Protein AF-0000000078707843 (afdb_homodimer)

Structure (mmCIF, N/CA/C/O backbone):
data_AF-0000000078707843-model_v1
#
loop_
_entity.id
_entity.type
_entity.pdbx_description
1 polymer 'Ral GTPase-activating protein subunit alpha/beta N-terminal domain-containing protein'
#
loop_
_atom_site.group_PDB
_atom_site.id
_atom_site.type_symbol
_atom_site.label_atom_id
_atom_site.label_alt_id
_atom_site.label_comp_id
_atom_site.label_asym_id
_atom_site.label_entity_id
_atom_site.label_seq_id
_atom_site.pdbx_PDB_ins_code
_atom_site.Cartn_x
_atom_site.Cartn_y
_atom_site.Cartn_z
_atom_site.occupancy
_atom_site.B_iso_or_equiv
_atom_site.auth_seq_id
_atom_site.auth_comp_id
_atom_site.auth_asym_id
_atom_site.auth_atom_id
_atom_site.pdbx_PDB_model_num
ATOM 1 N N . MET A 1 1 ? 14.195 -11.789 -10.172 1 32.12 1 MET A N 1
ATOM 2 C CA . MET A 1 1 ? 14.719 -12.797 -11.094 1 32.12 1 MET A CA 1
ATOM 3 C C . MET A 1 1 ? 13.586 -13.609 -11.711 1 32.12 1 MET A C 1
ATOM 5 O O . MET A 1 1 ? 13.602 -13.891 -12.914 1 32.12 1 MET A O 1
ATOM 9 N N . PHE A 1 2 ? 12.875 -14.352 -10.836 1 40.84 2 PHE A N 1
ATOM 10 C CA . PHE A 1 2 ? 11.82 -15.266 -11.266 1 40.84 2 PHE A CA 1
ATOM 11 C C . PHE A 1 2 ? 10.781 -14.539 -12.117 1 40.84 2 PHE A C 1
ATOM 13 O O . PHE A 1 2 ? 10.352 -15.047 -13.156 1 40.84 2 PHE A O 1
ATOM 20 N N . ALA A 1 3 ? 10.414 -13.375 -11.648 1 46.16 3 ALA A N 1
ATOM 21 C CA . ALA A 1 3 ? 9.625 -12.531 -12.539 1 46.16 3 ALA A CA 1
ATOM 22 C C . ALA A 1 3 ? 10.344 -12.305 -13.867 1 46.16 3 ALA A C 1
ATOM 24 O O . ALA A 1 3 ? 9.703 -12.188 -14.914 1 46.16 3 ALA A O 1
ATOM 25 N N . SER A 1 4 ? 11.578 -12.508 -13.734 1 46.72 4 SER A N 1
ATOM 26 C CA . SER A 1 4 ? 12.375 -12.422 -14.953 1 46.72 4 SER A CA 1
ATOM 27 C C . SER A 1 4 ? 12.156 -13.641 -15.844 1 46.72 4 SER A C 1
ATOM 29 O O . SER A 1 4 ? 12.047 -13.516 -17.062 1 46.72 4 SER A O 1
ATOM 31 N N . LYS A 1 5 ? 12.273 -14.742 -15.156 1 48.72 5 LYS A N 1
ATOM 32 C CA . LYS A 1 5 ? 12.078 -15.914 -16 1 48.72 5 LYS A CA 1
ATOM 33 C C . LYS A 1 5 ? 10.672 -15.953 -16.578 1 48.72 5 LYS A C 1
ATOM 35 O O . LYS A 1 5 ? 10.477 -16.297 -17.734 1 48.72 5 LYS A O 1
ATOM 40 N N . LEU A 1 6 ? 9.773 -15.648 -15.617 1 53.38 6 LEU A N 1
ATOM 41 C CA . LEU A 1 6 ? 8.438 -15.531 -16.172 1 53.38 6 LEU A CA 1
ATOM 42 C C . LEU A 1 6 ? 8.375 -14.406 -17.203 1 53.38 6 LEU A C 1
ATOM 44 O O . LEU A 1 6 ? 7.652 -14.516 -18.203 1 53.38 6 LEU A O 1
ATOM 48 N N . GLY A 1 7 ? 9.203 -13.312 -16.812 1 53.19 7 GLY A N 1
ATOM 49 C CA . GLY A 1 7 ? 9.391 -12.281 -17.828 1 53.19 7 GLY A CA 1
ATOM 50 C C . GLY A 1 7 ? 10.062 -12.789 -19.078 1 53.19 7 GLY A C 1
ATOM 51 O O . GLY A 1 7 ? 9.695 -12.391 -20.188 1 53.19 7 GLY A O 1
ATOM 52 N N . GLU A 1 8 ? 11.031 -13.5 -18.812 1 49.38 8 GLU A N 1
ATOM 53 C CA . GLU A 1 8 ? 11.719 -14.078 -19.969 1 49.38 8 GLU A CA 1
ATOM 54 C C . GLU A 1 8 ? 10.773 -14.961 -20.781 1 49.38 8 GLU A C 1
ATOM 56 O O . GLU A 1 8 ? 10.914 -15.062 -22 1 49.38 8 GLU A O 1
ATOM 61 N N . LEU A 1 9 ? 10.164 -15.695 -19.953 1 48.22 9 LEU A N 1
ATOM 62 C CA . LEU A 1 9 ? 9.242 -16.516 -20.719 1 48.22 9 LEU A CA 1
ATOM 63 C C . LEU A 1 9 ? 8.211 -15.641 -21.438 1 48.22 9 LEU A C 1
ATOM 65 O O . LEU A 1 9 ? 7.289 -16.156 -22.078 1 48.22 9 LEU A O 1
ATOM 69 N N . GLY A 1 10 ? 8.656 -14.203 -21.375 1 47.59 10 GLY A N 1
ATOM 70 C CA . GLY A 1 10 ? 7.789 -13.266 -22.062 1 47.59 10 GLY A CA 1
ATOM 71 C C . GLY A 1 10 ? 6.484 -13.008 -21.344 1 47.59 10 GLY A C 1
ATOM 72 O O . GLY A 1 10 ? 5.559 -12.414 -21.906 1 47.59 10 GLY A O 1
ATOM 73 N N . MET A 1 11 ? 6.344 -13.609 -20.234 1 51 11 MET A N 1
ATOM 74 C CA . MET A 1 11 ? 4.965 -13.742 -19.766 1 51 11 MET A CA 1
ATOM 75 C C . MET A 1 11 ? 4.594 -12.602 -18.828 1 51 11 MET A C 1
ATOM 77 O O . MET A 1 11 ? 3.449 -12.148 -18.812 1 51 11 MET A O 1
ATOM 81 N N . PHE A 1 12 ? 5.508 -12.297 -17.781 1 57.62 12 PHE A N 1
ATOM 82 C CA . PHE A 1 12 ? 4.961 -11.188 -17 1 57.62 12 PHE A CA 1
ATOM 83 C C . PHE A 1 12 ? 6.051 -10.18 -16.656 1 57.62 12 PHE A C 1
ATOM 85 O O . PHE A 1 12 ? 7.09 -10.555 -16.109 1 57.62 12 PHE A O 1
ATOM 92 N N . ALA A 1 13 ? 6.207 -9.156 -17.5 1 56.03 13 ALA A N 1
ATOM 93 C CA . ALA A 1 13 ? 7.102 -8.062 -17.141 1 56.03 13 ALA A CA 1
ATOM 94 C C . ALA A 1 13 ? 6.766 -7.527 -15.742 1 56.03 13 ALA A C 1
ATOM 96 O O . ALA A 1 13 ? 5.594 -7.371 -15.398 1 56.03 13 ALA A O 1
ATOM 97 N N . PRO A 1 14 ? 7.848 -7.602 -14.906 1 62.84 14 PRO A N 1
ATOM 98 C CA . PRO A 1 14 ? 7.543 -7.059 -13.578 1 62.84 14 PRO A CA 1
ATOM 99 C C . PRO A 1 14 ? 6.996 -5.637 -13.633 1 62.84 14 PRO A C 1
ATOM 101 O O . PRO A 1 14 ? 7.473 -4.816 -14.422 1 62.84 14 PRO A O 1
ATOM 104 N N . SER A 1 15 ? 5.867 -5.508 -13.141 1 69.5 15 SER A N 1
ATOM 105 C CA . SER A 1 15 ? 5.27 -4.176 -13.07 1 69.5 15 SER A CA 1
ATOM 106 C C . SER A 1 15 ? 6.109 -3.236 -12.219 1 69.5 15 SER A C 1
ATOM 108 O O . SER A 1 15 ? 6.57 -3.617 -11.141 1 69.5 15 SER A O 1
ATOM 110 N N . PRO A 1 16 ? 6.527 -2.168 -12.758 1 72.44 16 PRO A N 1
ATOM 111 C CA . PRO A 1 16 ? 7.293 -1.189 -11.984 1 72.44 16 PRO A CA 1
ATOM 112 C C . PRO A 1 16 ? 6.605 -0.804 -10.672 1 72.44 16 PRO A C 1
ATOM 114 O O . PRO A 1 16 ? 7.258 -0.297 -9.758 1 72.44 16 PRO A O 1
ATOM 117 N N . ASP A 1 17 ? 5.406 -1.118 -10.602 1 77.06 17 ASP A N 1
ATOM 118 C CA . ASP A 1 17 ? 4.637 -0.692 -9.43 1 77.06 17 ASP A CA 1
ATOM 119 C C . ASP A 1 17 ? 4.621 -1.778 -8.359 1 77.06 17 ASP A C 1
ATOM 121 O O . ASP A 1 17 ? 4.117 -1.56 -7.258 1 77.06 17 ASP A O 1
ATOM 125 N N . SER A 1 18 ? 5.254 -2.859 -8.781 1 78.62 18 SER A N 1
ATOM 126 C CA . SER A 1 18 ? 5.223 -3.967 -7.828 1 78.62 18 SER A CA 1
ATOM 127 C C . SER A 1 18 ? 6.574 -4.145 -7.141 1 78.62 18 SER A C 1
ATOM 129 O O . SER A 1 18 ? 7.559 -3.51 -7.523 1 78.62 18 SER A O 1
ATOM 131 N N . GLY A 1 19 ? 6.609 -4.746 -6.082 1 82.25 19 GLY A N 1
ATOM 132 C CA . GLY A 1 19 ? 7.844 -5.102 -5.402 1 82.25 19 GLY A CA 1
ATOM 133 C C . GLY A 1 19 ? 8.328 -4.027 -4.445 1 82.25 19 GLY A C 1
ATOM 134 O O . GLY A 1 19 ? 9.523 -3.744 -4.379 1 82.25 19 GLY A O 1
ATOM 135 N N . ILE A 1 20 ? 7.504 -3.422 -3.773 1 83.31 20 ILE A N 1
ATOM 136 C CA . ILE A 1 20 ? 7.828 -2.311 -2.885 1 83.31 20 ILE A CA 1
ATOM 137 C C . ILE A 1 20 ? 8.68 -2.812 -1.722 1 83.31 20 ILE A C 1
ATOM 139 O O . ILE A 1 20 ? 9.547 -2.09 -1.222 1 83.31 20 ILE A O 1
ATOM 143 N N . LEU A 1 21 ? 8.492 -4.023 -1.311 1 87.38 21 LEU A N 1
ATOM 144 C CA . LEU A 1 21 ? 9.172 -4.535 -0.126 1 87.38 21 LEU A CA 1
ATOM 145 C C . LEU A 1 21 ? 10.391 -5.359 -0.516 1 87.38 21 LEU A C 1
ATOM 147 O O . LEU A 1 21 ? 11.094 -5.883 0.352 1 87.38 21 LEU A O 1
ATOM 151 N N . ASN A 1 22 ? 10.688 -5.418 -1.813 1 84.5 22 ASN A N 1
ATOM 152 C CA . ASN A 1 22 ? 11.797 -6.25 -2.277 1 84.5 22 ASN A CA 1
ATOM 153 C C . ASN A 1 22 ? 13.117 -5.816 -1.654 1 84.5 22 ASN A C 1
ATOM 155 O O . ASN A 1 22 ? 13.953 -6.66 -1.315 1 84.5 22 ASN A O 1
ATOM 159 N N . ALA A 1 23 ? 13.25 -4.516 -1.455 1 85.38 23 ALA A N 1
ATOM 160 C CA . ALA A 1 23 ? 14.523 -3.977 -0.991 1 85.38 23 ALA A CA 1
ATOM 161 C C . ALA A 1 23 ? 14.594 -3.977 0.533 1 85.38 23 ALA A C 1
ATOM 163 O O . ALA A 1 23 ? 15.656 -3.717 1.11 1 85.38 23 ALA A O 1
ATOM 164 N N . PHE A 1 24 ? 13.586 -4.367 1.179 1 90.69 24 PHE A N 1
ATOM 165 C CA . PHE A 1 24 ? 13.547 -4.324 2.635 1 90.69 24 PHE A CA 1
ATOM 166 C C . PHE A 1 24 ? 14.25 -5.539 3.23 1 90.69 24 PHE A C 1
ATOM 168 O O . PHE A 1 24 ? 14.297 -6.602 2.607 1 90.69 24 PHE A O 1
ATOM 175 N N . PRO A 1 25 ? 14.805 -5.309 4.371 1 91.56 25 PRO A N 1
ATOM 176 C CA . PRO A 1 25 ? 15.414 -6.453 5.051 1 91.56 25 PRO A CA 1
ATOM 177 C C . PRO A 1 25 ? 14.406 -7.566 5.348 1 91.56 25 PRO A C 1
ATOM 179 O O . PRO A 1 25 ? 13.219 -7.293 5.539 1 91.56 25 PRO A O 1
ATOM 182 N N . LEU A 1 26 ? 14.867 -8.766 5.438 1 92.5 26 LEU A N 1
ATOM 183 C CA . LEU A 1 26 ? 14.023 -9.945 5.594 1 92.5 26 LEU A CA 1
ATOM 184 C C . LEU A 1 26 ? 13.273 -9.906 6.918 1 92.5 26 LEU A C 1
ATOM 186 O O . LEU A 1 26 ? 12.109 -10.312 6.988 1 92.5 26 LEU A O 1
ATOM 190 N N . SER A 1 27 ? 13.922 -9.469 7.922 1 93 27 SER A N 1
ATOM 191 C CA . SER A 1 27 ? 13.297 -9.422 9.234 1 93 27 SER A CA 1
ATOM 192 C C . SER A 1 27 ? 12.078 -8.508 9.234 1 93 27 SER A C 1
ATOM 194 O O . SER A 1 27 ? 11.047 -8.828 9.828 1 93 27 SER A O 1
ATOM 196 N N . VAL A 1 28 ? 12.172 -7.406 8.57 1 93.38 28 VAL A N 1
ATOM 197 C CA . VAL A 1 28 ? 11.078 -6.449 8.492 1 93.38 28 VAL A CA 1
ATOM 198 C C . VAL A 1 28 ? 9.953 -7.02 7.625 1 93.38 28 VAL A C 1
ATOM 200 O O . VAL A 1 28 ? 8.773 -6.926 7.98 1 93.38 28 VAL A O 1
ATOM 203 N N . LYS A 1 29 ? 10.336 -7.598 6.523 1 94.12 29 LYS A N 1
ATOM 204 C CA . LYS A 1 29 ? 9.344 -8.211 5.645 1 94.12 29 LYS A CA 1
ATOM 205 C C . LYS A 1 29 ? 8.523 -9.266 6.387 1 94.12 29 LYS A C 1
ATOM 207 O O . LYS A 1 29 ? 7.297 -9.281 6.305 1 94.12 29 LYS A O 1
ATOM 212 N N . ARG A 1 30 ? 9.211 -10.047 7.098 1 95 30 ARG A N 1
ATOM 213 C CA . ARG A 1 30 ? 8.562 -11.117 7.852 1 95 30 ARG A CA 1
ATOM 214 C C . ARG A 1 30 ? 7.535 -10.562 8.828 1 95 30 ARG A C 1
ATOM 216 O O . ARG A 1 30 ? 6.41 -11.055 8.906 1 95 30 ARG A O 1
ATOM 223 N N . LYS A 1 31 ? 7.941 -9.594 9.5 1 94.44 31 LYS A N 1
ATOM 224 C CA . LYS A 1 31 ? 7.062 -8.992 10.5 1 94.44 31 LYS A CA 1
ATOM 225 C C . LYS A 1 31 ? 5.832 -8.367 9.852 1 94.44 31 LYS A C 1
ATOM 227 O O . LYS A 1 31 ? 4.711 -8.555 10.328 1 94.44 31 LYS A O 1
ATOM 232 N N . LEU A 1 32 ? 6.078 -7.652 8.82 1 95.38 32 LEU A N 1
ATOM 233 C CA . LEU A 1 32 ? 4.984 -6.977 8.133 1 95.38 32 LEU A CA 1
ATOM 234 C C . LEU A 1 32 ? 3.988 -7.984 7.57 1 95.38 32 LEU A C 1
ATOM 236 O O . LEU A 1 32 ? 2.779 -7.848 7.766 1 95.38 32 LEU A O 1
ATOM 240 N N . ILE A 1 33 ? 4.496 -8.984 6.895 1 96.5 33 ILE A N 1
ATOM 241 C CA . ILE A 1 33 ? 3.633 -9.969 6.246 1 96.5 33 ILE A CA 1
ATOM 242 C C . ILE A 1 33 ? 2.861 -10.75 7.309 1 96.5 33 ILE A C 1
ATOM 244 O O . ILE A 1 33 ? 1.664 -11.008 7.148 1 96.5 33 ILE A O 1
ATOM 248 N N . LEU A 1 34 ? 3.539 -11.086 8.336 1 96.06 34 LEU A N 1
ATOM 249 C CA . LEU A 1 34 ? 2.902 -11.844 9.406 1 96.06 34 LEU A CA 1
ATOM 250 C C . LEU A 1 34 ? 1.728 -11.07 10 1 96.06 34 LEU A C 1
ATOM 252 O O . LEU A 1 34 ? 0.627 -11.609 10.133 1 96.06 34 LEU A O 1
ATOM 256 N N . GLU A 1 35 ? 1.922 -9.828 10.32 1 94.5 35 GLU A N 1
ATOM 257 C CA . GLU A 1 35 ? 0.89 -9.008 10.953 1 94.5 35 GLU A CA 1
ATOM 258 C C . GLU A 1 35 ? -0.303 -8.812 10.016 1 94.5 35 GLU A C 1
ATOM 260 O O . GLU A 1 35 ? -1.455 -8.906 10.445 1 94.5 35 GLU A O 1
ATOM 265 N N . ILE A 1 36 ? -0.028 -8.578 8.836 1 94.62 36 ILE A N 1
ATOM 266 C CA . ILE A 1 36 ? -1.088 -8.273 7.883 1 94.62 36 ILE A CA 1
ATOM 267 C C . ILE A 1 36 ? -1.877 -9.539 7.559 1 94.62 36 ILE A C 1
ATOM 269 O O . ILE A 1 36 ? -3.109 -9.523 7.535 1 94.62 36 ILE A O 1
ATOM 273 N N . THR A 1 37 ? -1.2 -10.633 7.289 1 95.75 37 THR A N 1
ATOM 274 C CA . THR A 1 37 ? -1.887 -11.867 6.938 1 95.75 37 THR A CA 1
ATOM 275 C C . THR A 1 37 ? -2.75 -12.359 8.094 1 95.75 37 THR A C 1
ATOM 277 O O . THR A 1 37 ? -3.871 -12.828 7.891 1 95.75 37 THR A O 1
ATOM 280 N N . GLN A 1 38 ? -2.264 -12.18 9.25 1 93.94 38 GLN A N 1
ATOM 281 C CA . GLN A 1 38 ? -3.037 -12.602 10.414 1 93.94 38 GLN A CA 1
ATOM 282 C C . GLN A 1 38 ? -4.324 -11.797 10.539 1 93.94 38 GLN A C 1
ATOM 284 O O . GLN A 1 38 ? -5.344 -12.312 11 1 93.94 38 GLN A O 1
ATOM 289 N N . CYS A 1 39 ? -4.258 -10.602 10.109 1 94 39 CYS A N 1
ATOM 290 C CA . CYS A 1 39 ? -5.426 -9.734 10.195 1 94 39 CYS A CA 1
ATOM 291 C C . CYS A 1 39 ? -6.414 -10.039 9.07 1 94 39 CYS A C 1
ATOM 293 O O . CYS A 1 39 ? -7.586 -9.672 9.156 1 94 39 CYS A O 1
ATOM 295 N N . LEU A 1 40 ? -5.98 -10.695 8.07 1 93.94 40 LEU A N 1
ATOM 296 C CA . LEU A 1 40 ? -6.836 -10.883 6.902 1 93.94 40 LEU A CA 1
ATOM 297 C C . LEU A 1 40 ? -7.41 -12.297 6.875 1 93.94 40 LEU A C 1
ATOM 299 O O . LEU A 1 40 ? -8.281 -12.602 6.059 1 93.94 40 LEU A O 1
ATOM 303 N N . LEU A 1 41 ? -6.957 -13.086 7.734 1 93 41 LEU A N 1
ATOM 304 C CA . LEU A 1 41 ? -7.488 -14.445 7.797 1 93 41 LEU A CA 1
ATOM 305 C C . LEU A 1 41 ? -8.938 -14.438 8.266 1 93 41 LEU A C 1
ATOM 307 O O . LEU A 1 41 ? -9.273 -13.789 9.258 1 93 41 LEU A O 1
ATOM 311 N N . PRO A 1 42 ? -9.852 -14.992 7.629 1 82.25 42 PRO A N 1
ATOM 312 C CA . PRO A 1 42 ? -11.281 -14.93 7.945 1 82.25 42 PRO A CA 1
ATOM 313 C C . PRO A 1 42 ? -11.617 -15.547 9.297 1 82.25 42 PRO A C 1
ATOM 315 O O . PRO A 1 42 ? -12.531 -15.094 9.984 1 82.25 42 PRO A O 1
ATOM 318 N N . ARG A 1 43 ? -11.125 -16.5 9.797 1 77.31 43 ARG A N 1
ATOM 319 C CA . ARG A 1 43 ? -11.547 -17.219 11 1 77.31 43 ARG A CA 1
ATOM 320 C C . ARG A 1 43 ? -10.82 -16.672 12.234 1 77.31 43 ARG A C 1
ATOM 322 O O . ARG A 1 43 ? -11.359 -16.703 13.344 1 77.31 43 ARG A O 1
ATOM 329 N N . SER A 1 44 ? -9.742 -16.078 12.039 1 76.38 44 SER A N 1
ATOM 330 C CA . SER A 1 44 ? -8.922 -15.688 13.188 1 76.38 44 SER A CA 1
ATOM 331 C C . SER A 1 44 ? -8.617 -14.195 13.164 1 76.38 44 SER A C 1
ATOM 333 O O . SER A 1 44 ? -7.785 -13.719 13.938 1 76.38 44 SER A O 1
ATOM 335 N N . SER A 1 45 ? -9.336 -13.539 12.43 1 80.56 45 SER A N 1
ATOM 336 C CA . SER A 1 45 ? -8.969 -12.141 12.25 1 80.56 45 SER A CA 1
ATOM 337 C C . SER A 1 45 ? -9.461 -11.289 13.422 1 80.56 45 SER A C 1
ATOM 339 O O . SER A 1 45 ? -10.609 -11.422 13.859 1 80.56 45 SER A O 1
ATOM 341 N N . PRO A 1 46 ? -8.594 -10.539 13.93 1 80.81 46 PRO A N 1
ATOM 342 C CA . PRO A 1 46 ? -9.008 -9.57 14.953 1 80.81 46 PRO A CA 1
ATOM 343 C C . PRO A 1 46 ? -9.945 -8.5 14.398 1 80.81 46 PRO A C 1
ATOM 345 O O . PRO A 1 46 ? -10.594 -7.785 15.172 1 80.81 46 PRO A O 1
ATOM 348 N N . LEU A 1 47 ? -10.125 -8.398 13.102 1 81.62 47 LEU A N 1
ATOM 349 C CA . LEU A 1 47 ? -10.922 -7.363 12.445 1 81.62 47 LEU A CA 1
ATOM 350 C C . LEU A 1 47 ? -12.367 -7.812 12.281 1 81.62 47 LEU A C 1
ATOM 352 O O . LEU A 1 47 ? -13.234 -7.012 11.93 1 81.62 47 LEU A O 1
ATOM 356 N N . GLY A 1 48 ? -12.711 -8.93 12.688 1 80.88 48 GLY A N 1
ATOM 357 C CA . GLY A 1 48 ? -14.039 -9.469 12.438 1 80.88 48 GLY A CA 1
ATOM 358 C C . GLY A 1 48 ? -14.266 -9.875 11 1 80.88 48 GLY A C 1
ATOM 359 O O . GLY A 1 48 ? -14.18 -11.062 10.656 1 80.88 48 GLY A O 1
ATOM 360 N N . ASP A 1 49 ? -14.469 -8.812 10.156 1 86.31 49 ASP A N 1
ATOM 361 C CA . ASP A 1 49 ? -14.633 -9.062 8.727 1 86.31 49 ASP A CA 1
ATOM 362 C C . ASP A 1 49 ? -13.594 -8.297 7.91 1 86.31 49 ASP A C 1
ATOM 364 O O . ASP A 1 49 ? -13.844 -7.168 7.48 1 86.31 49 ASP A O 1
ATOM 368 N N . PRO A 1 50 ? -12.516 -8.992 7.656 1 88.5 50 PRO A N 1
ATOM 369 C CA . PRO A 1 50 ? -11.414 -8.289 6.984 1 88.5 50 PRO A CA 1
ATOM 370 C C . PRO A 1 50 ? -11.789 -7.82 5.578 1 88.5 50 PRO A C 1
ATOM 372 O O . PRO A 1 50 ? -11.281 -6.797 5.109 1 88.5 50 PRO A O 1
ATOM 375 N N . GLY A 1 51 ? -12.672 -8.555 4.965 1 88.31 51 GLY A N 1
ATOM 376 C CA . GLY A 1 51 ? -13.086 -8.164 3.625 1 88.31 51 GLY A CA 1
ATOM 377 C C . GLY A 1 51 ? -13.852 -6.855 3.596 1 88.31 51 GLY A C 1
ATOM 378 O O . GLY A 1 51 ? -13.766 -6.098 2.625 1 88.31 51 GLY A O 1
ATOM 379 N N . ALA A 1 52 ? -14.516 -6.535 4.617 1 88.12 52 ALA A N 1
ATOM 380 C CA . ALA A 1 52 ? -15.367 -5.352 4.684 1 88.12 52 ALA A CA 1
ATOM 381 C C . ALA A 1 52 ? -14.531 -4.082 4.805 1 88.12 52 ALA A C 1
ATOM 383 O O . ALA A 1 52 ? -14.984 -2.996 4.434 1 88.12 52 ALA A O 1
ATOM 384 N N . ILE A 1 53 ? -13.367 -4.207 5.246 1 87.56 53 ILE A N 1
ATOM 385 C CA . ILE A 1 53 ? -12.516 -3.055 5.512 1 87.56 53 ILE A CA 1
ATOM 386 C C . ILE A 1 53 ? -11.867 -2.58 4.211 1 87.56 53 ILE A C 1
ATOM 388 O O . ILE A 1 53 ? -11.492 -1.411 4.086 1 87.56 53 ILE A O 1
ATOM 392 N N . LEU A 1 54 ? -11.758 -3.453 3.281 1 92.88 54 LEU A N 1
ATOM 393 C CA . LEU A 1 54 ? -11.125 -3.119 2.008 1 92.88 54 LEU A CA 1
ATOM 394 C C . LEU A 1 54 ? -12.164 -2.619 1.007 1 92.88 54 LEU A C 1
ATOM 396 O O . LEU A 1 54 ? -12.68 -3.396 0.2 1 92.88 54 LEU A O 1
ATOM 400 N N . THR A 1 55 ? -12.375 -1.312 0.996 1 90.5 55 THR A N 1
ATOM 401 C CA . THR A 1 55 ? -13.508 -0.717 0.289 1 90.5 55 THR A CA 1
ATOM 402 C C . THR A 1 55 ? -13.055 -0.125 -1.044 1 90.5 55 THR A C 1
ATOM 404 O O . THR A 1 55 ? -13.883 0.352 -1.826 1 90.5 55 THR A O 1
ATOM 407 N N . SER A 1 56 ? -11.805 -0.131 -1.287 1 91.62 56 SER A N 1
ATOM 408 C CA . SER A 1 56 ? -11.328 0.434 -2.545 1 91.62 56 SER A CA 1
ATOM 409 C C . SER A 1 56 ? -10.281 -0.468 -3.195 1 91.62 56 SER A C 1
ATOM 411 O O . SER A 1 56 ? -9.695 -1.327 -2.531 1 91.62 56 SER A O 1
ATOM 413 N N . ALA A 1 57 ? -10.102 -0.256 -4.5 1 92 57 ALA A N 1
ATOM 414 C CA . ALA A 1 57 ? -9.094 -1.015 -5.23 1 92 57 ALA A CA 1
ATOM 415 C C . ALA A 1 57 ? -7.691 -0.728 -4.695 1 92 57 ALA A C 1
ATOM 417 O O . ALA A 1 57 ? -6.84 -1.619 -4.656 1 92 57 ALA A O 1
ATOM 418 N N . THR A 1 58 ? -7.531 0.509 -4.285 1 89.88 58 THR A N 1
ATOM 419 C CA . THR A 1 58 ? -6.238 0.91 -3.748 1 89.88 58 THR A CA 1
ATOM 420 C C . THR A 1 58 ? -5.918 0.133 -2.475 1 89.88 58 THR A C 1
ATOM 422 O O . THR A 1 58 ? -4.773 -0.281 -2.264 1 89.88 58 THR A O 1
ATOM 425 N N . HIS A 1 59 ? -6.926 -0.08 -1.688 1 92.06 59 HIS A N 1
ATOM 426 C CA . HIS A 1 59 ? -6.746 -0.852 -0.463 1 92.06 59 HIS A CA 1
ATOM 427 C C . HIS A 1 59 ? -6.336 -2.287 -0.772 1 92.06 59 HIS A C 1
ATOM 429 O O . HIS A 1 59 ? -5.41 -2.82 -0.154 1 92.06 59 HIS A O 1
ATOM 435 N N . VAL A 1 60 ? -7.02 -2.799 -1.698 1 94.5 60 VAL A N 1
ATOM 436 C CA . VAL A 1 60 ? -6.77 -4.191 -2.059 1 94.5 60 VAL A CA 1
ATOM 437 C C . VAL A 1 60 ? -5.355 -4.336 -2.611 1 94.5 60 VAL A C 1
ATOM 439 O O . VAL A 1 60 ? -4.609 -5.23 -2.201 1 94.5 60 VAL A O 1
ATOM 442 N N . ASN A 1 61 ? -5.004 -3.471 -3.512 1 92.5 61 ASN A N 1
ATOM 443 C CA . ASN A 1 61 ? -3.67 -3.512 -4.102 1 92.5 61 ASN A CA 1
ATOM 444 C C . ASN A 1 61 ? -2.586 -3.336 -3.043 1 92.5 61 ASN A C 1
ATOM 446 O O . ASN A 1 61 ? -1.524 -3.957 -3.125 1 92.5 61 ASN A O 1
ATOM 450 N N . TRP A 1 62 ? -2.859 -2.486 -2.111 1 92.38 62 TRP A N 1
ATOM 451 C CA . TRP A 1 62 ? -1.923 -2.266 -1.014 1 92.38 62 TRP A CA 1
ATOM 452 C C . TRP A 1 62 ? -1.675 -3.557 -0.242 1 92.38 62 TRP A C 1
ATOM 454 O O . TRP A 1 62 ? -0.525 -3.924 0.014 1 92.38 62 TRP A O 1
ATOM 464 N N . MET A 1 63 ? -2.705 -4.242 0.033 1 94.62 63 MET A N 1
ATOM 465 C CA . MET A 1 63 ? -2.615 -5.48 0.804 1 94.62 63 MET A CA 1
ATOM 466 C C . MET A 1 63 ? -1.941 -6.578 -0.009 1 94.62 63 MET A C 1
ATOM 468 O O . MET A 1 63 ? -1.124 -7.336 0.52 1 94.62 63 MET A O 1
ATOM 472 N N . MET A 1 64 ? -2.295 -6.652 -1.214 1 94.75 64 MET A N 1
ATOM 473 C CA . MET A 1 64 ? -1.789 -7.73 -2.061 1 94.75 64 MET A CA 1
ATOM 474 C C . MET A 1 64 ? -0.289 -7.582 -2.289 1 94.75 64 MET A C 1
ATOM 476 O O . MET A 1 64 ? 0.418 -8.578 -2.465 1 94.75 64 MET A O 1
ATOM 480 N N . GLU A 1 65 ? 0.224 -6.367 -2.258 1 92.56 65 GLU A N 1
ATOM 481 C CA . GLU A 1 65 ? 1.663 -6.148 -2.373 1 92.56 65 GLU A CA 1
ATOM 482 C C . GLU A 1 65 ? 2.414 -6.801 -1.216 1 92.56 65 GLU A C 1
ATOM 484 O O . GLU A 1 65 ? 3.523 -7.309 -1.397 1 92.56 65 GLU A O 1
ATOM 489 N N . VAL A 1 66 ? 1.784 -6.754 -0.108 1 94.38 66 VAL A N 1
ATOM 490 C CA . VAL A 1 66 ? 2.416 -7.332 1.073 1 94.38 66 VAL A CA 1
ATOM 491 C C . VAL A 1 66 ? 2.256 -8.852 1.053 1 94.38 66 VAL A C 1
ATOM 493 O O . VAL A 1 66 ? 3.221 -9.586 1.271 1 94.38 66 VAL A O 1
ATOM 496 N N . ILE A 1 67 ? 1.055 -9.289 0.761 1 95.62 67 ILE A N 1
ATOM 497 C CA . ILE A 1 67 ? 0.778 -10.719 0.746 1 95.62 67 ILE A CA 1
ATOM 498 C C . ILE A 1 67 ? 1.647 -11.398 -0.308 1 95.62 67 ILE A C 1
ATOM 500 O O . ILE A 1 67 ? 2.219 -12.469 -0.056 1 95.62 67 ILE A O 1
ATOM 504 N N . GLY A 1 68 ? 1.711 -10.805 -1.444 1 94.19 68 GLY A N 1
ATOM 505 C CA . GLY A 1 68 ? 2.479 -11.367 -2.545 1 94.19 68 GLY A CA 1
ATOM 506 C C . GLY A 1 68 ? 3.936 -11.609 -2.193 1 94.19 68 GLY A C 1
ATOM 507 O O . GLY A 1 68 ? 4.535 -12.586 -2.646 1 94.19 68 GLY A O 1
ATOM 508 N N . GLN A 1 69 ? 4.477 -10.797 -1.392 1 90.75 69 GLN A N 1
ATOM 509 C CA . GLN A 1 69 ? 5.867 -10.945 -0.981 1 90.75 69 GLN A CA 1
ATOM 510 C C . GLN A 1 69 ? 6.039 -12.148 -0.05 1 90.75 69 GLN A C 1
ATOM 512 O O . GLN A 1 69 ? 7.148 -12.656 0.113 1 90.75 69 GLN A O 1
ATOM 517 N N . GLY A 1 70 ? 4.977 -12.555 0.525 1 93.5 70 GLY A N 1
ATOM 518 C CA . GLY A 1 70 ? 5.023 -13.695 1.419 1 93.5 70 GLY A CA 1
ATOM 519 C C . GLY A 1 70 ? 5.406 -14.992 0.717 1 93.5 70 GLY A C 1
ATOM 520 O O . GLY A 1 70 ? 5.992 -15.883 1.328 1 93.5 70 GLY A O 1
ATOM 521 N N . PHE A 1 71 ? 5.172 -15.031 -0.495 1 93.5 71 PHE A N 1
ATOM 522 C CA . PHE A 1 71 ? 5.418 -16.25 -1.25 1 93.5 71 PHE A CA 1
ATOM 523 C C . PHE A 1 71 ? 6.887 -16.375 -1.632 1 93.5 71 PHE A C 1
ATOM 525 O O . PHE A 1 71 ? 7.336 -17.438 -2.07 1 93.5 71 PHE A O 1
ATOM 532 N N . SER A 1 72 ? 7.605 -15.352 -1.385 1 88.56 72 SER A N 1
ATOM 533 C CA . SER A 1 72 ? 9.031 -15.359 -1.7 1 88.56 72 SER A CA 1
ATOM 534 C C . SER A 1 72 ? 9.875 -15.477 -0.437 1 88.56 72 SER A C 1
ATOM 536 O O . SER A 1 72 ? 11.109 -15.406 -0.498 1 88.56 72 SER A O 1
ATOM 538 N N . LEU A 1 73 ? 9.234 -15.641 0.674 1 91.38 73 LEU A N 1
ATOM 539 C CA . LEU A 1 73 ? 9.961 -15.797 1.932 1 91.38 73 LEU A CA 1
ATOM 540 C C . LEU A 1 73 ? 10.695 -17.141 1.979 1 91.38 73 LEU A C 1
ATOM 542 O O . LEU A 1 73 ? 10.312 -18.078 1.281 1 91.38 73 LEU A O 1
ATOM 546 N N . PRO A 1 74 ? 11.766 -17.156 2.771 1 90.44 74 PRO A N 1
ATOM 547 C CA . PRO A 1 74 ? 12.406 -18.453 2.98 1 90.44 74 PRO A CA 1
ATOM 548 C C . PRO A 1 74 ? 11.477 -19.484 3.615 1 90.44 74 PRO A C 1
ATOM 550 O O . PRO A 1 74 ? 10.555 -19.125 4.348 1 90.44 74 PRO A O 1
ATOM 553 N N . ILE A 1 75 ? 11.734 -20.703 3.363 1 91.12 75 ILE A N 1
ATOM 554 C CA . ILE A 1 75 ? 10.82 -21.781 3.758 1 91.12 75 ILE A CA 1
ATOM 555 C C . ILE A 1 75 ? 10.828 -21.922 5.277 1 91.12 75 ILE A C 1
ATOM 557 O O . ILE A 1 75 ? 9.898 -22.484 5.855 1 91.12 75 ILE A O 1
ATOM 561 N N . GLU A 1 76 ? 11.867 -21.422 5.867 1 89.31 76 GLU A N 1
ATOM 562 C CA . GLU A 1 76 ? 11.922 -21.422 7.328 1 89.31 76 GLU A CA 1
ATOM 563 C C . GLU A 1 76 ? 10.711 -20.688 7.918 1 89.31 76 GLU A C 1
ATOM 565 O O . GLU A 1 76 ? 10.312 -20.969 9.055 1 89.31 76 GLU A O 1
ATOM 570 N N . ASP A 1 77 ? 10.133 -19.828 7.129 1 93.44 77 ASP A N 1
ATOM 571 C CA . ASP A 1 77 ? 8.961 -19.078 7.551 1 93.44 77 ASP A CA 1
ATOM 572 C C . ASP A 1 77 ? 7.676 -19.719 7.035 1 93.44 77 ASP A C 1
ATOM 574 O O . ASP A 1 77 ? 6.77 -19.031 6.566 1 93.44 77 ASP A O 1
ATOM 578 N N . VAL A 1 78 ? 7.562 -20.953 7.195 1 93.88 78 VAL A N 1
ATOM 579 C CA . VAL A 1 78 ? 6.484 -21.75 6.625 1 93.88 78 VAL A CA 1
ATOM 580 C C . VAL A 1 78 ? 5.141 -21.281 7.172 1 93.88 78 VAL A C 1
ATOM 582 O O . VAL A 1 78 ? 4.145 -21.234 6.449 1 93.88 78 VAL A O 1
ATOM 585 N N . ILE A 1 79 ? 5.094 -20.875 8.344 1 94.44 79 ILE A N 1
ATOM 586 C CA . ILE A 1 79 ? 3.84 -20.469 8.969 1 94.44 79 ILE A CA 1
ATOM 587 C C . ILE A 1 79 ? 3.303 -19.203 8.289 1 94.44 79 ILE A C 1
ATOM 589 O O . ILE A 1 79 ? 2.113 -19.125 7.98 1 94.44 79 ILE A O 1
ATOM 593 N N . VAL A 1 80 ? 4.145 -18.266 8.062 1 95.81 80 VAL A N 1
ATOM 594 C CA . VAL A 1 80 ? 3.764 -17.016 7.414 1 95.81 80 VAL A CA 1
ATOM 595 C C . VAL A 1 80 ? 3.318 -17.281 5.98 1 95.81 80 VAL A C 1
ATOM 597 O O . VAL A 1 80 ? 2.332 -16.703 5.512 1 95.81 80 VAL A O 1
ATOM 600 N N . ILE A 1 81 ? 4.039 -18.188 5.332 1 96.81 81 ILE A N 1
ATOM 601 C CA . ILE A 1 81 ? 3.713 -18.531 3.955 1 96.81 81 ILE A CA 1
ATOM 602 C C . ILE A 1 81 ? 2.344 -19.219 3.902 1 96.81 81 ILE A C 1
ATOM 604 O O . ILE A 1 81 ? 1.519 -18.891 3.045 1 96.81 81 ILE A O 1
ATOM 608 N N . GLN A 1 82 ? 2.123 -20.062 4.816 1 96.88 82 GLN A N 1
ATOM 609 C CA . GLN A 1 82 ? 0.845 -20.766 4.875 1 96.88 82 GLN A CA 1
ATOM 610 C C . GLN A 1 82 ? -0.308 -19.781 5.094 1 96.88 82 GLN A C 1
ATOM 612 O O . GLN A 1 82 ? -1.372 -19.938 4.488 1 96.88 82 GLN A O 1
ATOM 617 N N . ASP A 1 83 ? -0.083 -18.859 5.945 1 96.38 83 ASP A N 1
ATOM 618 C CA . ASP A 1 83 ? -1.111 -17.859 6.188 1 96.38 83 ASP A CA 1
ATOM 619 C C . ASP A 1 83 ? -1.422 -17.078 4.914 1 96.38 83 ASP A C 1
ATOM 621 O O . ASP A 1 83 ? -2.586 -16.797 4.617 1 96.38 83 ASP A O 1
ATOM 625 N N . ALA A 1 84 ? -0.406 -16.719 4.223 1 97.19 84 ALA A N 1
ATOM 626 C CA . ALA A 1 84 ? -0.599 -15.992 2.965 1 97.19 84 ALA A CA 1
ATOM 627 C C . ALA A 1 84 ? -1.392 -16.844 1.968 1 97.19 84 ALA A C 1
ATOM 629 O O . ALA A 1 84 ? -2.291 -16.328 1.293 1 97.19 84 ALA A O 1
ATOM 630 N N . ILE A 1 85 ? -1.059 -18.125 1.898 1 97.94 85 ILE A N 1
ATOM 631 C CA . ILE A 1 85 ? -1.767 -19.031 1.007 1 97.94 85 ILE A CA 1
ATOM 632 C C . ILE A 1 85 ? -3.24 -19.094 1.403 1 97.94 85 ILE A C 1
ATOM 634 O O . ILE A 1 85 ? -4.121 -19.047 0.544 1 97.94 85 ILE A O 1
ATOM 638 N N . ASN A 1 86 ? -3.459 -19.141 2.641 1 97 86 ASN A N 1
ATOM 639 C CA . ASN A 1 86 ? -4.824 -19.281 3.139 1 97 86 ASN A CA 1
ATOM 640 C C . ASN A 1 86 ? -5.652 -18.031 2.861 1 97 86 ASN A C 1
ATOM 642 O O . ASN A 1 86 ? -6.852 -18.125 2.596 1 97 86 ASN A O 1
ATOM 646 N N . VAL A 1 87 ? -5.055 -16.922 2.932 1 97.19 87 VAL A N 1
ATOM 647 C CA . VAL A 1 87 ? -5.77 -15.688 2.621 1 97.19 87 VAL A CA 1
ATOM 648 C C . VAL A 1 87 ? -6.254 -15.719 1.173 1 97.19 87 VAL A C 1
ATOM 650 O O . VAL A 1 87 ? -7.438 -15.508 0.901 1 97.19 87 VAL A O 1
ATOM 653 N N . TYR A 1 88 ? -5.363 -16.031 0.266 1 97.56 88 TYR A N 1
ATOM 654 C CA . TYR A 1 88 ? -5.727 -16.062 -1.146 1 97.56 88 TYR A CA 1
ATOM 655 C C . TYR A 1 88 ? -6.699 -17.203 -1.431 1 97.56 88 TYR A C 1
ATOM 657 O O . TYR A 1 88 ? -7.574 -17.078 -2.287 1 97.56 88 TYR A O 1
ATOM 665 N N . HIS A 1 89 ? -6.484 -18.281 -0.742 1 97.75 89 HIS A N 1
ATOM 666 C CA . HIS A 1 89 ? -7.426 -19.391 -0.861 1 97.75 89 HIS A CA 1
ATOM 667 C C . HIS A 1 89 ? -8.852 -18.938 -0.549 1 97.75 89 HIS A C 1
ATOM 669 O O . HIS A 1 89 ? -9.773 -19.203 -1.316 1 97.75 89 HIS A O 1
ATOM 675 N N . SER A 1 90 ? -8.992 -18.281 0.53 1 96.25 90 SER A N 1
ATOM 676 C CA . SER A 1 90 ? -10.305 -17.781 0.935 1 96.25 90 SER A CA 1
ATOM 677 C C . SER A 1 90 ? -10.828 -16.75 -0.053 1 96.25 90 SER A C 1
ATOM 679 O O . SER A 1 90 ? -12.016 -16.766 -0.394 1 96.25 90 SER A O 1
ATOM 681 N N . TRP A 1 91 ? -9.984 -15.898 -0.521 1 96.5 91 TRP A N 1
ATOM 682 C CA . TRP A 1 91 ? -10.383 -14.859 -1.465 1 96.5 91 TRP A CA 1
ATOM 683 C C . TRP A 1 91 ? -10.82 -15.469 -2.791 1 96.5 91 TRP A C 1
ATOM 685 O O . TRP A 1 91 ? -11.703 -14.93 -3.467 1 96.5 91 TRP A O 1
ATOM 695 N N . LEU A 1 92 ? -10.25 -16.562 -3.174 1 96.38 92 LEU A N 1
ATOM 696 C CA . LEU A 1 92 ? -10.555 -17.172 -4.461 1 96.38 92 LEU A CA 1
ATOM 697 C C . LEU A 1 92 ? -11.805 -18.047 -4.371 1 96.38 92 LEU A C 1
ATOM 699 O O . LEU A 1 92 ? -12.672 -17.984 -5.25 1 96.38 92 LEU A O 1
ATOM 703 N N . LEU A 1 93 ? -11.922 -18.766 -3.291 1 96 93 LEU A N 1
ATOM 704 C CA . LEU A 1 93 ? -12.914 -19.844 -3.281 1 96 93 LEU A CA 1
ATOM 705 C C . LEU A 1 93 ? -14.133 -19.453 -2.449 1 96 93 LEU A C 1
ATOM 707 O O . LEU A 1 93 ? -15.195 -20.062 -2.58 1 96 93 LEU A O 1
ATOM 711 N N . GLU A 1 94 ? -13.953 -18.5 -1.591 1 94.19 94 GLU A N 1
ATOM 712 C CA . GLU A 1 94 ? -15.07 -18.031 -0.778 1 94.19 94 GLU A CA 1
ATOM 713 C C . GLU A 1 94 ? -15.43 -16.594 -1.111 1 94.19 94 GLU A C 1
ATOM 715 O O . GLU A 1 94 ? -14.836 -15.656 -0.565 1 94.19 94 GLU A O 1
ATOM 720 N N . LYS A 1 95 ? -16.484 -16.453 -1.792 1 93 95 LYS A N 1
ATOM 721 C CA . LYS A 1 95 ? -16.891 -15.148 -2.285 1 93 95 LYS A CA 1
ATOM 722 C C . LYS A 1 95 ? -17.172 -14.195 -1.13 1 93 95 LYS A C 1
ATOM 724 O O . LYS A 1 95 ? -16.906 -12.992 -1.225 1 93 95 LYS A O 1
ATOM 729 N N . SER A 1 96 ? -17.594 -14.656 -0.055 1 92.19 96 SER A N 1
ATOM 730 C CA . SER A 1 96 ? -18 -13.836 1.083 1 92.19 96 SER A CA 1
ATOM 731 C C . SER A 1 96 ? -16.781 -13.25 1.794 1 92.19 96 SER A C 1
ATOM 733 O O . SER A 1 96 ? -16.906 -12.273 2.539 1 92.19 96 SER A O 1
ATOM 735 N N . THR A 1 97 ? -15.633 -13.789 1.596 1 93.88 97 THR A N 1
ATOM 736 C CA . THR A 1 97 ? -14.445 -13.344 2.309 1 93.88 97 THR A CA 1
ATOM 737 C C . THR A 1 97 ? -13.641 -12.359 1.46 1 93.88 97 THR A C 1
ATOM 739 O O . THR A 1 97 ? -12.68 -11.758 1.94 1 93.88 97 THR A O 1
ATOM 742 N N . ARG A 1 98 ? -14.086 -12.195 0.273 1 95.25 98 ARG A N 1
ATOM 743 C CA . ARG A 1 98 ? -13.375 -11.289 -0.629 1 95.25 98 ARG A CA 1
ATOM 744 C C . ARG A 1 98 ? -13.5 -9.844 -0.163 1 95.25 98 ARG A C 1
ATOM 746 O O . ARG A 1 98 ? -14.43 -9.492 0.558 1 95.25 98 ARG A O 1
ATOM 753 N N . PRO A 1 99 ? -12.547 -9.047 -0.513 1 95.12 99 PRO A N 1
ATOM 754 C CA . PRO A 1 99 ? -12.664 -7.617 -0.209 1 95.12 99 PRO A CA 1
ATOM 755 C C . PRO A 1 99 ? -13.992 -7.02 -0.678 1 95.12 99 PRO A C 1
ATOM 757 O O . PRO A 1 99 ? -14.5 -7.391 -1.741 1 95.12 99 PRO A O 1
ATOM 760 N N . ALA A 1 100 ? -14.508 -6.098 0.012 1 94.56 100 ALA A N 1
ATOM 761 C CA . ALA A 1 100 ? -15.828 -5.512 -0.211 1 94.56 100 ALA A CA 1
ATOM 762 C C . ALA A 1 100 ? -15.945 -4.941 -1.622 1 94.56 100 ALA A C 1
ATOM 764 O O . ALA A 1 100 ? -16.969 -5.105 -2.281 1 94.56 100 ALA A O 1
ATOM 765 N N . ILE A 1 101 ? -14.969 -4.371 -2.074 1 94.88 101 ILE A N 1
ATOM 766 C CA . ILE A 1 101 ? -15.016 -3.719 -3.379 1 94.88 101 ILE A CA 1
ATOM 767 C C . ILE A 1 101 ? -15.148 -4.773 -4.477 1 94.88 101 ILE A C 1
ATOM 769 O O . ILE A 1 101 ? -15.828 -4.551 -5.48 1 94.88 101 ILE A O 1
ATOM 773 N N . ILE A 1 102 ? -14.5 -5.902 -4.316 1 96.06 102 ILE A N 1
ATOM 774 C CA . ILE A 1 102 ? -14.555 -6.977 -5.305 1 96.06 102 ILE A CA 1
ATOM 775 C C . ILE A 1 102 ? -15.945 -7.609 -5.293 1 96.06 102 ILE A C 1
ATOM 777 O O . ILE A 1 102 ? -16.5 -7.93 -6.348 1 96.06 102 ILE A O 1
ATOM 781 N N . GLN A 1 103 ? -16.484 -7.75 -4.137 1 95 103 GLN A N 1
ATOM 782 C CA . GLN A 1 103 ? -17.828 -8.289 -4.004 1 95 103 GLN A CA 1
ATOM 783 C C . GLN A 1 103 ? -18.859 -7.379 -4.672 1 95 103 GLN A C 1
ATOM 785 O O . GLN A 1 103 ? -19.781 -7.855 -5.332 1 95 103 GLN A O 1
ATOM 790 N N . GLN A 1 104 ? -18.688 -6.137 -4.496 1 94.56 104 GLN A N 1
ATOM 791 C CA . GLN A 1 104 ? -19.625 -5.148 -5.02 1 94.56 104 GLN A CA 1
ATOM 792 C C . GLN A 1 104 ? -19.562 -5.09 -6.543 1 94.56 104 GLN A C 1
ATOM 794 O O . GLN A 1 104 ? -20.594 -4.957 -7.203 1 94.56 104 GLN A O 1
ATOM 799 N N . CYS A 1 105 ? -18.438 -5.191 -7.148 1 94.31 105 CYS A N 1
ATOM 800 C CA . CYS A 1 105 ? -18.281 -5.066 -8.594 1 94.31 105 CYS A CA 1
ATOM 801 C C . CYS A 1 105 ? -18.688 -6.352 -9.305 1 94.31 105 CYS A C 1
ATOM 803 O O . CYS A 1 105 ? -19.094 -6.32 -10.461 1 94.31 105 CYS A O 1
ATOM 805 N N . GLY A 1 106 ? -18.516 -7.441 -8.602 1 93.44 106 GLY A N 1
ATOM 806 C CA . GLY A 1 106 ? -18.859 -8.711 -9.211 1 93.44 106 GLY A CA 1
ATOM 807 C C . GLY A 1 106 ? -17.672 -9.406 -9.859 1 93.44 106 GLY A C 1
ATOM 808 O O . GLY A 1 106 ? -16.734 -8.75 -10.289 1 93.44 106 GLY A O 1
ATOM 809 N N . ASP A 1 107 ? -17.734 -10.625 -10.148 1 92.69 107 ASP A N 1
ATOM 810 C CA . ASP A 1 107 ? -16.641 -11.469 -10.602 1 92.69 107 ASP A CA 1
ATOM 811 C C . ASP A 1 107 ? -16.297 -11.195 -12.062 1 92.69 107 ASP A C 1
ATOM 813 O O . ASP A 1 107 ? -15.18 -11.469 -12.508 1 92.69 107 ASP A O 1
ATOM 817 N N . SER A 1 108 ? -17.219 -10.688 -12.781 1 91.75 108 SER A N 1
ATOM 818 C CA . SER A 1 108 ? -17 -10.484 -14.211 1 91.75 108 SER A CA 1
ATOM 819 C C . SER A 1 108 ? -16.422 -9.102 -14.484 1 91.75 108 SER A C 1
ATOM 821 O O . SER A 1 108 ? -16.078 -8.781 -15.625 1 91.75 108 SER A O 1
ATOM 823 N N . SER A 1 109 ? -16.297 -8.375 -13.445 1 95.12 109 SER A N 1
ATOM 824 C CA . SER A 1 109 ? -15.758 -7.027 -13.617 1 95.12 109 SER A CA 1
ATOM 825 C C . SER A 1 109 ? -14.258 -7.055 -13.906 1 95.12 109 SER A C 1
ATOM 827 O O . SER A 1 109 ? -13.578 -8.031 -13.57 1 95.12 109 SER A O 1
ATOM 829 N N . ASP A 1 110 ? -13.82 -6.008 -14.5 1 95.5 110 ASP A N 1
ATOM 830 C CA . ASP A 1 110 ? -12.391 -5.895 -14.797 1 95.5 110 ASP A CA 1
ATOM 831 C C . ASP A 1 110 ? -11.562 -5.895 -13.516 1 95.5 110 ASP A C 1
ATOM 833 O O . ASP A 1 110 ? -10.469 -6.453 -13.477 1 95.5 110 ASP A O 1
ATOM 837 N N . LEU A 1 111 ? -12.094 -5.293 -12.555 1 95.5 111 LEU A N 1
ATOM 838 C CA . LEU A 1 111 ? -11.398 -5.234 -11.281 1 95.5 111 LEU A CA 1
ATOM 839 C C . LEU A 1 111 ? -11.258 -6.629 -10.68 1 95.5 111 LEU A C 1
ATOM 841 O O . LEU A 1 111 ? -10.18 -7 -10.203 1 95.5 111 LEU A O 1
ATOM 845 N N . ALA A 1 112 ? -12.289 -7.355 -10.727 1 96.81 112 ALA A N 1
ATOM 846 C CA . ALA A 1 112 ? -12.258 -8.711 -10.188 1 96.81 112 ALA A CA 1
ATOM 847 C C . ALA A 1 112 ? -11.32 -9.602 -11 1 96.81 112 ALA A C 1
ATOM 849 O O . ALA A 1 112 ? -10.578 -10.406 -10.43 1 96.81 112 ALA A O 1
ATOM 850 N N . GLN A 1 113 ? -11.344 -9.453 -12.25 1 96.75 113 GLN A N 1
ATOM 851 C CA . GLN A 1 113 ? -10.469 -10.234 -13.109 1 96.75 113 GLN A CA 1
ATOM 852 C C . GLN A 1 113 ? -9 -9.914 -12.836 1 96.75 113 GLN A C 1
ATOM 854 O O . GLN A 1 113 ? -8.172 -10.828 -12.742 1 96.75 113 GLN A O 1
ATOM 859 N N . GLY A 1 114 ? -8.766 -8.602 -12.695 1 95 114 GLY A N 1
ATOM 860 C CA . GLY A 1 114 ? -7.41 -8.219 -12.344 1 95 114 GLY A CA 1
ATOM 861 C C . GLY A 1 114 ? -6.973 -8.766 -10.992 1 95 114 GLY A C 1
ATOM 862 O O . GLY A 1 114 ? -5.816 -9.148 -10.82 1 95 114 GLY A O 1
ATOM 863 N N . PHE A 1 115 ? -7.961 -8.773 -10.188 1 96.12 115 PHE A N 1
ATOM 864 C CA . PHE A 1 115 ? -7.754 -9.305 -8.852 1 96.12 115 PHE A CA 1
ATOM 865 C C . PHE A 1 115 ? -7.383 -10.781 -8.906 1 96.12 115 PHE A C 1
ATOM 867 O O . PHE A 1 115 ? -6.402 -11.203 -8.289 1 96.12 115 PHE A O 1
ATOM 874 N N . PHE A 1 116 ? -8.016 -11.562 -9.633 1 97.38 116 PHE A N 1
ATOM 875 C CA . PHE A 1 116 ? -7.719 -12.977 -9.797 1 97.38 116 PHE A CA 1
ATOM 876 C C . PHE A 1 116 ? -6.355 -13.18 -10.445 1 97.38 116 PHE A C 1
ATOM 878 O O . PHE A 1 116 ? -5.559 -14 -9.992 1 97.38 116 PHE A O 1
ATOM 885 N N . GLN A 1 117 ? -6.125 -12.461 -11.438 1 94.69 117 GLN A N 1
ATOM 886 C CA . GLN A 1 117 ? -4.863 -12.578 -12.164 1 94.69 117 GLN A CA 1
ATOM 887 C C . GLN A 1 117 ? -3.676 -12.305 -11.242 1 94.69 117 GLN A C 1
ATOM 889 O O . GLN A 1 117 ? -2.662 -13 -11.305 1 94.69 117 GLN A O 1
ATOM 894 N N . THR A 1 118 ? -3.828 -11.312 -10.43 1 94.44 118 THR A N 1
ATOM 895 C CA . THR A 1 118 ? -2.754 -10.969 -9.508 1 94.44 118 THR A CA 1
ATOM 896 C C . THR A 1 118 ? -2.49 -12.109 -8.531 1 94.44 118 THR A C 1
ATOM 898 O O . THR A 1 118 ? -1.337 -12.43 -8.234 1 94.44 118 THR A O 1
ATOM 901 N N . ILE A 1 119 ? -3.531 -12.742 -8.055 1 96.88 119 ILE A N 1
ATOM 902 C CA . ILE A 1 119 ? -3.395 -13.859 -7.133 1 96.88 119 ILE A CA 1
ATOM 903 C C . ILE A 1 119 ? -2.631 -15 -7.812 1 96.88 119 ILE A C 1
ATOM 905 O O . ILE A 1 119 ? -1.719 -15.578 -7.223 1 96.88 119 ILE A O 1
ATOM 909 N N . PHE A 1 120 ? -2.949 -15.219 -9.047 1 96.12 120 PHE A N 1
ATOM 910 C CA . PHE A 1 120 ? -2.268 -16.281 -9.781 1 96.12 120 PHE A CA 1
ATOM 911 C C . PHE A 1 120 ? -0.783 -15.969 -9.922 1 96.12 120 PHE A C 1
ATOM 913 O O . PHE A 1 120 ? 0.062 -16.844 -9.695 1 96.12 120 PHE A O 1
ATOM 920 N N . LYS A 1 121 ? -0.538 -14.812 -10.234 1 92.88 121 LYS A N 1
ATOM 921 C CA . LYS A 1 121 ? 0.852 -14.406 -10.414 1 92.88 121 LYS A CA 1
ATOM 922 C C . LYS A 1 121 ? 1.633 -14.523 -9.102 1 92.88 121 LYS A C 1
ATOM 924 O O . LYS A 1 121 ? 2.775 -14.992 -9.102 1 92.88 121 LYS A O 1
ATOM 929 N N . HIS A 1 122 ? 1.016 -14.141 -8.102 1 94.06 122 HIS A N 1
ATOM 930 C CA . HIS A 1 122 ? 1.688 -14.203 -6.809 1 94.06 122 HIS A CA 1
ATOM 931 C C . HIS A 1 122 ? 1.94 -15.648 -6.391 1 94.06 122 HIS A C 1
ATOM 933 O O . HIS A 1 122 ? 3.006 -15.969 -5.855 1 94.06 122 HIS A O 1
ATOM 939 N N . TYR A 1 123 ? 0.986 -16.484 -6.598 1 95.75 123 TYR A N 1
ATOM 940 C CA . TYR A 1 123 ? 1.155 -17.891 -6.266 1 95.75 123 TYR A CA 1
ATOM 941 C C . TYR A 1 123 ? 2.342 -18.5 -7.016 1 95.75 123 TYR A C 1
ATOM 943 O O . TYR A 1 123 ? 2.994 -19.422 -6.52 1 95.75 123 TYR A O 1
ATOM 951 N N . SER A 1 124 ? 2.623 -18 -8.148 1 92.75 124 SER A N 1
ATOM 952 C CA . SER A 1 124 ? 3.707 -18.547 -8.961 1 92.75 124 SER A CA 1
ATOM 953 C C . SER A 1 124 ? 5.055 -18.391 -8.266 1 92.75 124 SER A C 1
ATOM 955 O O . SER A 1 124 ? 5.973 -19.188 -8.492 1 92.75 124 SER A O 1
ATOM 957 N N . LEU A 1 125 ? 5.156 -17.453 -7.402 1 89.62 125 LEU A N 1
ATOM 958 C CA . LEU A 1 125 ? 6.414 -17.188 -6.707 1 89.62 125 LEU A CA 1
ATOM 959 C C . LEU A 1 125 ? 6.773 -18.344 -5.773 1 89.62 125 LEU A C 1
ATOM 961 O O . LEU A 1 125 ? 7.941 -18.516 -5.426 1 89.62 125 LEU A O 1
ATOM 965 N N . MET A 1 126 ? 5.816 -19.125 -5.438 1 91.12 126 MET A N 1
ATOM 966 C CA . MET A 1 126 ? 6.016 -20.25 -4.523 1 91.12 126 MET A CA 1
ATOM 967 C C . MET A 1 126 ? 6.836 -21.359 -5.188 1 91.12 126 MET A C 1
ATOM 969 O O . MET A 1 126 ? 7.492 -22.141 -4.5 1 91.12 126 MET A O 1
ATOM 973 N N . PHE A 1 127 ? 6.887 -21.375 -6.43 1 91.31 127 PHE A N 1
ATOM 974 C CA . PHE A 1 127 ? 7.434 -22.531 -7.141 1 91.31 127 PHE A CA 1
ATOM 975 C C . PHE A 1 127 ? 8.875 -22.266 -7.555 1 91.31 127 PHE A C 1
ATOM 977 O O . PHE A 1 127 ? 9.5 -23.094 -8.219 1 91.31 127 PHE A O 1
ATOM 984 N N . VAL A 1 128 ? 9.375 -21.203 -7.066 1 82.75 128 VAL A N 1
ATOM 985 C CA . VAL A 1 128 ? 10.789 -20.906 -7.301 1 82.75 128 VAL A CA 1
ATOM 986 C C . VAL A 1 128 ? 11.641 -21.625 -6.258 1 82.75 128 VAL A C 1
ATOM 988 O O . VAL A 1 128 ? 11.43 -21.453 -5.051 1 82.75 128 VAL A O 1
ATOM 991 N N . PRO A 1 129 ? 12.492 -22.469 -6.855 1 77.06 129 PRO A N 1
ATOM 992 C CA . PRO A 1 129 ? 13.352 -23.156 -5.879 1 77.06 129 PRO A CA 1
ATOM 993 C C . PRO A 1 129 ? 14.18 -22.172 -5.043 1 77.06 129 PRO A C 1
ATOM 995 O O . PRO A 1 129 ? 14.641 -21.156 -5.559 1 77.06 129 PRO A O 1
ATOM 998 N N . ARG A 1 130 ? 14.133 -22.312 -3.779 1 74.38 130 ARG A N 1
ATOM 999 C CA . ARG A 1 130 ? 14.844 -21.422 -2.863 1 74.38 130 ARG A CA 1
ATOM 1000 C C . ARG A 1 130 ? 16.203 -22 -2.5 1 74.38 130 ARG A C 1
ATOM 1002 O O . ARG A 1 130 ? 16.359 -23.203 -2.336 1 74.38 130 ARG A O 1
ATOM 1009 N N . VAL A 1 131 ? 17.328 -21.375 -3.104 1 57.88 131 VAL A N 1
ATOM 1010 C CA . VAL A 1 131 ? 18.688 -21.828 -2.812 1 57.88 131 VAL A CA 1
ATOM 1011 C C . VAL A 1 131 ? 18.969 -21.656 -1.324 1 57.88 131 VAL A C 1
ATOM 1013 O O . VAL A 1 131 ? 18.766 -20.578 -0.761 1 57.88 131 VAL A O 1
ATOM 1016 N N . GLY A 1 132 ? 18.844 -22.578 -0.514 1 49.47 132 GLY A N 1
ATOM 1017 C CA . GLY A 1 132 ? 19.25 -22.5 0.88 1 49.47 132 GLY A CA 1
ATOM 1018 C C . GLY A 1 132 ? 20.547 -21.719 1.088 1 49.47 132 GLY A C 1
ATOM 1019 O O . GLY A 1 132 ? 21.516 -21.906 0.361 1 49.47 132 GLY A O 1
ATOM 1020 N N . ASN A 1 133 ? 20.547 -20.484 1.515 1 42.56 133 ASN A N 1
ATOM 1021 C CA . ASN A 1 133 ? 21.75 -19.812 1.976 1 42.56 133 ASN A CA 1
ATOM 1022 C C . ASN A 1 133 ? 22.703 -20.781 2.662 1 42.56 133 ASN A C 1
ATOM 1024 O O . ASN A 1 133 ? 23.859 -20.453 2.914 1 42.56 133 ASN A O 1
ATOM 1028 N N . SER A 1 134 ? 22.391 -21.75 3.348 1 38.88 134 SER A N 1
ATOM 1029 C CA . SER A 1 134 ? 23.281 -22.469 4.246 1 38.88 134 SER A CA 1
ATOM 1030 C C . SER A 1 134 ? 24.359 -23.219 3.471 1 38.88 134 SER A C 1
ATOM 1032 O O . SER A 1 134 ? 25.438 -23.516 4.004 1 38.88 134 SER A O 1
ATOM 1034 N N . VAL A 1 135 ? 24.141 -23.797 2.314 1 38.69 135 VAL A N 1
ATOM 1035 C CA . VAL A 1 135 ? 25.188 -24.688 1.817 1 38.69 135 VAL A CA 1
ATOM 1036 C C . VAL A 1 135 ? 26.281 -23.859 1.146 1 38.69 135 VAL A C 1
ATOM 1038 O O . VAL A 1 135 ? 27.375 -24.375 0.902 1 38.69 135 VAL A O 1
ATOM 1041 N N . GLN A 1 136 ? 26 -22.75 0.545 1 37.72 136 GLN A N 1
ATOM 1042 C CA . GLN A 1 136 ? 27.219 -22.188 -0.028 1 37.72 136 GLN A CA 1
ATOM 1043 C C . GLN A 1 136 ? 28.266 -21.953 1.049 1 37.72 136 GLN A C 1
ATOM 1045 O O . GLN A 1 136 ? 29.469 -21.984 0.769 1 37.72 136 GLN A O 1
ATOM 1050 N N . SER A 1 137 ? 27.906 -21.219 2.104 1 36.44 137 SER A N 1
ATOM 1051 C CA . SER A 1 137 ? 29.031 -20.859 2.955 1 36.44 137 SER A CA 1
ATOM 1052 C C . SER A 1 137 ? 29.516 -22.062 3.766 1 36.44 137 SER A C 1
ATOM 1054 O O . SER A 1 137 ? 30.016 -21.891 4.883 1 36.44 137 SER A O 1
ATOM 1056 N N . ILE A 1 138 ? 28.953 -23.188 3.629 1 34.94 138 ILE A N 1
ATOM 1057 C CA . ILE A 1 138 ? 29.781 -24.188 4.305 1 34.94 138 ILE A CA 1
ATOM 1058 C C . ILE A 1 138 ? 31.203 -24.125 3.77 1 34.94 138 ILE A C 1
ATOM 1060 O O . ILE A 1 138 ? 31.453 -24.469 2.607 1 34.94 138 ILE A O 1
ATOM 1064 N N . ASN A 1 139 ? 31.875 -23.125 4.031 1 34.91 139 ASN A N 1
ATOM 1065 C CA . ASN A 1 139 ? 33.312 -23.281 3.916 1 34.91 139 ASN A CA 1
ATOM 1066 C C . ASN A 1 139 ? 33.75 -24.703 4.23 1 34.91 139 ASN A C 1
ATOM 1068 O O . ASN A 1 139 ? 33.594 -25.172 5.359 1 34.91 139 ASN A O 1
ATOM 1072 N N . LEU A 1 140 ? 33.844 -25.625 3.33 1 35.72 140 LEU A N 1
ATOM 1073 C CA . LEU A 1 140 ? 34.5 -26.922 3.297 1 35.72 140 LEU A CA 1
ATOM 1074 C C . LEU A 1 140 ? 35.688 -26.969 4.254 1 35.72 140 LEU A C 1
ATOM 1076 O O . LEU A 1 140 ? 36.219 -28.047 4.527 1 35.72 140 LEU A O 1
ATOM 1080 N N . GLN A 1 141 ? 36.438 -25.844 4.348 1 36.34 141 GLN A N 1
ATOM 1081 C CA . GLN A 1 141 ? 37.719 -25.984 5.02 1 36.34 141 GLN A CA 1
ATOM 1082 C C . GLN A 1 141 ? 37.531 -26.281 6.508 1 36.34 141 GLN A C 1
ATOM 1084 O O . GLN A 1 141 ? 38.469 -26.672 7.195 1 36.34 141 GLN A O 1
ATOM 1089 N N . GLN A 1 142 ? 36.625 -25.547 7.227 1 38.06 142 GLN A N 1
ATOM 1090 C CA . GLN A 1 142 ? 36.875 -25.828 8.641 1 38.06 142 GLN A CA 1
ATOM 1091 C C . GLN A 1 142 ? 36.312 -27.203 9.016 1 38.06 142 GLN A C 1
ATOM 1093 O O . GLN A 1 142 ? 35.312 -27.656 8.469 1 38.06 142 GLN A O 1
ATOM 1098 N N . SER A 1 143 ? 37.031 -28.047 9.664 1 38.31 143 SER A N 1
ATOM 1099 C CA . SER A 1 143 ? 36.812 -29.297 10.375 1 38.31 143 SER A CA 1
ATOM 1100 C C . SER A 1 143 ? 35.438 -29.375 10.977 1 38.31 143 SER A C 1
ATOM 1102 O O . SER A 1 143 ? 35.219 -29 12.141 1 38.31 143 SER A O 1
ATOM 1104 N N . ILE A 1 144 ? 34.438 -28.797 10.297 1 44.22 144 ILE A N 1
ATOM 1105 C CA . ILE A 1 144 ? 33.125 -28.922 10.914 1 44.22 144 ILE A CA 1
ATOM 1106 C C . ILE A 1 144 ? 32.812 -30.406 11.172 1 44.22 144 ILE A C 1
ATOM 1108 O O . ILE A 1 144 ? 32.969 -31.234 10.281 1 44.22 144 ILE A O 1
ATOM 1112 N N . SER A 1 145 ? 32.688 -30.766 12.305 1 49.41 145 SER A N 1
ATOM 1113 C CA . SER A 1 145 ? 32.406 -32.125 12.797 1 49.41 145 SER A CA 1
ATOM 1114 C C . SER A 1 145 ? 31.25 -32.75 12.016 1 49.41 145 SER A C 1
ATOM 1116 O O . SER A 1 145 ? 30.391 -32.031 11.492 1 49.41 145 SER A O 1
ATOM 1118 N N . THR A 1 146 ? 31.422 -33.906 11.43 1 53.72 146 THR A N 1
ATOM 1119 C CA . THR A 1 146 ? 30.484 -34.812 10.742 1 53.72 146 THR A CA 1
ATOM 1120 C C . THR A 1 146 ? 29.062 -34.594 11.242 1 53.72 146 THR A C 1
ATOM 1122 O O . THR A 1 146 ? 28.109 -34.625 10.461 1 53.72 146 THR A O 1
ATOM 1125 N N . ASN A 1 147 ? 28.906 -34.188 12.484 1 55.44 147 ASN A N 1
ATOM 1126 C CA . ASN A 1 147 ? 27.578 -34.062 13.078 1 55.44 147 ASN A CA 1
ATOM 1127 C C . ASN A 1 147 ? 26.891 -32.781 12.648 1 55.44 147 ASN A C 1
ATOM 1129 O O . ASN A 1 147 ? 25.672 -32.75 12.43 1 55.44 147 ASN A O 1
ATOM 1133 N N . SER A 1 148 ? 27.719 -31.719 12.422 1 60.22 148 SER A N 1
ATOM 1134 C CA . SER A 1 148 ? 27.094 -30.453 12.055 1 60.22 148 SER A CA 1
ATOM 1135 C C . SER A 1 148 ? 26.609 -30.469 10.609 1 60.22 148 SER A C 1
ATOM 1137 O O . SER A 1 148 ? 25.562 -29.906 10.289 1 60.22 148 SER A O 1
ATOM 1139 N N . LYS A 1 149 ? 27.328 -31.25 9.844 1 58 149 LYS A N 1
ATOM 1140 C CA . LYS A 1 149 ? 26.969 -31.375 8.43 1 58 149 LYS A CA 1
ATOM 1141 C C . LYS A 1 149 ? 25.688 -32.188 8.258 1 58 149 LYS A C 1
ATOM 1143 O O . LYS A 1 149 ? 24.844 -31.844 7.414 1 58 149 LYS A O 1
ATOM 1148 N N . ILE A 1 150 ? 25.578 -33.156 9.078 1 59.84 150 ILE A N 1
ATOM 1149 C CA . ILE A 1 150 ? 24.391 -34 9.008 1 59.84 150 ILE A CA 1
ATOM 1150 C C . ILE A 1 150 ? 23.172 -33.188 9.453 1 59.84 150 ILE A C 1
ATOM 1152 O O . ILE A 1 150 ? 22.094 -33.281 8.844 1 59.84 150 ILE A O 1
ATOM 1156 N N . SER A 1 151 ? 23.266 -32.344 10.469 1 65.44 151 SER A N 1
ATOM 1157 C CA . SER A 1 151 ? 22.156 -31.547 10.977 1 65.44 151 SER A CA 1
ATOM 1158 C C . SER A 1 151 ? 21.703 -30.5 9.945 1 65.44 151 SER A C 1
ATOM 1160 O O . SER A 1 151 ? 20.516 -30.281 9.773 1 65.44 151 SER A O 1
ATOM 1162 N N . ASP A 1 152 ? 22.625 -30.016 9.18 1 70.69 152 ASP A N 1
ATOM 1163 C CA . ASP A 1 152 ? 22.312 -29.031 8.156 1 70.69 152 ASP A CA 1
ATOM 1164 C C . ASP A 1 152 ? 21.578 -29.672 6.977 1 70.69 152 ASP A C 1
ATOM 1166 O O . ASP A 1 152 ? 20.656 -29.078 6.414 1 70.69 152 ASP A O 1
ATOM 1170 N N . LEU A 1 153 ? 22.078 -30.859 6.797 1 70.88 153 LEU A N 1
ATOM 1171 C CA . LEU A 1 153 ? 21.438 -31.594 5.699 1 70.88 153 LEU A CA 1
ATOM 1172 C C . LEU A 1 153 ? 20.016 -31.984 6.059 1 70.88 153 LEU A C 1
ATOM 1174 O O . LEU A 1 153 ? 19.125 -31.938 5.207 1 70.88 153 LEU A O 1
ATOM 1178 N N . GLU A 1 154 ? 19.797 -32.312 7.23 1 74.5 154 GLU A N 1
ATOM 1179 C CA . GLU A 1 154 ? 18.453 -32.688 7.688 1 74.5 154 GLU A CA 1
ATOM 1180 C C . GLU A 1 154 ? 17.531 -31.484 7.664 1 74.5 154 GLU A C 1
ATOM 1182 O O . GLU A 1 154 ? 16.359 -31.609 7.289 1 74.5 154 GLU A O 1
ATOM 1187 N N . GLU A 1 155 ? 18.062 -30.469 8.055 1 76.5 155 GLU A N 1
ATOM 1188 C CA . GLU A 1 155 ? 17.266 -29.25 8.031 1 76.5 155 GLU A CA 1
ATOM 1189 C C . GLU A 1 155 ? 16.875 -28.875 6.609 1 76.5 155 GLU A C 1
ATOM 1191 O O . GLU A 1 155 ? 15.742 -28.453 6.359 1 76.5 155 GLU A O 1
ATOM 1196 N N . CYS A 1 156 ? 17.703 -29.109 5.77 1 76.38 156 CYS A N 1
ATOM 1197 C CA . CYS A 1 156 ? 17.438 -28.812 4.367 1 76.38 156 CYS A CA 1
ATOM 1198 C C . CYS A 1 156 ? 16.359 -29.734 3.807 1 76.38 156 CYS A C 1
ATOM 1200 O O . CYS A 1 156 ? 15.477 -29.297 3.07 1 76.38 156 CYS A O 1
ATOM 1202 N N . ALA A 1 157 ? 16.5 -30.891 4.172 1 81.06 157 ALA A N 1
ATOM 1203 C CA . ALA A 1 157 ? 15.516 -31.875 3.709 1 81.06 157 ALA A CA 1
ATOM 1204 C C . ALA A 1 157 ? 14.125 -31.547 4.254 1 81.06 157 ALA A C 1
ATOM 1206 O O . ALA A 1 157 ? 13.133 -31.672 3.537 1 81.06 157 ALA A O 1
ATOM 1207 N N . ASP A 1 158 ? 14.117 -31.156 5.449 1 84.25 158 ASP A N 1
ATOM 1208 C CA . ASP A 1 158 ? 12.836 -30.797 6.059 1 84.25 158 ASP A CA 1
ATOM 1209 C C . ASP A 1 158 ? 12.234 -29.562 5.379 1 84.25 158 ASP A C 1
ATOM 1211 O O . ASP A 1 158 ? 11.023 -29.516 5.129 1 84.25 158 ASP A O 1
ATOM 1215 N N . ASN A 1 159 ? 13.031 -28.688 5.09 1 87.5 159 ASN A N 1
ATOM 1216 C CA . ASN A 1 159 ? 12.57 -27.5 4.395 1 87.5 159 ASN A CA 1
ATOM 1217 C C . ASN A 1 159 ? 12.055 -27.828 2.998 1 87.5 159 ASN A C 1
ATOM 1219 O O . ASN A 1 159 ? 11.055 -27.25 2.549 1 87.5 159 ASN A O 1
ATOM 1223 N N . THR A 1 160 ? 12.742 -28.719 2.41 1 88.88 160 THR A N 1
ATOM 1224 C CA . THR A 1 160 ? 12.312 -29.109 1.073 1 88.88 160 THR A CA 1
ATOM 1225 C C . THR A 1 160 ? 10.969 -29.828 1.125 1 88.88 160 THR A C 1
ATOM 1227 O O . THR A 1 160 ? 10.102 -29.594 0.281 1 88.88 160 THR A O 1
ATOM 1230 N N . ALA A 1 161 ? 10.781 -30.625 2.068 1 92.44 161 ALA A N 1
ATOM 1231 C CA . ALA A 1 161 ? 9.516 -31.328 2.225 1 92.44 161 ALA A CA 1
ATOM 1232 C C . ALA A 1 161 ? 8.375 -30.344 2.492 1 92.44 161 ALA A C 1
ATOM 1234 O O . ALA A 1 161 ? 7.281 -30.484 1.938 1 92.44 161 ALA A O 1
ATOM 1235 N N . ALA A 1 162 ? 8.648 -29.438 3.295 1 93.75 162 ALA A N 1
ATOM 1236 C CA . ALA A 1 162 ? 7.645 -28.422 3.582 1 93.75 162 ALA A CA 1
ATOM 1237 C C . ALA A 1 162 ? 7.309 -27.625 2.332 1 93.75 162 ALA A C 1
ATOM 1239 O O . ALA A 1 162 ? 6.141 -27.297 2.086 1 93.75 162 ALA A O 1
ATOM 1240 N N . HIS A 1 163 ? 8.289 -27.328 1.632 1 93.81 163 HIS A N 1
ATOM 1241 C CA . HIS A 1 163 ? 8.102 -26.578 0.393 1 93.81 163 HIS A CA 1
ATOM 1242 C C . HIS A 1 163 ? 7.223 -27.359 -0.586 1 93.81 163 HIS A C 1
ATOM 1244 O O . HIS A 1 163 ? 6.324 -26.781 -1.209 1 93.81 163 HIS A O 1
ATOM 1250 N N . ILE A 1 164 ? 7.457 -28.594 -0.658 1 94.81 164 ILE A N 1
ATOM 1251 C CA . ILE A 1 164 ? 6.695 -29.469 -1.549 1 94.81 164 ILE A CA 1
ATOM 1252 C C . ILE A 1 164 ? 5.227 -29.469 -1.14 1 94.81 164 ILE A C 1
ATOM 1254 O O . ILE A 1 164 ? 4.34 -29.344 -1.988 1 94.81 164 ILE A O 1
ATOM 1258 N N . GLU A 1 165 ? 5.043 -29.547 0.093 1 96.44 165 GLU A N 1
ATOM 1259 C CA . GLU A 1 165 ? 3.666 -29.562 0.583 1 96.44 165 GLU A CA 1
ATOM 1260 C C . GLU A 1 165 ? 2.955 -28.234 0.281 1 96.44 165 GLU A C 1
ATOM 1262 O O . GLU A 1 165 ? 1.779 -28.234 -0.09 1 96.44 165 GLU A O 1
ATOM 1267 N N . LEU A 1 166 ? 3.602 -27.188 0.423 1 96.5 166 LEU A N 1
ATOM 1268 C CA . LEU A 1 166 ? 3.031 -25.875 0.119 1 96.5 166 LEU A CA 1
ATOM 1269 C C . LEU A 1 166 ? 2.691 -25.766 -1.363 1 96.5 166 LEU A C 1
ATOM 1271 O O . LEU A 1 166 ? 1.63 -25.25 -1.725 1 96.5 166 LEU A O 1
ATOM 1275 N N . CYS A 1 167 ? 3.551 -26.25 -2.174 1 96.62 167 CYS A N 1
ATOM 1276 C CA . CYS A 1 167 ? 3.314 -26.203 -3.611 1 96.62 167 CYS A CA 1
ATOM 1277 C C . CYS A 1 167 ? 2.109 -27.062 -3.992 1 96.62 167 CYS A C 1
ATOM 1279 O O . CYS A 1 167 ? 1.287 -26.656 -4.812 1 96.62 167 CYS A O 1
ATOM 1281 N N . ARG A 1 168 ? 2.045 -28.188 -3.396 1 97.19 168 ARG A N 1
ATOM 1282 C CA . ARG A 1 168 ? 0.901 -29.062 -3.648 1 97.19 168 ARG A CA 1
ATOM 1283 C C . ARG A 1 168 ? -0.406 -28.375 -3.262 1 97.19 168 ARG A C 1
ATOM 1285 O O . ARG A 1 168 ? -1.404 -28.484 -3.977 1 97.19 168 ARG A O 1
ATOM 1292 N N . LYS A 1 169 ? -0.335 -27.75 -2.199 1 97.56 169 LYS A N 1
ATOM 1293 C CA . LYS A 1 169 ? -1.514 -27.031 -1.729 1 97.56 169 LYS A CA 1
ATOM 1294 C C . LYS A 1 169 ? -1.922 -25.938 -2.721 1 97.56 169 LYS A C 1
ATOM 1296 O O . LYS A 1 169 ? -3.104 -25.797 -3.043 1 97.56 169 LYS A O 1
ATOM 1301 N N . VAL A 1 170 ? -1.004 -25.203 -3.176 1 97.94 170 VAL A N 1
ATOM 1302 C CA . VAL A 1 170 ? -1.28 -24.125 -4.121 1 97.94 170 VAL A CA 1
ATOM 1303 C C . VAL A 1 170 ? -1.854 -24.719 -5.41 1 97.94 170 VAL A C 1
ATOM 1305 O O . VAL A 1 170 ? -2.803 -24.172 -5.977 1 97.94 170 VAL A O 1
ATOM 1308 N N . LEU A 1 171 ? -1.31 -25.812 -5.852 1 97.62 171 LEU A N 1
ATOM 1309 C CA . LEU A 1 171 ? -1.827 -26.453 -7.055 1 97.62 171 LEU A CA 1
ATOM 1310 C C . LEU A 1 171 ? -3.281 -26.875 -6.863 1 97.62 171 LEU A C 1
ATOM 1312 O O . LEU A 1 171 ? -4.109 -26.688 -7.762 1 97.62 171 LEU A O 1
ATOM 1316 N N . SER A 1 172 ? -3.525 -27.391 -5.738 1 97.5 172 SER A N 1
ATOM 1317 C CA . SER A 1 172 ? -4.895 -27.797 -5.438 1 97.5 172 SER A CA 1
ATOM 1318 C C . SER A 1 172 ? -5.836 -26.594 -5.434 1 97.5 172 SER A C 1
ATOM 1320 O O . SER A 1 172 ? -6.977 -26.703 -5.891 1 97.5 172 SER A O 1
ATOM 1322 N N . ILE A 1 173 ? -5.383 -25.531 -4.938 1 98.12 173 ILE A N 1
ATOM 1323 C CA . ILE A 1 173 ? -6.184 -24.312 -4.887 1 98.12 173 ILE A CA 1
ATOM 1324 C C . ILE A 1 173 ? -6.441 -23.797 -6.301 1 98.12 173 ILE A C 1
ATOM 1326 O O . ILE A 1 173 ? -7.566 -23.406 -6.633 1 98.12 173 ILE A O 1
ATOM 1330 N N . LEU A 1 174 ? -5.422 -23.812 -7.113 1 97.75 174 LEU A N 1
ATOM 1331 C CA . LEU A 1 174 ? -5.574 -23.359 -8.492 1 97.75 174 LEU A CA 1
ATOM 1332 C C . LEU A 1 174 ? -6.562 -24.234 -9.25 1 97.75 174 LEU A C 1
ATOM 1334 O O . LEU A 1 174 ? -7.383 -23.734 -10.023 1 97.75 174 LEU A O 1
ATOM 1338 N N . LEU A 1 175 ? -6.496 -25.484 -8.992 1 96.5 175 LEU A N 1
ATOM 1339 C CA . LEU A 1 175 ? -7.438 -26.406 -9.625 1 96.5 175 LEU A CA 1
ATOM 1340 C C . LEU A 1 175 ? -8.859 -26.141 -9.148 1 96.5 175 LEU A C 1
ATOM 1342 O O . LEU A 1 175 ? -9.789 -26.047 -9.961 1 96.5 175 LEU A O 1
ATOM 1346 N N . ALA A 1 176 ? -8.984 -25.969 -7.898 1 96.94 176 ALA A N 1
ATOM 1347 C CA . ALA A 1 176 ? -10.305 -25.688 -7.344 1 96.94 176 ALA A CA 1
ATOM 1348 C C . ALA A 1 176 ? -10.852 -24.359 -7.887 1 96.94 176 ALA A C 1
ATOM 1350 O O . ALA A 1 176 ? -12.039 -24.25 -8.195 1 96.94 176 ALA A O 1
ATOM 1351 N N . ALA A 1 177 ? -10.008 -23.438 -7.992 1 96.81 177 ALA A N 1
ATOM 1352 C CA . ALA A 1 177 ? -10.414 -22.125 -8.516 1 96.81 177 ALA A CA 1
ATOM 1353 C C . ALA A 1 177 ? -10.867 -22.234 -9.969 1 96.81 177 ALA A C 1
ATOM 1355 O O . ALA A 1 177 ? -11.844 -21.609 -10.375 1 96.81 177 ALA A O 1
ATOM 1356 N N . SER A 1 178 ? -10.227 -23.016 -10.766 1 95.12 178 SER A N 1
ATOM 1357 C CA . SER A 1 178 ? -10.57 -23.188 -12.172 1 95.12 178 SER A CA 1
ATOM 1358 C C . SER A 1 178 ? -11.922 -23.875 -12.328 1 95.12 178 SER A C 1
ATOM 1360 O O . SER A 1 178 ? -12.609 -23.672 -13.336 1 95.12 178 SER A O 1
ATOM 1362 N N . LYS A 1 179 ? -12.242 -24.656 -11.352 1 92.88 179 LYS A N 1
ATOM 1363 C CA . LYS A 1 179 ? -13.531 -25.344 -11.383 1 92.88 179 LYS A CA 1
ATOM 1364 C C . LYS A 1 179 ? -14.656 -24.422 -10.922 1 92.88 179 LYS A C 1
ATOM 1366 O O . LYS A 1 179 ? -15.695 -24.312 -11.586 1 92.88 179 LYS A O 1
ATOM 1371 N N . THR A 1 180 ? -14.398 -23.719 -9.852 1 93.25 180 THR A N 1
ATOM 1372 C CA . THR A 1 180 ? -15.422 -22.906 -9.203 1 93.25 180 THR A CA 1
ATOM 1373 C C . THR A 1 180 ? -15.656 -21.609 -9.984 1 93.25 180 THR A C 1
ATOM 1375 O O . THR A 1 180 ? -16.781 -21.125 -10.047 1 93.25 180 THR A O 1
ATOM 1378 N N . LEU A 1 181 ? -14.625 -21.125 -10.57 1 93.88 181 LEU A N 1
ATOM 1379 C CA . LEU A 1 181 ? -14.727 -19.812 -11.195 1 93.88 181 LEU A CA 1
ATOM 1380 C C . LEU A 1 181 ? -14.664 -19.922 -12.719 1 93.88 181 LEU A C 1
ATOM 1382 O O . LEU A 1 181 ? -14.445 -18.922 -13.406 1 93.88 181 LEU A O 1
ATOM 1386 N N . ALA A 1 182 ? -14.883 -21.031 -13.242 1 89.81 182 ALA A N 1
ATOM 1387 C CA . ALA A 1 182 ? -14.742 -21.312 -14.672 1 89.81 182 ALA A CA 1
ATOM 1388 C C . ALA A 1 182 ? -15.656 -20.406 -15.492 1 89.81 182 ALA A C 1
ATOM 1390 O O . ALA A 1 182 ? -15.234 -19.828 -16.5 1 89.81 182 ALA A O 1
ATOM 1391 N N . ASN A 1 183 ? -16.828 -20.219 -14.992 1 88.88 183 ASN A N 1
ATOM 1392 C CA . ASN A 1 183 ? -17.828 -19.453 -15.742 1 88.88 183 ASN A CA 1
ATOM 1393 C C . ASN A 1 183 ? -17.625 -17.953 -15.57 1 88.88 183 ASN A C 1
ATOM 1395 O O . ASN A 1 183 ? -18.156 -17.156 -16.344 1 88.88 183 ASN A O 1
ATOM 1399 N N . THR A 1 184 ? -16.828 -17.609 -14.648 1 92.56 184 THR A N 1
ATOM 1400 C CA . THR A 1 184 ? -16.641 -16.188 -14.359 1 92.56 184 THR A CA 1
ATOM 1401 C C . THR A 1 184 ? -15.367 -15.672 -15.016 1 92.56 184 THR A C 1
ATOM 1403 O O . THR A 1 184 ? -15.234 -14.477 -15.289 1 92.56 184 THR A O 1
ATOM 1406 N N . PHE A 1 185 ? -14.453 -16.484 -15.328 1 95 185 PHE A N 1
ATOM 1407 C CA . PHE A 1 185 ? -13.172 -16.078 -15.891 1 95 185 PHE A CA 1
ATOM 1408 C C . PHE A 1 185 ? -13.344 -15.57 -17.312 1 95 185 PHE A C 1
ATOM 1410 O O . PHE A 1 185 ? -14.016 -16.203 -18.141 1 95 185 PHE A O 1
ATOM 1417 N N . THR A 1 186 ? -12.812 -14.422 -17.516 1 94.06 186 THR A N 1
ATOM 1418 C CA . THR A 1 186 ? -12.703 -13.938 -18.891 1 94.06 186 THR A CA 1
ATOM 1419 C C . THR A 1 186 ? -11.617 -14.703 -19.641 1 94.06 186 THR A C 1
ATOM 1421 O O . THR A 1 186 ? -10.82 -15.414 -19.047 1 94.06 186 THR A O 1
ATOM 1424 N N . THR A 1 187 ? -11.586 -14.562 -20.953 1 91.88 187 THR A N 1
ATOM 1425 C CA . THR A 1 187 ? -10.57 -15.203 -21.766 1 91.88 187 THR A CA 1
ATOM 1426 C C . THR A 1 187 ? -9.172 -14.742 -21.359 1 91.88 187 THR A C 1
ATOM 1428 O O . THR A 1 187 ? -8.234 -15.539 -21.328 1 91.88 187 THR A O 1
ATOM 1431 N N . GLU A 1 188 ? -9.109 -13.5 -21.062 1 91.94 188 GLU A N 1
ATOM 1432 C CA . GLU A 1 188 ? -7.816 -12.961 -20.656 1 91.94 188 GLU A CA 1
ATOM 1433 C C . GLU A 1 188 ? -7.336 -13.602 -19.359 1 91.94 188 GLU A C 1
ATOM 1435 O O . GLU A 1 188 ? -6.148 -13.906 -19.219 1 91.94 188 GLU A O 1
ATOM 1440 N N . THR A 1 189 ? -8.25 -13.742 -18.438 1 94.88 189 THR A N 1
ATOM 1441 C CA . THR A 1 189 ? -7.895 -14.344 -17.156 1 94.88 189 THR A CA 1
ATOM 1442 C C . THR A 1 189 ? -7.473 -15.805 -17.344 1 94.88 189 THR A C 1
ATOM 1444 O O . THR A 1 189 ? -6.516 -16.266 -16.719 1 94.88 189 THR A O 1
ATOM 1447 N N . TRP A 1 190 ? -8.102 -16.516 -18.234 1 93.81 190 TRP A N 1
ATOM 1448 C CA . TRP A 1 190 ? -7.688 -17.875 -18.562 1 93.81 190 TRP A CA 1
ATOM 1449 C C . TRP A 1 190 ? -6.266 -17.891 -19.125 1 93.81 190 TRP A C 1
ATOM 1451 O O . TRP A 1 190 ? -5.449 -18.734 -18.719 1 93.81 190 TRP A O 1
ATOM 1461 N N . VAL A 1 191 ? -6.043 -16.984 -19.938 1 91.56 191 VAL A N 1
ATOM 1462 C CA . VAL A 1 191 ? -4.73 -16.938 -20.578 1 91.56 191 VAL A CA 1
ATOM 1463 C C . VAL A 1 191 ? -3.658 -16.672 -19.516 1 91.56 191 VAL A C 1
ATOM 1465 O O . VAL A 1 191 ? -2.59 -17.281 -19.547 1 91.56 191 VAL A O 1
ATOM 1468 N N . VAL A 1 192 ? -3.943 -15.797 -18.609 1 92 192 VAL A N 1
ATOM 1469 C CA . VAL A 1 192 ? -2.986 -15.5 -17.547 1 92 192 VAL A CA 1
ATOM 1470 C C . VAL A 1 192 ? -2.76 -16.75 -16.688 1 92 192 VAL A C 1
ATOM 1472 O O . VAL A 1 192 ? -1.619 -17.078 -16.359 1 92 192 VAL A O 1
ATOM 1475 N N . LEU A 1 193 ? -3.832 -17.391 -16.359 1 95.19 193 LEU A N 1
ATOM 1476 C CA . LEU A 1 193 ? -3.715 -18.609 -15.562 1 95.19 193 LEU A CA 1
ATOM 1477 C C . LEU A 1 193 ? -2.885 -19.656 -16.297 1 95.19 193 LEU A C 1
ATOM 1479 O O . LEU A 1 193 ? -2.021 -20.312 -15.703 1 95.19 193 LEU A O 1
ATOM 1483 N N . PHE A 1 194 ? -2.949 -19.734 -17.562 1 93.31 194 PHE A N 1
ATOM 1484 C CA . PHE A 1 194 ? -2.205 -20.688 -18.375 1 93.31 194 PHE A CA 1
ATOM 1485 C C . PHE A 1 194 ? -0.724 -20.328 -18.406 1 93.31 194 PHE A C 1
ATOM 1487 O O . PHE A 1 194 ? 0.135 -21.188 -18.266 1 93.31 194 PHE A O 1
ATOM 1494 N N . LYS A 1 195 ? -0.59 -19.125 -18.594 1 91.25 195 LYS A N 1
ATOM 1495 C CA . LYS A 1 195 ? 0.798 -18.688 -18.641 1 91.25 195 LYS A CA 1
ATOM 1496 C C . LYS A 1 195 ? 1.502 -18.953 -17.312 1 91.25 195 LYS A C 1
ATOM 1498 O O . LYS A 1 195 ? 2.66 -19.375 -17.297 1 91.25 195 LYS A O 1
ATOM 1503 N N . VAL A 1 196 ? 0.783 -18.719 -16.297 1 93.25 196 VAL A N 1
ATOM 1504 C CA . VAL A 1 196 ? 1.326 -18.969 -14.961 1 93.25 196 VAL A CA 1
ATOM 1505 C C . VAL A 1 196 ? 1.604 -20.469 -14.789 1 93.25 196 VAL A C 1
ATOM 1507 O O . VAL A 1 196 ? 2.693 -20.859 -14.359 1 93.25 196 VAL A O 1
ATOM 1510 N N . LEU A 1 197 ? 0.727 -21.281 -15.141 1 94.69 197 LEU A N 1
ATOM 1511 C CA . LEU A 1 197 ? 0.873 -22.734 -14.984 1 94.69 197 LEU A CA 1
ATOM 1512 C C . LEU A 1 197 ? 1.992 -23.266 -15.875 1 94.69 197 LEU A C 1
ATOM 1514 O O . LEU A 1 197 ? 2.76 -24.141 -15.461 1 94.69 197 LEU A O 1
ATOM 1518 N N . LEU A 1 198 ? 2.029 -22.734 -17.031 1 93.25 198 LEU A N 1
ATOM 1519 C CA . LEU A 1 198 ? 3.104 -23.141 -17.938 1 93.25 198 LEU A CA 1
ATOM 1520 C C . LEU A 1 198 ? 4.461 -22.734 -17.375 1 93.25 198 LEU A C 1
ATOM 1522 O O . LEU A 1 198 ? 5.41 -23.531 -17.406 1 93.25 198 LEU A O 1
ATOM 1526 N N . GLY A 1 199 ? 4.504 -21.609 -16.906 1 90.75 199 GLY A N 1
ATOM 1527 C CA . GLY A 1 199 ? 5.746 -21.125 -16.312 1 90.75 199 GLY A CA 1
ATOM 1528 C C . GLY A 1 199 ? 6.199 -21.953 -15.125 1 90.75 199 GLY A C 1
ATOM 1529 O O . GLY A 1 199 ? 7.363 -22.359 -15.047 1 90.75 199 GLY A O 1
ATOM 1530 N N . ILE A 1 200 ? 5.254 -22.203 -14.234 1 93.12 200 ILE A N 1
ATOM 1531 C CA . ILE A 1 200 ? 5.605 -22.969 -13.039 1 93.12 200 ILE A CA 1
ATOM 1532 C C . ILE A 1 200 ? 5.996 -24.391 -13.438 1 93.12 200 ILE A C 1
ATOM 1534 O O . ILE A 1 200 ? 6.949 -24.953 -12.891 1 93.12 200 ILE A O 1
ATOM 1538 N N . SER A 1 201 ? 5.348 -24.922 -14.375 1 94.56 201 SER A N 1
ATOM 1539 C CA . SER A 1 201 ? 5.668 -26.266 -14.836 1 94.56 201 SER A CA 1
ATOM 1540 C C . SER A 1 201 ? 7.055 -26.312 -15.477 1 94.56 201 SER A C 1
ATOM 1542 O O . SER A 1 201 ? 7.82 -27.25 -15.234 1 94.56 201 SER A O 1
ATOM 1544 N N . ASP A 1 202 ? 7.348 -25.391 -16.188 1 92.31 202 ASP A N 1
ATOM 1545 C CA . ASP A 1 202 ? 8.641 -25.391 -16.859 1 92.31 202 ASP A CA 1
ATOM 1546 C C . ASP A 1 202 ? 9.781 -25.266 -15.852 1 92.31 202 ASP A C 1
ATOM 1548 O O . ASP A 1 202 ? 10.836 -25.875 -16.016 1 92.31 202 ASP A O 1
ATOM 1552 N N . ILE A 1 203 ? 9.594 -24.5 -14.898 1 89.38 203 ILE A N 1
ATOM 1553 C CA . ILE A 1 203 ? 10.609 -24.297 -13.883 1 89.38 203 ILE A CA 1
ATOM 1554 C C . ILE A 1 203 ? 10.859 -25.609 -13.133 1 89.38 203 ILE A C 1
ATOM 1556 O O . ILE A 1 203 ? 12.008 -25.984 -12.883 1 89.38 203 ILE A O 1
ATOM 1560 N N . ILE A 1 204 ? 9.828 -26.281 -12.859 1 91.56 204 ILE A N 1
ATOM 1561 C CA . ILE A 1 204 ? 9.938 -27.453 -12.008 1 91.56 204 ILE A CA 1
ATOM 1562 C C . ILE A 1 204 ? 10.281 -28.672 -12.852 1 91.56 204 ILE A C 1
ATOM 1564 O O . ILE A 1 204 ? 11.219 -29.406 -12.531 1 91.56 204 ILE A O 1
ATOM 1568 N N . LEU A 1 205 ? 9.648 -28.859 -13.945 1 93.62 205 LEU A N 1
ATOM 1569 C CA . LEU A 1 205 ? 9.711 -30.125 -14.664 1 93.62 205 LEU A CA 1
ATOM 1570 C C . LEU A 1 205 ? 10.953 -30.172 -15.555 1 93.62 205 LEU A C 1
ATOM 1572 O O . LEU A 1 205 ? 11.352 -31.25 -16 1 93.62 205 LEU A O 1
ATOM 1576 N N . THR A 1 206 ? 11.586 -29.062 -15.781 1 92.5 206 THR A N 1
ATOM 1577 C CA . THR A 1 206 ? 12.797 -29.078 -16.578 1 92.5 206 THR A CA 1
ATOM 1578 C C . THR A 1 206 ? 14 -29.516 -15.75 1 92.5 206 THR A C 1
ATOM 1580 O O . THR A 1 206 ? 15.055 -29.859 -16.281 1 92.5 206 THR A O 1
ATOM 1583 N N . GLN A 1 207 ? 13.828 -29.578 -14.508 1 90.06 207 GLN A N 1
ATOM 1584 C CA . GLN A 1 207 ? 14.914 -29.984 -13.617 1 90.06 207 GLN A CA 1
ATOM 1585 C C . GLN A 1 207 ? 15.328 -31.438 -13.891 1 90.06 207 GLN A C 1
ATOM 1587 O O . GLN A 1 207 ? 14.492 -32.281 -14.234 1 90.06 207 GLN A O 1
ATOM 1592 N N . PRO A 1 208 ? 16.625 -31.656 -13.734 1 90.38 208 PRO A N 1
ATOM 1593 C CA . PRO A 1 208 ? 17.078 -33.031 -13.922 1 90.38 208 PRO A CA 1
ATOM 1594 C C . PRO A 1 208 ? 16.531 -33.969 -12.852 1 90.38 208 PRO A C 1
ATOM 1596 O O . PRO A 1 208 ? 16.078 -33.531 -11.797 1 90.38 208 PRO A O 1
ATOM 1599 N N . ILE A 1 209 ? 16.547 -35.312 -13.172 1 89.12 209 ILE A N 1
ATOM 1600 C CA . ILE A 1 209 ? 16.094 -36.312 -12.211 1 89.12 209 ILE A CA 1
ATOM 1601 C C . ILE A 1 209 ? 17.109 -36.406 -11.07 1 89.12 209 ILE A C 1
ATOM 1603 O O . ILE A 1 209 ? 18.312 -36.406 -11.289 1 89.12 209 ILE A O 1
ATOM 1607 N N . SER A 1 210 ? 16.625 -36.469 -9.844 1 84.31 210 SER A N 1
ATOM 1608 C CA . SER A 1 210 ? 17.5 -36.531 -8.68 1 84.31 210 SER A CA 1
ATOM 1609 C C . SER A 1 210 ? 18.297 -37.812 -8.633 1 84.31 210 SER A C 1
ATOM 1611 O O . SER A 1 210 ? 17.766 -38.906 -8.922 1 84.31 210 SER A O 1
ATOM 1613 N N . THR A 1 211 ? 19.641 -37.812 -8.719 1 68.38 211 THR A N 1
ATOM 1614 C CA . THR A 1 211 ? 20.484 -39 -8.617 1 68.38 211 THR A CA 1
ATOM 1615 C C . THR A 1 211 ? 20.484 -39.531 -7.188 1 68.38 211 THR A C 1
ATOM 1617 O O . THR A 1 211 ? 21.047 -40.594 -6.926 1 68.38 211 THR A O 1
ATOM 1620 N N . ARG A 1 212 ? 20.359 -38.938 -6.082 1 55 212 ARG A N 1
ATOM 1621 C CA . ARG A 1 212 ? 20.656 -39.312 -4.699 1 55 212 ARG A CA 1
ATOM 1622 C C . ARG A 1 212 ? 19.719 -40.438 -4.238 1 55 212 ARG A C 1
ATOM 1624 O O . ARG A 1 212 ? 18.5 -40.344 -4.379 1 55 212 ARG A O 1
ATOM 1631 N N . THR A 1 213 ? 20.266 -41.719 -4.203 1 44.72 213 THR A N 1
ATOM 1632 C CA . THR A 1 213 ? 19.781 -42.781 -3.35 1 44.72 213 THR A CA 1
ATOM 1633 C C . THR A 1 213 ? 19.406 -42.25 -1.969 1 44.72 213 THR A C 1
ATOM 1635 O O . THR A 1 213 ? 20.141 -41.469 -1.374 1 44.72 213 THR A O 1
ATOM 1638 N N . PRO A 1 214 ? 18.281 -42.406 -1.57 1 39.72 214 PRO A N 1
ATOM 1639 C CA . PRO A 1 214 ? 18.031 -42.031 -0.176 1 39.72 214 PRO A CA 1
ATOM 1640 C C . PRO A 1 214 ? 19.125 -42.5 0.771 1 39.72 214 PRO A C 1
ATOM 1642 O O . PRO A 1 214 ? 19.719 -43.562 0.542 1 39.72 214 PRO A O 1
ATOM 1645 N N . ILE A 1 215 ? 19.922 -41.75 1.431 1 37.66 215 ILE A N 1
ATOM 1646 C CA . ILE A 1 215 ? 20.891 -42.188 2.436 1 37.66 215 ILE A CA 1
ATOM 1647 C C . ILE A 1 215 ? 20.406 -43.438 3.119 1 37.66 215 ILE A C 1
ATOM 1649 O O . ILE A 1 215 ? 21.188 -44.156 3.76 1 37.66 215 ILE A O 1
ATOM 1653 N N . GLY A 1 216 ? 19.078 -43.812 3.23 1 35.59 216 GLY A N 1
ATOM 1654 C CA . GLY A 1 216 ? 18.703 -44.875 4.117 1 35.59 216 GLY A CA 1
ATOM 1655 C C . GLY A 1 216 ? 19.031 -46.25 3.555 1 35.59 216 GLY A C 1
ATOM 1656 O O . GLY A 1 216 ? 18.734 -47.281 4.18 1 35.59 216 GLY A O 1
ATOM 1657 N N . VAL A 1 217 ? 18.922 -46.594 2.357 1 33.81 217 VAL A N 1
ATOM 1658 C CA . VAL A 1 217 ? 19.047 -48.031 2.123 1 33.81 217 VAL A CA 1
ATOM 1659 C C . VAL A 1 217 ? 20.5 -48.438 2.277 1 33.81 217 VAL A C 1
ATOM 1661 O O . VAL A 1 217 ? 21.312 -48.25 1.36 1 33.81 217 VAL A O 1
ATOM 1664 N N . LEU A 1 218 ? 21.078 -48.281 3.477 1 31.84 218 LEU A N 1
ATOM 1665 C CA . LEU A 1 218 ? 22.203 -49.125 3.877 1 31.84 218 LEU A CA 1
ATOM 1666 C C . LEU A 1 218 ? 21.938 -50.594 3.527 1 31.84 218 LEU A C 1
ATOM 1668 O O . LEU A 1 218 ? 20.922 -51.156 3.926 1 31.84 218 LEU A O 1
ATOM 1672 N N . SER A 1 219 ? 22.344 -51.188 2.424 1 30.92 219 SER A N 1
ATOM 1673 C CA . SER A 1 219 ? 22.391 -52.594 2.16 1 30.92 219 SER A CA 1
ATOM 1674 C C . SER A 1 219 ? 22.672 -53.406 3.438 1 30.92 219 SER A C 1
ATOM 1676 O O . SER A 1 219 ? 23.594 -53.062 4.191 1 30.92 219 SER A O 1
ATOM 1678 N N . THR A 1 220 ? 21.719 -54.094 4.016 1 29.95 220 THR A N 1
ATOM 1679 C CA . THR A 1 220 ? 21.938 -55.156 4.992 1 29.95 220 THR A CA 1
ATOM 1680 C C . THR A 1 220 ? 23.094 -56.062 4.566 1 29.95 220 THR A C 1
ATOM 1682 O O . THR A 1 220 ? 23.281 -56.312 3.375 1 29.95 220 THR A O 1
ATOM 1685 N N . PRO A 1 221 ? 23.984 -56.531 5.52 1 29.89 221 PRO A N 1
ATOM 1686 C CA . PRO A 1 221 ? 25.094 -57.5 5.391 1 29.89 221 PRO A CA 1
ATOM 1687 C C . PRO A 1 221 ? 24.672 -58.812 4.75 1 29.89 221 PRO A C 1
ATOM 1689 O O . PRO A 1 221 ? 23.594 -59.344 5.051 1 29.89 221 PRO A O 1
ATOM 1692 N N . SER A 1 222 ? 24.969 -59.156 3.553 1 28.41 222 SER A N 1
ATOM 1693 C CA . SER A 1 222 ? 24.922 -60.531 3.057 1 28.41 222 SER A CA 1
ATOM 1694 C C . SER A 1 222 ? 25.453 -61.5 4.098 1 28.41 222 SER A C 1
ATOM 1696 O O . SER A 1 222 ? 26.188 -61.125 5.004 1 28.41 222 SER A O 1
ATOM 1698 N N . THR A 1 223 ? 25.109 -62.844 4.062 1 30.42 223 THR A N 1
ATOM 1699 C CA . THR A 1 223 ? 25.484 -64.062 4.824 1 30.42 223 THR A CA 1
ATOM 1700 C C . THR A 1 223 ? 26.984 -64.062 5.082 1 30.42 223 THR A C 1
ATOM 1702 O O . THR A 1 223 ? 27.766 -63.562 4.289 1 30.42 223 THR A O 1
ATOM 1705 N N . PRO A 1 224 ? 27.516 -64.75 6.293 1 31.25 224 PRO A N 1
ATOM 1706 C CA . PRO A 1 224 ? 28.844 -65 6.859 1 31.25 224 PRO A CA 1
ATOM 1707 C C . PRO A 1 224 ? 29.797 -65.688 5.875 1 31.25 224 PRO A C 1
ATOM 1709 O O . PRO A 1 224 ? 30.844 -66.188 6.273 1 31.25 224 PRO A O 1
ATOM 1712 N N . GLY A 1 225 ? 29.438 -66.25 4.801 1 29.62 225 GLY A N 1
ATOM 1713 C CA . GLY A 1 225 ? 30.547 -67.062 4.328 1 29.62 225 GLY A CA 1
ATOM 1714 C C . GLY A 1 225 ? 31.875 -66.312 4.332 1 29.62 225 GLY A C 1
ATOM 1715 O O . GLY A 1 225 ? 31.891 -65.062 4.449 1 29.62 225 GLY A O 1
ATOM 1716 N N . ASN A 1 226 ? 33.156 -67.188 4.43 1 28.64 226 ASN A N 1
ATOM 1717 C CA . ASN A 1 226 ? 34.562 -66.875 4.613 1 28.64 226 ASN A CA 1
ATOM 1718 C C . ASN A 1 226 ? 34.969 -65.625 3.822 1 28.64 226 ASN A C 1
ATOM 1720 O O . ASN A 1 226 ? 36 -65.625 3.129 1 28.64 226 ASN A O 1
ATOM 1724 N N . LEU A 1 227 ? 34.062 -65.125 3.156 1 27.44 227 LEU A N 1
ATOM 1725 C CA . LEU A 1 227 ? 34.75 -64.188 2.299 1 27.44 227 LEU A CA 1
ATOM 1726 C C . LEU A 1 227 ? 35.625 -63.219 3.129 1 27.44 227 LEU A C 1
ATOM 1728 O O . LEU A 1 227 ? 35.125 -62.594 4.051 1 27.44 227 LEU A O 1
ATOM 1732 N N . LYS A 1 228 ? 36.938 -63.469 3.223 1 29.77 228 LYS A N 1
ATOM 1733 C CA . LYS A 1 228 ? 38.125 -62.781 3.738 1 29.77 228 LYS A CA 1
ATOM 1734 C C . LYS A 1 228 ? 37.844 -61.281 3.928 1 29.77 228 LYS A C 1
ATOM 1736 O O . LYS A 1 228 ? 37.094 -60.688 3.162 1 29.77 228 LYS A O 1
ATOM 1741 N N . SER A 1 229 ? 38.188 -60.781 5.188 1 28.08 229 SER A N 1
ATOM 1742 C CA . SER A 1 229 ? 38.25 -59.531 5.934 1 28.08 229 SER A CA 1
ATOM 1743 C C . SER A 1 229 ? 38.688 -58.375 5.047 1 28.08 229 SER A C 1
ATOM 1745 O O . SER A 1 229 ? 39.156 -57.344 5.543 1 28.08 229 SER A O 1
ATOM 1747 N N . SER A 1 230 ? 38.875 -58.562 3.943 1 23.86 230 SER A N 1
ATOM 1748 C CA . SER A 1 230 ? 39.625 -57.406 3.488 1 23.86 230 SER A CA 1
ATOM 1749 C C . SER A 1 230 ? 39.062 -56.094 4.039 1 23.86 230 SER A C 1
ATOM 1751 O O . SER A 1 230 ? 37.844 -55.969 4.152 1 23.86 230 SER A O 1
ATOM 1753 N N . LYS A 1 231 ? 39.938 -55.188 4.492 1 26.22 231 LYS A N 1
ATOM 1754 C CA . LYS A 1 231 ? 40.125 -53.938 5.254 1 26.22 231 LYS A CA 1
ATOM 1755 C C . LYS A 1 231 ? 39 -52.938 4.996 1 26.22 231 LYS A C 1
ATOM 1757 O O . LYS A 1 231 ? 38.406 -52.438 5.938 1 26.22 231 LYS A O 1
ATOM 1762 N N . SER A 1 232 ? 39.469 -51.844 4.328 1 27.5 232 SER A N 1
ATOM 1763 C CA . SER A 1 232 ? 39.125 -50.438 4.539 1 27.5 232 SER A CA 1
ATOM 1764 C C . SER A 1 232 ? 37.688 -50.156 4.055 1 27.5 232 SER A C 1
ATOM 1766 O O . SER A 1 232 ? 37.406 -50.25 2.857 1 27.5 232 SER A O 1
ATOM 1768 N N . VAL A 1 233 ? 36.812 -50.531 4.445 1 31.52 233 VAL A N 1
ATOM 1769 C CA . VAL A 1 233 ? 35.438 -50.031 4.184 1 31.52 233 VAL A CA 1
ATOM 1770 C C . VAL A 1 233 ? 35.438 -48.531 3.994 1 31.52 233 VAL A C 1
ATOM 1772 O O . VAL A 1 233 ? 35.656 -47.781 4.949 1 31.52 233 VAL A O 1
ATOM 1775 N N . ALA A 1 234 ? 35.969 -48.094 2.924 1 30.55 234 ALA A N 1
ATOM 1776 C CA . ALA A 1 234 ? 36.156 -46.656 2.623 1 30.55 234 ALA A CA 1
ATOM 1777 C C . ALA A 1 234 ? 34.969 -45.844 3.08 1 30.55 234 ALA A C 1
ATOM 1779 O O . ALA A 1 234 ? 33.812 -46.25 2.848 1 30.55 234 ALA A O 1
ATOM 1780 N N . THR A 1 235 ? 34.969 -45.312 4.273 1 34.03 235 THR A N 1
ATOM 1781 C CA . THR A 1 235 ? 34.188 -44.188 4.727 1 34.03 235 THR A CA 1
ATOM 1782 C C . THR A 1 235 ? 33.625 -43.406 3.537 1 34.03 235 THR A C 1
ATOM 1784 O O . THR A 1 235 ? 34.375 -42.969 2.66 1 34.03 235 THR A O 1
ATOM 1787 N N . PRO A 1 236 ? 32.469 -43.75 3.027 1 33.94 236 PRO A N 1
ATOM 1788 C CA . PRO A 1 236 ? 32.094 -42.938 1.88 1 33.94 236 PRO A CA 1
ATOM 1789 C C . PRO A 1 236 ? 32.688 -41.531 1.94 1 33.94 236 PRO A C 1
ATOM 1791 O O . PRO A 1 236 ? 32.594 -40.844 2.973 1 33.94 236 PRO A O 1
ATOM 1794 N N . LEU A 1 237 ? 33.938 -41.312 1.489 1 34.03 237 LEU A N 1
ATOM 1795 C CA . LEU A 1 237 ? 34.625 -40.031 1.507 1 34.03 237 LEU A CA 1
ATOM 1796 C C . LEU A 1 237 ? 33.625 -38.875 1.468 1 34.03 237 LEU A C 1
ATOM 1798 O O . LEU A 1 237 ? 32.625 -38.938 0.75 1 34.03 237 LEU A O 1
ATOM 1802 N N . LEU A 1 238 ? 33.281 -38.188 2.547 1 39.41 238 LEU A N 1
ATOM 1803 C CA . LEU A 1 238 ? 32.594 -36.906 2.82 1 39.41 238 LEU A CA 1
ATOM 1804 C C . LEU A 1 238 ? 32.594 -36.031 1.571 1 39.41 238 LEU A C 1
ATOM 1806 O O . LEU A 1 238 ? 31.781 -35.094 1.48 1 39.41 238 LEU A O 1
ATOM 1810 N N . ASP A 1 239 ? 33.531 -36.125 0.728 1 40.12 239 ASP A N 1
ATOM 1811 C CA . ASP A 1 239 ? 33.75 -35.406 -0.514 1 40.12 239 ASP A CA 1
ATOM 1812 C C . ASP A 1 239 ? 32.656 -35.719 -1.531 1 40.12 239 ASP A C 1
ATOM 1814 O O . ASP A 1 239 ? 32.438 -34.938 -2.461 1 40.12 239 ASP A O 1
ATOM 1818 N N . ASP A 1 240 ? 32.062 -36.938 -1.627 1 39.75 240 ASP A N 1
ATOM 1819 C CA . ASP A 1 240 ? 31.172 -37.344 -2.703 1 39.75 240 ASP A CA 1
ATOM 1820 C C . ASP A 1 240 ? 29.719 -37.062 -2.342 1 39.75 240 ASP A C 1
ATOM 1822 O O . ASP A 1 240 ? 28.812 -37.688 -2.883 1 39.75 240 ASP A O 1
ATOM 1826 N N . ILE A 1 241 ? 29.406 -36.625 -1.17 1 45.53 241 ILE A N 1
ATOM 1827 C CA . ILE A 1 241 ? 28.062 -36.156 -0.856 1 45.53 241 ILE A CA 1
ATOM 1828 C C . ILE A 1 241 ? 27.625 -35.125 -1.875 1 45.53 241 ILE A C 1
ATOM 1830 O O . ILE A 1 241 ? 28.172 -34 -1.915 1 45.53 241 ILE A O 1
ATOM 1834 N N . GLU A 1 242 ? 27.172 -35.5 -3.008 1 49.97 242 GLU A N 1
ATOM 1835 C CA . GLU A 1 242 ? 26.578 -34.594 -3.977 1 49.97 242 GLU A CA 1
ATOM 1836 C C . GLU A 1 242 ? 25.719 -33.531 -3.287 1 49.97 242 GLU A C 1
ATOM 1838 O O . GLU A 1 242 ? 25.016 -33.844 -2.32 1 49.97 242 GLU A O 1
ATOM 1843 N N . PRO A 1 243 ? 26.125 -32.281 -3.42 1 57.62 243 PRO A N 1
ATOM 1844 C CA . PRO A 1 243 ? 25.375 -31.172 -2.832 1 57.62 243 PRO A CA 1
ATOM 1845 C C . PRO A 1 243 ? 23.859 -31.344 -2.971 1 57.62 243 PRO A C 1
ATOM 1847 O O . PRO A 1 243 ? 23.375 -31.828 -4 1 57.62 243 PRO A O 1
ATOM 1850 N N . TYR A 1 244 ? 23.219 -31.656 -1.799 1 61.25 244 TYR A N 1
ATOM 1851 C CA . TYR A 1 244 ? 21.75 -31.688 -1.795 1 61.25 244 TYR A CA 1
ATOM 185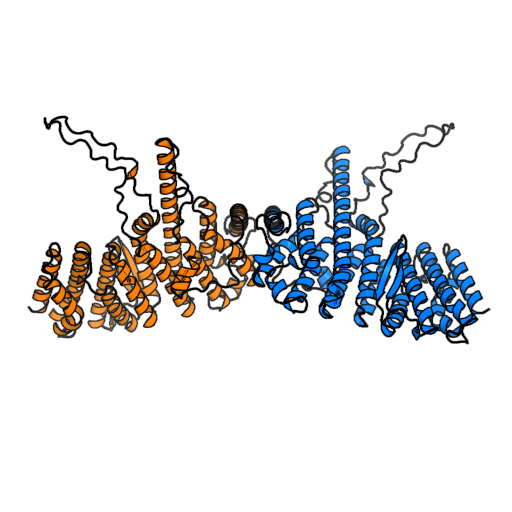2 C C . TYR A 1 244 ? 21.172 -30.547 -2.631 1 61.25 244 TYR A C 1
ATOM 1854 O O . TYR A 1 244 ? 21.484 -29.391 -2.389 1 61.25 244 TYR A O 1
ATOM 1862 N N . CYS A 1 245 ? 20.688 -31 -3.822 1 67.69 245 CYS A N 1
ATOM 1863 C CA . CYS A 1 245 ? 20.031 -29.984 -4.648 1 67.69 245 CYS A CA 1
ATOM 1864 C C . CYS A 1 245 ? 18.516 -30.031 -4.461 1 67.69 245 CYS A C 1
ATOM 1866 O O . CYS A 1 245 ? 17.859 -31 -4.852 1 67.69 245 CYS A O 1
ATOM 1868 N N . SER A 1 246 ? 17.938 -29.109 -3.832 1 80.31 246 SER A N 1
ATOM 1869 C CA . SER A 1 246 ? 16.516 -29.062 -3.516 1 80.31 246 SER A CA 1
ATOM 1870 C C . SER A 1 246 ? 15.664 -29.031 -4.781 1 80.31 246 SER A C 1
ATOM 1872 O O . SER A 1 246 ? 14.586 -29.625 -4.824 1 80.31 246 SER A O 1
ATOM 1874 N N . GLY A 1 247 ? 16.188 -28.562 -5.867 1 84.69 247 GLY A N 1
ATOM 1875 C CA . GLY A 1 247 ? 15.438 -28.391 -7.105 1 84.69 247 GLY A CA 1
ATOM 1876 C C . GLY A 1 247 ? 14.977 -29.703 -7.707 1 84.69 247 GLY A C 1
ATOM 1877 O O . GLY A 1 247 ? 13.773 -29.953 -7.82 1 84.69 247 GLY A O 1
ATOM 1878 N N . PRO A 1 248 ? 15.875 -30.562 -7.922 1 88.44 248 PRO A N 1
ATOM 1879 C CA . PRO A 1 248 ? 15.523 -31.844 -8.508 1 88.44 248 PRO A CA 1
ATOM 1880 C C . PRO A 1 248 ? 14.641 -32.688 -7.59 1 88.44 248 PRO A C 1
ATOM 1882 O O . PRO A 1 248 ? 13.719 -33.375 -8.062 1 88.44 248 PRO A O 1
ATOM 1885 N N . VAL A 1 249 ? 14.891 -32.656 -6.336 1 88.12 249 VAL A N 1
ATOM 1886 C CA . VAL A 1 249 ? 14.086 -33.406 -5.387 1 88.12 249 VAL A CA 1
ATOM 1887 C C . VAL A 1 249 ? 12.648 -32.906 -5.402 1 88.12 249 VAL A C 1
ATOM 1889 O O . VAL A 1 249 ? 11.703 -33.688 -5.41 1 88.12 249 VAL A O 1
ATOM 1892 N N . MET A 1 250 ? 12.5 -31.656 -5.391 1 90.69 250 MET A N 1
ATOM 1893 C CA . MET A 1 250 ? 11.172 -31.062 -5.449 1 90.69 250 MET A CA 1
ATOM 1894 C C . MET A 1 250 ? 10.453 -31.453 -6.738 1 90.69 250 MET A C 1
ATOM 1896 O O . MET A 1 250 ? 9.273 -31.781 -6.715 1 90.69 250 MET A O 1
ATOM 1900 N N . ALA A 1 251 ? 11.172 -31.375 -7.797 1 93.31 251 ALA A N 1
ATOM 1901 C CA . ALA A 1 251 ? 10.586 -31.703 -9.094 1 93.31 251 ALA A CA 1
ATOM 1902 C C . ALA A 1 251 ? 10.086 -33.156 -9.125 1 93.31 251 ALA A C 1
ATOM 1904 O O . ALA A 1 251 ? 8.992 -33.406 -9.641 1 93.31 251 ALA A O 1
ATOM 1905 N N . ASP A 1 252 ? 10.82 -34 -8.555 1 93.56 252 ASP A N 1
ATOM 1906 C CA . ASP A 1 252 ? 10.438 -35.438 -8.539 1 93.56 252 ASP A CA 1
ATOM 1907 C C . ASP A 1 252 ? 9.148 -35.625 -7.75 1 93.56 252 ASP A C 1
ATOM 1909 O O . ASP A 1 252 ? 8.289 -36.438 -8.148 1 93.56 252 ASP A O 1
ATOM 1913 N N . ARG A 1 253 ? 9.031 -34.906 -6.785 1 93.19 253 ARG A N 1
ATOM 1914 C CA . ARG A 1 253 ? 7.898 -35.125 -5.891 1 93.19 253 ARG A CA 1
ATOM 1915 C C . ARG A 1 253 ? 6.664 -34.375 -6.375 1 93.19 253 ARG A C 1
ATOM 1917 O O . ARG A 1 253 ? 5.535 -34.812 -6.137 1 93.19 253 ARG A O 1
ATOM 1924 N N . ILE A 1 254 ? 6.84 -33.312 -7.094 1 94.75 254 ILE A N 1
ATOM 1925 C CA . ILE A 1 254 ? 5.715 -32.469 -7.477 1 94.75 254 ILE A CA 1
ATOM 1926 C C . ILE A 1 254 ? 5.324 -32.75 -8.922 1 94.75 254 ILE A C 1
ATOM 1928 O O . ILE A 1 254 ? 4.258 -32.344 -9.383 1 94.75 254 ILE A O 1
ATOM 1932 N N . CYS A 1 255 ? 5.992 -33.531 -9.602 1 95.81 255 CYS A N 1
ATOM 1933 C CA . CYS A 1 255 ? 5.805 -33.75 -11.031 1 95.81 255 CYS A CA 1
ATOM 1934 C C . CYS A 1 255 ? 4.395 -34.25 -11.328 1 95.81 255 CYS A C 1
ATOM 1936 O O . CYS A 1 255 ? 3.691 -33.656 -12.156 1 95.81 255 CYS A O 1
ATOM 1938 N N . GLU A 1 256 ? 3.984 -35.25 -10.633 1 94.5 256 GLU A N 1
ATOM 1939 C CA . GLU A 1 256 ? 2.689 -35.875 -10.922 1 94.5 256 GLU A CA 1
ATOM 1940 C C . GLU A 1 256 ? 1.548 -34.875 -10.672 1 94.5 256 GLU A C 1
ATOM 1942 O O . GLU A 1 256 ? 0.747 -34.625 -11.57 1 94.5 256 GLU A O 1
ATOM 1947 N N . PRO A 1 257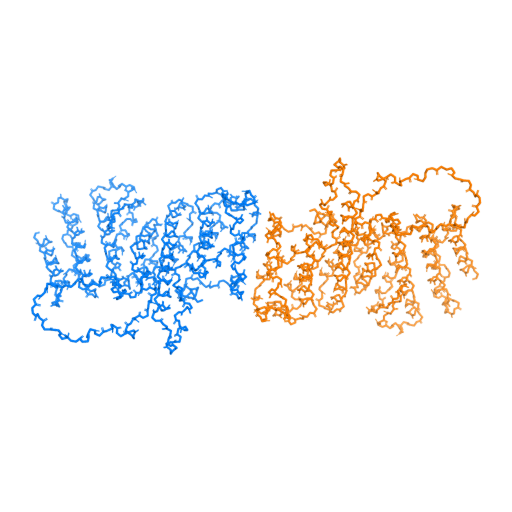 ? 1.508 -34.344 -9.453 1 94.81 257 PRO A N 1
ATOM 1948 C CA . PRO A 1 257 ? 0.415 -33.375 -9.25 1 94.81 257 PRO A CA 1
ATOM 1949 C C . PRO A 1 257 ? 0.501 -32.188 -10.18 1 94.81 257 PRO A C 1
ATOM 1951 O O . PRO A 1 257 ? -0.527 -31.625 -10.57 1 94.81 257 PRO A O 1
ATOM 1954 N N . MET A 1 258 ? 1.595 -31.797 -10.586 1 96.25 258 MET A N 1
ATOM 1955 C CA . MET A 1 258 ? 1.79 -30.641 -11.445 1 96.25 258 MET A CA 1
ATOM 1956 C C . MET A 1 258 ? 1.235 -30.906 -12.844 1 96.25 258 MET A C 1
ATOM 1958 O O . MET A 1 258 ? 0.455 -30.109 -13.367 1 96.25 258 MET A O 1
ATOM 1962 N N . ILE A 1 259 ? 1.605 -32 -13.422 1 95.5 259 ILE A N 1
ATOM 1963 C CA . ILE A 1 259 ? 1.179 -32.312 -14.781 1 95.5 259 ILE A CA 1
ATOM 1964 C C . ILE A 1 259 ? -0.325 -32.562 -14.805 1 95.5 259 ILE A C 1
ATOM 1966 O O . ILE A 1 259 ? -1.023 -32.156 -15.727 1 95.5 259 ILE A O 1
ATOM 1970 N N . LYS A 1 260 ? -0.739 -33.25 -13.781 1 94.5 260 LYS A N 1
ATOM 1971 C CA . LYS A 1 260 ? -2.172 -33.5 -13.672 1 94.5 260 LYS A CA 1
ATOM 1972 C C . LYS A 1 260 ? -2.961 -32.188 -13.641 1 94.5 260 LYS A C 1
ATOM 1974 O O . LYS A 1 260 ? -3.934 -32.031 -14.383 1 94.5 260 LYS A O 1
ATOM 1979 N N . THR A 1 261 ? -2.543 -31.312 -12.789 1 95.62 261 THR A N 1
ATOM 1980 C CA . THR A 1 261 ? -3.219 -30.031 -12.633 1 95.62 261 THR A CA 1
ATOM 1981 C C . THR A 1 261 ? -3.139 -29.219 -13.922 1 95.62 261 THR A C 1
ATOM 1983 O O . THR A 1 261 ? -4.137 -28.641 -14.367 1 95.62 261 THR A O 1
ATOM 1986 N N . LEU A 1 262 ? -2.027 -29.188 -14.57 1 96 262 LEU A N 1
ATOM 1987 C CA . LEU A 1 262 ? -1.835 -28.438 -15.805 1 96 262 LEU A CA 1
ATOM 1988 C C . LEU A 1 262 ? -2.77 -28.938 -16.891 1 96 262 LEU A C 1
ATOM 1990 O O . LEU A 1 262 ? -3.492 -28.156 -17.516 1 96 262 LEU A O 1
ATOM 1994 N N . LEU A 1 263 ? -2.814 -30.188 -17.109 1 94.31 263 LEU A N 1
ATOM 1995 C CA . LEU A 1 263 ? -3.604 -30.766 -18.203 1 94.31 263 LEU A CA 1
ATOM 1996 C C . LEU A 1 263 ? -5.094 -30.609 -17.922 1 94.31 263 LEU A C 1
ATOM 1998 O O . LEU A 1 263 ? -5.875 -30.312 -18.828 1 94.31 263 LEU A O 1
ATOM 2002 N N . GLU A 1 264 ? -5.41 -30.859 -16.688 1 93.88 264 GLU A N 1
ATOM 2003 C CA . GLU A 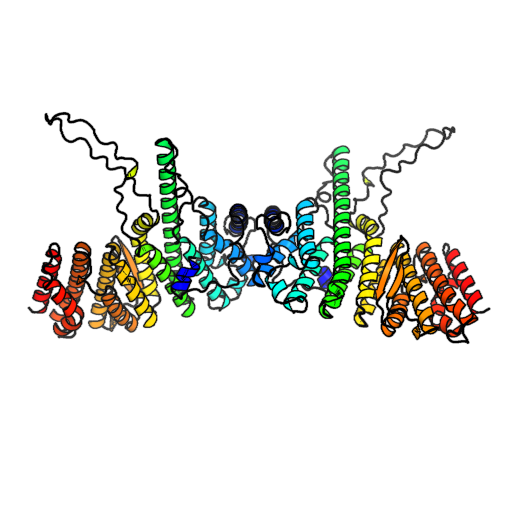1 264 ? -6.82 -30.719 -16.344 1 93.88 264 GLU A CA 1
ATOM 2004 C C . GLU A 1 264 ? -7.301 -29.281 -16.547 1 93.88 264 GLU A C 1
ATOM 2006 O O . GLU A 1 264 ? -8.344 -29.062 -17.172 1 93.88 264 GLU A O 1
ATOM 2011 N N . ILE A 1 265 ? -6.598 -28.344 -16.047 1 95.12 265 ILE A N 1
ATOM 2012 C CA . ILE A 1 265 ? -6.984 -26.938 -16.188 1 95.12 265 ILE A CA 1
ATOM 2013 C C . ILE A 1 265 ? -6.961 -26.547 -17.656 1 95.12 265 ILE A C 1
ATOM 2015 O O . ILE A 1 265 ? -7.836 -25.812 -18.125 1 95.12 265 ILE A O 1
ATOM 2019 N N . TRP A 1 266 ? -5.996 -27.031 -18.359 1 93.25 266 TRP A N 1
ATOM 2020 C CA . TRP A 1 266 ? -5.875 -26.734 -19.781 1 93.25 266 TRP A CA 1
ATOM 2021 C C . TRP A 1 266 ? -7.109 -27.203 -20.547 1 93.25 266 TRP A C 1
ATOM 2023 O O . TRP A 1 266 ? -7.691 -26.453 -21.328 1 93.25 266 TRP A O 1
ATOM 2033 N N . LEU A 1 267 ? -7.555 -28.344 -20.266 1 91.69 267 LEU A N 1
ATOM 2034 C CA . LEU A 1 267 ? -8.695 -28.922 -20.969 1 91.69 267 LEU A CA 1
ATOM 2035 C C . LEU A 1 267 ? -10 -28.266 -20.531 1 91.69 267 LEU A C 1
ATOM 2037 O O . LEU A 1 267 ? -10.93 -28.109 -21.328 1 91.69 267 LEU A O 1
ATOM 2041 N N . ARG A 1 268 ? -10.039 -27.844 -19.359 1 89.12 268 ARG A N 1
ATOM 2042 C CA . ARG A 1 268 ? -11.234 -27.203 -18.812 1 89.12 268 ARG A CA 1
ATOM 2043 C C . ARG A 1 268 ? -11.43 -25.812 -19.422 1 89.12 268 ARG A C 1
ATOM 2045 O O . ARG A 1 268 ? -12.562 -25.344 -19.547 1 89.12 268 ARG A O 1
ATOM 2052 N N . SER A 1 269 ? -10.484 -25.125 -19.75 1 88.44 269 SER A N 1
ATOM 2053 C CA . SER A 1 269 ? -10.547 -23.75 -20.234 1 88.44 269 SER A CA 1
ATOM 2054 C C . SER A 1 269 ? -11.219 -23.688 -21.609 1 88.44 269 SER A C 1
ATOM 2056 O O . SER A 1 269 ? -11.789 -22.656 -21.969 1 88.44 269 SER A O 1
ATOM 2058 N N . GLY A 1 270 ? -11.07 -24.672 -22.391 1 86 270 GLY A N 1
ATOM 2059 C CA . GLY A 1 270 ? -11.625 -24.656 -23.734 1 86 270 GLY A CA 1
ATOM 2060 C C . GLY A 1 270 ? -10.906 -23.688 -24.656 1 86 270 GLY A C 1
ATOM 2061 O O . GLY A 1 270 ? -11.5 -23.188 -25.609 1 86 270 GLY A O 1
ATOM 2062 N N . ILE A 1 271 ? -9.711 -23.422 -24.359 1 87 271 ILE A N 1
ATOM 2063 C CA . ILE A 1 271 ? -8.953 -22.453 -25.141 1 87 271 ILE A CA 1
ATOM 2064 C C . ILE A 1 271 ? -8.672 -23.031 -26.531 1 87 271 ILE A C 1
ATOM 2066 O O . ILE A 1 271 ? -8.195 -24.172 -26.656 1 87 271 ILE A O 1
ATOM 2070 N N . LEU A 1 272 ? -8.922 -22.25 -27.531 1 89.81 272 LEU A N 1
ATOM 2071 C CA . LEU A 1 272 ? -8.742 -22.703 -28.906 1 89.81 272 LEU A CA 1
ATOM 2072 C C . LEU A 1 272 ? -7.574 -21.969 -29.562 1 89.81 272 LEU A C 1
ATOM 2074 O O . LEU A 1 272 ? -7.25 -22.219 -30.719 1 89.81 272 LEU A O 1
ATOM 2078 N N . SER A 1 273 ? -6.969 -21.172 -28.828 1 91.31 273 SER A N 1
ATOM 2079 C CA . SER A 1 273 ? -5.867 -20.391 -29.375 1 91.31 273 SER A CA 1
ATOM 2080 C C . SER A 1 273 ? -4.715 -21.297 -29.812 1 91.31 273 SER A C 1
ATOM 2082 O O . SER A 1 273 ? -4.109 -21.969 -28.969 1 91.31 273 SER A O 1
ATOM 2084 N N . VAL A 1 274 ? -4.316 -21.188 -31.016 1 92.75 274 VAL A N 1
ATOM 2085 C CA . VAL A 1 274 ? -3.25 -22 -31.594 1 92.75 274 VAL A CA 1
ATOM 2086 C C . VAL A 1 274 ? -1.912 -21.609 -30.969 1 92.75 274 VAL A C 1
ATOM 2088 O O . VAL A 1 274 ? -1.075 -22.484 -30.688 1 92.75 274 VAL A O 1
ATOM 2091 N N . GLU A 1 275 ? -1.79 -20.422 -30.703 1 91.94 275 GLU A N 1
ATOM 2092 C CA . GLU A 1 275 ? -0.546 -19.938 -30.109 1 91.94 275 GLU A CA 1
ATOM 2093 C C . GLU A 1 275 ? -0.304 -20.562 -28.734 1 91.94 275 GLU A C 1
ATOM 2095 O O . GLU A 1 275 ? 0.813 -20.984 -28.422 1 91.94 275 GLU A O 1
ATOM 2100 N N . MET A 1 276 ? -1.359 -20.641 -28.016 1 92.25 276 MET A N 1
ATOM 2101 C CA . MET A 1 276 ? -1.236 -21.203 -26.672 1 92.25 276 MET A CA 1
ATOM 2102 C C . MET A 1 276 ? -0.928 -22.688 -26.719 1 92.25 276 MET A C 1
ATOM 2104 O O . MET A 1 276 ? -0.105 -23.188 -25.953 1 92.25 276 MET A O 1
ATOM 2108 N N . TRP A 1 277 ? -1.532 -23.375 -27.594 1 94.06 277 TRP A N 1
ATOM 2109 C CA . TRP A 1 277 ? -1.275 -24.812 -27.75 1 94.06 277 TRP A CA 1
ATOM 2110 C C . TRP A 1 277 ? 0.143 -25.047 -28.25 1 94.06 277 TRP A C 1
ATOM 2112 O O . TRP A 1 277 ? 0.805 -26 -27.812 1 94.06 277 TRP A O 1
ATOM 2122 N N . ASP A 1 278 ? 0.626 -24.156 -29.109 1 93.81 278 ASP A N 1
ATOM 2123 C CA . ASP A 1 278 ? 1.994 -24.281 -29.609 1 93.81 278 ASP A CA 1
ATOM 2124 C C . ASP A 1 278 ? 3.006 -24.062 -28.484 1 93.81 278 ASP A C 1
ATOM 2126 O O . ASP A 1 278 ? 4.031 -24.734 -28.422 1 93.81 278 ASP A O 1
ATOM 2130 N N . ARG A 1 279 ? 2.691 -23.188 -27.672 1 91.69 279 ARG A N 1
ATOM 2131 C CA . ARG A 1 279 ? 3.561 -22.922 -26.531 1 91.69 279 ARG A CA 1
ATOM 2132 C C . ARG A 1 279 ? 3.582 -24.125 -25.578 1 91.69 279 ARG A C 1
ATOM 2134 O O . ARG A 1 279 ? 4.641 -24.484 -25.062 1 91.69 279 ARG A O 1
ATOM 2141 N N . LEU A 1 280 ? 2.41 -24.656 -25.375 1 94.31 280 LEU A N 1
ATOM 2142 C CA . LEU A 1 280 ? 2.342 -25.844 -24.531 1 94.31 280 LEU A CA 1
ATOM 2143 C C . LEU A 1 280 ? 3.162 -26.984 -25.125 1 94.31 280 LEU A C 1
ATOM 2145 O O . LEU A 1 280 ? 3.932 -27.641 -24.406 1 94.31 280 LEU A O 1
ATOM 2149 N N . LYS A 1 281 ? 3.062 -27.141 -26.359 1 94.69 281 LYS A N 1
ATOM 2150 C CA . LYS A 1 281 ? 3.803 -28.203 -27.047 1 94.69 281 LYS A CA 1
ATOM 2151 C C . LYS A 1 281 ? 5.309 -27.984 -26.922 1 94.69 281 LYS A C 1
ATOM 2153 O O . LYS A 1 281 ? 6.051 -28.922 -26.625 1 94.69 281 LYS A O 1
ATOM 2158 N N . LYS A 1 282 ? 5.707 -26.828 -27.141 1 92.81 282 LYS A N 1
ATOM 2159 C CA . LYS A 1 282 ? 7.129 -26.484 -27.094 1 92.81 282 LYS A CA 1
ATOM 2160 C C . LYS A 1 282 ? 7.723 -26.812 -25.734 1 92.81 282 LYS A C 1
ATOM 2162 O O . LYS A 1 282 ? 8.82 -27.375 -25.641 1 92.81 282 LYS A O 1
ATOM 2167 N N . HIS A 1 283 ? 7.012 -26.531 -24.703 1 92.69 283 HIS A N 1
ATOM 2168 C CA . HIS A 1 283 ? 7.508 -26.781 -23.359 1 92.69 283 HIS A CA 1
ATOM 2169 C C . HIS A 1 283 ? 7.312 -28.234 -22.953 1 92.69 283 HIS A C 1
ATOM 2171 O O . HIS A 1 283 ? 8.148 -28.797 -22.234 1 92.69 283 HIS A O 1
ATOM 2177 N N . PHE A 1 284 ? 6.25 -28.781 -23.391 1 95.31 284 PHE A N 1
ATOM 2178 C CA . PHE A 1 284 ? 5.926 -30.156 -23 1 95.31 284 PHE A CA 1
ATOM 2179 C C . PHE A 1 284 ? 7.039 -31.109 -23.422 1 95.31 284 PHE A C 1
ATOM 2181 O O . PHE A 1 284 ? 7.391 -32.031 -22.672 1 95.31 284 PHE A O 1
ATOM 2188 N N . VAL A 1 285 ? 7.668 -30.875 -24.516 1 93.69 285 VAL A N 1
ATOM 2189 C CA . VAL A 1 285 ? 8.719 -31.719 -25.047 1 93.69 285 VAL A CA 1
ATOM 2190 C C . VAL A 1 285 ? 9.922 -31.734 -24.109 1 93.69 285 VAL A C 1
ATOM 2192 O O . VAL A 1 285 ? 10.586 -32.75 -23.938 1 93.69 285 VAL A O 1
ATOM 2195 N N . THR A 1 286 ? 10.109 -30.672 -23.469 1 93.25 286 THR A N 1
ATOM 2196 C CA . THR A 1 286 ? 11.258 -30.547 -22.578 1 93.25 286 THR A CA 1
ATOM 2197 C C . THR A 1 286 ? 11.008 -31.281 -21.266 1 93.25 286 THR A C 1
ATOM 2199 O O . THR A 1 286 ? 11.938 -31.531 -20.5 1 93.25 286 THR A O 1
ATOM 2202 N N . TRP A 1 287 ? 9.781 -31.688 -21.016 1 95.5 287 TRP A N 1
ATOM 2203 C CA . TRP A 1 287 ? 9.438 -32.344 -19.75 1 95.5 287 TRP A CA 1
ATOM 2204 C C . TRP A 1 287 ? 9.383 -33.844 -19.922 1 95.5 287 TRP A C 1
ATOM 2206 O O . TRP A 1 287 ? 9.188 -34.594 -18.938 1 95.5 287 TRP A O 1
ATOM 2216 N N . THR A 1 288 ? 9.609 -34.375 -21.094 1 94.31 288 THR A N 1
ATOM 2217 C CA . THR A 1 288 ? 9.32 -35.781 -21.422 1 94.31 288 THR A CA 1
ATOM 2218 C C . THR A 1 288 ? 10.375 -36.688 -20.828 1 94.31 288 THR A C 1
ATOM 2220 O O . THR A 1 288 ? 10.211 -37.906 -20.828 1 94.31 288 THR A O 1
ATOM 2223 N N . HIS A 1 289 ? 11.484 -36.125 -20.312 1 93.62 289 HIS A N 1
ATOM 2224 C CA . HIS A 1 289 ? 12.461 -37 -19.641 1 93.62 289 HIS A CA 1
ATOM 2225 C C . HIS A 1 289 ? 11.891 -37.562 -18.344 1 93.62 289 HIS A C 1
ATOM 2227 O O . HIS A 1 289 ? 12.422 -38.531 -17.797 1 93.62 289 HIS A O 1
ATOM 2233 N N . ARG A 1 290 ? 10.812 -36.969 -17.922 1 94.38 290 ARG A N 1
ATOM 2234 C CA . ARG A 1 290 ? 10.141 -37.469 -16.719 1 94.38 290 ARG A CA 1
ATOM 2235 C C . ARG A 1 290 ? 9.023 -38.438 -17.078 1 94.38 290 ARG A C 1
ATOM 2237 O O . ARG A 1 290 ? 8.086 -38.094 -17.797 1 94.38 290 ARG A O 1
ATOM 2244 N N . ILE A 1 291 ? 8.984 -39.562 -16.5 1 94.12 291 ILE A N 1
ATOM 2245 C CA . ILE A 1 291 ? 8.109 -40.656 -16.906 1 94.12 291 ILE A CA 1
ATOM 2246 C C . ILE A 1 291 ? 6.668 -40.312 -16.531 1 94.12 291 ILE A C 1
ATOM 2248 O O . ILE A 1 291 ? 5.727 -40.719 -17.219 1 94.12 291 ILE A O 1
ATOM 2252 N N . GLU A 1 292 ? 6.453 -39.625 -15.398 1 94.19 292 GLU A N 1
ATOM 2253 C CA . GLU A 1 292 ? 5.109 -39.281 -14.953 1 94.19 292 GLU A CA 1
ATOM 2254 C C . GLU A 1 292 ? 4.383 -38.406 -15.984 1 94.19 292 GLU A C 1
ATOM 2256 O O . GLU A 1 292 ? 3.162 -38.531 -16.141 1 94.19 292 GLU A O 1
ATOM 2261 N N . VAL A 1 293 ? 5.121 -37.594 -16.672 1 95.75 293 VAL A N 1
ATOM 2262 C CA . VAL A 1 293 ? 4.551 -36.75 -17.703 1 95.75 293 VAL A CA 1
ATOM 2263 C C . VAL A 1 293 ? 3.982 -37.594 -18.844 1 95.75 293 VAL A C 1
ATOM 2265 O O . VAL A 1 293 ? 2.875 -37.344 -19.312 1 95.75 293 VAL A O 1
ATOM 2268 N N . ILE A 1 294 ? 4.684 -38.625 -19.188 1 94.56 294 ILE A N 1
ATOM 2269 C CA . ILE A 1 294 ? 4.273 -39.469 -20.281 1 94.56 294 ILE A CA 1
ATOM 2270 C C . ILE A 1 294 ? 3.076 -40.312 -19.859 1 94.56 294 ILE A C 1
ATOM 2272 O O . ILE A 1 294 ? 2.146 -40.531 -20.641 1 94.56 294 ILE A O 1
ATOM 2276 N N . HIS A 1 295 ? 3.125 -40.75 -18.625 1 94.31 295 HIS A N 1
ATOM 2277 C CA . HIS A 1 295 ? 2 -41.531 -18.109 1 94.31 295 HIS A CA 1
ATOM 2278 C C . HIS A 1 295 ? 0.708 -40.719 -18.156 1 94.31 295 HIS A C 1
ATOM 2280 O O . HIS A 1 295 ? -0.324 -41.219 -18.609 1 94.31 295 HIS A O 1
ATOM 2286 N N . HIS A 1 296 ? 0.768 -39.562 -17.766 1 94.12 296 HIS A N 1
ATOM 2287 C CA . HIS A 1 296 ? -0.43 -38.719 -17.734 1 94.12 296 HIS A CA 1
ATOM 2288 C C . HIS A 1 296 ? -0.849 -38.312 -19.125 1 94.12 296 HIS A C 1
ATOM 2290 O O . HIS A 1 296 ? -2.043 -38.219 -19.422 1 94.12 296 HIS A O 1
ATOM 2296 N N . TRP A 1 297 ? 0.09 -38 -19.938 1 94.56 297 TRP A N 1
ATOM 2297 C CA . TRP A 1 297 ? -0.21 -37.688 -21.328 1 94.56 297 TRP A CA 1
ATOM 2298 C C . TRP A 1 297 ? -0.95 -38.875 -21.984 1 94.56 297 TRP A C 1
ATOM 2300 O O . TRP A 1 297 ? -1.979 -38.656 -22.625 1 94.56 297 TRP A O 1
ATOM 2310 N N . SER A 1 298 ? -0.438 -40.062 -21.766 1 93.12 298 SER A N 1
ATOM 2311 C CA . SER A 1 298 ? -1.055 -41.281 -22.328 1 93.12 298 SER A CA 1
ATOM 2312 C C . SER A 1 298 ? -2.467 -41.469 -21.781 1 93.12 298 SER A C 1
ATOM 2314 O O . SER A 1 298 ? -3.379 -41.812 -22.547 1 93.12 298 SER A O 1
ATOM 2316 N N . ALA A 1 299 ? -2.604 -41.219 -20.562 1 93.19 299 ALA A N 1
ATOM 2317 C CA . ALA A 1 299 ? -3.914 -41.375 -19.938 1 93.19 299 ALA A CA 1
ATOM 2318 C C . ALA A 1 299 ? -4.918 -40.375 -20.5 1 93.19 299 ALA A C 1
ATOM 2320 O O . ALA A 1 299 ? -6.07 -40.719 -20.766 1 93.19 299 ALA A O 1
ATOM 2321 N N . VAL A 1 300 ? -4.566 -39.219 -20.703 1 93.31 300 VAL A N 1
ATOM 2322 C CA . VAL A 1 300 ? -5.441 -38.156 -21.203 1 93.31 300 VAL A CA 1
ATOM 2323 C C . VAL A 1 300 ? -5.82 -38.469 -22.656 1 93.31 300 VAL A C 1
ATOM 2325 O O . VAL A 1 300 ? -6.988 -38.344 -23.031 1 93.31 300 VAL A O 1
ATOM 2328 N N . ILE A 1 301 ? -4.812 -38.875 -23.453 1 92.44 301 ILE A N 1
ATOM 2329 C CA . ILE A 1 301 ? -5.09 -39.219 -24.859 1 92.44 301 ILE A CA 1
ATOM 2330 C C . ILE A 1 301 ? -6.082 -40.375 -24.922 1 92.44 301 ILE A C 1
ATOM 2332 O O . ILE A 1 301 ? -7 -40.375 -25.75 1 92.44 301 ILE A O 1
ATOM 2336 N N . TYR A 1 302 ? -5.836 -41.312 -24.047 1 91.75 302 TYR A N 1
ATOM 2337 C CA . TYR A 1 302 ? -6.746 -42.469 -24.016 1 91.75 302 TYR A CA 1
ATOM 2338 C C . TYR A 1 302 ? -8.156 -42.031 -23.672 1 91.75 302 TYR A C 1
ATOM 2340 O O . TYR A 1 302 ? -9.125 -42.406 -24.328 1 91.75 302 TYR A O 1
ATOM 2348 N N . GLY A 1 303 ? -8.266 -41.25 -22.656 1 90.56 303 GLY A N 1
ATOM 2349 C CA . GLY A 1 303 ? -9.562 -40.719 -22.25 1 90.56 303 GLY A CA 1
ATOM 2350 C C . GLY A 1 303 ? -10.234 -39.906 -23.328 1 90.56 303 GLY A C 1
ATOM 2351 O O . GLY A 1 303 ? -11.445 -40.031 -23.547 1 90.56 303 GLY A O 1
ATOM 2352 N N . LEU A 1 304 ? -9.523 -39.062 -23.969 1 90.94 304 LEU A N 1
ATOM 2353 C CA . LEU A 1 304 ? -10.078 -38.219 -25.047 1 90.94 304 LEU A CA 1
ATOM 2354 C C . LEU A 1 304 ? -10.492 -39.094 -26.234 1 90.94 304 LEU A C 1
ATOM 2356 O O . LEU A 1 304 ? -11.547 -38.875 -26.844 1 90.94 304 LEU A O 1
ATOM 2360 N N . THR A 1 305 ? -9.688 -40.062 -26.562 1 89.88 305 THR A N 1
ATOM 2361 C CA . THR A 1 305 ? -9.977 -40.969 -27.672 1 89.88 305 THR A CA 1
ATOM 2362 C C . THR A 1 305 ? -11.281 -41.719 -27.422 1 89.88 305 THR A C 1
ATOM 2364 O O . THR A 1 305 ? -12.094 -41.906 -28.344 1 89.88 305 THR A O 1
ATOM 2367 N N . GLN A 1 306 ? -11.422 -42.188 -26.219 1 87.25 306 GLN A N 1
ATOM 2368 C CA . GLN A 1 306 ? -12.656 -42.875 -25.875 1 87.25 306 GLN A CA 1
ATOM 2369 C C . GLN A 1 306 ? -13.875 -42.031 -26.156 1 87.25 306 GLN A C 1
ATOM 2371 O O . GLN A 1 306 ? -14.883 -42.5 -26.672 1 87.25 306 GLN A O 1
ATOM 2376 N N . ASN A 1 307 ? -13.789 -40.875 -25.953 1 86.88 307 ASN A N 1
ATOM 2377 C CA . ASN A 1 307 ? -14.922 -39.969 -26.125 1 86.88 307 ASN A CA 1
ATOM 2378 C C . ASN A 1 307 ? -15.078 -39.531 -27.578 1 86.88 307 ASN A C 1
ATOM 2380 O O . ASN A 1 307 ? -16.188 -39.281 -28.047 1 86.88 307 ASN A O 1
ATOM 2384 N N . VAL A 1 308 ? -14.016 -39.344 -28.203 1 85.56 308 VAL A N 1
ATOM 2385 C CA . VAL A 1 308 ? -14.078 -39.031 -29.625 1 85.56 308 VAL A CA 1
ATOM 2386 C C . VAL A 1 308 ? -14.727 -40.188 -30.391 1 85.56 308 VAL A C 1
ATOM 2388 O O . VAL A 1 308 ? -15.531 -39.969 -31.297 1 85.56 308 VAL A O 1
ATOM 2391 N N . VAL A 1 309 ? -14.367 -41.375 -29.969 1 83.5 309 VAL A N 1
ATOM 2392 C CA . VAL A 1 309 ? -14.93 -42.562 -30.594 1 83.5 309 VAL A CA 1
ATOM 2393 C C . VAL A 1 309 ? -16.438 -42.625 -30.359 1 83.5 309 VAL A C 1
ATOM 2395 O O . VAL A 1 309 ? -17.203 -42.906 -31.266 1 83.5 309 VAL A O 1
ATOM 2398 N N . LYS A 1 310 ? -16.828 -42.312 -29.203 1 81 310 LYS A N 1
ATOM 2399 C CA . LYS A 1 310 ? -18.25 -42.25 -28.891 1 81 310 LYS A CA 1
ATOM 2400 C C . LYS A 1 310 ? -18.953 -41.188 -29.734 1 81 310 LYS A C 1
ATOM 2402 O O . LYS A 1 310 ? -20.078 -41.406 -30.188 1 81 310 LYS A O 1
ATOM 2407 N N . TYR A 1 311 ? -18.375 -40.156 -29.953 1 80.25 311 TYR A N 1
ATOM 2408 C CA . TYR A 1 311 ? -18.938 -39.062 -30.734 1 80.25 311 TYR A CA 1
ATOM 2409 C C . TYR A 1 311 ? -19.062 -39.438 -32.188 1 80.25 311 TYR A C 1
ATOM 2411 O O . TYR A 1 311 ? -20.047 -39.062 -32.844 1 80.25 311 TYR A O 1
ATOM 2419 N N . ILE A 1 312 ? -18.031 -40 -32.719 1 76.56 312 ILE A N 1
ATOM 2420 C CA . ILE A 1 312 ? -18.047 -40.406 -34.094 1 76.56 312 ILE A CA 1
ATOM 2421 C C . ILE A 1 312 ? -19.141 -41.438 -34.344 1 76.56 312 ILE A C 1
ATOM 2423 O O . ILE A 1 312 ? -19.797 -41.406 -35.375 1 76.56 312 ILE A O 1
ATOM 2427 N N . PHE A 1 313 ? -19.391 -42.281 -33.375 1 73.5 313 PHE A N 1
ATOM 2428 C CA . PHE A 1 313 ? -20.391 -43.312 -33.5 1 73.5 313 PHE A CA 1
ATOM 2429 C C . PHE A 1 313 ? -21.797 -42.719 -33.406 1 73.5 313 PHE A C 1
ATOM 2431 O O . PHE A 1 313 ? -22.703 -43.125 -34.125 1 73.5 313 PHE A O 1
ATOM 2438 N N . ASP A 1 314 ? -22 -42.031 -32.469 1 71.94 314 ASP A N 1
ATOM 2439 C CA . ASP A 1 314 ? -23.312 -41.438 -32.25 1 71.94 314 ASP A CA 1
ATOM 2440 C C . ASP A 1 314 ? -23.188 -39.969 -31.797 1 71.94 314 ASP A C 1
ATOM 2442 O O . ASP A 1 314 ? -22.875 -39.719 -30.625 1 71.94 314 ASP A O 1
ATOM 2446 N N . GLU A 1 315 ? -23.281 -39.188 -32.812 1 66.81 315 GLU A N 1
ATOM 2447 C CA . GLU A 1 315 ? -23.172 -37.75 -32.562 1 66.81 315 GLU A CA 1
ATOM 2448 C C . GLU A 1 315 ? -24.078 -37.344 -31.406 1 66.81 315 GLU A C 1
ATOM 2450 O O . GLU A 1 315 ? -23.797 -36.375 -30.703 1 66.81 315 GLU A O 1
ATOM 2455 N N . SER A 1 316 ? -25.219 -38.031 -31.375 1 63.5 316 SER A N 1
ATOM 2456 C CA . SER A 1 316 ? -26.219 -37.688 -30.359 1 63.5 316 SER A CA 1
ATOM 2457 C C . SER A 1 316 ? -25.75 -38.094 -28.969 1 63.5 316 SER A C 1
ATOM 2459 O O . SER A 1 316 ? -26.25 -37.594 -27.953 1 63.5 316 SER A O 1
ATOM 2461 N N . LYS A 1 317 ? -24.766 -38.969 -28.906 1 60.75 317 LYS A N 1
ATOM 2462 C CA . LYS A 1 317 ? -24.344 -39.531 -27.625 1 60.75 317 LYS A CA 1
ATOM 2463 C C . LYS A 1 317 ? -23.203 -38.719 -27.016 1 60.75 317 LYS A C 1
ATOM 2465 O O . LYS A 1 317 ? -22.625 -39.125 -26 1 60.75 317 LYS A O 1
ATOM 2470 N N . LEU A 1 318 ? -22.734 -37.812 -27.812 1 60.28 318 LEU A N 1
ATOM 2471 C CA . LEU A 1 318 ? -21.719 -37.031 -27.125 1 60.28 318 LEU A CA 1
ATOM 2472 C C . LEU A 1 318 ? -22.25 -36.469 -25.812 1 60.28 318 LEU A C 1
ATOM 2474 O O . LEU A 1 318 ? -23.266 -35.75 -25.797 1 60.28 318 LEU A O 1
ATOM 2478 N N . GLN A 1 319 ? -21.875 -37.25 -24.734 1 61.5 319 GLN A N 1
ATOM 2479 C CA . GLN A 1 319 ? -22.219 -36.719 -23.422 1 61.5 319 GLN A CA 1
ATOM 2480 C C . GLN A 1 319 ? -21.531 -35.375 -23.172 1 61.5 319 GLN A C 1
ATOM 2482 O O . GLN A 1 319 ? -20.375 -35.188 -23.594 1 61.5 319 GLN A O 1
ATOM 2487 N N . SER A 1 320 ? -22.219 -34.438 -22.828 1 67.31 320 SER A N 1
ATOM 2488 C CA . SER A 1 320 ? -21.75 -33.094 -22.516 1 67.31 320 SER A CA 1
ATOM 2489 C C . SER A 1 320 ? -20.578 -33.125 -21.531 1 67.31 320 SER A C 1
ATOM 2491 O O . SER A 1 320 ? -19.672 -32.312 -21.609 1 67.31 320 SER A O 1
ATOM 2493 N N . THR A 1 321 ? -20.484 -34.281 -20.734 1 78.56 321 THR A N 1
ATOM 2494 C CA . THR A 1 321 ? -19.438 -34.375 -19.719 1 78.56 321 THR A CA 1
ATOM 2495 C C . THR A 1 321 ? -18.531 -35.562 -20.016 1 78.56 321 THR A C 1
ATOM 2497 O O . THR A 1 321 ? -19.016 -36.688 -20.156 1 78.56 321 THR A O 1
ATOM 2500 N N . VAL A 1 322 ? -17.25 -35.344 -20.234 1 78.5 322 VAL A N 1
ATOM 2501 C CA . VAL A 1 322 ? -16.25 -36.344 -20.531 1 78.5 322 VAL A CA 1
ATOM 2502 C C . VAL A 1 322 ? -15.453 -36.688 -19.266 1 78.5 322 VAL A C 1
ATOM 2504 O O . VAL A 1 322 ? -14.984 -35.75 -18.578 1 78.5 322 VAL A O 1
ATOM 2507 N N . THR A 1 323 ? -15.391 -37.906 -18.891 1 82.75 323 THR A N 1
ATOM 2508 C CA . THR A 1 323 ? -14.602 -38.344 -17.75 1 82.75 323 THR A CA 1
ATOM 2509 C C . THR A 1 323 ? -13.305 -39 -18.203 1 82.75 323 THR A C 1
ATOM 2511 O O . THR A 1 323 ? -13.328 -39.906 -19.016 1 82.75 323 THR A O 1
ATOM 2514 N N . ILE A 1 324 ? -12.227 -38.531 -17.812 1 84.75 324 ILE A N 1
ATOM 2515 C CA . ILE A 1 324 ? -10.906 -39.031 -18.156 1 84.75 324 ILE A CA 1
ATOM 2516 C C . ILE A 1 324 ? -10.258 -39.625 -16.906 1 84.75 324 ILE A C 1
ATOM 2518 O O . ILE A 1 324 ? -10.125 -38.969 -15.883 1 84.75 324 ILE A O 1
ATOM 2522 N N . ALA A 1 325 ? -9.906 -40.875 -17.016 1 83.38 325 ALA A N 1
ATOM 2523 C CA . ALA A 1 325 ? -9.195 -41.531 -15.93 1 83.38 325 ALA A CA 1
ATOM 2524 C C . ALA A 1 325 ? -7.691 -41.312 -16.031 1 83.38 325 ALA A C 1
ATOM 2526 O O . ALA A 1 325 ? -7.078 -41.594 -17.062 1 83.38 325 ALA A O 1
ATOM 2527 N N . LEU A 1 326 ? -7.129 -40.719 -14.961 1 82.56 326 LEU A N 1
ATOM 2528 C CA . LEU A 1 326 ? -5.703 -40.438 -14.969 1 82.56 326 LEU A CA 1
ATOM 2529 C C . LEU A 1 326 ? -4.898 -41.594 -14.398 1 82.56 326 LEU A C 1
ATOM 2531 O O . LEU A 1 326 ? -5.469 -42.562 -13.883 1 82.56 326 LEU A O 1
ATOM 2535 N N . HIS A 1 327 ? -3.535 -41.344 -14.602 1 76.94 327 HIS A N 1
ATOM 2536 C CA . HIS A 1 327 ? -2.613 -42.375 -14.086 1 76.94 327 HIS A CA 1
ATOM 2537 C C . HIS A 1 327 ? -2.527 -42.312 -12.562 1 76.94 327 HIS A C 1
ATOM 2539 O O . HIS A 1 327 ? -2.393 -41.219 -11.984 1 76.94 327 HIS A O 1
ATOM 2545 N N . ASN A 1 328 ? -2.672 -43.344 -11.844 1 77.5 328 ASN A N 1
ATOM 2546 C CA . ASN A 1 328 ? -2.525 -43.531 -10.406 1 77.5 328 ASN A CA 1
ATOM 2547 C C . ASN A 1 328 ? -3.781 -43.094 -9.656 1 77.5 328 ASN A C 1
ATOM 2549 O O . ASN A 1 328 ? -3.703 -42.656 -8.508 1 77.5 328 ASN A O 1
ATOM 2553 N N . GLY A 1 329 ? -4.727 -42.844 -10.383 1 72.81 329 GLY A N 1
ATOM 2554 C CA . GLY A 1 329 ? -5.996 -42.656 -9.703 1 72.81 329 GLY A CA 1
ATOM 2555 C C . GLY A 1 329 ? -6.539 -41.25 -9.867 1 72.81 329 GLY A C 1
ATOM 2556 O O . GLY A 1 329 ? -5.793 -40.312 -10.195 1 72.81 329 GLY A O 1
ATOM 2557 N N . GLY A 1 330 ? -7.746 -41.094 -10.047 1 78.25 330 GLY A N 1
ATOM 2558 C CA . GLY A 1 330 ? -8.492 -39.844 -10.156 1 78.25 330 GLY A CA 1
ATOM 2559 C C . GLY A 1 330 ? -9.18 -39.656 -11.492 1 78.25 330 GLY A C 1
ATOM 2560 O O . GLY A 1 330 ? -8.828 -40.344 -12.469 1 78.25 330 GLY A O 1
ATOM 2561 N N . ASN A 1 331 ? -10.211 -39.031 -11.43 1 85.56 331 ASN A N 1
ATOM 2562 C CA . ASN A 1 331 ? -10.977 -38.781 -12.641 1 85.56 331 ASN A CA 1
ATOM 2563 C C . ASN A 1 331 ? -11.211 -37.281 -12.844 1 85.56 331 ASN A C 1
ATOM 2565 O O . ASN A 1 331 ? -11.375 -36.531 -11.883 1 85.56 331 ASN A O 1
ATOM 2569 N N . ILE A 1 332 ? -10.984 -36.969 -14.062 1 85.88 332 ILE A N 1
ATOM 2570 C CA . ILE A 1 332 ? -11.281 -35.594 -14.453 1 85.88 332 ILE A CA 1
ATOM 2571 C C . ILE A 1 332 ? -12.586 -35.531 -15.242 1 85.88 332 ILE A C 1
ATOM 2573 O O . ILE A 1 332 ? -12.781 -36.344 -16.172 1 85.88 332 ILE A O 1
ATOM 2577 N N . SER A 1 333 ? -13.453 -34.812 -14.734 1 85.88 333 SER A N 1
ATOM 2578 C CA . SER A 1 333 ? -14.703 -34.594 -15.461 1 85.88 333 SER A CA 1
ATOM 2579 C C . SER A 1 333 ? -14.773 -33.188 -16.062 1 85.88 333 SER A C 1
ATOM 2581 O O . SER A 1 333 ? -14.711 -32.188 -15.344 1 85.88 333 SER A O 1
ATOM 2583 N N . ILE A 1 334 ? -14.883 -33.188 -17.344 1 85.19 334 ILE A N 1
ATOM 2584 C CA . ILE A 1 334 ? -14.891 -31.922 -18.031 1 85.19 334 ILE A CA 1
ATOM 2585 C C . ILE A 1 334 ? -16.062 -31.859 -19 1 85.19 334 ILE A C 1
ATOM 2587 O O . ILE A 1 334 ? -16.422 -32.875 -19.609 1 85.19 334 ILE A O 1
ATOM 2591 N N . ASP A 1 335 ? -16.625 -30.703 -19.094 1 82.31 335 ASP A N 1
ATOM 2592 C CA . ASP A 1 335 ? -17.656 -30.453 -20.094 1 82.31 335 ASP A CA 1
ATOM 2593 C C . ASP A 1 335 ? -17.047 -29.984 -21.406 1 82.31 335 ASP A C 1
ATOM 2595 O O . ASP A 1 335 ? -16.438 -28.922 -21.469 1 82.31 335 ASP A O 1
ATOM 2599 N N . PHE A 1 336 ? -17.25 -30.828 -22.422 1 81.75 336 PHE A N 1
ATOM 2600 C CA . PHE A 1 336 ? -16.672 -30.5 -23.719 1 81.75 336 PHE A CA 1
ATOM 2601 C C . PHE A 1 336 ? -17.766 -30.188 -24.734 1 81.75 336 PHE A C 1
ATOM 2603 O O . PHE A 1 336 ? -18.828 -30.797 -24.719 1 81.75 336 PHE A O 1
ATOM 2610 N N . THR A 1 337 ? -17.422 -29.203 -25.469 1 82.06 337 THR A N 1
ATOM 2611 C CA . THR A 1 337 ? -18.125 -29.109 -26.734 1 82.06 337 THR A CA 1
ATOM 2612 C C . THR A 1 337 ? -17.547 -30.047 -27.781 1 82.06 337 THR A C 1
ATOM 2614 O O . THR A 1 337 ? -16.375 -30.438 -27.672 1 82.06 337 THR A O 1
ATOM 2617 N N . SER A 1 338 ? -18.281 -30.422 -28.688 1 81.69 338 SER A N 1
ATOM 2618 C CA . SER A 1 338 ? -17.828 -31.359 -29.703 1 81.69 338 SER A CA 1
ATOM 2619 C C . SER A 1 338 ? -16.625 -30.812 -30.453 1 81.69 338 SER A C 1
ATOM 2621 O O . SER A 1 338 ? -15.656 -31.547 -30.688 1 81.69 338 SER A O 1
ATOM 2623 N N . ASP A 1 339 ? -16.672 -29.656 -30.812 1 84.62 339 ASP A N 1
ATOM 2624 C CA . ASP A 1 339 ? -15.578 -29.047 -31.562 1 84.62 339 ASP A CA 1
ATOM 2625 C C . ASP A 1 339 ? -14.297 -28.984 -30.734 1 84.62 339 ASP A C 1
ATOM 2627 O O . ASP A 1 339 ? -13.211 -29.266 -31.25 1 84.62 339 ASP A O 1
ATOM 2631 N N . PHE A 1 340 ? -14.453 -28.781 -29.5 1 90.5 340 PHE A N 1
ATOM 2632 C CA . PHE A 1 340 ? -13.266 -28.656 -28.672 1 90.5 340 PHE A CA 1
ATOM 2633 C C . PHE A 1 340 ? -12.688 -30.031 -28.359 1 90.5 340 PHE A C 1
ATOM 2635 O O . PHE A 1 340 ? -11.469 -30.188 -28.266 1 90.5 340 PHE A O 1
ATOM 2642 N N . LEU A 1 341 ? -13.516 -30.969 -28.25 1 89.38 341 LEU A N 1
ATOM 2643 C CA . LEU A 1 341 ? -13.062 -32.312 -27.969 1 89.38 341 LEU A CA 1
ATOM 2644 C C . LEU A 1 341 ? -12.141 -32.844 -29.062 1 89.38 341 LEU A C 1
ATOM 2646 O O . LEU A 1 341 ? -11.039 -33.312 -28.781 1 89.38 341 LEU A O 1
ATOM 2650 N N . VAL A 1 342 ? -12.562 -32.656 -30.266 1 88.19 342 VAL A N 1
ATOM 2651 C CA . VAL A 1 342 ? -11.773 -33.156 -31.391 1 88.19 342 VAL A CA 1
ATOM 2652 C C . VAL A 1 342 ? -10.492 -32.344 -31.531 1 88.19 342 VAL A C 1
ATOM 2654 O O . VAL A 1 342 ? -9.414 -32.875 -31.75 1 88.19 342 VAL A O 1
ATOM 2657 N N . TYR A 1 343 ? -10.68 -31.125 -31.344 1 92.19 343 TYR A N 1
ATOM 2658 C CA . TYR A 1 343 ? -9.531 -30.219 -31.453 1 92.19 343 TYR A CA 1
ATOM 2659 C C . TYR A 1 343 ? -8.484 -30.547 -30.406 1 92.19 343 TYR A C 1
ATOM 2661 O O . TYR A 1 343 ? -7.305 -30.703 -30.719 1 92.19 343 TYR A O 1
ATOM 2669 N N . SER A 1 344 ? -8.898 -30.625 -29.156 1 93.12 344 SER A N 1
ATOM 2670 C CA . SER A 1 344 ? -7.984 -30.875 -28.047 1 93.12 344 SER A CA 1
ATOM 2671 C C . SER A 1 344 ? -7.355 -32.25 -28.156 1 93.12 344 SER A C 1
ATOM 2673 O O . SER A 1 344 ? -6.191 -32.438 -27.797 1 93.12 344 SER A O 1
ATOM 2675 N N . TRP A 1 345 ? -8.148 -33.156 -28.641 1 92.25 345 TRP A N 1
ATOM 2676 C CA . TRP A 1 345 ? -7.648 -34.531 -28.844 1 92.25 345 TRP A CA 1
ATOM 2677 C C . TRP A 1 345 ? -6.484 -34.531 -29.828 1 92.25 345 TRP A C 1
ATOM 2679 O O . TRP A 1 345 ? -5.414 -35.062 -29.516 1 92.25 345 TRP A O 1
ATOM 2689 N N . HIS A 1 346 ? -6.68 -33.875 -30.906 1 90.81 346 HIS A N 1
ATOM 2690 C CA . HIS A 1 346 ? -5.648 -33.844 -31.938 1 90.81 346 HIS A CA 1
ATOM 2691 C C . HIS A 1 346 ? -4.395 -33.125 -31.422 1 90.81 346 HIS A C 1
ATOM 2693 O O . HIS A 1 346 ? -3.281 -33.625 -31.609 1 90.81 346 HIS A O 1
ATOM 2699 N N . ARG A 1 347 ? -4.586 -32.062 -30.781 1 93.19 347 ARG A N 1
ATOM 2700 C CA . ARG A 1 347 ? -3.457 -31.281 -30.312 1 93.19 347 ARG A CA 1
ATOM 2701 C C . ARG A 1 347 ? -2.693 -32 -29.203 1 93.19 347 ARG A C 1
ATOM 2703 O O . ARG A 1 347 ? -1.465 -31.938 -29.141 1 93.19 347 ARG A O 1
ATOM 2710 N N . THR A 1 348 ? -3.434 -32.688 -28.359 1 94.19 348 THR A N 1
ATOM 2711 C CA . THR A 1 348 ? -2.803 -33.375 -27.234 1 94.19 348 THR A CA 1
ATOM 2712 C C . THR A 1 348 ? -1.956 -34.531 -27.734 1 94.19 348 THR A C 1
ATOM 2714 O O . THR A 1 348 ? -0.89 -34.812 -27.172 1 94.19 348 THR A O 1
ATOM 2717 N N . ILE A 1 349 ? -2.346 -35.156 -28.703 1 91.62 349 ILE A N 1
ATOM 2718 C CA . ILE A 1 349 ? -1.623 -36.281 -29.25 1 91.62 349 ILE A CA 1
ATOM 2719 C C . ILE A 1 349 ? -0.235 -35.844 -29.719 1 91.62 349 ILE A C 1
ATOM 2721 O O . ILE A 1 349 ? 0.762 -36.531 -29.422 1 91.62 349 ILE A O 1
ATOM 2725 N N . TYR A 1 350 ? -0.116 -34.781 -30.266 1 90.5 350 TYR A N 1
ATOM 2726 C CA . TYR A 1 350 ? 1.134 -34.375 -30.906 1 90.5 350 TYR A CA 1
ATOM 2727 C C . TYR A 1 350 ? 1.994 -33.562 -29.938 1 90.5 350 TYR A C 1
ATOM 2729 O O . TYR A 1 350 ? 3.092 -33.125 -30.297 1 90.5 350 TYR A O 1
ATOM 2737 N N . MET A 1 351 ? 1.53 -33.438 -28.781 1 92.25 351 MET A N 1
ATOM 2738 C CA . MET A 1 351 ? 2.242 -32.656 -27.781 1 92.25 351 MET A CA 1
ATOM 2739 C C . MET A 1 351 ? 3.564 -33.312 -27.406 1 92.25 351 MET A C 1
ATOM 2741 O O . MET A 1 351 ? 4.52 -32.625 -27.031 1 92.25 351 MET A O 1
ATOM 2745 N N . ILE A 1 352 ? 3.713 -34.531 -27.453 1 89 352 ILE A N 1
ATOM 2746 C CA . ILE A 1 352 ? 4.871 -35.312 -26.984 1 89 352 ILE A CA 1
ATOM 2747 C C . ILE A 1 352 ? 6.031 -35.125 -27.969 1 89 352 ILE A C 1
ATOM 2749 O O . ILE A 1 352 ? 7.195 -35.312 -27.609 1 89 352 ILE A O 1
ATOM 2753 N N . GLY A 1 353 ? 5.812 -34.719 -29.156 1 84.81 353 GLY A N 1
ATOM 2754 C CA . GLY A 1 353 ? 6.863 -34.531 -30.156 1 84.81 353 GLY A CA 1
ATOM 2755 C C . GLY A 1 353 ? 7.363 -35.844 -30.719 1 84.81 353 GLY A C 1
ATOM 2756 O O . GLY A 1 353 ? 6.57 -36.75 -30.984 1 84.81 353 GLY A O 1
ATOM 2757 N N . ASN A 1 354 ? 8.719 -35.938 -30.812 1 83.44 354 ASN A N 1
ATOM 2758 C CA . ASN A 1 354 ? 9.328 -37.125 -31.391 1 83.44 354 ASN A CA 1
ATOM 2759 C C . ASN A 1 354 ? 9.539 -38.188 -30.344 1 83.44 354 ASN A C 1
ATOM 2761 O O . ASN A 1 354 ? 10.398 -38.062 -29.453 1 83.44 354 ASN A O 1
ATOM 2765 N N . THR A 1 355 ? 8.82 -39.281 -30.438 1 83.5 355 THR A N 1
ATOM 2766 C CA . THR A 1 355 ? 8.867 -40.375 -29.469 1 83.5 355 THR A CA 1
ATOM 2767 C C . THR A 1 355 ? 10.219 -41.094 -29.516 1 83.5 355 THR A C 1
ATOM 2769 O O . THR A 1 355 ? 10.633 -41.688 -28.516 1 83.5 355 THR A O 1
ATOM 2772 N N . CYS A 1 356 ? 10.922 -40.969 -30.656 1 83.25 356 CYS A N 1
ATOM 2773 C CA . CYS A 1 356 ? 12.188 -41.688 -30.797 1 83.25 356 CYS A CA 1
ATOM 2774 C C . CYS A 1 356 ? 13.305 -40.969 -30.047 1 83.25 356 CYS A C 1
ATOM 2776 O O . CYS A 1 356 ? 14.367 -41.531 -29.812 1 83.25 356 CYS A O 1
ATOM 2778 N N . ALA A 1 357 ? 13.07 -39.812 -29.703 1 84.81 357 ALA A N 1
ATOM 2779 C CA . ALA A 1 357 ? 14.062 -39.031 -28.969 1 84.81 357 ALA A CA 1
ATOM 2780 C C . ALA A 1 357 ? 13.93 -39.25 -27.469 1 84.81 357 ALA A C 1
ATOM 2782 O O . ALA A 1 357 ? 14.742 -38.75 -26.688 1 84.81 357 ALA A O 1
ATOM 2783 N N . LEU A 1 358 ? 12.969 -40.031 -27.078 1 88.94 358 LEU A N 1
ATOM 2784 C CA . LEU A 1 358 ? 12.719 -40.281 -25.672 1 88.94 358 LEU A CA 1
ATOM 2785 C C . LEU A 1 358 ? 13.648 -41.375 -25.125 1 88.94 358 LEU A C 1
ATOM 2787 O O . LEU A 1 358 ? 14.25 -42.125 -25.906 1 88.94 358 LEU A O 1
ATOM 2791 N N . SER A 1 359 ? 13.859 -41.375 -23.859 1 88.31 359 SER A N 1
ATOM 2792 C CA . SER A 1 359 ? 14.594 -42.469 -23.234 1 88.31 359 SER A CA 1
ATOM 2793 C C . SER A 1 359 ? 13.883 -43.781 -23.422 1 88.31 359 SER A C 1
ATOM 2795 O O . SER A 1 359 ? 12.688 -43.812 -23.734 1 88.31 359 SER A O 1
ATOM 2797 N N . CYS A 1 360 ? 14.555 -44.875 -23.219 1 87.31 360 CYS A N 1
ATOM 2798 C CA . CYS A 1 360 ? 14.039 -46.188 -23.5 1 87.31 360 CYS A CA 1
ATOM 2799 C C . CYS A 1 360 ? 12.766 -46.469 -22.703 1 87.31 360 CYS A C 1
ATOM 2801 O O . CYS A 1 360 ? 11.75 -46.875 -23.266 1 87.31 360 CYS A O 1
ATOM 2803 N N . ARG A 1 361 ? 12.828 -46.188 -21.484 1 89.06 361 ARG A N 1
ATOM 2804 C CA . ARG A 1 361 ? 11.68 -46.438 -20.609 1 89.06 361 ARG A CA 1
ATOM 2805 C C . ARG A 1 361 ? 10.5 -45.562 -21 1 89.06 361 ARG A C 1
ATOM 2807 O O . ARG A 1 361 ? 9.359 -46.031 -21.062 1 89.06 361 ARG A O 1
ATOM 2814 N N . ASN A 1 362 ? 10.781 -44.312 -21.234 1 92.19 362 ASN A N 1
ATOM 2815 C CA . ASN A 1 362 ? 9.734 -43.375 -21.609 1 92.19 362 ASN A CA 1
ATOM 2816 C C . ASN A 1 362 ? 9.141 -43.719 -22.984 1 92.19 362 ASN A C 1
ATOM 2818 O O . ASN A 1 362 ? 7.941 -43.531 -23.203 1 92.19 362 ASN A O 1
ATOM 2822 N N . PHE A 1 363 ? 10.031 -44.188 -23.797 1 90.75 363 PHE A N 1
ATOM 2823 C CA . PHE A 1 363 ? 9.625 -44.594 -25.141 1 90.75 363 PHE A CA 1
ATOM 2824 C C . PHE A 1 363 ? 8.617 -45.75 -25.078 1 90.75 363 PHE A C 1
ATOM 2826 O O . PHE A 1 363 ? 7.578 -45.688 -25.75 1 90.75 363 PHE A O 1
ATOM 2833 N N . VAL A 1 364 ? 8.852 -46.688 -24.266 1 91.19 364 VAL A N 1
ATOM 2834 C CA . VAL A 1 364 ? 7.969 -47.844 -24.125 1 91.19 364 VAL A CA 1
ATOM 2835 C C . VAL A 1 364 ? 6.602 -47.406 -23.625 1 91.19 364 VAL A C 1
ATOM 2837 O O . VAL A 1 364 ? 5.566 -47.812 -24.141 1 91.19 364 VAL A O 1
ATOM 2840 N N . VAL A 1 365 ? 6.586 -46.531 -22.688 1 92.19 365 VAL A N 1
ATOM 2841 C CA . VAL A 1 365 ? 5.34 -46.062 -22.094 1 92.19 365 VAL A CA 1
ATOM 2842 C C . VAL A 1 365 ? 4.547 -45.25 -23.109 1 92.19 365 VAL A C 1
ATOM 2844 O O . VAL A 1 365 ? 3.33 -45.406 -23.234 1 92.19 365 VAL A O 1
ATOM 2847 N N . ALA A 1 366 ? 5.211 -44.438 -23.859 1 92.94 366 ALA A N 1
ATOM 2848 C CA . ALA A 1 366 ? 4.555 -43.594 -24.844 1 92.94 366 ALA A CA 1
ATOM 2849 C C . ALA A 1 366 ? 3.924 -44.438 -25.953 1 92.94 366 ALA A C 1
ATOM 2851 O O . ALA A 1 366 ? 2.764 -44.25 -26.312 1 92.94 366 ALA A O 1
ATOM 2852 N N . ILE A 1 367 ? 4.668 -45.406 -26.422 1 91.06 367 ILE A N 1
ATOM 2853 C CA . ILE A 1 367 ? 4.199 -46.25 -27.531 1 91.06 367 ILE A CA 1
ATOM 2854 C C . ILE A 1 367 ? 3.059 -47.125 -27.047 1 91.06 367 ILE A C 1
ATOM 2856 O O . ILE A 1 367 ? 2.084 -47.344 -27.766 1 91.06 367 ILE A O 1
ATOM 2860 N N . THR A 1 368 ? 3.268 -47.656 -25.875 1 91.5 368 THR A N 1
ATOM 2861 C CA . THR A 1 368 ? 2.201 -48.5 -25.312 1 91.5 368 THR A CA 1
ATOM 2862 C C . THR A 1 368 ? 0.92 -47.688 -25.156 1 91.5 368 THR A C 1
ATOM 2864 O O . THR A 1 368 ? -0.175 -48.188 -25.422 1 91.5 368 THR A O 1
ATOM 2867 N N . GLY A 1 369 ? 1.037 -46.5 -24.656 1 90.88 369 GLY A N 1
ATOM 2868 C CA . GLY A 1 369 ? -0.116 -45.594 -24.547 1 90.88 369 GLY A CA 1
ATOM 2869 C C . GLY A 1 369 ? -0.78 -45.312 -25.875 1 90.88 369 GLY A C 1
ATOM 2870 O O . GLY A 1 369 ? -2.008 -45.344 -25.984 1 90.88 369 GLY A O 1
ATOM 2871 N N . LEU A 1 370 ? -0.017 -45.031 -26.875 1 89.88 370 LEU A N 1
ATOM 2872 C CA . LEU A 1 370 ? -0.529 -44.781 -28.219 1 89.88 370 LEU A CA 1
ATOM 2873 C C . LEU A 1 370 ? -1.219 -46.031 -28.781 1 89.88 370 LEU A C 1
ATOM 2875 O O . LEU A 1 370 ? -2.271 -45.938 -29.406 1 89.88 370 LEU A O 1
ATOM 2879 N N . SER A 1 371 ? -0.603 -47.156 -28.5 1 90.56 371 SER A N 1
ATOM 2880 C CA . SER A 1 371 ? -1.163 -48.438 -28.984 1 90.56 371 SER A CA 1
ATOM 2881 C C . SER A 1 371 ? -2.553 -48.688 -28.391 1 90.56 371 SER A C 1
ATOM 2883 O O . SER A 1 371 ? -3.453 -49.125 -29.109 1 90.56 371 SER A O 1
ATOM 2885 N N . LYS A 1 372 ? -2.721 -48.375 -27.203 1 90.44 372 LYS A N 1
ATOM 2886 C CA . LYS A 1 372 ? -4.023 -48.531 -26.562 1 90.44 372 LYS A CA 1
ATOM 2887 C C . LYS A 1 372 ? -5.062 -47.625 -27.188 1 90.44 372 LYS A C 1
ATOM 2889 O O . LYS A 1 372 ? -6.207 -48.031 -27.406 1 90.44 372 LYS A O 1
ATOM 2894 N N . SER A 1 373 ? -4.715 -46.469 -27.484 1 89.94 373 SER A N 1
ATOM 2895 C CA . SER A 1 373 ? -5.621 -45.5 -28.094 1 89.94 373 SER A CA 1
ATOM 2896 C C . SER A 1 373 ? -5.984 -45.906 -29.516 1 89.94 373 SER A C 1
ATOM 2898 O O . SER A 1 373 ? -7.133 -45.75 -29.938 1 89.94 373 SER A O 1
ATOM 2900 N N . ILE A 1 374 ? -4.996 -46.406 -30.219 1 87.94 374 ILE A N 1
ATOM 2901 C CA . ILE A 1 374 ? -5.223 -46.844 -31.594 1 87.94 374 ILE A CA 1
ATOM 2902 C C . ILE A 1 374 ? -6.145 -48.062 -31.594 1 87.94 374 ILE A C 1
ATOM 2904 O O . ILE A 1 374 ? -7.031 -48.188 -32.438 1 87.94 374 ILE A O 1
ATOM 2908 N N . SER A 1 375 ? -5.906 -48.969 -30.625 1 87.12 375 SER A N 1
ATOM 2909 C CA . SER A 1 375 ? -6.762 -50.156 -30.5 1 87.12 375 SER A CA 1
ATOM 2910 C C . SER A 1 375 ? -8.219 -49.75 -30.266 1 87.12 375 SER A C 1
ATOM 2912 O O . SER A 1 375 ? -9.133 -50.375 -30.781 1 87.12 375 SER A O 1
ATOM 2914 N N . LEU A 1 376 ? -8.406 -48.75 -29.547 1 85.44 376 LEU A N 1
ATOM 2915 C CA . LEU A 1 376 ? -9.75 -48.219 -29.297 1 85.44 376 LEU A CA 1
ATOM 2916 C C . LEU A 1 376 ? -10.375 -47.656 -30.578 1 85.44 376 LEU A C 1
ATOM 2918 O O . LEU A 1 376 ? -11.562 -47.875 -30.844 1 85.44 376 LEU A O 1
ATOM 2922 N N . LEU A 1 377 ? -9.617 -47.031 -31.375 1 83.5 377 LEU A N 1
ATOM 2923 C CA . LEU A 1 377 ? -10.086 -46.469 -32.625 1 83.5 377 LEU A CA 1
ATOM 2924 C C . LEU A 1 377 ? -10.398 -47.562 -33.656 1 83.5 377 LEU A C 1
ATOM 2926 O O . LEU A 1 377 ? -11.375 -47.469 -34.406 1 83.5 377 LEU A O 1
ATOM 2930 N N . TYR A 1 378 ? -9.547 -48.5 -33.562 1 77.5 378 TYR A N 1
ATOM 2931 C CA . TYR A 1 378 ? -9.695 -49.625 -34.5 1 77.5 378 TYR A CA 1
ATOM 2932 C C . TYR A 1 378 ? -10.906 -50.469 -34.156 1 77.5 378 TYR A C 1
ATOM 2934 O O . TYR A 1 378 ? -11.555 -51.031 -35.031 1 77.5 378 TYR A O 1
ATOM 2942 N N . SER A 1 379 ? -11.094 -50.688 -32.906 1 74.12 379 SER A N 1
ATOM 2943 C CA . SER A 1 379 ? -12.227 -51.531 -32.5 1 74.12 379 SER A CA 1
ATOM 2944 C C . SER A 1 379 ? -13.539 -50.969 -33.062 1 74.12 379 SER A C 1
ATOM 2946 O O . SER A 1 379 ? -14.5 -51.719 -33.219 1 74.12 379 SER A O 1
ATOM 2948 N N . ILE A 1 380 ? -13.578 -49.781 -33.375 1 63.66 380 ILE A N 1
ATOM 2949 C CA . ILE A 1 380 ? -14.766 -49.156 -33.938 1 63.66 380 ILE A CA 1
ATOM 2950 C C . ILE A 1 380 ? -14.836 -49.469 -35.438 1 63.66 380 ILE A C 1
ATOM 2952 O O . ILE A 1 380 ? -15.93 -49.656 -36 1 63.66 380 ILE A O 1
ATOM 2956 N N . ASP A 1 381 ? -13.664 -49.312 -36.156 1 58.41 381 ASP A N 1
ATOM 2957 C CA . ASP A 1 381 ? -13.641 -49.594 -37.594 1 58.41 381 ASP A CA 1
ATOM 2958 C C . ASP A 1 381 ? -14.25 -50.938 -37.875 1 58.41 381 ASP A C 1
ATOM 2960 O O . ASP A 1 381 ? -15.023 -51.094 -38.844 1 58.41 381 ASP A O 1
ATOM 2964 N N . ALA A 1 382 ? -13.859 -51.906 -37 1 54.94 382 ALA A N 1
ATOM 2965 C CA . ALA A 1 382 ? -14.367 -53.281 -37.25 1 54.94 382 ALA A CA 1
ATOM 2966 C C . ALA A 1 382 ? -15.891 -53.312 -37.125 1 54.94 382 ALA A C 1
ATOM 2968 O O . ALA A 1 382 ? -16.547 -54.125 -37.75 1 54.94 382 ALA A O 1
ATOM 2969 N N . GLY A 1 383 ? -16.359 -52.438 -36.312 1 50.81 383 GLY A N 1
ATOM 2970 C CA . GLY A 1 383 ? -17.812 -52.531 -36.188 1 50.81 383 GLY A CA 1
ATOM 2971 C C . GLY A 1 383 ? -18.547 -51.531 -37.062 1 50.81 383 GLY A C 1
ATOM 2972 O O . GLY A 1 383 ? -19.75 -51.656 -37.281 1 50.81 383 GLY A O 1
ATOM 2973 N N . SER A 1 384 ? -18.047 -50.188 -37 1 52.62 384 SER A N 1
ATOM 2974 C CA . SER A 1 384 ? -18.891 -49.156 -37.625 1 52.62 384 SER A CA 1
ATOM 2975 C C . SER A 1 384 ? -18.438 -48.875 -39.031 1 52.62 384 SER A C 1
ATOM 2977 O O . SER A 1 384 ? -17.25 -48.688 -39.312 1 52.62 384 SER A O 1
ATOM 2979 N N . ASN A 1 385 ? -19.203 -49.25 -39.969 1 50.25 385 ASN A N 1
ATOM 2980 C CA . ASN A 1 385 ? -19.312 -49.062 -41.406 1 50.25 385 ASN A CA 1
ATOM 2981 C C . ASN A 1 385 ? -18.25 -48.094 -41.938 1 50.25 385 ASN A C 1
ATOM 2983 O O . ASN A 1 385 ? -18.562 -47.156 -42.656 1 50.25 385 ASN A O 1
ATOM 2987 N N . GLY A 1 386 ? -16.812 -48.188 -41.562 1 53.88 386 GLY A N 1
ATOM 2988 C CA . GLY A 1 386 ? -15.805 -47.594 -42.438 1 53.88 386 GLY A CA 1
ATOM 2989 C C . GLY A 1 386 ? -15.359 -46.219 -42 1 53.88 386 GLY A C 1
ATOM 2990 O O . GLY A 1 386 ? -14.695 -45.5 -42.75 1 53.88 386 GLY A O 1
ATOM 2991 N N . MET A 1 387 ? -15.875 -45.562 -40.906 1 56.62 387 MET A N 1
ATOM 2992 C CA . MET A 1 387 ? -15.648 -44.125 -40.688 1 56.62 387 MET A CA 1
ATOM 2993 C C . MET A 1 387 ? -14.203 -43.875 -40.281 1 56.62 387 MET A C 1
ATOM 2995 O O . MET A 1 387 ? -13.609 -42.875 -40.688 1 56.62 387 MET A O 1
ATOM 2999 N N . VAL A 1 388 ? -13.695 -44.719 -39.469 1 64.44 388 VAL A N 1
ATOM 3000 C CA . VAL A 1 388 ? -12.273 -44.562 -39.188 1 64.44 388 VAL A CA 1
ATOM 3001 C C . VAL A 1 388 ? -11.469 -45.656 -39.875 1 64.44 388 VAL A C 1
ATOM 3003 O O . VAL A 1 388 ? -11.422 -46.781 -39.375 1 64.44 388 VAL A O 1
ATOM 3006 N N . ASP A 1 389 ? -11.047 -45.469 -41.156 1 73.44 389 ASP A N 1
ATOM 3007 C CA . ASP A 1 389 ? -10.328 -46.469 -41.938 1 73.44 389 ASP A CA 1
ATOM 3008 C C . ASP A 1 389 ? -8.875 -46.562 -41.5 1 73.44 389 ASP A C 1
ATOM 3010 O O . ASP A 1 389 ? -8.367 -45.688 -40.781 1 73.44 389 ASP A O 1
ATOM 3014 N N . GLY A 1 390 ? -8.305 -47.812 -41.562 1 75.88 390 GLY A N 1
ATOM 3015 C CA . GLY A 1 390 ? -6.898 -48.062 -41.281 1 75.88 390 GLY A CA 1
ATOM 3016 C C . GLY A 1 390 ? -5.977 -47 -41.844 1 75.88 390 GLY A C 1
ATOM 3017 O O . GLY A 1 390 ? -4.992 -46.625 -41.219 1 75.88 390 GLY A O 1
ATOM 3018 N N . ASN A 1 391 ? -6.395 -46.406 -42.938 1 78.25 391 ASN A N 1
ATOM 3019 C CA . ASN A 1 391 ? -5.586 -45.375 -43.562 1 78.25 391 ASN A CA 1
ATOM 3020 C C . ASN A 1 391 ? -5.586 -44.062 -42.75 1 78.25 391 ASN A C 1
ATOM 3022 O O . ASN A 1 391 ? -4.566 -43.375 -42.688 1 78.25 391 ASN A O 1
ATOM 3026 N N . THR A 1 392 ? -6.711 -43.844 -42.219 1 79.81 392 THR A N 1
ATOM 3027 C CA . THR A 1 392 ? -6.805 -42.656 -41.375 1 79.81 392 THR A CA 1
ATOM 3028 C C . THR A 1 392 ? -5.922 -42.781 -40.156 1 79.81 392 THR A C 1
ATOM 3030 O O . THR A 1 392 ? -5.23 -41.844 -39.75 1 79.81 392 THR A O 1
ATOM 3033 N N . ILE A 1 393 ? -5.934 -43.906 -39.594 1 82.69 393 ILE A N 1
ATOM 3034 C CA . ILE A 1 393 ? -5.125 -44.188 -38.406 1 82.69 393 ILE A CA 1
ATOM 3035 C C . ILE A 1 393 ? -3.643 -44.062 -38.75 1 82.69 393 ILE A C 1
ATOM 3037 O O . ILE A 1 393 ? -2.855 -43.5 -38 1 82.69 393 ILE A O 1
ATOM 3041 N N . LEU A 1 394 ? -3.289 -44.594 -39.938 1 83.62 394 LEU A N 1
ATOM 3042 C CA . LEU A 1 394 ? -1.896 -44.562 -40.375 1 83.62 394 LEU A CA 1
ATOM 3043 C C . LEU A 1 394 ? -1.464 -43.156 -40.688 1 83.62 394 LEU A C 1
ATOM 3045 O O . LEU A 1 394 ? -0.301 -42.781 -40.5 1 83.62 394 LEU A O 1
ATOM 3049 N N . ASN A 1 395 ? -2.346 -42.438 -41.156 1 82.94 395 ASN A N 1
ATOM 3050 C CA . ASN A 1 395 ? -2.029 -41.031 -41.438 1 82.94 395 ASN A CA 1
ATOM 3051 C C . ASN A 1 395 ? -1.752 -40.25 -40.156 1 82.94 395 ASN A C 1
ATOM 3053 O O . ASN A 1 395 ? -0.909 -39.344 -40.156 1 82.94 395 ASN A O 1
ATOM 3057 N N . MET A 1 396 ? -2.416 -40.625 -39.125 1 83 396 MET A N 1
ATOM 3058 C CA . MET A 1 396 ? -2.283 -39.875 -37.875 1 83 396 MET A CA 1
ATOM 3059 C C . MET A 1 396 ? -1.086 -40.375 -37.094 1 83 396 MET A C 1
ATOM 3061 O O . MET A 1 396 ? -0.341 -39.562 -36.531 1 83 396 MET A O 1
ATOM 3065 N N . PHE A 1 397 ? -0.941 -41.75 -37.031 1 85.12 397 PHE A N 1
ATOM 3066 C CA . PHE A 1 397 ? 0.001 -42.312 -36.062 1 85.12 397 PHE A CA 1
ATOM 3067 C C . PHE A 1 397 ? 1.104 -43.094 -36.781 1 85.12 397 PHE A C 1
ATOM 3069 O O . PHE A 1 397 ? 2.061 -43.531 -36.156 1 85.12 397 PHE A O 1
ATOM 3076 N N . GLY A 1 398 ? 1.023 -43.188 -38.062 1 82.69 398 GLY A N 1
ATOM 3077 C CA . GLY A 1 398 ? 1.923 -44.031 -38.812 1 82.69 398 GLY A CA 1
ATOM 3078 C C . GLY A 1 398 ? 3.379 -43.656 -38.688 1 82.69 398 GLY A C 1
ATOM 3079 O O . GLY A 1 398 ? 4.254 -44.5 -38.531 1 82.69 398 GLY A O 1
ATOM 3080 N N . GLU A 1 399 ? 3.609 -42.438 -38.719 1 82.94 399 GLU A N 1
ATOM 3081 C CA . GLU A 1 399 ? 4.984 -41.938 -38.656 1 82.94 399 GLU A CA 1
ATOM 3082 C C . GLU A 1 399 ? 5.656 -42.375 -37.344 1 82.94 399 GLU A C 1
ATOM 3084 O O . GLU A 1 399 ? 6.785 -42.875 -37.375 1 82.94 399 GLU A O 1
ATOM 3089 N N . TRP A 1 400 ? 4.957 -42.281 -36.281 1 85.88 400 TRP A N 1
ATOM 3090 C CA . TRP A 1 400 ? 5.488 -42.656 -34.969 1 85.88 400 TRP A CA 1
ATOM 3091 C C . TRP A 1 400 ? 5.684 -44.156 -34.875 1 85.88 400 TRP A C 1
ATOM 3093 O O . TRP A 1 400 ? 6.707 -44.625 -34.344 1 85.88 400 TRP A O 1
ATOM 3103 N N . LEU A 1 401 ? 4.738 -44.875 -35.375 1 86.56 401 LEU A N 1
ATOM 3104 C CA . LEU A 1 401 ? 4.781 -46.312 -35.25 1 86.56 401 LEU A CA 1
ATOM 3105 C C . LEU A 1 401 ? 5.883 -46.906 -36.125 1 86.56 401 LEU A C 1
ATOM 3107 O O . LEU A 1 401 ? 6.617 -47.781 -35.688 1 86.56 401 LEU A O 1
ATOM 3111 N N . PHE A 1 402 ? 6 -46.344 -37.312 1 88 402 PHE A N 1
ATOM 3112 C CA . PHE A 1 402 ? 7.035 -46.844 -38.219 1 88 402 PHE A CA 1
ATOM 3113 C C . PHE A 1 402 ? 8.422 -46.469 -37.719 1 88 402 PHE A C 1
ATOM 3115 O O . PHE A 1 402 ? 9.344 -47.312 -37.781 1 88 402 PHE A O 1
ATOM 3122 N N . GLN A 1 403 ? 8.516 -45.375 -37.219 1 87.25 403 GLN A N 1
ATOM 3123 C CA . GLN A 1 403 ? 9.797 -44.938 -36.656 1 87.25 403 GLN A CA 1
ATOM 3124 C C . GLN A 1 403 ? 10.156 -45.781 -35.438 1 87.25 403 GLN A C 1
ATOM 3126 O O . GLN A 1 403 ? 11.312 -46.188 -35.281 1 87.25 403 GLN A O 1
ATOM 3131 N N . ALA A 1 404 ? 9.188 -46.031 -34.625 1 88.69 404 ALA A N 1
ATOM 3132 C CA . ALA A 1 404 ? 9.398 -46.844 -33.438 1 88.69 404 ALA A CA 1
ATOM 3133 C C . ALA A 1 404 ? 9.781 -48.281 -33.812 1 88.69 404 ALA A C 1
ATOM 3135 O O . ALA A 1 404 ? 10.609 -48.906 -33.156 1 88.69 404 ALA A O 1
ATOM 3136 N N . ALA A 1 405 ? 9.242 -48.719 -34.844 1 87.12 405 ALA A N 1
ATOM 3137 C CA . ALA A 1 405 ? 9.5 -50.094 -35.281 1 87.12 405 ALA A CA 1
ATOM 3138 C C . ALA A 1 405 ? 10.906 -50.219 -35.844 1 87.12 405 ALA A C 1
ATOM 3140 O O . ALA A 1 405 ? 11.469 -51.312 -35.875 1 87.12 405 ALA A O 1
ATOM 3141 N N . MET A 1 406 ? 11.469 -49.125 -36.281 1 85.62 406 MET A N 1
ATOM 3142 C CA . MET A 1 406 ? 12.773 -49.156 -36.938 1 85.62 406 MET A CA 1
ATOM 3143 C C . MET A 1 406 ? 13.883 -48.844 -35.938 1 85.62 406 MET A C 1
ATOM 3145 O O . MET A 1 406 ? 15.062 -48.844 -36.281 1 85.62 406 MET A O 1
ATOM 3149 N N . MET A 1 407 ? 13.453 -48.656 -34.719 1 84.62 407 MET A N 1
ATOM 3150 C CA . MET A 1 407 ? 14.461 -48.375 -33.688 1 84.62 407 MET A CA 1
ATOM 3151 C C . MET A 1 407 ? 15.219 -49.625 -33.312 1 84.62 407 MET A C 1
ATOM 3153 O O . MET A 1 407 ? 14.617 -50.594 -32.812 1 84.62 407 MET A O 1
ATOM 3157 N N . HIS A 1 408 ? 16.547 -49.625 -33.5 1 81.31 408 HIS A N 1
ATOM 3158 C CA . HIS A 1 408 ? 17.312 -50.844 -33.25 1 81.31 408 HIS A CA 1
ATOM 3159 C C . HIS A 1 408 ? 18.25 -50.656 -32.062 1 81.31 408 HIS A C 1
ATOM 3161 O O . HIS A 1 408 ? 19 -51.562 -31.688 1 81.31 408 HIS A O 1
ATOM 3167 N N . GLU A 1 409 ? 18.141 -49.656 -31.453 1 83 409 GLU A N 1
ATOM 3168 C CA . GLU A 1 409 ? 19.016 -49.406 -30.312 1 83 409 GLU A CA 1
ATOM 3169 C C . GLU A 1 409 ? 18.641 -50.344 -29.141 1 83 409 GLU A C 1
ATOM 3171 O O . GLU A 1 409 ? 17.5 -50.75 -29 1 83 409 GLU A O 1
ATOM 3176 N N . VAL A 1 410 ? 19.609 -50.656 -28.344 1 82.44 410 VAL A N 1
ATOM 3177 C CA . VAL A 1 410 ? 19.453 -51.562 -27.234 1 82.44 410 VAL A CA 1
ATOM 3178 C C . VAL A 1 410 ? 18.562 -50.938 -26.156 1 82.44 410 VAL A C 1
ATOM 3180 O O . VAL A 1 410 ? 18.734 -49.75 -25.828 1 82.44 410 VAL A O 1
ATOM 3183 N N . GLY A 1 411 ? 17.531 -51.688 -25.75 1 83.25 411 GLY A N 1
ATOM 3184 C CA . GLY A 1 411 ? 16.641 -51.219 -24.703 1 83.25 411 GLY A CA 1
ATOM 3185 C C . GLY A 1 411 ? 15.273 -50.812 -25.219 1 83.25 411 GLY A C 1
ATOM 3186 O O . GLY A 1 411 ? 14.328 -50.688 -24.438 1 83.25 411 GLY A O 1
ATOM 3187 N N . PHE A 1 412 ? 15.211 -50.719 -26.5 1 85.94 412 PHE A N 1
ATOM 3188 C CA . PHE A 1 412 ? 13.969 -50.25 -27.094 1 85.94 412 PHE A CA 1
ATOM 3189 C C . PHE A 1 412 ? 13.156 -51.406 -27.641 1 85.94 412 PHE A C 1
ATOM 3191 O O . PHE A 1 412 ? 12.172 -51.219 -28.359 1 85.94 412 PHE A O 1
ATOM 3198 N N . GLU A 1 413 ? 13.484 -52.562 -27.297 1 87.69 413 GLU A N 1
ATOM 3199 C CA . GLU A 1 413 ? 12.891 -53.781 -27.906 1 87.69 413 GLU A CA 1
ATOM 3200 C C . GLU A 1 413 ? 11.414 -53.906 -27.531 1 87.69 413 GLU A C 1
ATOM 3202 O O . GLU A 1 413 ? 10.594 -54.25 -28.375 1 87.69 413 GLU A O 1
ATOM 3207 N N . GLU A 1 414 ? 11.164 -53.688 -26.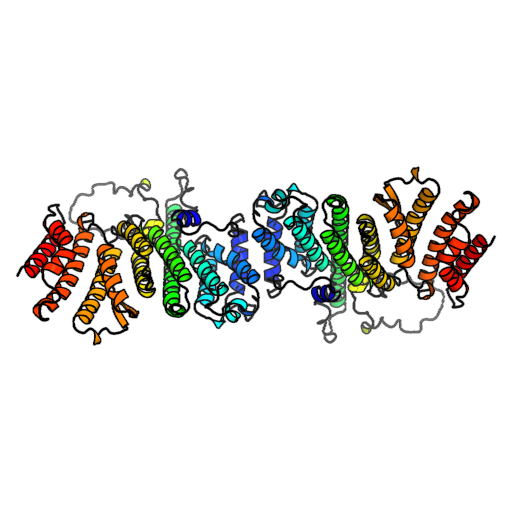344 1 88.19 414 GLU A N 1
ATOM 3208 C CA . GLU A 1 414 ? 9.773 -53.781 -25.922 1 88.19 414 GLU A CA 1
ATOM 3209 C C . GLU A 1 414 ? 8.891 -52.781 -26.656 1 88.19 414 GLU A C 1
ATOM 3211 O O . GLU A 1 414 ? 7.781 -53.125 -27.078 1 88.19 414 GLU A O 1
ATOM 3216 N N . GLY A 1 415 ? 9.406 -51.594 -26.766 1 88.31 415 GLY A N 1
ATOM 3217 C CA . GLY A 1 415 ? 8.656 -50.594 -27.5 1 88.31 415 GLY A CA 1
ATOM 3218 C C . GLY A 1 415 ? 8.516 -50.906 -28.969 1 88.31 415 GLY A C 1
ATOM 3219 O O . GLY A 1 415 ? 7.453 -50.688 -29.562 1 88.31 415 GLY A O 1
ATOM 3220 N N . ARG A 1 416 ? 9.531 -51.438 -29.5 1 89.38 416 ARG A N 1
ATOM 3221 C CA . ARG A 1 416 ? 9.508 -51.875 -30.891 1 89.38 416 ARG A CA 1
ATOM 3222 C C . ARG A 1 416 ? 8.484 -52.969 -31.109 1 89.38 416 ARG A C 1
ATOM 3224 O O . ARG A 1 416 ? 7.727 -52.938 -32.094 1 89.38 416 ARG A O 1
ATOM 3231 N N . ALA A 1 417 ? 8.539 -53.875 -30.203 1 90 417 ALA A N 1
ATOM 3232 C CA . ALA A 1 417 ? 7.598 -54.969 -30.297 1 90 417 ALA A CA 1
ATOM 3233 C C . ALA A 1 417 ? 6.156 -54.469 -30.25 1 90 417 ALA A C 1
ATOM 3235 O O . ALA A 1 417 ? 5.305 -54.969 -31 1 90 417 ALA A O 1
ATOM 3236 N N . GLU A 1 418 ? 5.922 -53.625 -29.406 1 89.88 418 GLU A N 1
ATOM 3237 C CA . GLU A 1 418 ? 4.578 -53.062 -29.281 1 89.88 418 GLU A CA 1
ATOM 3238 C C . GLU A 1 418 ? 4.176 -52.312 -30.547 1 89.88 418 GLU A C 1
ATOM 3240 O O . GLU A 1 418 ? 3.033 -52.406 -31 1 89.88 418 GLU A O 1
ATOM 3245 N N . ALA A 1 419 ? 5.07 -51.562 -31.078 1 89.88 419 ALA A N 1
ATOM 3246 C CA . ALA A 1 419 ? 4.801 -50.812 -32.312 1 89.88 419 ALA A CA 1
ATOM 3247 C C . ALA A 1 419 ? 4.5 -51.75 -33.469 1 89.88 419 ALA A C 1
ATOM 3249 O O . ALA A 1 419 ? 3.547 -51.531 -34.219 1 89.88 419 ALA A O 1
ATOM 3250 N N . LEU A 1 420 ? 5.289 -52.812 -33.531 1 89.19 420 LEU A N 1
ATOM 3251 C CA . LEU A 1 420 ? 5.086 -53.812 -34.594 1 89.19 420 LEU A CA 1
ATOM 3252 C C . LEU A 1 420 ? 3.754 -54.531 -34.406 1 89.19 420 LEU A C 1
ATOM 3254 O O . LEU A 1 420 ? 3.033 -54.75 -35.406 1 89.19 420 LEU A O 1
ATOM 3258 N N . GLY A 1 421 ? 3.537 -54.875 -33.219 1 88.31 421 GLY A N 1
ATOM 3259 C CA . GLY A 1 421 ? 2.252 -55.5 -32.969 1 88.31 421 GLY A CA 1
ATOM 3260 C C . GLY A 1 421 ? 1.073 -54.625 -33.344 1 88.31 421 GLY A C 1
ATOM 3261 O O . GLY A 1 421 ? 0.089 -55.125 -33.906 1 88.31 421 GLY A O 1
ATOM 3262 N N . THR A 1 422 ? 1.131 -53.406 -33.094 1 88.31 422 THR A N 1
ATOM 3263 C CA . THR A 1 422 ? 0.062 -52.469 -33.438 1 88.31 422 THR A CA 1
ATOM 3264 C C . THR A 1 422 ? -0.071 -52.312 -34.938 1 88.31 422 THR A C 1
ATOM 3266 O O . THR A 1 422 ? -1.183 -52.281 -35.469 1 88.31 422 THR A O 1
ATOM 3269 N N . LEU A 1 423 ? 1.067 -52.219 -35.594 1 86.12 423 LEU A N 1
ATOM 3270 C CA . LEU A 1 423 ? 1.057 -52.094 -37.031 1 86.12 423 LEU A CA 1
ATOM 3271 C C . LEU A 1 423 ? 0.427 -53.344 -37.688 1 86.12 423 LEU A C 1
ATOM 3273 O O . LEU A 1 423 ? -0.34 -53.219 -38.656 1 86.12 423 LEU A O 1
ATOM 3277 N N . CYS A 1 424 ? 0.741 -54.438 -37.062 1 85.31 424 CYS A N 1
ATOM 3278 C CA . CYS A 1 424 ? 0.174 -55.688 -37.594 1 85.31 424 CYS A CA 1
ATOM 3279 C C . CYS A 1 424 ? -1.339 -55.719 -37.406 1 85.31 424 CYS A C 1
ATOM 3281 O O . CYS A 1 424 ? -2.066 -56.188 -38.281 1 85.31 424 CYS A O 1
ATOM 3283 N N . ARG A 1 425 ? -1.839 -55.219 -36.438 1 83 425 ARG A N 1
ATOM 3284 C CA . ARG A 1 425 ? -3.273 -55.188 -36.156 1 83 425 ARG A CA 1
ATOM 3285 C C . ARG A 1 425 ? -3.988 -54.219 -37.125 1 83 425 ARG A C 1
ATOM 3287 O O . ARG A 1 425 ? -5.125 -54.5 -37.5 1 83 425 ARG A O 1
ATOM 3294 N N . ILE A 1 426 ? -3.314 -53.156 -37.469 1 80.19 426 ILE A N 1
ATOM 3295 C CA . ILE A 1 426 ? -3.904 -52.156 -38.375 1 80.19 426 ILE A CA 1
ATOM 3296 C C . ILE A 1 426 ? -3.988 -52.719 -39.781 1 80.19 426 ILE A C 1
ATOM 3298 O O . ILE A 1 426 ? -4.973 -52.469 -40.5 1 80.19 426 ILE A O 1
ATOM 3302 N N . PHE A 1 427 ? -2.949 -53.5 -40.188 1 78.5 427 PHE A N 1
ATOM 3303 C CA . PHE A 1 427 ? -2.879 -54 -41.562 1 78.5 427 PHE A CA 1
ATOM 3304 C C . PHE A 1 427 ? -3.664 -55.312 -41.688 1 78.5 427 PHE A C 1
ATOM 3306 O O . PHE A 1 427 ? -3.92 -55.75 -42.812 1 78.5 427 PHE A O 1
ATOM 3313 N N . SER A 1 428 ? -4.066 -56 -40.656 1 71.62 428 SER A N 1
ATOM 3314 C CA . SER A 1 428 ? -4.867 -57.188 -40.75 1 71.62 428 SER A CA 1
ATOM 3315 C C . SER A 1 428 ? -6.348 -56.875 -40.875 1 71.62 428 SER A C 1
ATOM 3317 O O . SER A 1 428 ? -6.816 -55.844 -40.406 1 71.62 428 SER A O 1
ATOM 3319 N N . MET B 1 1 ? -13.07 11.078 12 1 31.42 1 MET B N 1
ATOM 3320 C CA . MET B 1 1 ? -13.711 12.258 12.586 1 31.42 1 MET B CA 1
ATOM 3321 C C . MET B 1 1 ? -13.016 13.539 12.141 1 31.42 1 MET B C 1
ATOM 3323 O O . MET B 1 1 ? -13.672 14.531 11.836 1 31.42 1 MET B O 1
ATOM 3327 N N . PHE B 1 2 ? -11.727 13.688 12.531 1 40.69 2 PHE B N 1
ATOM 3328 C CA . PHE B 1 2 ? -10.922 14.875 12.289 1 40.69 2 PHE B CA 1
ATOM 3329 C C . PHE B 1 2 ? -10.883 15.211 10.805 1 40.69 2 PHE B C 1
ATOM 3331 O O . PHE B 1 2 ? -11.047 16.375 10.422 1 40.69 2 PHE B O 1
ATOM 3338 N N . ALA B 1 3 ? -10.672 14.188 9.992 1 46.22 3 ALA B N 1
ATOM 3339 C CA . ALA B 1 3 ? -10.836 14.406 8.562 1 46.22 3 ALA B CA 1
ATOM 3340 C C . ALA B 1 3 ? -12.227 14.945 8.242 1 46.22 3 ALA B C 1
ATOM 3342 O O . ALA B 1 3 ? -12.398 15.75 7.324 1 46.22 3 ALA B O 1
ATOM 3343 N N . SER B 1 4 ? -13.039 14.641 9.164 1 46.62 4 SER B N 1
ATOM 3344 C CA . SER B 1 4 ? -14.391 15.18 9.039 1 46.62 4 SER B CA 1
ATOM 3345 C C . SER B 1 4 ? -14.414 16.672 9.336 1 46.62 4 SER B C 1
ATOM 3347 O O . SER B 1 4 ? -15.094 17.438 8.641 1 46.62 4 SER B O 1
ATOM 3349 N N . LYS B 1 5 ? -13.766 16.953 10.414 1 48.69 5 LYS B N 1
ATOM 3350 C CA . LYS B 1 5 ? -13.781 18.375 10.711 1 48.69 5 LYS B CA 1
ATOM 3351 C C . LYS B 1 5 ? -13.047 19.172 9.633 1 48.69 5 LYS B C 1
ATOM 3353 O O . LYS B 1 5 ? -13.5 20.25 9.234 1 48.69 5 LYS B O 1
ATOM 3358 N N . LEU B 1 6 ? -11.891 18.547 9.297 1 53.03 6 LEU B N 1
ATOM 3359 C CA . LEU B 1 6 ? -11.258 19.203 8.164 1 53.03 6 LEU B CA 1
ATOM 3360 C C . LEU B 1 6 ? -12.141 19.125 6.922 1 53.03 6 LEU B C 1
ATOM 3362 O O . LEU B 1 6 ? -12.164 20.047 6.113 1 53.03 6 LEU B O 1
ATOM 3366 N N . GLY B 1 7 ? -12.836 17.859 6.871 1 53.12 7 GLY B N 1
ATOM 3367 C CA . GLY B 1 7 ? -13.867 17.766 5.852 1 53.12 7 GLY B CA 1
ATOM 3368 C C . GLY B 1 7 ? -14.977 18.781 6.031 1 53.12 7 GLY B C 1
ATOM 3369 O O . GLY B 1 7 ? -15.477 19.344 5.051 1 53.12 7 GLY B O 1
ATOM 3370 N N . GLU B 1 8 ? -15.336 18.828 7.195 1 49.41 8 GLU B N 1
ATOM 3371 C CA . GLU B 1 8 ? -16.359 19.828 7.484 1 49.41 8 GLU B CA 1
ATOM 3372 C C . GLU B 1 8 ? -15.891 21.234 7.133 1 49.41 8 GLU B C 1
ATOM 3374 O O . GLU B 1 8 ? -16.703 22.078 6.742 1 49.41 8 GLU B O 1
ATOM 3379 N N . LEU B 1 9 ? -14.734 21.328 7.633 1 47.69 9 LEU B N 1
ATOM 3380 C CA . LEU B 1 9 ? -14.266 22.672 7.266 1 47.69 9 LEU B CA 1
ATOM 3381 C C . LEU B 1 9 ? -14.156 22.812 5.75 1 47.69 9 LEU B C 1
ATOM 3383 O O . LEU B 1 9 ? -13.695 23.828 5.25 1 47.69 9 LEU B O 1
ATOM 3387 N N . GLY B 1 10 ? -14.859 21.641 5.09 1 47.47 10 GLY B N 1
ATOM 3388 C CA . GLY B 1 10 ? -14.883 21.688 3.639 1 47.47 10 GLY B CA 1
ATOM 3389 C C . GLY B 1 10 ? -13.539 21.391 3.006 1 47.47 10 GLY B C 1
ATOM 3390 O O . GLY B 1 10 ? -13.344 21.609 1.811 1 47.47 10 GLY B O 1
ATOM 3391 N N . MET B 1 11 ? -12.609 21.094 3.82 1 50.28 11 MET B N 1
ATOM 3392 C CA . MET B 1 11 ? -11.25 21.266 3.311 1 50.28 11 MET B CA 1
ATOM 3393 C C . MET B 1 11 ? -10.711 19.953 2.754 1 50.28 11 MET B C 1
ATOM 3395 O O . MET B 1 11 ? -9.945 19.953 1.787 1 50.28 11 MET B O 1
ATOM 3399 N N . PHE B 1 12 ? -10.883 18.781 3.561 1 57.56 12 PHE B N 1
ATOM 3400 C CA . PHE B 1 12 ? -10.297 17.656 2.846 1 57.56 12 PHE B CA 1
ATOM 3401 C C . PHE B 1 12 ? -11.18 16.406 2.975 1 57.56 12 PHE B C 1
ATOM 3403 O O . PHE B 1 12 ? -11.539 16.016 4.082 1 57.56 12 PHE B O 1
ATOM 3410 N N . ALA B 1 13 ? -12.109 16.219 2.01 1 55.91 13 ALA B N 1
ATOM 3411 C CA . ALA B 1 13 ? -12.844 14.961 1.969 1 55.91 13 ALA B CA 1
ATOM 3412 C C . ALA B 1 13 ? -11.891 13.773 2.002 1 55.91 13 ALA B C 1
ATOM 3414 O O . ALA B 1 13 ? -10.852 13.781 1.332 1 55.91 13 ALA B O 1
ATOM 3415 N N . PRO B 1 14 ? -12.141 12.977 3.08 1 62.75 14 PRO B N 1
ATOM 3416 C CA . PRO B 1 14 ? -11.25 11.812 3.105 1 62.75 14 PRO B CA 1
ATOM 3417 C C . PRO B 1 14 ? -11.289 11.008 1.806 1 62.75 14 PRO B C 1
ATOM 3419 O O . PRO B 1 14 ? -12.359 10.82 1.222 1 62.75 14 PRO B O 1
ATOM 3422 N N . SER B 1 15 ? -10.195 10.938 1.233 1 69.94 15 SER B N 1
ATOM 3423 C CA . SER B 1 15 ? -10.094 10.141 0.014 1 69.94 15 SER B CA 1
ATOM 3424 C C . SER B 1 15 ? -10.453 8.68 0.275 1 69.94 15 SER B C 1
ATOM 3426 O O . SER B 1 15 ? -10.023 8.102 1.276 1 69.94 15 SER B O 1
ATOM 3428 N N . PRO B 1 16 ? -11.391 8.18 -0.401 1 73.25 16 PRO B N 1
ATOM 3429 C CA . PRO B 1 16 ? -11.75 6.77 -0.243 1 73.25 16 PRO B CA 1
ATOM 3430 C C . PRO B 1 16 ? -10.547 5.84 -0.352 1 73.25 16 PRO B C 1
ATOM 3432 O O . PRO B 1 16 ? -10.602 4.695 0.111 1 73.25 16 PRO B O 1
ATOM 3435 N N . ASP B 1 17 ? -9.539 6.34 -0.847 1 77.44 17 ASP B N 1
ATOM 3436 C CA . ASP B 1 17 ? -8.375 5.496 -1.091 1 77.44 17 ASP B CA 1
ATOM 3437 C C . ASP B 1 17 ? -7.398 5.555 0.083 1 77.44 17 ASP B C 1
ATOM 3439 O O . ASP B 1 17 ? -6.41 4.816 0.112 1 77.44 17 ASP B O 1
ATOM 3443 N N . SER B 1 18 ? -7.812 6.41 0.998 1 79.06 18 SER B N 1
ATOM 3444 C CA . SER B 1 18 ? -6.895 6.566 2.121 1 79.06 18 SER B CA 1
ATOM 3445 C C . SER B 1 18 ? -7.422 5.859 3.367 1 79.06 18 SER B C 1
ATOM 3447 O O . SER B 1 18 ? -8.562 5.402 3.391 1 79.06 18 SER B O 1
ATOM 3449 N N . GLY B 1 19 ? -6.625 5.578 4.258 1 82.88 19 GLY B N 1
ATOM 3450 C CA . GLY B 1 19 ? -7.016 5.035 5.551 1 82.88 19 GLY B CA 1
ATOM 3451 C C . GLY B 1 19 ? -7.094 3.52 5.562 1 82.88 19 GLY B C 1
ATOM 3452 O O . GLY B 1 19 ? -8.016 2.945 6.141 1 82.88 19 GLY B O 1
ATOM 3453 N N . ILE B 1 20 ? -6.25 2.877 4.957 1 83.5 20 ILE B N 1
ATOM 3454 C CA . ILE B 1 20 ? -6.262 1.426 4.812 1 83.5 20 ILE B CA 1
ATOM 3455 C C . ILE B 1 20 ? -6.035 0.773 6.176 1 83.5 20 ILE B C 1
ATOM 3457 O O . ILE B 1 20 ? -6.57 -0.303 6.449 1 83.5 20 ILE B O 1
ATOM 3461 N N . LEU B 1 21 ? -5.293 1.404 7.027 1 87.5 21 LEU B N 1
ATOM 3462 C CA . LEU B 1 21 ? -4.926 0.794 8.297 1 87.5 21 LEU B CA 1
ATOM 3463 C C . LEU B 1 21 ? -5.836 1.284 9.422 1 87.5 21 LEU B C 1
ATOM 3465 O O . LEU B 1 21 ? -5.68 0.882 10.578 1 87.5 21 LEU B O 1
ATOM 3469 N N . ASN B 1 22 ? -6.832 2.088 9.086 1 84.5 22 ASN B N 1
ATOM 3470 C CA . ASN B 1 22 ? -7.699 2.668 10.102 1 84.5 22 ASN B CA 1
ATOM 3471 C C . ASN B 1 22 ? -8.422 1.589 10.906 1 84.5 22 ASN B C 1
ATOM 3473 O O . ASN B 1 22 ? -8.602 1.726 12.117 1 84.5 22 ASN B O 1
ATOM 3477 N N . ALA B 1 23 ? -8.758 0.512 10.211 1 85.44 23 ALA B N 1
ATOM 3478 C CA . ALA B 1 23 ? -9.57 -0.526 10.844 1 85.44 23 ALA B CA 1
ATOM 3479 C C . ALA B 1 23 ? -8.688 -1.548 11.562 1 85.44 23 ALA B C 1
ATOM 3481 O O . ALA B 1 23 ? -9.188 -2.408 12.289 1 85.44 23 ALA B O 1
ATOM 3482 N N . PHE B 1 24 ? -7.445 -1.418 11.484 1 90.75 24 PHE B N 1
ATOM 3483 C CA . PHE B 1 24 ? -6.531 -2.395 12.07 1 90.75 24 PHE B CA 1
ATOM 3484 C C . PHE B 1 24 ? -6.348 -2.133 13.562 1 90.75 24 PHE B C 1
ATOM 3486 O O . PHE B 1 24 ? -6.473 -0.995 14.016 1 90.75 24 PHE B O 1
ATOM 3493 N N . PRO B 1 25 ? -6.121 -3.191 14.25 1 91.56 25 PRO B N 1
ATOM 3494 C CA . PRO B 1 25 ? -5.828 -3.008 15.672 1 91.56 25 PRO B CA 1
ATOM 3495 C C . PRO B 1 25 ? -4.598 -2.141 15.922 1 91.56 25 PRO B C 1
ATOM 3497 O O . PRO B 1 25 ? -3.676 -2.123 15.094 1 91.56 25 PRO B O 1
ATOM 3500 N N . LEU B 1 26 ? -4.551 -1.485 17.031 1 92.56 26 LEU B N 1
ATOM 3501 C CA . LEU B 1 26 ? -3.502 -0.524 17.359 1 92.56 26 LEU B CA 1
ATOM 3502 C C . LEU B 1 26 ? -2.145 -1.212 17.453 1 92.56 26 LEU B C 1
ATOM 3504 O O . LEU B 1 26 ? -1.129 -0.648 17.031 1 92.56 26 LEU B O 1
ATOM 3508 N N . SER B 1 27 ? -2.125 -2.357 18 1 93 27 SER B N 1
ATOM 3509 C CA . SER B 1 27 ? -0.866 -3.08 18.172 1 93 27 SER B CA 1
ATOM 3510 C C . SER B 1 27 ? -0.224 -3.375 16.812 1 93 27 SER B C 1
ATOM 3512 O O . SER B 1 27 ? 0.994 -3.26 16.656 1 93 27 SER B O 1
ATOM 3514 N N . VAL B 1 28 ? -1.008 -3.736 15.867 1 93.38 28 VAL B N 1
ATOM 3515 C CA . VAL B 1 28 ? -0.516 -4.047 14.531 1 93.38 28 VAL B CA 1
ATOM 3516 C C . VAL B 1 28 ? -0.06 -2.766 13.836 1 93.38 28 VAL B C 1
ATOM 3518 O O . VAL B 1 28 ? 1.001 -2.734 13.211 1 93.38 28 VAL B O 1
ATOM 3521 N N . LYS B 1 29 ? -0.858 -1.735 13.969 1 94.12 29 LYS B N 1
ATOM 3522 C CA . LYS B 1 29 ? -0.494 -0.452 13.375 1 94.12 29 LYS B CA 1
ATOM 3523 C C . LYS B 1 29 ? 0.858 0.029 13.898 1 94.12 29 LYS B C 1
ATOM 3525 O O . LYS B 1 29 ? 1.717 0.442 13.109 1 94.12 29 LYS B O 1
ATOM 3530 N N . ARG B 1 30 ? 1.018 -0.074 15.133 1 95.06 30 ARG B N 1
ATOM 3531 C CA . ARG B 1 30 ? 2.256 0.366 15.766 1 95.06 30 ARG B CA 1
ATOM 3532 C C . ARG B 1 30 ? 3.459 -0.379 15.203 1 95.06 30 ARG B C 1
ATOM 3534 O O . ARG B 1 30 ? 4.477 0.234 14.875 1 95.06 30 ARG B O 1
ATOM 3541 N N . LYS B 1 31 ? 3.299 -1.617 15.102 1 94.44 31 LYS B N 1
ATOM 3542 C CA . LYS B 1 31 ? 4.398 -2.447 14.617 1 94.44 31 LYS B CA 1
ATOM 3543 C C . LYS B 1 31 ? 4.73 -2.115 13.164 1 94.44 31 LYS B C 1
ATOM 3545 O O . LYS B 1 31 ? 5.906 -1.988 12.805 1 94.44 31 LYS B O 1
ATOM 3550 N N . LEU B 1 32 ? 3.713 -2.018 12.391 1 95.38 32 LEU B N 1
ATOM 3551 C CA . LEU B 1 32 ? 3.91 -1.733 10.969 1 95.38 32 LEU B CA 1
ATOM 3552 C C . LEU B 1 32 ? 4.586 -0.38 10.781 1 95.38 32 LEU B C 1
ATOM 3554 O O . LEU B 1 32 ? 5.559 -0.267 10.023 1 95.38 32 LEU B O 1
ATOM 3558 N N . ILE B 1 33 ? 4.074 0.632 11.453 1 96.5 33 ILE B N 1
ATOM 3559 C CA . ILE B 1 33 ? 4.59 1.987 11.289 1 96.5 33 ILE B CA 1
ATOM 3560 C C . ILE B 1 33 ? 6.031 2.055 11.789 1 96.5 33 ILE B C 1
ATOM 3562 O O . ILE B 1 33 ? 6.891 2.67 11.156 1 96.5 33 ILE B O 1
ATOM 3566 N N . LEU B 1 34 ? 6.262 1.417 12.875 1 96 34 LEU B N 1
ATOM 3567 C CA . LEU B 1 34 ? 7.602 1.421 13.453 1 96 34 LEU B CA 1
ATOM 3568 C C . LEU B 1 34 ? 8.617 0.819 12.484 1 96 34 LEU B C 1
ATOM 3570 O O . LEU B 1 34 ? 9.664 1.413 12.227 1 96 34 LEU B O 1
ATOM 3574 N N . GLU B 1 35 ? 8.312 -0.32 11.922 1 94.44 35 GLU B N 1
ATOM 3575 C CA . GLU B 1 35 ? 9.227 -1.02 11.031 1 94.44 35 GLU B CA 1
ATOM 3576 C C . GLU B 1 35 ? 9.484 -0.214 9.758 1 94.44 35 GLU B C 1
ATOM 3578 O O . GLU B 1 35 ? 10.625 -0.109 9.305 1 94.44 35 GLU B O 1
ATOM 3583 N N . ILE B 1 36 ? 8.492 0.334 9.25 1 94.44 36 ILE B N 1
ATOM 3584 C CA . ILE B 1 36 ? 8.602 1.04 7.98 1 94.44 36 ILE B CA 1
ATOM 3585 C C . ILE B 1 36 ? 9.344 2.359 8.188 1 94.44 36 ILE B C 1
ATOM 3587 O O . ILE B 1 36 ? 10.234 2.707 7.406 1 94.44 36 ILE B O 1
ATOM 3591 N N . THR B 1 37 ? 8.977 3.113 9.211 1 95.69 37 THR B N 1
ATOM 3592 C CA . THR B 1 37 ? 9.617 4.402 9.445 1 95.69 37 THR B CA 1
ATOM 3593 C C . THR B 1 37 ? 11.102 4.219 9.75 1 95.69 37 THR B C 1
ATOM 3595 O O . THR B 1 37 ? 11.938 4.996 9.281 1 95.69 37 THR B O 1
ATOM 3598 N N . GLN B 1 38 ? 11.406 3.203 10.438 1 93.94 38 GLN B N 1
ATOM 3599 C CA . GLN B 1 38 ? 12.812 2.949 10.75 1 93.94 38 GLN B CA 1
ATOM 3600 C C . GLN B 1 38 ? 13.617 2.654 9.492 1 93.94 38 GLN B C 1
ATOM 3602 O O . GLN B 1 38 ? 14.797 3 9.406 1 93.94 38 GLN B O 1
ATOM 3607 N N . CYS B 1 39 ? 12.969 2.092 8.555 1 93.88 39 CYS B N 1
ATOM 3608 C CA . CYS B 1 39 ? 13.641 1.758 7.309 1 93.88 39 CYS B CA 1
ATOM 3609 C C . CYS B 1 39 ? 13.766 2.982 6.41 1 93.88 39 CYS B C 1
ATOM 3611 O O . CYS B 1 39 ? 14.586 3.002 5.488 1 93.88 39 CYS B O 1
ATOM 3613 N N . LEU B 1 40 ? 13.008 3.98 6.672 1 93.81 40 LEU B N 1
ATOM 3614 C CA . LEU B 1 40 ? 12.977 5.125 5.766 1 93.81 40 LEU B CA 1
ATOM 3615 C C . LEU B 1 40 ? 13.789 6.289 6.332 1 93.81 40 LEU B C 1
ATOM 3617 O O . LEU B 1 40 ? 14.016 7.285 5.645 1 93.81 40 LEU B O 1
ATOM 3621 N N . LEU B 1 41 ? 14.203 6.148 7.5 1 92.94 41 LEU B N 1
ATOM 3622 C CA . LEU B 1 41 ? 15.008 7.203 8.094 1 92.94 41 LEU B CA 1
ATOM 3623 C C . LEU B 1 41 ? 16.375 7.301 7.41 1 92.94 41 LEU B C 1
ATOM 3625 O O . LEU B 1 41 ? 17.047 6.285 7.211 1 92.94 41 LEU B O 1
ATOM 3629 N N . PRO B 1 42 ? 16.812 8.352 6.926 1 81.81 42 PRO B N 1
ATOM 3630 C CA . PRO B 1 42 ? 18.047 8.5 6.148 1 81.81 42 PRO B CA 1
ATOM 3631 C C . PRO B 1 42 ? 19.297 8.133 6.949 1 81.81 42 PRO B C 1
ATOM 3633 O O . PRO B 1 42 ? 20.266 7.625 6.383 1 81.81 42 PRO B O 1
ATOM 3636 N N . ARG B 1 43 ? 19.516 8.344 8.094 1 76.62 43 ARG B N 1
ATOM 3637 C CA . ARG B 1 43 ? 20.766 8.156 8.828 1 76.62 43 ARG B CA 1
ATOM 3638 C C . ARG B 1 43 ? 20.812 6.773 9.469 1 76.62 43 ARG B C 1
ATOM 3640 O O . ARG B 1 43 ? 21.906 6.23 9.68 1 76.62 43 ARG B O 1
ATOM 3647 N N . SER B 1 44 ? 19.734 6.176 9.602 1 75.94 44 SER B N 1
ATOM 3648 C CA . SER B 1 44 ? 19.719 4.926 10.359 1 75.94 44 SER B CA 1
ATOM 3649 C C . SER B 1 44 ? 19.062 3.805 9.562 1 75.94 44 SER B C 1
ATOM 3651 O O . SER B 1 44 ? 18.781 2.736 10.102 1 75.94 44 SER B O 1
ATOM 3653 N N . SER B 1 45 ? 18.984 4.012 8.375 1 80.06 45 SER B N 1
ATOM 3654 C CA . SER B 1 45 ? 18.203 3.047 7.602 1 80.06 45 SER B CA 1
ATOM 3655 C C . SER B 1 45 ? 19.047 1.822 7.25 1 80.06 45 SER B C 1
ATOM 3657 O O . SER B 1 45 ? 20.188 1.952 6.82 1 80.06 45 SER B O 1
ATOM 3659 N N . PRO B 1 46 ? 18.5 0.742 7.523 1 79.94 46 PRO B N 1
ATOM 3660 C CA . PRO B 1 46 ? 19.156 -0.486 7.078 1 79.94 46 PRO B CA 1
ATOM 3661 C C . PRO B 1 46 ? 19.203 -0.615 5.559 1 79.94 46 PRO B C 1
ATOM 3663 O O . PRO B 1 46 ? 19.953 -1.44 5.023 1 79.94 46 PRO B O 1
ATOM 3666 N N . LEU B 1 47 ? 18.5 0.208 4.812 1 80.56 47 LEU B N 1
ATOM 3667 C CA . LEU B 1 47 ? 18.375 0.136 3.359 1 80.56 47 LEU B CA 1
ATOM 3668 C C . LEU B 1 47 ? 19.469 0.962 2.686 1 80.56 47 LEU B C 1
ATOM 3670 O O . LEU B 1 47 ? 19.641 0.894 1.468 1 80.56 47 LEU B O 1
ATOM 3674 N N . GLY B 1 48 ? 20.297 1.566 3.389 1 81.06 48 GLY B N 1
ATOM 3675 C CA . GLY B 1 48 ? 21.266 2.482 2.811 1 81.06 48 GLY B CA 1
ATOM 3676 C C . GLY B 1 48 ? 20.656 3.785 2.338 1 81.06 48 GLY B C 1
ATOM 3677 O O . GLY B 1 48 ? 20.609 4.766 3.082 1 81.06 48 GLY B O 1
ATOM 3678 N N . ASP B 1 49 ? 20.031 3.668 1.114 1 86.19 49 ASP B N 1
ATOM 3679 C CA . ASP B 1 49 ? 19.344 4.836 0.576 1 86.19 49 ASP B CA 1
ATOM 3680 C C . ASP B 1 49 ? 17.859 4.539 0.356 1 86.19 49 ASP B C 1
ATOM 3682 O O . ASP B 1 49 ? 17.469 4.098 -0.725 1 86.19 49 ASP B O 1
ATOM 3686 N N . PRO B 1 50 ? 17.094 4.887 1.359 1 88.12 50 PRO B N 1
ATOM 3687 C CA . PRO B 1 50 ? 15.68 4.531 1.279 1 88.12 50 PRO B CA 1
ATOM 3688 C C . PRO B 1 50 ? 14.961 5.234 0.129 1 88.12 50 PRO B C 1
ATOM 3690 O O . PRO B 1 50 ? 14.008 4.688 -0.433 1 88.12 50 PRO B O 1
ATOM 3693 N N . GLY B 1 51 ? 15.445 6.383 -0.202 1 88.31 51 GLY B N 1
ATOM 3694 C CA . GLY B 1 51 ? 14.82 7.105 -1.297 1 88.31 51 GLY B CA 1
ATOM 3695 C C . GLY B 1 51 ? 15 6.43 -2.643 1 88.31 51 GLY B C 1
ATOM 3696 O O . GLY B 1 51 ? 14.133 6.516 -3.51 1 88.31 51 GLY B O 1
ATOM 3697 N N . ALA B 1 52 ? 16.031 5.727 -2.797 1 87.94 52 ALA B N 1
ATOM 3698 C CA . ALA B 1 52 ? 16.375 5.094 -4.07 1 87.94 52 ALA B CA 1
ATOM 3699 C C . ALA B 1 52 ? 15.469 3.891 -4.344 1 87.94 52 ALA B C 1
ATOM 3701 O O . ALA B 1 52 ? 15.266 3.506 -5.496 1 87.94 52 ALA B O 1
ATOM 3702 N N . ILE B 1 53 ? 14.922 3.369 -3.35 1 87.25 53 ILE B N 1
ATOM 3703 C CA . ILE B 1 53 ? 14.125 2.15 -3.471 1 87.25 53 ILE B CA 1
ATOM 3704 C C . ILE B 1 53 ? 12.719 2.494 -3.955 1 87.25 53 ILE B C 1
ATOM 3706 O O . ILE B 1 53 ? 12.039 1.655 -4.543 1 87.25 53 ILE B O 1
ATOM 3710 N N . LEU B 1 54 ? 12.305 3.68 -3.723 1 92.75 54 LEU B N 1
ATOM 3711 C CA . LEU B 1 54 ? 10.969 4.113 -4.113 1 92.75 54 LEU B CA 1
ATOM 3712 C C . LEU B 1 54 ? 10.977 4.711 -5.516 1 92.75 54 LEU B C 1
ATOM 3714 O O . LEU B 1 54 ? 11.062 5.93 -5.676 1 92.75 54 LEU B O 1
ATOM 3718 N N . THR B 1 55 ? 10.773 3.857 -6.512 1 90.38 55 THR B N 1
ATOM 3719 C CA . THR B 1 55 ? 11.008 4.223 -7.906 1 90.38 55 THR B CA 1
ATOM 3720 C C . THR B 1 55 ? 9.688 4.551 -8.602 1 90.38 55 THR B C 1
ATOM 3722 O O . THR B 1 55 ? 9.688 4.957 -9.766 1 90.38 55 THR B O 1
ATOM 3725 N N . SER B 1 56 ? 8.609 4.367 -7.934 1 91.44 56 SER B N 1
ATOM 3726 C CA . SER B 1 56 ? 7.324 4.66 -8.562 1 91.44 56 SER B CA 1
ATOM 3727 C C . SER B 1 56 ? 6.41 5.426 -7.613 1 91.44 56 SER B C 1
ATOM 3729 O O . SER B 1 56 ? 6.625 5.43 -6.402 1 91.44 56 SER B O 1
ATOM 3731 N N . ALA B 1 57 ? 5.422 6.094 -8.219 1 91.88 57 ALA B N 1
ATOM 3732 C CA . ALA B 1 57 ? 4.438 6.824 -7.422 1 91.88 57 ALA B CA 1
ATOM 3733 C C . ALA B 1 57 ? 3.656 5.879 -6.516 1 91.88 57 ALA B C 1
ATOM 3735 O O . ALA B 1 57 ? 3.305 6.238 -5.391 1 91.88 57 ALA B O 1
ATOM 3736 N N . THR B 1 58 ? 3.436 4.691 -7.055 1 89.81 58 THR B N 1
ATOM 3737 C CA . THR B 1 58 ? 2.695 3.697 -6.285 1 89.81 58 THR B CA 1
ATOM 3738 C C . THR B 1 58 ? 3.457 3.314 -5.02 1 89.81 58 THR B C 1
ATOM 3740 O O . THR B 1 58 ? 2.859 3.145 -3.955 1 89.81 58 THR B O 1
ATOM 3743 N N . HIS B 1 59 ? 4.754 3.213 -5.156 1 92.06 59 HIS B N 1
ATOM 3744 C CA . HIS B 1 59 ? 5.59 2.902 -4 1 92.06 59 HIS B CA 1
ATOM 3745 C C . HIS B 1 59 ? 5.5 3.996 -2.943 1 92.06 59 HIS B C 1
ATOM 3747 O O . HIS B 1 59 ? 5.344 3.705 -1.755 1 92.06 59 HIS B O 1
ATOM 3753 N N . VAL B 1 60 ? 5.586 5.16 -3.438 1 94.44 60 VAL B N 1
ATOM 3754 C CA . VAL B 1 60 ? 5.574 6.301 -2.527 1 94.44 60 VAL B CA 1
ATOM 3755 C C . VAL B 1 60 ? 4.227 6.371 -1.809 1 94.44 60 VAL B C 1
ATOM 3757 O O . VAL B 1 60 ? 4.176 6.52 -0.585 1 94.44 60 VAL B O 1
ATOM 3760 N N . ASN B 1 61 ? 3.17 6.258 -2.555 1 92.44 61 ASN B N 1
ATOM 3761 C CA . ASN B 1 61 ? 1.836 6.301 -1.969 1 92.44 61 ASN B CA 1
ATOM 3762 C C . ASN B 1 61 ? 1.634 5.18 -0.953 1 92.44 61 ASN B C 1
ATOM 3764 O O . ASN B 1 61 ? 0.974 5.375 0.07 1 92.44 61 ASN B O 1
ATOM 3768 N N . TRP B 1 62 ? 2.166 4.055 -1.278 1 92.38 62 TRP B N 1
ATOM 3769 C CA . TRP B 1 62 ? 2.086 2.92 -0.366 1 92.38 62 TRP B CA 1
ATOM 3770 C C . TRP B 1 62 ? 2.74 3.248 0.972 1 92.38 62 TRP B C 1
ATOM 3772 O O . TRP B 1 62 ? 2.15 3.018 2.031 1 92.38 62 TRP B O 1
ATOM 3782 N N . MET B 1 63 ? 3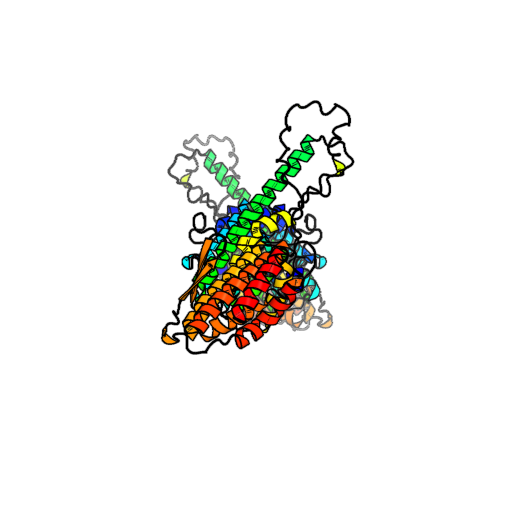.867 3.82 0.909 1 94.56 63 MET B N 1
ATOM 3783 C CA . MET B 1 63 ? 4.621 4.156 2.111 1 94.56 63 MET B CA 1
ATOM 3784 C C . MET B 1 63 ? 3.93 5.27 2.893 1 94.56 63 MET B C 1
ATOM 3786 O O . MET B 1 63 ? 3.861 5.223 4.121 1 94.56 63 MET B O 1
ATOM 3790 N N . MET B 1 64 ? 3.467 6.215 2.195 1 94.75 64 MET B N 1
ATOM 3791 C CA . MET B 1 64 ? 2.873 7.379 2.844 1 94.75 64 MET B CA 1
ATOM 3792 C C . MET B 1 64 ? 1.583 7.004 3.564 1 94.75 64 MET B C 1
ATOM 3794 O O . MET B 1 64 ? 1.23 7.617 4.574 1 94.75 64 MET B O 1
ATOM 3798 N N . GLU B 1 65 ? 0.884 6 3.088 1 92.62 65 GLU B N 1
ATOM 3799 C CA . GLU B 1 65 ? -0.309 5.516 3.775 1 92.62 65 GLU B CA 1
ATOM 3800 C C . GLU B 1 65 ? 0.028 5 5.172 1 92.62 65 GLU B C 1
ATOM 3802 O O . GLU B 1 65 ? -0.762 5.16 6.105 1 92.62 65 GLU B O 1
ATOM 3807 N N . VAL B 1 66 ? 1.156 4.414 5.242 1 94.44 66 VAL B N 1
ATOM 3808 C CA . VAL B 1 66 ? 1.576 3.865 6.527 1 94.44 66 VAL B CA 1
ATOM 3809 C C . VAL B 1 66 ? 2.109 4.984 7.422 1 94.44 66 VAL B C 1
ATOM 3811 O O . VAL B 1 66 ? 1.735 5.082 8.594 1 94.44 66 VAL B O 1
ATOM 3814 N N . ILE B 1 67 ? 2.943 5.82 6.852 1 95.69 67 ILE B N 1
ATOM 3815 C CA . ILE B 1 67 ? 3.539 6.91 7.617 1 95.69 67 ILE B CA 1
ATOM 3816 C C . ILE B 1 67 ? 2.441 7.836 8.141 1 95.69 67 ILE B C 1
ATOM 3818 O O . ILE B 1 67 ? 2.471 8.25 9.297 1 95.69 67 ILE B O 1
ATOM 3822 N N . GLY B 1 68 ? 1.538 8.156 7.285 1 94.19 68 GLY B N 1
ATOM 3823 C CA . GLY B 1 68 ? 0.455 9.055 7.641 1 94.19 68 GLY B CA 1
ATOM 3824 C C . GLY B 1 68 ? -0.342 8.586 8.844 1 94.19 68 GLY B C 1
ATOM 3825 O O . GLY B 1 68 ? -0.798 9.406 9.648 1 94.19 68 GLY B O 1
ATOM 3826 N N . GLN B 1 69 ? -0.472 7.34 8.992 1 90.81 69 GLN B N 1
ATOM 3827 C CA . GLN B 1 69 ? -1.21 6.793 10.125 1 90.81 69 GLN B CA 1
ATOM 3828 C C . GLN B 1 69 ? -0.432 6.969 11.43 1 90.81 69 GLN B C 1
ATOM 3830 O O . GLN B 1 69 ? -1.009 6.91 12.516 1 90.81 69 GLN B O 1
ATOM 3835 N N . GLY B 1 70 ? 0.812 7.172 11.297 1 93.5 70 GLY B N 1
ATOM 3836 C CA . GLY B 1 70 ? 1.646 7.375 12.469 1 93.5 70 GLY B CA 1
ATOM 3837 C C . GLY B 1 70 ? 1.291 8.633 13.242 1 93.5 70 GLY B C 1
ATOM 3838 O O . GLY B 1 70 ? 1.49 8.695 14.461 1 93.5 70 GLY B O 1
ATOM 3839 N N . PHE B 1 71 ? 0.734 9.523 12.594 1 93.44 71 PHE B N 1
ATOM 3840 C CA . PHE B 1 71 ? 0.43 10.812 13.211 1 93.44 71 PHE B CA 1
ATOM 3841 C C . PHE B 1 71 ? -0.857 10.727 14.023 1 93.44 71 PHE B C 1
ATOM 3843 O O . PHE B 1 71 ? -1.164 11.633 14.805 1 93.44 71 PHE B O 1
ATOM 3850 N N . SER B 1 72 ? -1.524 9.648 13.906 1 88.56 72 SER B N 1
ATOM 3851 C CA . SER B 1 72 ? -2.766 9.461 14.648 1 88.56 72 SER B CA 1
ATOM 3852 C C . SER B 1 72 ? -2.58 8.477 15.805 1 88.56 72 SER B C 1
ATOM 3854 O O . SER B 1 72 ? -3.541 8.133 16.5 1 88.56 72 SER B O 1
ATOM 3856 N N . LEU B 1 73 ? -1.377 8.047 16 1 91.44 73 LEU B N 1
ATOM 3857 C CA . LEU B 1 73 ? -1.094 7.117 17.094 1 91.44 73 LEU B CA 1
ATOM 3858 C C . LEU B 1 73 ? -1.229 7.812 18.438 1 91.44 73 LEU B C 1
ATOM 3860 O O . LEU B 1 73 ? -1.119 9.039 18.531 1 91.44 73 LEU B O 1
ATOM 3864 N N . PRO B 1 74 ? -1.528 7.004 19.469 1 90.56 74 PRO B N 1
ATOM 3865 C CA . PRO B 1 74 ? -1.511 7.594 20.812 1 90.56 74 PRO B CA 1
ATOM 3866 C C . PRO B 1 74 ? -0.143 8.156 21.188 1 90.56 74 PRO B C 1
ATOM 3868 O O . PRO B 1 74 ? 0.883 7.68 20.703 1 90.56 74 PRO B O 1
ATOM 3871 N N . ILE B 1 75 ? -0.151 9.102 22.047 1 91.19 75 ILE B N 1
ATOM 3872 C CA . ILE B 1 75 ? 1.064 9.844 22.375 1 91.19 75 ILE B CA 1
ATOM 3873 C C . ILE B 1 75 ? 2.031 8.945 23.141 1 91.19 75 ILE B C 1
ATOM 3875 O O . ILE B 1 75 ? 3.234 9.211 23.188 1 91.19 75 ILE B O 1
ATOM 3879 N N . GLU B 1 76 ? 1.496 7.91 23.688 1 89.25 76 GLU B N 1
ATOM 3880 C CA . GLU B 1 76 ? 2.354 6.93 24.359 1 89.25 76 GLU B CA 1
ATOM 3881 C C . GLU B 1 76 ? 3.404 6.379 23.391 1 89.25 76 GLU B C 1
ATOM 3883 O O . GLU B 1 76 ? 4.473 5.938 23.828 1 89.25 76 GLU B O 1
ATOM 3888 N N . ASP B 1 77 ? 3.104 6.461 22.125 1 93.44 77 ASP B N 1
ATOM 3889 C CA . ASP B 1 77 ? 4.02 5.988 21.094 1 93.44 77 ASP B CA 1
ATOM 3890 C C . ASP B 1 77 ? 4.828 7.145 20.516 1 93.44 77 ASP B C 1
ATOM 3892 O O . ASP B 1 77 ? 5.016 7.223 19.297 1 93.44 77 ASP B O 1
ATOM 3896 N N . VAL B 1 78 ? 5.355 7.938 21.312 1 93.81 78 VAL B N 1
ATOM 3897 C CA . VAL B 1 78 ? 6.023 9.18 20.938 1 93.81 78 VAL B CA 1
ATOM 3898 C C . VAL B 1 78 ? 7.215 8.867 20.031 1 93.81 78 VAL B C 1
ATOM 3900 O O . VAL B 1 78 ? 7.492 9.602 19.078 1 93.81 78 VAL B O 1
ATOM 3903 N N . ILE B 1 79 ? 7.859 7.82 20.25 1 94.38 79 ILE B N 1
ATOM 3904 C CA . ILE B 1 79 ? 9.055 7.484 19.5 1 94.38 79 ILE B CA 1
ATOM 3905 C C . ILE B 1 79 ? 8.688 7.199 18.047 1 94.38 79 ILE B C 1
ATOM 3907 O O . ILE B 1 79 ? 9.344 7.684 17.125 1 94.38 79 ILE B O 1
ATOM 3911 N N . VAL B 1 80 ? 7.66 6.445 17.844 1 95.81 80 VAL B N 1
ATOM 3912 C CA . VAL B 1 80 ? 7.195 6.102 16.5 1 95.81 80 VAL B CA 1
ATOM 3913 C C . VAL B 1 80 ? 6.719 7.359 15.773 1 95.81 80 VAL B C 1
ATOM 3915 O O . VAL B 1 80 ? 6.992 7.543 14.586 1 95.81 80 VAL B O 1
ATOM 3918 N N . ILE B 1 81 ? 6.031 8.211 16.531 1 96.81 81 ILE B N 1
ATOM 3919 C CA . ILE B 1 81 ? 5.523 9.453 15.953 1 96.81 81 ILE B CA 1
ATOM 3920 C C . ILE B 1 81 ? 6.691 10.344 15.539 1 96.81 81 ILE B C 1
ATOM 3922 O O . ILE B 1 81 ? 6.688 10.906 14.445 1 96.81 81 ILE B O 1
ATOM 3926 N N . GLN B 1 82 ? 7.656 10.398 16.359 1 96.88 82 GLN B N 1
ATOM 3927 C CA . GLN B 1 82 ? 8.836 11.211 16.062 1 96.88 82 GLN B CA 1
ATOM 3928 C C . GLN B 1 82 ? 9.547 10.711 14.812 1 96.88 82 GLN B C 1
ATOM 3930 O O . GLN B 1 82 ? 10 11.508 13.992 1 96.88 82 GLN B O 1
ATOM 3935 N N . ASP B 1 83 ? 9.641 9.438 14.711 1 96.38 83 ASP B N 1
ATOM 3936 C CA . ASP B 1 83 ? 10.266 8.867 13.523 1 96.38 83 ASP B CA 1
ATOM 3937 C C . ASP B 1 83 ? 9.492 9.242 12.258 1 96.38 83 ASP B C 1
ATOM 3939 O O . ASP B 1 83 ? 10.094 9.57 11.234 1 96.38 83 ASP B O 1
ATOM 3943 N N . ALA B 1 84 ? 8.219 9.156 12.344 1 97.12 84 ALA B N 1
ATOM 3944 C CA . ALA B 1 84 ? 7.387 9.531 11.203 1 97.12 84 ALA B CA 1
ATOM 3945 C C . ALA B 1 84 ? 7.594 11 10.836 1 97.12 84 ALA B C 1
ATOM 3947 O O . ALA B 1 84 ? 7.699 11.344 9.656 1 97.12 84 ALA B O 1
ATOM 3948 N N . ILE B 1 85 ? 7.664 11.852 11.859 1 97.94 85 ILE B N 1
ATOM 3949 C CA . ILE B 1 85 ? 7.891 13.281 11.633 1 97.94 85 ILE B CA 1
ATOM 3950 C C . ILE B 1 85 ? 9.242 13.484 10.953 1 97.94 85 ILE B C 1
ATOM 3952 O O . ILE B 1 85 ? 9.352 14.266 10 1 97.94 85 ILE B O 1
ATOM 3956 N N . ASN B 1 86 ? 10.172 12.758 11.375 1 96.94 86 ASN B N 1
ATOM 3957 C CA . ASN B 1 86 ? 11.523 12.914 10.852 1 96.94 86 ASN B CA 1
ATOM 3958 C C . ASN B 1 86 ? 11.625 12.453 9.398 1 96.94 86 ASN B C 1
ATOM 3960 O O . ASN B 1 86 ? 12.367 13.031 8.609 1 96.94 86 ASN B O 1
ATOM 3964 N N . VAL B 1 87 ? 10.922 11.461 9.07 1 97.06 87 VAL B N 1
ATOM 3965 C CA . VAL B 1 87 ? 10.914 11.008 7.684 1 97.06 87 VAL B CA 1
ATOM 3966 C C . VAL B 1 87 ? 10.391 12.109 6.773 1 97.06 87 VAL B C 1
ATOM 3968 O O . VAL B 1 87 ? 11.031 12.477 5.789 1 97.06 87 VAL B O 1
ATOM 3971 N N . TYR B 1 88 ? 9.25 12.672 7.129 1 97.5 88 TYR B N 1
ATOM 3972 C CA . TYR B 1 88 ? 8.664 13.727 6.312 1 97.5 88 TYR B CA 1
ATOM 3973 C C . TYR B 1 88 ? 9.523 14.984 6.34 1 97.5 88 TYR B C 1
ATOM 3975 O O . TYR B 1 88 ? 9.609 15.711 5.348 1 97.5 88 TYR B O 1
ATOM 3983 N N . HIS B 1 89 ? 10.094 15.227 7.48 1 97.75 89 HIS B N 1
ATOM 3984 C CA . HIS B 1 89 ? 11.023 16.344 7.574 1 97.75 89 HIS B CA 1
ATOM 3985 C C . HIS B 1 89 ? 12.141 16.219 6.539 1 97.75 89 HIS B C 1
ATOM 3987 O O . HIS B 1 89 ? 12.43 17.188 5.816 1 97.75 89 HIS B O 1
ATOM 3993 N N . SER B 1 90 ? 12.719 15.094 6.492 1 96.19 90 SER B N 1
ATOM 3994 C CA . SER B 1 90 ? 13.797 14.852 5.539 1 96.19 90 SER B CA 1
ATOM 3995 C C . SER B 1 90 ? 13.289 14.93 4.102 1 96.19 90 SER B C 1
ATOM 3997 O O . SER B 1 90 ? 13.961 15.492 3.234 1 96.19 90 SER B O 1
ATOM 3999 N N . TRP B 1 91 ? 12.141 14.398 3.863 1 96.44 91 TRP B N 1
ATOM 4000 C CA . TRP B 1 91 ? 11.562 14.406 2.523 1 96.44 91 TRP B CA 1
ATOM 4001 C C . TRP B 1 91 ? 11.25 15.828 2.074 1 96.44 91 TRP B C 1
ATOM 4003 O O . TRP B 1 91 ? 11.336 16.141 0.885 1 96.44 91 TRP B O 1
ATOM 4013 N N . LEU B 1 92 ? 10.891 16.688 2.984 1 96.31 92 LEU B N 1
ATOM 4014 C CA . LEU B 1 92 ? 10.492 18.047 2.639 1 96.31 92 LEU B CA 1
ATOM 4015 C C . LEU B 1 92 ? 11.711 18.938 2.482 1 96.31 92 LEU B C 1
ATOM 4017 O O . LEU B 1 92 ? 11.797 19.719 1.532 1 96.31 92 LEU B O 1
ATOM 4021 N N . LEU B 1 93 ? 12.664 18.781 3.365 1 95.94 93 LEU B N 1
ATOM 4022 C CA . LEU B 1 93 ? 13.703 19.797 3.471 1 95.94 93 LEU B CA 1
ATOM 4023 C C . LEU B 1 93 ? 15 19.328 2.836 1 95.94 93 LEU B C 1
ATOM 4025 O O . LEU B 1 93 ? 15.883 20.141 2.527 1 95.94 93 LEU B O 1
ATOM 4029 N N . GLU B 1 94 ? 15.133 18.047 2.699 1 94.19 94 GLU B N 1
ATOM 4030 C CA . GLU B 1 94 ? 16.328 17.5 2.064 1 94.19 94 GLU B CA 1
ATOM 4031 C C . GLU B 1 94 ? 15.984 16.797 0.75 1 94.19 94 GLU B C 1
ATOM 4033 O O . GLU B 1 94 ? 15.633 15.625 0.74 1 94.19 94 GLU B O 1
ATOM 4038 N N . LYS B 1 95 ? 16.312 17.453 -0.277 1 92.88 95 LYS B N 1
ATOM 4039 C CA . LYS B 1 95 ? 15.938 16.969 -1.604 1 92.88 95 LYS B CA 1
ATOM 4040 C C . LYS B 1 95 ? 16.594 15.633 -1.907 1 92.88 95 LYS B C 1
ATOM 4042 O O . LYS B 1 95 ? 16 14.781 -2.576 1 92.88 95 LYS B O 1
ATOM 4047 N N . SER B 1 96 ? 17.688 15.375 -1.392 1 92 96 SER B N 1
ATOM 4048 C CA . SER B 1 96 ? 18.453 14.164 -1.683 1 92 96 SER B CA 1
ATOM 4049 C C . SER B 1 96 ? 17.828 12.945 -1.015 1 92 96 SER B C 1
ATOM 4051 O O . SER B 1 96 ? 18.109 11.812 -1.41 1 92 96 SER B O 1
ATOM 4053 N N . THR B 1 97 ? 17.031 13.133 -0.041 1 93.75 97 THR B N 1
ATOM 4054 C CA . THR B 1 97 ? 16.453 12.016 0.705 1 93.75 97 THR B CA 1
ATOM 4055 C C . THR B 1 97 ? 15.07 11.664 0.177 1 93.75 97 THR B C 1
ATOM 4057 O O . THR B 1 97 ? 14.492 10.648 0.576 1 93.75 97 THR B O 1
ATOM 4060 N N . ARG B 1 98 ? 14.625 12.445 -0.723 1 95.19 98 ARG B N 1
ATOM 4061 C CA . ARG B 1 98 ? 13.297 12.203 -1.278 1 95.19 98 ARG B CA 1
ATOM 4062 C C . ARG B 1 98 ? 13.273 10.922 -2.1 1 95.19 98 ARG B C 1
ATOM 4064 O O . ARG B 1 98 ? 14.305 10.469 -2.588 1 95.19 98 ARG B O 1
ATOM 4071 N N . PRO B 1 99 ? 12.133 10.32 -2.199 1 95 99 PRO B N 1
ATOM 4072 C CA . PRO B 1 99 ? 12.016 9.156 -3.078 1 95 99 PRO B CA 1
ATOM 4073 C C . PRO B 1 99 ? 12.539 9.422 -4.488 1 95 99 PRO B C 1
ATOM 4075 O O . PRO B 1 99 ? 12.359 10.523 -5.02 1 95 99 PRO B O 1
ATOM 4078 N N . ALA B 1 100 ? 13.086 8.469 -5.113 1 94.44 100 ALA B N 1
ATOM 4079 C CA . ALA B 1 100 ? 13.758 8.578 -6.402 1 94.44 100 ALA B CA 1
ATOM 4080 C C . ALA B 1 100 ? 12.82 9.141 -7.469 1 94.44 100 ALA B C 1
ATOM 4082 O O . ALA B 1 100 ? 13.219 9.977 -8.281 1 94.44 100 ALA B O 1
ATOM 4083 N N . ILE B 1 101 ? 11.656 8.758 -7.441 1 94.81 101 ILE B N 1
ATOM 4084 C CA . ILE B 1 101 ? 10.711 9.172 -8.469 1 94.81 101 ILE B CA 1
ATOM 4085 C C . ILE B 1 101 ? 10.43 10.664 -8.336 1 94.81 101 ILE B C 1
ATOM 4087 O O . ILE B 1 101 ? 10.242 11.367 -9.336 1 94.81 101 ILE B O 1
ATOM 4091 N N . ILE B 1 102 ? 10.344 11.164 -7.125 1 96.06 102 ILE B N 1
ATOM 4092 C CA . ILE B 1 102 ? 10.086 12.578 -6.883 1 96.06 102 ILE B CA 1
ATOM 4093 C C . ILE B 1 102 ? 11.289 13.406 -7.316 1 96.06 102 ILE B C 1
ATOM 4095 O O . ILE B 1 102 ? 11.133 14.477 -7.906 1 96.06 102 ILE B O 1
ATOM 4099 N N . GLN B 1 103 ? 12.438 12.898 -7.055 1 94.88 103 GLN B N 1
ATOM 4100 C CA . GLN B 1 103 ? 13.664 13.57 -7.465 1 94.88 103 GLN B CA 1
ATOM 4101 C C . GLN B 1 103 ? 13.766 13.656 -8.984 1 94.88 103 GLN B C 1
ATOM 4103 O O . GLN B 1 103 ? 14.172 14.688 -9.523 1 94.88 103 GLN B O 1
ATOM 4108 N N . GLN B 1 104 ? 13.391 12.617 -9.617 1 94.5 104 GLN B N 1
ATOM 4109 C CA . GLN B 1 104 ? 13.492 12.539 -11.07 1 94.5 104 GLN B CA 1
ATOM 4110 C C . GLN B 1 104 ? 12.5 13.477 -11.742 1 94.5 104 GLN B C 1
ATOM 4112 O O . GLN B 1 104 ? 12.82 14.109 -12.75 1 94.5 104 GLN B O 1
ATOM 4117 N N . CYS B 1 105 ? 11.328 13.625 -11.258 1 94.19 105 CYS B N 1
ATOM 4118 C CA . CYS B 1 105 ? 10.281 14.438 -11.867 1 94.19 105 CYS B CA 1
ATOM 4119 C C . CYS B 1 105 ? 10.508 15.914 -11.586 1 94.19 105 CYS B C 1
ATOM 4121 O O . CYS B 1 105 ? 10.094 16.766 -12.367 1 94.19 105 CYS B O 1
ATOM 4123 N N . GLY B 1 106 ? 11.125 16.172 -10.461 1 93.38 106 GLY B N 1
ATOM 4124 C CA . GLY B 1 106 ? 11.367 17.562 -10.102 1 93.38 106 GLY B CA 1
ATOM 4125 C C . GLY B 1 106 ? 10.289 18.141 -9.203 1 93.38 106 GLY B C 1
ATOM 4126 O O . GLY B 1 106 ? 9.133 17.719 -9.25 1 93.38 106 GLY B O 1
ATOM 4127 N N . ASP B 1 107 ? 10.5 19.203 -8.57 1 92.56 107 ASP B N 1
ATOM 4128 C CA . ASP B 1 107 ? 9.641 19.781 -7.535 1 92.56 107 ASP B CA 1
ATOM 4129 C C . ASP B 1 107 ? 8.422 20.453 -8.148 1 92.56 107 ASP B C 1
ATOM 4131 O O . ASP B 1 107 ? 7.398 20.625 -7.484 1 92.56 107 ASP B O 1
ATOM 4135 N N . SER B 1 108 ? 8.516 20.828 -9.352 1 91.75 108 SER B N 1
ATOM 4136 C CA . SER B 1 108 ? 7.422 21.562 -9.984 1 91.75 108 SER B CA 1
ATOM 4137 C C . SER B 1 108 ? 6.441 20.625 -10.664 1 91.75 108 SER B C 1
ATOM 4139 O O . SER B 1 108 ? 5.402 21.047 -11.172 1 91.75 108 SER B O 1
ATOM 4141 N N . SER B 1 109 ? 6.777 19.406 -10.609 1 95 109 SER B N 1
ATOM 4142 C CA . SER B 1 109 ? 5.898 18.422 -11.25 1 95 109 SER B CA 1
ATOM 4143 C C . SER B 1 109 ? 4.625 18.219 -10.438 1 95 109 SER B C 1
ATOM 4145 O O . SER B 1 109 ? 4.59 18.484 -9.242 1 95 109 SER B O 1
ATOM 4147 N N . ASP B 1 110 ? 3.639 17.734 -11.117 1 95.44 110 ASP B N 1
ATOM 4148 C CA . ASP B 1 110 ? 2.371 17.453 -10.453 1 95.44 110 ASP B CA 1
ATOM 4149 C C . ASP B 1 110 ? 2.547 16.375 -9.383 1 95.44 110 ASP B C 1
ATOM 4151 O O . ASP B 1 110 ? 1.91 16.438 -8.328 1 95.44 110 ASP B O 1
ATOM 4155 N N . LEU B 1 111 ? 3.355 15.469 -9.688 1 95.44 111 LEU B N 1
ATOM 4156 C CA . LEU B 1 111 ? 3.607 14.398 -8.727 1 95.44 111 LEU B CA 1
ATOM 4157 C C . LEU B 1 111 ? 4.258 14.938 -7.461 1 95.44 111 LEU B C 1
ATOM 4159 O O . LEU B 1 111 ? 3.854 14.586 -6.352 1 95.44 111 LEU B O 1
ATOM 4163 N N . ALA B 1 112 ? 5.203 15.781 -7.637 1 96.75 112 ALA B N 1
ATOM 4164 C CA . ALA B 1 112 ? 5.887 16.359 -6.488 1 96.75 112 ALA B CA 1
ATOM 4165 C C . ALA B 1 112 ? 4.945 17.25 -5.684 1 96.75 112 ALA B C 1
ATOM 4167 O O . ALA B 1 112 ? 4.965 17.234 -4.449 1 96.75 112 ALA B O 1
ATOM 4168 N N . GLN B 1 113 ? 4.148 17.969 -6.348 1 96.62 113 GLN B N 1
ATOM 4169 C CA . GLN B 1 113 ? 3.188 18.828 -5.676 1 96.62 113 GLN B CA 1
ATOM 4170 C C . GLN B 1 113 ? 2.186 18.016 -4.863 1 96.62 113 GLN B C 1
ATOM 4172 O O . GLN B 1 113 ? 1.882 18.359 -3.719 1 96.62 113 GLN B O 1
ATOM 4177 N N . GLY B 1 114 ? 1.722 16.938 -5.52 1 95.06 114 GLY B N 1
ATOM 4178 C CA . GLY B 1 114 ? 0.834 16.062 -4.781 1 95.06 114 GLY B CA 1
ATOM 4179 C C . GLY B 1 114 ? 1.49 15.43 -3.566 1 95.06 114 GLY B C 1
ATOM 4180 O O . GLY B 1 114 ? 0.85 15.266 -2.525 1 95.06 114 GLY B O 1
ATOM 4181 N N . PHE B 1 115 ? 2.707 15.188 -3.814 1 96.12 115 PHE B N 1
ATOM 4182 C CA . PHE B 1 115 ? 3.531 14.625 -2.752 1 96.12 115 PHE B CA 1
ATOM 4183 C C . PHE B 1 115 ? 3.631 15.586 -1.577 1 96.12 115 PHE B C 1
ATOM 4185 O O . PHE B 1 115 ? 3.404 15.203 -0.428 1 96.12 115 PHE B O 1
ATOM 4192 N N . PHE B 1 116 ? 3.881 16.781 -1.772 1 97.44 116 PHE B N 1
ATOM 4193 C CA . PHE B 1 116 ? 3.957 17.797 -0.729 1 97.44 116 PHE B CA 1
ATOM 4194 C C . PHE B 1 116 ? 2.605 17.984 -0.048 1 97.44 116 PHE B C 1
ATOM 4196 O O . PHE B 1 116 ? 2.527 18.031 1.181 1 97.44 116 PHE B O 1
ATOM 4203 N N . GLN B 1 117 ? 1.635 18.078 -0.813 1 94.69 117 GLN B N 1
ATOM 4204 C CA . GLN B 1 117 ? 0.291 18.281 -0.282 1 94.69 117 GLN B CA 1
ATOM 4205 C C . GLN B 1 117 ? -0.101 17.156 0.668 1 94.69 117 GLN B C 1
ATOM 4207 O O . GLN B 1 117 ? -0.693 17.391 1.722 1 94.69 117 GLN B O 1
ATOM 4212 N N . THR B 1 118 ? 0.227 15.969 0.277 1 94.44 118 THR B N 1
ATOM 4213 C CA . THR B 1 118 ? -0.094 14.812 1.115 1 94.44 118 THR B CA 1
ATOM 4214 C C . THR B 1 118 ? 0.631 14.906 2.455 1 94.44 118 THR B C 1
ATOM 4216 O O . THR B 1 118 ? 0.052 14.602 3.502 1 94.44 118 THR B O 1
ATOM 4219 N N . ILE B 1 119 ? 1.868 15.305 2.438 1 96.81 119 ILE B N 1
ATOM 4220 C CA . ILE B 1 119 ? 2.648 15.453 3.662 1 96.81 119 ILE B CA 1
ATOM 4221 C C . ILE B 1 119 ? 1.983 16.469 4.582 1 96.81 119 ILE B C 1
ATOM 4223 O O . ILE B 1 119 ? 1.837 16.234 5.781 1 96.81 119 ILE B O 1
ATOM 4227 N N . PHE B 1 120 ? 1.526 17.531 3.994 1 96 120 PHE B N 1
ATOM 4228 C CA . PHE B 1 120 ? 0.867 18.562 4.785 1 96 120 PHE B CA 1
ATOM 4229 C C . PHE B 1 120 ? -0.405 18.031 5.43 1 96 120 PHE B C 1
ATOM 4231 O O . PHE B 1 120 ? -0.647 18.25 6.617 1 96 120 PHE B O 1
ATOM 4238 N N . LYS B 1 121 ? -1.094 17.359 4.684 1 92.81 121 LYS B N 1
ATOM 4239 C CA . LYS B 1 121 ? -2.346 16.797 5.188 1 92.81 121 LYS B CA 1
ATOM 4240 C C . LYS B 1 121 ? -2.088 15.805 6.316 1 92.81 121 LYS B C 1
ATOM 4242 O O . LYS B 1 121 ? -2.797 15.797 7.324 1 92.81 121 LYS B O 1
ATOM 4247 N N . HIS B 1 122 ? -1.126 15.055 6.125 1 93.88 122 HIS B N 1
ATOM 4248 C CA . HIS B 1 122 ? -0.811 14.055 7.145 1 93.88 122 HIS B CA 1
ATOM 4249 C C . HIS B 1 122 ? -0.338 14.727 8.438 1 93.88 122 HIS B C 1
ATOM 4251 O O . HIS B 1 122 ? -0.709 14.297 9.531 1 93.88 122 HIS B O 1
ATOM 4257 N N . TYR B 1 123 ? 0.472 15.711 8.312 1 95.62 123 TYR B N 1
ATOM 4258 C CA . TYR B 1 123 ? 0.942 16.438 9.484 1 95.62 123 TYR B CA 1
ATOM 4259 C C . TYR B 1 123 ? -0.228 17 10.281 1 95.62 123 TYR B C 1
ATOM 4261 O O . TYR B 1 123 ? -0.147 17.141 11.5 1 95.62 123 TYR B O 1
ATOM 4269 N N . SER B 1 124 ? -1.272 17.312 9.633 1 92.56 124 SER B N 1
ATOM 4270 C CA . SER B 1 124 ? -2.422 17.922 10.305 1 92.56 124 SER B CA 1
ATOM 4271 C C . SER B 1 124 ? -3.027 16.984 11.328 1 92.56 124 SER B C 1
ATOM 4273 O O . SER B 1 124 ? -3.623 17.422 12.312 1 92.56 124 SER B O 1
ATOM 4275 N N . LEU B 1 125 ? -2.83 15.742 11.172 1 89.44 125 LEU B N 1
ATOM 4276 C CA . LEU B 1 125 ? -3.404 14.742 12.07 1 89.44 125 LEU B CA 1
ATOM 4277 C C . LEU B 1 125 ? -2.77 14.828 13.453 1 89.44 125 LEU B C 1
ATOM 4279 O O . LEU B 1 125 ? -3.365 14.398 14.438 1 89.44 125 LEU B O 1
ATOM 4283 N N . MET B 1 126 ? -1.639 15.438 13.523 1 91.12 126 MET B N 1
ATOM 4284 C CA . MET B 1 126 ? -0.909 15.562 14.781 1 91.12 126 MET B CA 1
ATOM 4285 C C . MET B 1 126 ? -1.613 16.531 15.719 1 91.12 126 MET B C 1
ATOM 4287 O O . MET B 1 126 ? -1.452 16.453 16.938 1 91.12 126 MET B O 1
ATOM 4291 N N . PHE B 1 127 ? -2.408 17.359 15.219 1 91.31 127 PHE B N 1
ATOM 4292 C CA . PHE B 1 127 ? -2.928 18.469 16 1 91.31 127 PHE B CA 1
ATOM 4293 C C . PHE B 1 127 ? -4.32 18.156 16.531 1 91.31 127 PHE B C 1
ATOM 4295 O O . PHE B 1 127 ? -4.957 19 17.172 1 91.31 127 PHE B O 1
ATOM 4302 N N . VAL B 1 128 ? -4.691 16.938 16.344 1 82.69 128 VAL B N 1
ATOM 4303 C CA . VAL B 1 128 ? -5.957 16.5 16.922 1 82.69 128 VAL B CA 1
ATOM 4304 C C . VAL B 1 128 ? -5.742 16.078 18.375 1 82.69 128 VAL B C 1
ATOM 4306 O O . VAL B 1 128 ? -4.891 15.219 18.656 1 82.69 128 VAL B O 1
ATOM 4309 N N . PRO B 1 129 ? -6.496 16.812 19.203 1 77.25 129 PRO B N 1
ATOM 4310 C CA . PRO B 1 129 ? -6.34 16.406 20.594 1 77.25 129 PRO B CA 1
ATOM 4311 C C . PRO B 1 129 ? -6.703 14.93 20.828 1 77.25 129 PRO B C 1
ATOM 4313 O O . PRO B 1 129 ? -7.641 14.422 20.203 1 77.25 129 PRO B O 1
ATOM 4316 N N . ARG B 1 130 ? -5.859 14.227 21.453 1 74.62 130 ARG B N 1
ATOM 4317 C CA . ARG B 1 130 ? -6.062 12.805 21.703 1 74.62 130 ARG B CA 1
ATOM 4318 C C . ARG B 1 130 ? -6.688 12.57 23.078 1 74.62 130 ARG B C 1
ATOM 4320 O O . ARG B 1 130 ? -6.359 13.273 24.047 1 74.62 130 ARG B O 1
ATOM 4327 N N . VAL B 1 131 ? -8.055 12.203 23.078 1 58.22 131 VAL B N 1
ATOM 4328 C CA . VAL B 1 131 ? -8.758 11.938 24.328 1 58.22 131 VAL B CA 1
ATOM 4329 C C . VAL B 1 131 ? -8.102 10.773 25.062 1 58.22 131 VAL B C 1
ATOM 4331 O O . VAL B 1 131 ? -7.898 9.703 24.484 1 58.22 131 VAL B O 1
ATOM 4334 N N . GLY B 1 132 ? -7.258 10.945 25.938 1 49.81 132 GLY B N 1
ATOM 4335 C CA . GLY B 1 132 ? -6.703 9.875 26.766 1 49.81 132 GLY B CA 1
ATOM 4336 C C . GLY B 1 132 ? -7.727 8.82 27.141 1 49.81 132 GLY B C 1
ATOM 4337 O O . GLY B 1 132 ? -8.852 9.141 27.531 1 49.81 132 GLY B O 1
ATOM 4338 N N . ASN B 1 133 ? -7.789 7.672 26.516 1 42.81 133 ASN B N 1
ATOM 4339 C CA . ASN B 1 133 ? -8.57 6.547 27.016 1 42.81 133 ASN B CA 1
ATOM 4340 C C . ASN B 1 133 ? -8.602 6.512 28.547 1 42.81 133 ASN B C 1
ATOM 4342 O O . ASN B 1 133 ? -9.359 5.742 29.141 1 42.81 133 ASN B O 1
ATOM 4346 N N . SER B 1 134 ? -7.707 6.883 29.297 1 38.81 134 SER B N 1
ATOM 4347 C CA . SER B 1 134 ? -7.629 6.566 30.719 1 38.81 134 SER B CA 1
ATOM 4348 C C . SER B 1 134 ? -8.742 7.258 31.5 1 38.81 134 SER B C 1
ATOM 4350 O O . SER B 1 134 ? -9.125 6.805 32.562 1 38.81 134 SER B O 1
ATOM 4352 N N . VAL B 1 135 ? -9.203 8.438 31.188 1 38.59 135 VAL B N 1
ATOM 4353 C CA . VAL B 1 135 ? -10.078 9.07 32.156 1 38.59 135 VAL B CA 1
ATOM 4354 C C . VAL B 1 135 ? -11.5 8.539 32 1 38.59 135 VAL B C 1
ATOM 4356 O O . VAL B 1 135 ? -12.336 8.719 32.906 1 38.59 135 VAL B O 1
ATOM 4359 N N . GLN B 1 136 ? -11.93 8.188 30.844 1 37.91 136 GLN B N 1
ATOM 4360 C CA . GLN B 1 136 ? -13.32 7.754 30.953 1 37.91 136 GLN B CA 1
ATOM 4361 C C . GLN B 1 136 ? -13.445 6.586 31.938 1 37.91 136 GLN B C 1
ATOM 4363 O O . GLN B 1 136 ? -14.5 6.402 32.562 1 37.91 136 GLN B O 1
ATOM 4368 N N . SER B 1 137 ? -12.688 5.523 31.719 1 36.78 137 SER B N 1
ATOM 4369 C CA . SER B 1 137 ? -13.047 4.387 32.562 1 36.78 137 SER B CA 1
ATOM 4370 C C . SER B 1 137 ? -12.594 4.602 34 1 36.78 137 SER B C 1
ATOM 4372 O O . SER B 1 137 ? -12.258 3.646 34.688 1 36.78 137 SER B O 1
ATOM 4374 N N . ILE B 1 138 ? -12.016 5.68 34.312 1 35.19 138 ILE B N 1
ATOM 4375 C CA . ILE B 1 138 ? -11.945 5.75 35.781 1 35.19 138 ILE B CA 1
ATOM 4376 C C . ILE B 1 138 ? -13.344 5.609 36.375 1 35.19 138 ILE B C 1
ATOM 4378 O O . ILE B 1 138 ? -14.188 6.492 36.219 1 35.19 138 ILE B O 1
ATOM 4382 N N . ASN B 1 139 ? -13.93 4.523 36.219 1 35.38 139 ASN B N 1
ATOM 4383 C CA . ASN B 1 139 ? -15.016 4.262 37.156 1 35.38 139 ASN B CA 1
ATOM 4384 C C . ASN B 1 139 ? -14.781 4.945 38.5 1 35.38 139 ASN B C 1
ATOM 4386 O O . ASN B 1 139 ? -13.82 4.617 39.219 1 35.38 139 ASN B O 1
ATOM 4390 N N . LEU B 1 140 ? -15.18 6.129 38.75 1 35.97 140 LEU B N 1
ATOM 4391 C CA . LEU B 1 140 ? -15.359 6.883 40 1 35.97 140 LEU B CA 1
ATOM 4392 C C . LEU B 1 140 ? -15.578 5.945 41.156 1 35.97 140 LEU B C 1
ATOM 4394 O O . LEU B 1 140 ? -15.539 6.375 42.312 1 35.97 140 LEU B O 1
ATOM 4398 N N . GLN B 1 141 ? -16.344 4.855 40.938 1 36.62 141 GLN B N 1
ATOM 4399 C CA . GLN B 1 141 ? -16.828 4.148 42.125 1 36.62 141 GLN B CA 1
ATOM 4400 C C . GLN B 1 141 ? -15.664 3.48 42.875 1 36.62 141 GLN B C 1
ATOM 4402 O O . GLN B 1 141 ? -15.828 3.033 44 1 36.62 141 GLN B O 1
ATOM 4407 N N . GLN B 1 142 ? -14.75 2.75 42.188 1 38.22 142 GLN B N 1
ATOM 4408 C CA . GLN B 1 142 ? -13.961 1.983 43.125 1 38.22 142 GLN B CA 1
ATOM 4409 C C . GLN B 1 142 ? -12.969 2.879 43.875 1 38.22 142 GLN B C 1
ATOM 4411 O O . GLN B 1 142 ? -12.461 3.848 43.312 1 38.22 142 GLN B O 1
ATOM 4416 N N . SER B 1 143 ? -12.844 2.844 45.125 1 38.28 143 SER B N 1
ATOM 4417 C CA . SER B 1 143 ? -11.914 3.344 46.156 1 38.28 143 SER B CA 1
ATOM 4418 C C . SER B 1 143 ? -10.5 3.436 45.594 1 38.28 143 SER B C 1
ATOM 4420 O O . SER B 1 143 ? -9.719 2.486 45.688 1 38.28 143 SER B O 1
ATOM 4422 N N . ILE B 1 144 ? -10.375 3.775 44.312 1 44.28 144 ILE B N 1
ATOM 4423 C CA . ILE B 1 144 ? -9 3.881 43.875 1 44.28 144 ILE B CA 1
ATOM 4424 C C . ILE B 1 144 ? -8.219 4.828 44.781 1 44.28 144 ILE B C 1
ATOM 4426 O O . ILE B 1 144 ? -8.664 5.945 45.031 1 44.28 144 ILE B O 1
ATOM 4430 N N . SER B 1 145 ? -7.324 4.383 45.438 1 49.75 145 SER B N 1
ATOM 4431 C CA . SER B 1 145 ? -6.441 5.09 46.375 1 49.75 145 SER B CA 1
ATOM 4432 C C . SER B 1 145 ? -5.906 6.375 45.75 1 49.75 145 SER B C 1
ATOM 4434 O O . SER B 1 145 ? -5.77 6.465 44.5 1 49.75 145 SER B O 1
ATOM 4436 N N . THR B 1 146 ? -6.043 7.516 46.344 1 53.91 146 THR B N 1
ATOM 4437 C CA . THR B 1 146 ? -5.539 8.852 46.062 1 53.91 146 THR B CA 1
ATOM 4438 C C . THR B 1 146 ? -4.238 8.789 45.281 1 53.91 146 THR B C 1
ATOM 4440 O O . THR B 1 146 ? -4.012 9.602 44.375 1 53.91 146 THR B O 1
ATOM 4443 N N . ASN B 1 147 ? -3.459 7.746 45.438 1 55.62 147 ASN B N 1
ATOM 4444 C CA . ASN B 1 147 ? -2.148 7.645 44.812 1 55.62 147 ASN B CA 1
ATOM 4445 C C . ASN B 1 147 ? -2.264 7.219 43.344 1 55.62 147 ASN B C 1
ATOM 4447 O O . ASN B 1 147 ? -1.512 7.699 42.5 1 55.62 147 ASN B O 1
ATOM 4451 N N . SER B 1 148 ? -3.311 6.391 43.094 1 60.25 148 SER B N 1
ATOM 4452 C CA . SER B 1 148 ? -3.438 5.914 41.719 1 60.25 148 SER B CA 1
ATOM 4453 C C . SER B 1 148 ? -3.971 7.012 40.781 1 60.25 148 SER B C 1
ATOM 4455 O O . SER B 1 148 ? -3.543 7.129 39.656 1 60.25 148 SER B O 1
ATOM 4457 N N . LYS B 1 149 ? -4.746 7.84 41.406 1 58.44 149 LYS B N 1
ATOM 4458 C CA . LYS B 1 149 ? -5.336 8.953 40.656 1 58.44 149 LYS B CA 1
ATOM 4459 C C . LYS B 1 149 ? -4.281 10.008 40.312 1 58.44 149 LYS B C 1
ATOM 4461 O O . LYS B 1 149 ? -4.281 10.562 39.219 1 58.44 149 LYS B O 1
ATOM 4466 N N . ILE B 1 150 ? -3.418 10.164 41.219 1 59.66 150 ILE B N 1
ATOM 4467 C CA . ILE B 1 150 ? -2.357 11.141 41.031 1 59.66 150 ILE B CA 1
ATOM 4468 C C . ILE B 1 150 ? -1.397 10.633 39.938 1 59.66 150 ILE B C 1
ATOM 4470 O O . ILE B 1 150 ? -0.961 11.398 39.094 1 59.66 150 ILE B O 1
ATOM 4474 N N . SER B 1 151 ? -1.071 9.359 39.875 1 65.62 151 SER B N 1
ATOM 4475 C CA . SER B 1 151 ? -0.166 8.773 38.906 1 65.62 151 SER B CA 1
ATOM 4476 C C . SER B 1 151 ? -0.754 8.844 37.5 1 65.62 151 SER B C 1
ATOM 4478 O O . SER B 1 151 ? -0.039 9.133 36.531 1 65.62 151 SER B O 1
ATOM 4480 N N . ASP B 1 152 ? -2.029 8.75 37.406 1 70.81 152 ASP B N 1
ATOM 4481 C CA . ASP B 1 152 ? -2.707 8.812 36.094 1 70.81 152 ASP B CA 1
ATOM 4482 C C . ASP B 1 152 ? -2.717 10.242 35.562 1 70.81 152 ASP B C 1
ATOM 4484 O O . ASP B 1 152 ? -2.543 10.453 34.344 1 70.81 152 ASP B O 1
ATOM 4488 N N . LEU B 1 153 ? -2.861 11.047 36.562 1 71.25 153 LEU B N 1
ATOM 4489 C CA . LEU B 1 153 ? -2.871 12.453 36.188 1 71.25 153 LEU B CA 1
ATOM 4490 C C . LEU B 1 153 ? -1.487 12.906 35.719 1 71.25 153 LEU B C 1
ATOM 4492 O O . LEU B 1 153 ? -1.366 13.688 34.781 1 71.25 153 LEU B O 1
ATOM 4496 N N . GLU B 1 154 ? -0.505 12.438 36.344 1 74.75 154 GLU B N 1
ATOM 4497 C CA . GLU B 1 154 ? 0.863 12.773 35.938 1 74.75 154 GLU B CA 1
ATOM 4498 C C . GLU B 1 154 ? 1.205 12.203 34.562 1 74.75 154 GLU B C 1
ATOM 4500 O O . GLU B 1 154 ? 1.866 12.867 33.781 1 74.75 154 GLU B O 1
ATOM 4505 N N . GLU B 1 155 ? 0.764 11.102 34.406 1 76.75 155 GLU B N 1
ATOM 4506 C CA . GLU B 1 155 ? 1.003 10.484 33.094 1 76.75 155 GLU B CA 1
ATOM 4507 C C . GLU B 1 155 ? 0.306 11.258 31.984 1 76.75 155 GLU B C 1
ATOM 4509 O O . GLU B 1 155 ? 0.867 11.445 30.906 1 76.75 155 GLU B O 1
ATOM 4514 N N . CYS B 1 156 ? -0.764 11.734 32.312 1 77 156 CYS B N 1
ATOM 4515 C CA . CYS B 1 156 ? -1.512 12.523 31.312 1 77 156 CYS B CA 1
ATOM 4516 C C . CYS B 1 156 ? -0.808 13.836 31.031 1 77 156 CYS B C 1
ATOM 4518 O O . CYS B 1 156 ? -0.726 14.258 29.875 1 77 156 CYS B O 1
ATOM 4520 N N . ALA B 1 157 ? -0.358 14.367 32 1 81.44 157 ALA B N 1
ATOM 4521 C CA . ALA B 1 157 ? 0.354 15.633 31.844 1 81.44 157 ALA B CA 1
ATOM 4522 C C . ALA B 1 157 ? 1.626 15.445 31.031 1 81.44 157 ALA B C 1
ATOM 4524 O O . ALA B 1 157 ? 1.958 16.281 30.188 1 81.44 157 ALA B O 1
ATOM 4525 N N . ASP B 1 158 ? 2.27 14.398 31.281 1 84.44 158 ASP B N 1
ATOM 4526 C CA . ASP B 1 158 ? 3.488 14.102 30.547 1 84.44 158 ASP B CA 1
ATOM 4527 C C . ASP B 1 158 ? 3.178 13.852 29.062 1 84.44 158 ASP B C 1
ATOM 4529 O O . ASP B 1 158 ? 3.904 14.32 28.188 1 84.44 158 ASP B O 1
ATOM 4533 N N . ASN B 1 159 ? 2.172 13.195 28.859 1 87.56 159 ASN B N 1
ATOM 4534 C CA . ASN B 1 159 ? 1.76 12.945 27.484 1 87.56 159 ASN B CA 1
ATOM 4535 C C . ASN B 1 159 ? 1.37 14.234 26.766 1 87.56 159 ASN B C 1
ATOM 4537 O O . ASN B 1 159 ? 1.671 14.406 25.578 1 87.56 159 ASN B O 1
ATOM 4541 N N . THR B 1 160 ? 0.734 15.055 27.516 1 88.94 160 THR B N 1
ATOM 4542 C CA . THR B 1 160 ? 0.338 16.328 26.922 1 88.94 160 THR B CA 1
ATOM 4543 C C . THR B 1 160 ? 1.563 17.172 26.594 1 88.94 160 THR B C 1
ATOM 4545 O O . THR B 1 160 ? 1.618 17.797 25.531 1 88.94 160 THR B O 1
ATOM 4548 N N . ALA B 1 161 ? 2.504 17.156 27.406 1 92.38 161 ALA B N 1
ATOM 4549 C CA . ALA B 1 161 ? 3.734 17.906 27.156 1 92.38 161 ALA B CA 1
ATOM 4550 C C . ALA B 1 161 ? 4.469 17.359 25.938 1 92.38 161 ALA B C 1
ATOM 4552 O O . ALA B 1 161 ? 4.977 18.125 25.125 1 92.38 161 ALA B O 1
ATOM 4553 N N . ALA B 1 162 ? 4.508 16.125 25.859 1 93.81 162 ALA B N 1
ATOM 4554 C CA . ALA B 1 162 ? 5.145 15.5 24.703 1 93.81 162 ALA B CA 1
ATOM 4555 C C . ALA B 1 162 ? 4.402 15.852 23.422 1 93.81 162 ALA B C 1
ATOM 4557 O O . ALA B 1 162 ? 5.023 16.109 22.391 1 93.81 162 ALA B O 1
ATOM 4558 N N . HIS B 1 163 ? 3.16 15.828 23.531 1 93.88 163 HIS B N 1
ATOM 4559 C CA . HIS B 1 163 ? 2.334 16.172 22.375 1 93.88 163 HIS B CA 1
ATOM 4560 C C . HIS B 1 163 ? 2.594 17.609 21.922 1 93.88 163 HIS B C 1
ATOM 4562 O O . HIS B 1 163 ? 2.717 17.859 20.719 1 93.88 163 HIS B O 1
ATOM 4568 N N . ILE B 1 164 ? 2.719 18.453 22.828 1 94.75 164 ILE B N 1
ATOM 4569 C CA . ILE B 1 164 ? 2.975 19.859 22.547 1 94.75 164 ILE B CA 1
ATOM 4570 C C . ILE B 1 164 ? 4.312 20.016 21.828 1 94.75 164 ILE B C 1
ATOM 4572 O O . ILE B 1 164 ? 4.414 20.734 20.828 1 94.75 164 ILE B O 1
ATOM 4576 N N . GLU B 1 165 ? 5.223 19.312 22.297 1 96.38 165 GLU B N 1
ATOM 4577 C CA . GLU B 1 165 ? 6.547 19.391 21.688 1 96.38 165 GLU B CA 1
ATOM 4578 C C . GLU B 1 165 ? 6.52 18.859 20.25 1 96.38 165 GLU B C 1
ATOM 4580 O O . GLU B 1 165 ? 7.156 19.438 19.375 1 96.38 165 GLU B O 1
ATOM 4585 N N . LEU B 1 166 ? 5.844 17.844 20.031 1 96.56 166 LEU B N 1
ATOM 4586 C CA . LEU B 1 166 ? 5.715 17.297 18.688 1 96.56 166 LEU B CA 1
ATOM 4587 C C . LEU B 1 166 ? 5.023 18.281 17.75 1 96.56 166 LEU B C 1
ATOM 4589 O O . LEU B 1 166 ? 5.438 18.453 16.609 1 96.56 166 LEU B O 1
ATOM 4593 N N . CYS B 1 167 ? 4.02 18.906 18.234 1 96.69 167 CYS B N 1
ATOM 4594 C CA . CYS B 1 167 ? 3.297 19.891 17.438 1 96.69 167 CYS B CA 1
ATOM 4595 C C . CYS B 1 167 ? 4.188 21.078 17.094 1 96.69 167 CYS B C 1
ATOM 4597 O O . CYS B 1 167 ? 4.176 21.547 15.953 1 96.69 167 CYS B O 1
ATOM 4599 N N . ARG B 1 168 ? 4.918 21.5 18.047 1 97.12 168 ARG B N 1
ATOM 4600 C CA . ARG B 1 168 ? 5.848 22.594 17.812 1 97.12 168 ARG B CA 1
ATOM 4601 C C . ARG B 1 168 ? 6.863 22.234 16.734 1 97.12 168 ARG B C 1
ATOM 4603 O O . ARG B 1 168 ? 7.191 23.062 15.883 1 97.12 168 ARG B O 1
ATOM 4610 N N . LYS B 1 169 ? 7.293 21.078 16.828 1 97.56 169 LYS B N 1
ATOM 4611 C CA . LYS B 1 169 ? 8.25 20.594 15.844 1 97.56 169 LYS B CA 1
ATOM 4612 C C . LYS B 1 169 ? 7.645 20.594 14.438 1 97.56 169 LYS B C 1
ATOM 4614 O O . LYS B 1 169 ? 8.281 21.047 13.484 1 97.56 169 LYS B O 1
ATOM 4619 N N . VAL B 1 170 ? 6.484 20.109 14.328 1 97.88 170 VAL B N 1
ATOM 4620 C CA . VAL B 1 170 ? 5.809 20.062 13.039 1 97.88 170 VAL B CA 1
ATOM 4621 C C . VAL B 1 170 ? 5.602 21.469 12.5 1 97.88 170 VAL B C 1
ATOM 4623 O O . VAL B 1 170 ? 5.801 21.734 11.312 1 97.88 170 VAL B O 1
ATOM 4626 N N . LEU B 1 171 ? 5.23 22.391 13.359 1 97.56 171 LEU B N 1
ATOM 4627 C CA . LEU B 1 171 ? 5.055 23.781 12.938 1 97.56 171 LEU B CA 1
ATOM 4628 C C . LEU B 1 171 ? 6.359 24.359 12.406 1 97.56 171 LEU B C 1
ATOM 4630 O O . LEU B 1 171 ? 6.367 25.047 11.383 1 97.56 171 LEU B O 1
ATOM 4634 N N . SER B 1 172 ? 7.375 24.047 13.094 1 97.44 172 SER B N 1
ATOM 4635 C CA . SER B 1 172 ? 8.688 24.516 12.648 1 97.44 172 SER B CA 1
ATOM 4636 C C . SER B 1 172 ? 9.047 23.953 11.281 1 97.44 172 SER B C 1
ATOM 4638 O O . SER B 1 172 ? 9.641 24.641 10.453 1 97.44 172 SER B O 1
ATOM 4640 N N . ILE B 1 173 ? 8.719 22.734 11.078 1 98.06 173 ILE B N 1
ATOM 4641 C CA . ILE B 1 173 ? 9 22.078 9.805 1 98.06 173 ILE B CA 1
ATOM 4642 C C . ILE B 1 173 ? 8.18 22.734 8.695 1 98.06 173 ILE B C 1
ATOM 4644 O O . ILE B 1 173 ? 8.695 22.984 7.605 1 98.06 173 ILE B O 1
ATOM 4648 N N . LEU B 1 174 ? 6.93 22.984 8.984 1 97.69 174 LEU B N 1
ATOM 4649 C CA . LEU B 1 174 ? 6.07 23.609 7.98 1 97.69 174 LEU B CA 1
ATOM 4650 C C . LEU B 1 174 ? 6.578 25 7.625 1 97.69 174 LEU B C 1
ATOM 4652 O O . LEU B 1 174 ? 6.57 25.391 6.453 1 97.69 174 LEU B O 1
ATOM 4656 N N . LEU B 1 175 ? 7.027 25.688 8.594 1 96.44 175 LEU B N 1
ATOM 4657 C CA . LEU B 1 175 ? 7.598 27.016 8.344 1 96.44 175 LEU B CA 1
ATOM 4658 C C . LEU B 1 175 ? 8.859 26.906 7.5 1 96.44 175 LEU B C 1
ATOM 4660 O O . LEU B 1 175 ? 9.016 27.641 6.52 1 96.44 175 LEU B O 1
ATOM 4664 N N . ALA B 1 176 ? 9.672 26 7.867 1 96.94 176 ALA B N 1
ATOM 4665 C CA . ALA B 1 176 ? 10.906 25.812 7.113 1 96.94 176 ALA B CA 1
ATOM 4666 C C . ALA B 1 176 ? 10.609 25.391 5.672 1 96.94 176 ALA B C 1
ATOM 4668 O O . ALA B 1 176 ? 11.273 25.859 4.738 1 96.94 176 ALA B O 1
ATOM 4669 N N . ALA B 1 177 ? 9.672 24.578 5.527 1 96.81 177 ALA B N 1
ATOM 4670 C CA . ALA B 1 177 ? 9.281 24.125 4.191 1 96.81 177 ALA B CA 1
ATOM 4671 C C . ALA B 1 177 ? 8.766 25.281 3.35 1 96.81 177 ALA B C 1
ATOM 4673 O O . ALA B 1 177 ? 9.062 25.375 2.156 1 96.81 177 ALA B O 1
ATOM 4674 N N . SER B 1 178 ? 8.008 26.172 3.9 1 95.12 178 SER B N 1
ATOM 4675 C CA . SER B 1 178 ? 7.449 27.312 3.186 1 95.12 178 SER B CA 1
ATOM 4676 C C . SER B 1 178 ? 8.539 28.281 2.738 1 95.12 178 SER B C 1
ATOM 4678 O O . SER B 1 178 ? 8.383 28.984 1.744 1 95.12 178 SER B O 1
ATOM 4680 N N . LYS B 1 179 ? 9.602 28.281 3.498 1 92.81 179 LYS B N 1
ATOM 4681 C CA . LYS B 1 179 ? 10.719 29.141 3.141 1 92.81 179 LYS B CA 1
ATOM 4682 C C . LYS B 1 179 ? 11.578 28.5 2.049 1 92.81 179 LYS B C 1
ATOM 4684 O O . LYS B 1 179 ? 11.906 29.156 1.055 1 92.81 179 LYS B O 1
ATOM 4689 N N . THR B 1 180 ? 11.852 27.234 2.217 1 93 180 THR B N 1
ATOM 4690 C CA . THR B 1 180 ? 12.781 26.531 1.34 1 93 180 THR B CA 1
ATOM 4691 C C . THR B 1 180 ? 12.125 26.203 0.003 1 93 180 THR B C 1
ATOM 4693 O O . THR B 1 180 ? 12.781 26.219 -1.039 1 93 180 THR B O 1
ATOM 4696 N N . LEU B 1 181 ? 10.852 25.969 0.066 1 93.75 181 LEU B N 1
ATOM 4697 C CA . LEU B 1 181 ? 10.18 25.484 -1.136 1 93.75 181 LEU B CA 1
ATOM 4698 C C . LEU B 1 181 ? 9.234 26.547 -1.688 1 93.75 181 LEU B C 1
ATOM 4700 O O . LEU B 1 181 ? 8.367 26.25 -2.512 1 93.75 181 LEU B O 1
ATOM 4704 N N . ALA B 1 182 ? 9.391 27.734 -1.334 1 89.56 182 ALA B N 1
ATOM 4705 C CA . ALA B 1 182 ? 8.492 28.828 -1.699 1 89.56 182 ALA B CA 1
ATOM 4706 C C . ALA B 1 182 ? 8.406 28.984 -3.215 1 89.56 182 ALA B C 1
ATOM 4708 O O . ALA B 1 182 ? 7.32 29.141 -3.77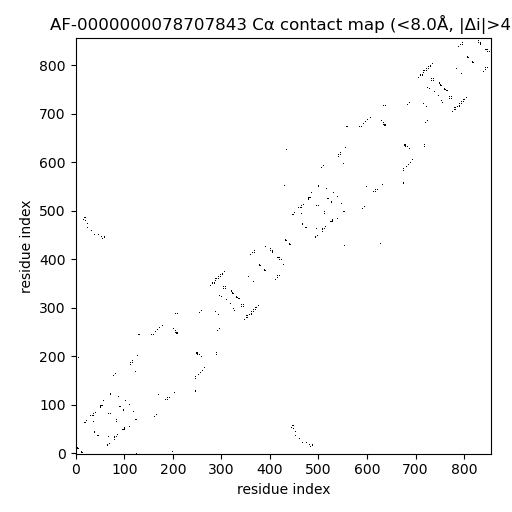1 1 89.56 182 ALA B O 1
ATOM 4709 N N . ASN B 1 183 ? 9.523 28.859 -3.834 1 88.69 183 ASN B N 1
ATOM 4710 C CA . ASN B 1 183 ? 9.586 29.094 -5.273 1 88.69 183 ASN B CA 1
ATOM 4711 C C . ASN B 1 183 ? 9.133 27.859 -6.059 1 88.69 183 ASN B C 1
ATOM 4713 O O . ASN B 1 183 ? 8.836 27.969 -7.25 1 88.69 183 ASN B O 1
ATOM 4717 N N . THR B 1 184 ? 9.023 26.797 -5.398 1 92.5 184 THR B N 1
ATOM 4718 C CA . THR B 1 184 ? 8.664 25.562 -6.082 1 92.5 184 THR B CA 1
ATOM 4719 C C . THR B 1 184 ? 7.172 25.281 -5.93 1 92.5 184 THR B C 1
ATOM 4721 O O . THR B 1 184 ? 6.578 24.594 -6.762 1 92.5 184 THR B O 1
ATOM 4724 N N . PHE B 1 185 ? 6.539 25.781 -4.984 1 94.94 185 PHE B N 1
ATOM 4725 C CA . PHE B 1 185 ? 5.133 25.516 -4.711 1 94.94 185 PHE B CA 1
ATOM 4726 C C . PHE B 1 185 ? 4.242 26.141 -5.777 1 94.94 185 PHE B C 1
ATOM 4728 O O . PHE B 1 185 ? 4.418 27.297 -6.133 1 94.94 185 PHE B O 1
ATOM 4735 N N . THR B 1 186 ? 3.395 25.328 -6.297 1 93.94 186 THR B N 1
ATOM 4736 C CA . THR B 1 186 ? 2.338 25.859 -7.148 1 93.94 186 THR B CA 1
ATOM 4737 C C . THR B 1 186 ? 1.285 26.578 -6.316 1 93.94 186 THR B C 1
ATOM 4739 O O . THR B 1 186 ? 1.264 26.469 -5.09 1 93.94 186 THR B O 1
ATOM 4742 N N . THR B 1 187 ? 0.432 27.328 -6.965 1 91.69 187 THR B N 1
ATOM 4743 C CA . THR B 1 187 ? -0.648 28.031 -6.281 1 91.69 187 THR B CA 1
ATOM 4744 C C . THR B 1 187 ? -1.56 27.047 -5.551 1 91.69 187 THR B C 1
ATOM 4746 O O . THR B 1 187 ? -2.012 27.328 -4.438 1 91.69 187 THR B O 1
ATOM 4749 N N . GLU B 1 188 ? -1.777 25.969 -6.195 1 92 188 GLU B N 1
ATOM 4750 C CA . GLU B 1 188 ? -2.635 24.953 -5.586 1 92 188 GLU B CA 1
ATOM 4751 C C . GLU B 1 188 ? -2.018 24.422 -4.297 1 92 188 GLU B C 1
ATOM 4753 O O . GLU B 1 188 ? -2.721 24.203 -3.311 1 92 188 GLU B O 1
ATOM 4758 N N . THR B 1 189 ? -0.748 24.156 -4.352 1 94.88 189 THR B N 1
ATOM 4759 C CA . THR B 1 189 ? -0.055 23.641 -3.178 1 94.88 189 THR B CA 1
ATOM 4760 C C . THR B 1 189 ? -0.074 24.672 -2.043 1 94.88 189 THR B C 1
ATOM 4762 O O . THR B 1 189 ? -0.267 24.297 -0.879 1 94.88 189 THR B O 1
ATOM 4765 N N . TRP B 1 190 ? 0.05 25.922 -2.348 1 93.69 190 TRP B N 1
ATOM 4766 C CA . TRP B 1 190 ? -0.078 26.969 -1.344 1 93.69 190 TRP B CA 1
ATOM 4767 C C . TRP B 1 190 ? -1.464 26.953 -0.709 1 93.69 190 TRP B C 1
ATOM 4769 O O . TRP B 1 190 ? -1.595 27.047 0.514 1 93.69 190 TRP B O 1
ATOM 4779 N N . VAL B 1 191 ? -2.387 26.812 -1.533 1 91.31 191 VAL B N 1
ATOM 4780 C CA . VAL B 1 191 ? -3.762 26.812 -1.047 1 91.31 191 VAL B CA 1
ATOM 4781 C C . VAL B 1 191 ? -3.98 25.641 -0.101 1 91.31 191 VAL B C 1
ATOM 4783 O O . VAL B 1 191 ? -4.609 25.781 0.95 1 91.31 191 VAL B O 1
ATOM 4786 N N . VAL B 1 192 ? -3.461 24.516 -0.455 1 92 192 VAL B N 1
ATOM 4787 C CA . VAL B 1 192 ? -3.602 23.328 0.4 1 92 192 VAL B CA 1
ATOM 4788 C C . VAL B 1 192 ? -2.896 23.578 1.733 1 92 192 VAL B C 1
ATOM 4790 O O . VAL B 1 192 ? -3.441 23.266 2.795 1 92 192 VAL B O 1
ATOM 4793 N N . LEU B 1 193 ? -1.717 24.109 1.663 1 95.06 193 LEU B N 1
ATOM 4794 C CA . LEU B 1 193 ? -0.976 24.422 2.883 1 95.06 193 LEU B CA 1
ATOM 4795 C C . LEU B 1 193 ? -1.748 25.391 3.76 1 95.06 193 LEU B C 1
ATOM 4797 O O . LEU B 1 193 ? -1.835 25.219 4.977 1 95.06 193 LEU B O 1
ATOM 4801 N N . PHE B 1 194 ? -2.445 26.312 3.213 1 93.19 194 PHE B N 1
ATOM 4802 C CA . PHE B 1 194 ? -3.229 27.297 3.941 1 93.19 194 PHE B CA 1
ATOM 4803 C C . PHE B 1 194 ? -4.445 26.656 4.598 1 93.19 194 PHE B C 1
ATOM 4805 O O . PHE B 1 194 ? -4.754 26.922 5.754 1 93.19 194 PHE B O 1
ATOM 4812 N N . LYS B 1 195 ? -4.992 25.891 3.807 1 91.12 195 LYS B N 1
ATOM 4813 C CA . LYS B 1 195 ? -6.168 25.219 4.344 1 91.12 195 LYS B CA 1
ATOM 4814 C C . LYS B 1 195 ? -5.793 24.328 5.535 1 91.12 195 LYS B C 1
ATOM 4816 O O . LYS B 1 195 ? -6.52 24.281 6.527 1 91.12 195 LYS B O 1
ATOM 4821 N N . VAL B 1 196 ? -4.707 23.703 5.387 1 93.19 196 VAL B N 1
ATOM 4822 C CA . VAL B 1 196 ? -4.223 22.844 6.465 1 93.19 196 VAL B CA 1
ATOM 4823 C C . VAL B 1 196 ? -3.902 23.688 7.695 1 93.19 196 VAL B C 1
ATOM 4825 O O . VAL B 1 196 ? -4.336 23.375 8.805 1 93.19 196 VAL B O 1
ATOM 4828 N N . LEU B 1 197 ? -3.242 24.75 7.543 1 94.56 197 LEU B N 1
ATOM 4829 C CA . LEU B 1 197 ? -2.854 25.609 8.656 1 94.56 197 LEU B CA 1
ATOM 4830 C C . LEU B 1 197 ? -4.078 26.25 9.297 1 94.56 197 LEU B C 1
ATOM 4832 O O . LEU B 1 197 ? -4.148 26.375 10.523 1 94.56 197 LEU B O 1
ATOM 4836 N N . LEU B 1 198 ? -4.973 26.641 8.469 1 93.06 198 LEU B N 1
ATOM 4837 C CA . LEU B 1 198 ? -6.211 27.203 9 1 93.06 198 LEU B CA 1
ATOM 4838 C C . LEU B 1 198 ? -6.977 26.172 9.812 1 93.06 198 LEU B C 1
ATOM 4840 O O . LEU B 1 198 ? -7.477 26.484 10.898 1 93.06 198 LEU B O 1
ATOM 4844 N N . GLY B 1 199 ? -7.023 25.062 9.297 1 90.62 199 GLY B N 1
ATOM 4845 C CA . GLY B 1 199 ? -7.711 23.984 10 1 90.62 199 GLY B CA 1
ATOM 4846 C C . GLY B 1 199 ? -7.082 23.656 11.344 1 90.62 199 GLY B C 1
ATOM 4847 O O . GLY B 1 199 ? -7.781 23.562 12.352 1 90.62 199 GLY B O 1
ATOM 4848 N N . ILE B 1 200 ? -5.766 23.516 11.336 1 93 200 ILE B N 1
ATOM 4849 C CA . ILE B 1 200 ? -5.074 23.172 12.57 1 93 200 ILE B CA 1
ATOM 4850 C C . ILE B 1 200 ? -5.215 24.312 13.578 1 93 200 ILE B C 1
ATOM 4852 O O . ILE B 1 200 ? -5.422 24.078 14.766 1 93 200 ILE B O 1
ATOM 4856 N N . SER B 1 201 ? -5.168 25.484 13.109 1 94.38 201 SER B N 1
ATOM 4857 C CA . SER B 1 201 ? -5.316 26.641 13.984 1 94.38 201 SER B CA 1
ATOM 4858 C C . SER B 1 201 ? -6.715 26.703 14.586 1 94.38 201 SER B C 1
ATOM 4860 O O . SER B 1 201 ? -6.875 26.984 15.781 1 94.38 201 SER B O 1
ATOM 4862 N N . ASP B 1 202 ? -7.629 26.438 13.852 1 92.19 202 ASP B N 1
ATOM 4863 C CA . ASP B 1 202 ? -9 26.516 14.344 1 92.19 202 ASP B CA 1
ATOM 4864 C C . ASP B 1 202 ? -9.258 25.438 15.398 1 92.19 202 ASP B C 1
ATOM 4866 O O . ASP B 1 202 ? -9.969 25.688 16.375 1 92.19 202 ASP B O 1
ATOM 4870 N N . ILE B 1 203 ? -8.742 24.328 15.188 1 89.19 203 ILE B N 1
ATOM 4871 C CA . ILE B 1 203 ? -8.922 23.234 16.141 1 89.19 203 ILE B CA 1
ATOM 4872 C C . ILE B 1 203 ? -8.281 23.594 17.469 1 89.19 203 ILE B C 1
ATOM 4874 O O . ILE B 1 203 ? -8.875 23.375 18.531 1 89.19 203 ILE B O 1
ATOM 4878 N N . ILE B 1 204 ? -7.16 24.172 17.406 1 91.31 204 ILE B N 1
ATOM 4879 C CA . ILE B 1 204 ? -6.383 24.406 18.625 1 91.31 204 ILE B CA 1
ATOM 4880 C C . ILE B 1 204 ? -6.82 25.719 19.266 1 91.31 204 ILE B C 1
ATOM 4882 O O . ILE B 1 204 ? -7.113 25.75 20.469 1 91.31 204 ILE B O 1
ATOM 4886 N N . LEU B 1 205 ? -6.984 26.734 18.516 1 93.5 205 LEU B N 1
ATOM 4887 C CA . LEU B 1 205 ? -7.133 28.062 19.078 1 93.5 205 LEU B CA 1
ATOM 4888 C C . LEU B 1 205 ? -8.578 28.328 19.484 1 93.5 205 LEU B C 1
ATOM 4890 O O . LEU B 1 205 ? -8.852 29.266 20.234 1 93.5 205 LEU B O 1
ATOM 4894 N N . THR B 1 206 ? -9.492 27.547 19.031 1 92.25 206 THR B N 1
ATOM 4895 C CA . THR B 1 206 ? -10.883 27.734 19.422 1 92.25 206 THR B CA 1
ATOM 4896 C C . THR B 1 206 ? -11.133 27.141 20.812 1 92.25 206 THR B C 1
ATOM 4898 O O . THR B 1 206 ? -12.148 27.438 21.438 1 92.25 206 THR B O 1
ATOM 4901 N N . GLN B 1 207 ? -10.234 26.422 21.297 1 89.88 207 GLN B N 1
ATOM 4902 C CA . GLN B 1 207 ? -10.383 25.828 22.609 1 89.88 207 GLN B CA 1
ATOM 4903 C C . GLN B 1 207 ? -10.453 26.891 23.703 1 89.88 207 GLN B C 1
ATOM 4905 O O . GLN B 1 207 ? -9.82 27.938 23.594 1 89.88 207 GLN B O 1
ATOM 4910 N N . PRO B 1 208 ? -11.258 26.562 24.719 1 90.25 208 PRO B N 1
ATOM 4911 C CA . PRO B 1 208 ? -11.32 27.531 25.812 1 90.25 208 PRO B CA 1
ATOM 4912 C C . PRO B 1 208 ? -10 27.641 26.578 1 90.25 208 PRO B C 1
ATOM 4914 O O . PRO B 1 208 ? -9.141 26.766 26.469 1 90.25 208 PRO B O 1
ATOM 4917 N N . ILE B 1 209 ? -9.836 28.797 27.312 1 89.06 209 ILE B N 1
ATOM 4918 C CA . ILE B 1 209 ? -8.641 28.984 28.141 1 89.06 209 ILE B CA 1
ATOM 4919 C C . ILE B 1 209 ? -8.656 28.016 29.312 1 89.06 209 ILE B C 1
ATOM 4921 O O . ILE B 1 209 ? -9.695 27.812 29.938 1 89.06 209 ILE B O 1
ATOM 4925 N N . SER B 1 210 ? -7.543 27.391 29.594 1 84.25 210 SER B N 1
ATOM 4926 C CA . SER B 1 210 ? -7.469 26.422 30.672 1 84.25 210 SER B CA 1
ATOM 4927 C C . SER B 1 210 ? -7.668 27.078 32.031 1 84.25 210 SER B C 1
ATOM 4929 O O . SER B 1 210 ? -7.156 28.172 32.281 1 84.25 210 SER B O 1
ATOM 4931 N N . THR B 1 211 ? -8.734 26.75 32.812 1 67.94 211 THR B N 1
ATOM 4932 C CA . THR B 1 211 ? -8.969 27.266 34.156 1 67.94 211 THR B CA 1
ATOM 4933 C C . THR B 1 211 ? -7.949 26.703 35.125 1 67.94 211 THR B C 1
ATOM 4935 O O . THR B 1 211 ? -7.898 27.141 36.281 1 67.94 211 THR B O 1
ATOM 4938 N N . ARG B 1 212 ? -7.379 25.578 35.188 1 55.5 212 ARG B N 1
ATOM 4939 C CA . ARG B 1 212 ? -6.625 24.859 36.219 1 55.5 212 ARG B CA 1
ATOM 4940 C C . ARG B 1 212 ? -5.34 25.594 36.562 1 55.5 212 ARG B C 1
ATOM 4942 O O . ARG B 1 212 ? -4.562 25.953 35.656 1 55.5 212 ARG B O 1
ATOM 4949 N N . THR B 1 213 ? -5.355 26.328 37.719 1 45.19 213 THR B N 1
ATOM 4950 C CA . THR B 1 213 ? -4.164 26.688 38.469 1 45.19 213 THR B CA 1
ATOM 4951 C C . THR B 1 213 ? -3.188 25.516 38.531 1 45.19 213 THR B C 1
ATOM 4953 O O . THR B 1 213 ? -3.59 24.375 38.75 1 45.19 213 THR B O 1
ATOM 4956 N N . PRO B 1 214 ? -2.076 25.688 38.094 1 39.78 214 PRO B N 1
ATOM 4957 C CA . PRO B 1 214 ? -1.152 24.562 38.312 1 39.78 214 PRO B CA 1
ATOM 4958 C C . PRO B 1 214 ? -1.265 24 39.75 1 39.78 214 PRO B C 1
ATOM 4960 O O . PRO B 1 214 ? -1.564 24.734 40.688 1 39.78 214 PRO B O 1
ATOM 4963 N N . ILE B 1 215 ? -1.665 22.812 40.031 1 37.81 215 ILE B N 1
ATOM 4964 C CA . ILE B 1 215 ? -1.669 22.203 41.344 1 37.81 215 ILE B CA 1
ATOM 4965 C C . ILE B 1 215 ? -0.555 22.812 42.188 1 37.81 215 ILE B C 1
ATOM 4967 O O . ILE B 1 215 ? -0.564 22.672 43.438 1 37.81 215 ILE B O 1
ATOM 4971 N N . GLY B 1 216 ? 0.593 23.344 41.656 1 35.56 216 GLY B N 1
ATOM 4972 C CA . GLY B 1 216 ? 1.702 23.656 42.531 1 35.56 216 GLY B CA 1
ATOM 4973 C C . GLY B 1 216 ? 1.468 24.891 43.375 1 35.56 216 GLY B C 1
ATOM 4974 O O . GLY B 1 216 ? 2.34 25.312 44.125 1 35.56 216 GLY B O 1
ATOM 4975 N N . VAL B 1 217 ? 0.885 25.922 42.938 1 33.91 217 VAL B N 1
ATOM 4976 C CA . VAL B 1 217 ? 1.027 27.062 43.844 1 33.91 217 VAL B CA 1
ATOM 4977 C C . VAL B 1 217 ? 0.151 26.875 45.062 1 33.91 217 VAL B C 1
ATOM 4979 O O . VAL B 1 217 ? -1.054 27.125 45.031 1 33.91 217 VAL B O 1
ATOM 4982 N N . LEU B 1 218 ? 0.39 25.797 45.812 1 31.53 218 LEU B N 1
ATOM 4983 C CA . LEU B 1 218 ? 0.008 25.828 47.219 1 31.53 218 LEU B CA 1
ATOM 4984 C C . LEU B 1 218 ? 0.365 27.172 47.875 1 31.53 218 LEU B C 1
ATOM 4986 O O . LEU B 1 218 ? 1.517 27.609 47.812 1 31.53 218 LEU B O 1
ATOM 4990 N N . SER B 1 219 ? -0.47 28.172 47.969 1 30.95 219 SER B N 1
ATOM 4991 C CA . SER B 1 219 ? -0.302 29.359 48.812 1 30.95 219 SER B CA 1
ATOM 4992 C C . SER B 1 219 ? 0.49 29.031 50.062 1 30.95 219 SER B C 1
ATOM 4994 O O . SER B 1 219 ? 0.17 28.078 50.781 1 30.95 219 SER B O 1
ATOM 4996 N N . THR B 1 220 ? 1.753 29.359 50.156 1 30.28 220 THR B N 1
ATOM 4997 C CA . THR B 1 220 ? 2.482 29.438 51.406 1 30.28 220 THR B CA 1
ATOM 4998 C C . THR B 1 220 ? 1.622 30.078 52.5 1 30.28 220 THR B C 1
ATOM 5000 O O . THR B 1 220 ? 0.844 31 52.219 1 30.28 220 THR B O 1
ATOM 5003 N N . PRO B 1 221 ? 1.604 29.547 53.75 1 29.84 221 PRO B N 1
ATOM 5004 C CA . PRO B 1 221 ? 0.952 30.047 54.969 1 29.84 221 PRO B CA 1
ATOM 5005 C C . PRO B 1 221 ? 1.257 31.516 55.25 1 29.84 221 PRO B C 1
ATOM 5007 O O . PRO B 1 221 ? 2.402 31.938 55.125 1 29.84 221 PRO B O 1
ATOM 5010 N N . SER B 1 222 ? 0.442 32.469 55.031 1 28.38 222 SER B N 1
ATOM 5011 C CA . SER B 1 222 ? 0.552 33.781 55.625 1 28.38 222 SER B CA 1
ATOM 5012 C C . SER B 1 222 ? 0.99 33.688 57.094 1 28.38 222 SER B C 1
ATOM 5014 O O . SER B 1 222 ? 0.832 32.656 57.719 1 28.38 222 SER B O 1
ATOM 5016 N N . THR B 1 223 ? 1.577 34.75 57.719 1 30.02 223 THR B N 1
ATOM 5017 C CA . THR B 1 223 ? 2.072 35.062 59.062 1 30.02 223 THR B CA 1
ATOM 5018 C C . THR B 1 223 ? 1.094 34.562 60.125 1 30.02 223 THR B C 1
ATOM 5020 O O . THR B 1 223 ? -0.112 34.469 59.875 1 30.02 223 THR B O 1
ATOM 5023 N N . PRO B 1 224 ? 1.583 34.156 61.438 1 30.8 224 PRO B N 1
ATOM 5024 C CA . PRO B 1 224 ? 0.988 33.625 62.656 1 30.8 224 PRO B CA 1
ATOM 5025 C C . PRO B 1 224 ? -0.147 34.5 63.188 1 30.8 224 PRO B C 1
ATOM 5027 O O . PRO B 1 224 ? -0.552 34.344 64.375 1 30.8 224 PRO B O 1
ATOM 5030 N N . GLY B 1 225 ? -0.36 35.75 62.844 1 28.7 225 GLY B N 1
ATOM 5031 C CA . GLY B 1 225 ? -1.295 36.344 63.781 1 28.7 225 GLY B CA 1
ATOM 5032 C C . GLY B 1 225 ? -2.508 35.469 64.062 1 28.7 225 GLY B C 1
ATOM 5033 O O . GLY B 1 225 ? -2.787 34.531 63.312 1 28.7 225 GLY B O 1
ATOM 5034 N N . ASN B 1 226 ? -3.205 35.656 65.375 1 27.27 226 ASN B N 1
ATOM 5035 C CA . ASN B 1 226 ? -4.262 35 66.125 1 27.27 226 ASN B CA 1
ATOM 5036 C C . ASN B 1 226 ? -5.441 34.625 65.25 1 27.27 226 ASN B C 1
ATOM 5038 O O . ASN B 1 226 ? -6.598 34.781 65.625 1 27.27 226 ASN B O 1
ATOM 5042 N N . LEU B 1 227 ? -5.418 35 64.062 1 25.97 227 LEU B N 1
ATOM 5043 C CA . LEU B 1 227 ? -6.766 34.719 63.531 1 25.97 227 LEU B CA 1
ATOM 5044 C C . LEU B 1 227 ? -7.172 33.281 63.812 1 25.97 227 LEU B C 1
ATOM 5046 O O . LEU B 1 227 ? -6.465 32.344 63.438 1 25.97 227 LEU B O 1
ATOM 5050 N N . LYS B 1 228 ? -8.023 32.969 64.812 1 28.17 228 LYS B N 1
ATOM 5051 C CA . LYS B 1 228 ? -8.758 31.875 65.375 1 28.17 228 LYS B CA 1
ATOM 5052 C C . LYS B 1 228 ? -8.922 30.703 64.438 1 28.17 228 LYS B C 1
ATOM 5054 O O . LYS B 1 228 ? -8.977 30.906 63.219 1 28.17 228 LYS B O 1
ATOM 5059 N N . SER B 1 229 ? -8.711 29.359 64.875 1 28.33 229 SER B N 1
ATOM 5060 C CA . SER B 1 229 ? -8.734 27.938 64.625 1 28.33 229 SER B CA 1
ATOM 5061 C C . SER B 1 229 ? -9.883 27.578 63.656 1 28.33 229 SER B C 1
ATOM 5063 O O . SER B 1 229 ? -10.148 26.391 63.406 1 28.33 229 SER B O 1
ATOM 5065 N N . SER B 1 230 ? -10.891 28.25 63.688 1 24.25 230 SER B N 1
ATOM 5066 C CA . SER B 1 230 ? -12.102 27.484 63.406 1 24.25 230 SER B CA 1
ATOM 5067 C C . SER B 1 230 ? -11.953 26.672 62.125 1 24.25 230 SER B C 1
ATOM 5069 O O . SER B 1 230 ? -12.25 25.469 62.125 1 24.25 230 SER B O 1
ATOM 5071 N N . LYS B 1 231 ? -12.617 27.078 61.062 1 25.36 231 LYS B N 1
ATOM 5072 C CA . LYS B 1 231 ? -13.383 26.172 60.219 1 25.36 231 LYS B CA 1
ATOM 5073 C C . LYS B 1 231 ? -12.453 25.281 59.406 1 25.36 231 LYS B C 1
ATOM 5075 O O . LYS B 1 231 ? -11.344 25.688 59.031 1 25.36 231 LYS B O 1
ATOM 5080 N N . SER B 1 232 ? -12.711 23.922 59.281 1 28.64 232 SER B N 1
ATOM 5081 C CA . SER B 1 232 ? -12.258 22.688 58.656 1 28.64 232 SER B CA 1
ATOM 5082 C C . SER B 1 232 ? -11.703 22.953 57.25 1 28.64 232 SER B C 1
ATOM 5084 O O . SER B 1 232 ? -12.367 23.547 56.406 1 28.64 232 SER B O 1
ATOM 5086 N N . VAL B 1 233 ? -10.57 23.141 57.125 1 31.77 233 VAL B N 1
ATOM 5087 C CA . VAL B 1 233 ? -9.852 23.156 55.844 1 31.77 233 VAL B CA 1
ATOM 5088 C C . VAL B 1 233 ? -10.414 22.094 54.906 1 31.77 233 VAL B C 1
ATOM 5090 O O . VAL B 1 233 ? -10.203 20.891 55.125 1 31.77 233 VAL B O 1
ATOM 5093 N N . ALA B 1 234 ? -11.703 22.203 54.562 1 30.2 234 ALA B N 1
ATOM 5094 C CA . ALA B 1 234 ? -12.32 21.203 53.688 1 30.2 234 ALA B CA 1
ATOM 5095 C C . ALA B 1 234 ? -11.32 20.672 52.656 1 30.2 234 ALA B C 1
ATOM 5097 O O . ALA B 1 234 ? -10.539 21.438 52.094 1 30.2 234 ALA B O 1
ATOM 5098 N N . THR B 1 235 ? -10.711 19.562 52.906 1 33.84 235 THR B N 1
ATOM 5099 C CA . THR B 1 235 ? -10.094 18.672 51.906 1 33.84 235 THR B CA 1
ATOM 5100 C C . THR B 1 235 ? -10.594 18.984 50.5 1 33.84 235 THR B C 1
ATOM 5102 O O . THR B 1 235 ? -11.805 18.984 50.25 1 33.84 235 THR B O 1
ATOM 5105 N N . PRO B 1 236 ? -9.938 19.906 49.781 1 34.41 236 PRO B N 1
ATOM 5106 C CA . PRO B 1 236 ? -10.594 20.109 48.5 1 34.41 236 PRO B CA 1
ATOM 5107 C C . PRO B 1 236 ? -11.312 18.859 48 1 34.41 236 PRO B C 1
ATOM 5109 O O . PRO B 1 236 ? -10.742 17.766 48 1 34.41 236 PRO B O 1
ATOM 5112 N N . LEU B 1 237 ? -12.539 18.562 48.438 1 34.62 237 LEU B N 1
ATOM 5113 C CA . LEU B 1 237 ? -13.32 17.406 48 1 34.62 237 LEU B CA 1
ATOM 5114 C C . LEU B 1 237 ? -12.867 16.922 46.625 1 34.62 237 LEU B C 1
ATOM 5116 O O . LEU B 1 237 ? -12.578 17.719 45.75 1 34.62 237 LEU B O 1
ATOM 5120 N N . LEU B 1 238 ? -12.07 15.828 46.469 1 39.22 238 LEU B N 1
ATOM 5121 C CA . LEU B 1 238 ? -11.711 14.969 45.344 1 39.22 238 LEU B CA 1
ATOM 5122 C C . LEU B 1 238 ? -12.664 15.172 44.156 1 39.22 238 LEU B C 1
ATOM 5124 O O . LEU B 1 238 ? -12.352 14.805 43.031 1 39.22 238 LEU B O 1
ATOM 5128 N N . ASP B 1 239 ? -13.883 15.492 44.438 1 40.41 239 ASP B N 1
ATOM 5129 C CA . ASP B 1 239 ? -14.969 15.711 43.5 1 40.41 239 ASP B CA 1
ATOM 5130 C C . ASP B 1 239 ? -14.672 16.906 42.594 1 40.41 239 ASP B C 1
ATOM 5132 O O . ASP B 1 239 ? -15.273 17.047 41.531 1 40.41 239 ASP B O 1
ATOM 5136 N N . ASP B 1 240 ? -13.93 17.969 43 1 40.72 240 ASP B N 1
ATOM 5137 C CA . ASP B 1 240 ? -13.812 19.203 42.219 1 40.72 240 ASP B CA 1
ATOM 5138 C C . ASP B 1 240 ? -12.594 19.172 41.312 1 40.72 240 ASP B C 1
ATOM 5140 O O . ASP B 1 240 ? -12.078 20.234 40.938 1 40.72 240 ASP B O 1
ATOM 5144 N N . ILE B 1 241 ? -11.734 18.188 41.344 1 46.06 241 ILE B N 1
ATOM 5145 C CA . ILE B 1 241 ? -10.656 18.047 40.375 1 46.06 241 ILE B CA 1
ATOM 5146 C C . ILE B 1 241 ? -11.234 18.094 38.969 1 46.06 241 ILE B C 1
ATOM 5148 O O . ILE B 1 241 ? -11.953 17.172 38.562 1 46.06 241 ILE B O 1
ATOM 5152 N N . GLU B 1 242 ? -11.492 19.219 38.406 1 50.5 242 GLU B N 1
ATOM 5153 C CA . GLU B 1 242 ? -11.891 19.375 37.031 1 50.5 242 GLU B CA 1
ATOM 5154 C C . GLU B 1 242 ? -11.102 18.438 36.125 1 50.5 242 GLU B C 1
ATOM 5156 O O . GLU B 1 242 ? -9.898 18.234 36.312 1 50.5 242 GLU B O 1
ATOM 5161 N N . PRO B 1 243 ? -11.805 17.516 35.469 1 57.88 243 PRO B N 1
ATOM 5162 C CA . PRO B 1 243 ? -11.172 16.562 34.562 1 57.88 243 PRO B CA 1
ATOM 5163 C C . PRO B 1 243 ? -10.094 17.219 33.688 1 57.88 243 PRO B C 1
ATOM 5165 O O . PRO B 1 243 ? -10.266 18.359 33.219 1 57.88 243 PRO B O 1
ATOM 5168 N N . TYR B 1 244 ? -8.82 16.875 34 1 61.16 244 TYR B N 1
ATOM 5169 C CA . TYR B 1 244 ? -7.73 17.312 33.125 1 61.16 244 TYR B CA 1
ATOM 5170 C C . TYR B 1 244 ? -8.125 17.219 31.656 1 61.16 244 TYR B C 1
ATOM 5172 O O . TYR B 1 244 ? -8.531 16.156 31.188 1 61.16 244 TYR B O 1
ATOM 5180 N N . CYS B 1 245 ? -8.336 18.453 31.125 1 67.94 245 CYS B N 1
ATOM 5181 C CA . CYS B 1 245 ? -8.633 18.484 29.688 1 67.94 245 CYS B CA 1
ATOM 5182 C C . CYS B 1 245 ? -7.391 18.812 28.875 1 67.94 245 CYS B C 1
ATOM 5184 O O . CYS B 1 245 ? -6.875 19.938 28.953 1 67.94 245 CYS B O 1
ATOM 5186 N N . SER B 1 246 ? -6.832 17.922 28.188 1 80.44 246 SER B N 1
ATOM 5187 C CA . SER B 1 246 ? -5.602 18.094 27.422 1 80.44 246 SER B CA 1
ATOM 5188 C C . SER B 1 246 ? -5.762 19.141 26.344 1 80.44 246 SER B C 1
ATOM 5190 O O . SER B 1 246 ? -4.824 19.891 26.047 1 80.44 246 SER B O 1
ATOM 5192 N N . GLY B 1 247 ? -6.934 19.359 25.859 1 84.62 247 GLY B N 1
ATOM 5193 C CA . GLY B 1 247 ? -7.191 20.266 24.75 1 84.62 247 GLY B CA 1
ATOM 5194 C C . GLY B 1 247 ? -6.859 21.719 25.078 1 84.62 247 GLY B C 1
ATOM 5195 O O . GLY B 1 247 ? -5.973 22.297 24.453 1 84.62 247 GLY B O 1
ATOM 5196 N N . PRO B 1 248 ? -7.43 22.203 26.094 1 88.44 248 PRO B N 1
ATOM 5197 C CA . PRO B 1 248 ? -7.172 23.594 26.469 1 88.44 248 PRO B CA 1
ATOM 5198 C C . PRO B 1 248 ? -5.723 23.828 26.891 1 88.44 248 PRO B C 1
ATOM 5200 O O . PRO B 1 248 ? -5.152 24.875 26.562 1 88.44 248 PRO B O 1
ATOM 5203 N N . VAL B 1 249 ? -5.141 22.906 27.547 1 88.19 249 VAL B N 1
ATOM 5204 C CA . VAL B 1 249 ? -3.754 23.047 27.984 1 88.19 249 VAL B CA 1
ATOM 5205 C C . VAL B 1 249 ? -2.842 23.109 26.75 1 88.19 249 VAL B C 1
ATOM 5207 O O . VAL B 1 249 ? -1.93 23.938 26.688 1 88.19 249 VAL B O 1
ATOM 5210 N N . MET B 1 250 ? -3.072 22.281 25.859 1 90.56 250 MET B N 1
ATOM 5211 C CA . MET B 1 250 ? -2.295 22.281 24.625 1 90.56 250 MET B CA 1
ATOM 5212 C C . MET B 1 250 ? -2.449 23.594 23.875 1 90.56 250 MET B C 1
ATOM 5214 O O . MET B 1 250 ? -1.468 24.156 23.391 1 90.56 250 MET B O 1
ATOM 5218 N N . ALA B 1 251 ? -3.658 24.031 23.812 1 93.25 251 ALA B N 1
ATOM 5219 C CA . ALA B 1 251 ? -3.939 25.266 23.094 1 93.25 251 ALA B CA 1
ATOM 5220 C C . ALA B 1 251 ? -3.188 26.438 23.719 1 93.25 251 ALA B C 1
ATOM 5222 O O . ALA B 1 251 ? -2.627 27.281 23 1 93.25 251 ALA B O 1
ATOM 5223 N N . ASP B 1 252 ? -3.131 26.469 24.984 1 93.56 252 ASP B N 1
ATOM 5224 C CA . ASP B 1 252 ? -2.447 27.547 25.688 1 93.56 252 ASP B CA 1
ATOM 5225 C C . ASP B 1 252 ? -0.953 27.547 25.375 1 93.56 252 ASP B C 1
ATOM 5227 O O . ASP B 1 252 ? -0.349 28.609 25.203 1 93.56 252 ASP B O 1
ATOM 5231 N N . ARG B 1 253 ? -0.468 26.438 25.266 1 93.12 253 ARG B 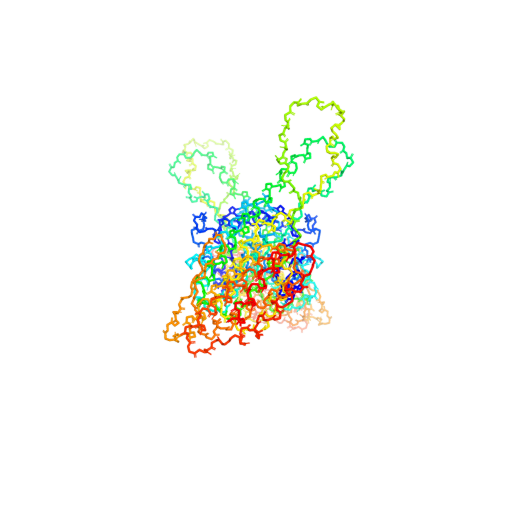N 1
ATOM 5232 C CA . ARG B 1 253 ? 0.979 26.328 25.109 1 93.12 253 ARG B CA 1
ATOM 5233 C C . ARG B 1 253 ? 1.384 26.469 23.641 1 93.12 253 ARG B C 1
ATOM 5235 O O . ARG B 1 253 ? 2.482 26.938 23.328 1 93.12 253 ARG B O 1
ATOM 5242 N N . ILE B 1 254 ? 0.515 26.156 22.734 1 94.69 254 ILE B N 1
ATOM 5243 C CA . ILE B 1 254 ? 0.875 26.125 21.328 1 94.69 254 ILE B CA 1
ATOM 5244 C C . ILE B 1 254 ? 0.351 27.391 20.641 1 94.69 254 ILE B C 1
ATOM 5246 O O . ILE B 1 254 ? 0.734 27.688 19.5 1 94.69 254 ILE B O 1
ATOM 5250 N N . CYS B 1 255 ? -0.339 28.188 21.266 1 95.75 255 CYS B N 1
ATOM 5251 C CA . CYS B 1 255 ? -1.019 29.344 20.672 1 95.75 255 CYS B CA 1
ATOM 5252 C C . CYS B 1 255 ? -0.021 30.281 20 1 95.75 255 CYS B C 1
ATOM 5254 O O . CYS B 1 255 ? -0.171 30.609 18.828 1 95.75 255 CYS B O 1
ATOM 5256 N N . GLU B 1 256 ? 0.988 30.625 20.719 1 94.25 256 GLU B N 1
ATOM 5257 C CA . GLU B 1 256 ? 1.94 31.609 20.203 1 94.25 256 GLU B CA 1
ATOM 5258 C C . GLU B 1 256 ? 2.656 31.094 18.969 1 94.25 256 GLU B C 1
ATOM 5260 O O . GLU B 1 256 ? 2.621 31.719 17.906 1 94.25 256 GLU B O 1
ATOM 5265 N N . PRO B 1 257 ? 3.291 29.922 19.109 1 94.81 257 PRO B N 1
ATOM 5266 C CA . PRO B 1 257 ? 3.959 29.422 17.906 1 94.81 257 PRO B CA 1
ATOM 5267 C C . PRO B 1 257 ? 2.986 29.172 16.766 1 94.81 257 PRO B C 1
ATOM 5269 O O . PRO B 1 257 ? 3.352 29.328 15.594 1 94.81 257 PRO B O 1
ATOM 5272 N N . MET B 1 258 ? 1.823 28.859 17 1 96.19 258 MET B N 1
ATOM 5273 C CA . MET B 1 258 ? 0.823 28.562 15.977 1 96.19 258 MET B CA 1
ATOM 5274 C C . MET B 1 258 ? 0.454 29.828 15.195 1 96.19 258 MET B C 1
ATOM 5276 O O . MET B 1 258 ? 0.489 29.828 13.969 1 96.19 258 MET B O 1
ATOM 5280 N N . ILE B 1 259 ? 0.128 30.859 15.898 1 95.44 259 ILE B N 1
ATOM 5281 C CA . ILE B 1 259 ? -0.304 32.094 15.234 1 95.44 259 ILE B CA 1
ATOM 5282 C C . ILE B 1 259 ? 0.871 32.719 14.484 1 95.44 259 ILE B C 1
ATOM 5284 O O . ILE B 1 259 ? 0.706 33.219 13.375 1 95.44 259 ILE B O 1
ATOM 5288 N N . LYS B 1 260 ? 1.992 32.625 15.133 1 94.44 260 LYS B N 1
ATOM 5289 C CA . LYS B 1 260 ? 3.189 33.156 14.469 1 94.44 260 LYS B CA 1
ATOM 5290 C C . LYS B 1 260 ? 3.43 32.438 13.141 1 94.44 260 LYS B C 1
ATOM 5292 O O . LYS B 1 260 ? 3.65 33.094 12.117 1 94.44 260 LYS B O 1
ATOM 5297 N N . THR B 1 261 ? 3.404 31.141 13.188 1 95.5 261 THR B N 1
ATOM 5298 C CA . THR B 1 261 ? 3.645 30.344 12 1 95.5 261 THR B CA 1
ATOM 5299 C C . THR B 1 261 ? 2.566 30.594 10.945 1 95.5 261 THR B C 1
ATOM 5301 O O . THR B 1 261 ? 2.873 30.766 9.766 1 95.5 261 THR B O 1
ATOM 5304 N N . LEU B 1 262 ? 1.337 30.688 11.328 1 95.94 262 LEU B N 1
ATOM 5305 C CA . LEU B 1 262 ? 0.228 30.922 10.406 1 95.94 262 LEU B CA 1
ATOM 5306 C C . LEU B 1 262 ? 0.385 32.25 9.68 1 95.94 262 LEU B C 1
ATOM 5308 O O . LEU B 1 262 ? 0.323 32.312 8.453 1 95.94 262 LEU B O 1
ATOM 5312 N N . LEU B 1 263 ? 0.639 33.281 10.383 1 94.25 263 LEU B N 1
ATOM 5313 C CA . LEU B 1 263 ? 0.714 34.625 9.797 1 94.25 263 LEU B CA 1
ATOM 5314 C C . LEU B 1 263 ? 1.948 34.75 8.914 1 94.25 263 LEU B C 1
ATOM 5316 O O . LEU B 1 263 ? 1.884 35.375 7.844 1 94.25 263 LEU B O 1
ATOM 5320 N N . GLU B 1 264 ? 3.002 34.188 9.43 1 93.81 264 GLU B N 1
ATOM 5321 C CA . GLU B 1 264 ? 4.219 34.281 8.625 1 93.81 264 GLU B CA 1
ATOM 5322 C C . GLU B 1 264 ? 4.047 33.562 7.297 1 93.81 264 GLU B C 1
ATOM 5324 O O . GLU B 1 264 ? 4.379 34.094 6.238 1 93.81 264 GLU B O 1
ATOM 5329 N N . ILE B 1 265 ? 3.578 32.344 7.32 1 95.06 265 ILE B N 1
ATOM 5330 C CA . ILE B 1 265 ? 3.395 31.578 6.102 1 95.06 265 ILE B CA 1
ATOM 5331 C C . ILE B 1 265 ? 2.361 32.25 5.203 1 95.06 265 ILE B C 1
ATOM 5333 O O . ILE B 1 265 ? 2.52 32.312 3.982 1 95.06 265 ILE B O 1
ATOM 5337 N N . TRP B 1 266 ? 1.344 32.781 5.805 1 93.19 266 TRP B N 1
ATOM 5338 C CA . TRP B 1 266 ? 0.3 33.469 5.051 1 93.19 266 TRP B CA 1
ATOM 5339 C C . TRP B 1 266 ? 0.875 34.656 4.277 1 93.19 266 TRP B C 1
ATOM 5341 O O . TRP B 1 266 ? 0.613 34.812 3.08 1 93.19 266 TRP B O 1
ATOM 5351 N N . LEU B 1 267 ? 1.691 35.406 4.871 1 91.56 267 LEU B N 1
ATOM 5352 C CA . LEU B 1 267 ? 2.266 36.594 4.25 1 91.56 267 LEU B CA 1
ATOM 5353 C C . LEU B 1 267 ? 3.322 36.219 3.219 1 91.56 267 LEU B C 1
ATOM 5355 O O . LEU B 1 267 ? 3.484 36.906 2.205 1 91.56 267 LEU B O 1
ATOM 5359 N N . ARG B 1 268 ? 3.959 35.156 3.422 1 89.06 268 ARG B N 1
ATOM 5360 C CA . ARG B 1 268 ? 4.996 34.688 2.502 1 89.06 268 ARG B CA 1
ATOM 5361 C C . ARG B 1 268 ? 4.383 34.188 1.207 1 89.06 268 ARG B C 1
ATOM 5363 O O . ARG B 1 268 ? 5.008 34.25 0.147 1 89.06 268 ARG B O 1
ATOM 5370 N N . SER B 1 269 ? 3.281 33.656 1.189 1 88.25 269 SER B N 1
ATOM 5371 C CA . SER B 1 269 ? 2.648 33.031 0.035 1 88.25 269 SER B CA 1
ATOM 5372 C C . SER B 1 269 ? 2.281 34.062 -1.025 1 88.25 269 SER B C 1
ATOM 5374 O O . SER B 1 269 ? 2.201 33.75 -2.213 1 88.25 269 SER B O 1
ATOM 5376 N N . GLY B 1 270 ? 1.977 35.219 -0.631 1 85.56 270 GLY B N 1
ATOM 5377 C CA . GLY B 1 270 ? 1.548 36.25 -1.563 1 85.56 270 GLY B CA 1
ATOM 5378 C C . GLY B 1 270 ? 0.183 35.969 -2.168 1 85.56 270 GLY B C 1
ATOM 5379 O O . GLY B 1 270 ? -0.1 36.406 -3.291 1 85.56 270 GLY B O 1
ATOM 5380 N N . ILE B 1 271 ? -0.585 35.25 -1.471 1 86.94 271 ILE B N 1
ATOM 5381 C CA . ILE B 1 271 ? -1.896 34.875 -1.987 1 86.94 271 ILE B CA 1
ATOM 5382 C C . ILE B 1 271 ? -2.797 36.125 -2.051 1 86.94 271 ILE B C 1
ATOM 5384 O O . ILE B 1 271 ? -2.914 36.844 -1.073 1 86.94 271 ILE B O 1
ATOM 5388 N N . LEU B 1 272 ? -3.436 36.281 -3.154 1 89.69 272 LEU B N 1
ATOM 5389 C CA . LEU B 1 272 ? -4.293 37.469 -3.355 1 89.69 272 LEU B CA 1
ATOM 5390 C C . LEU B 1 272 ? -5.762 37.031 -3.412 1 89.69 272 LEU B C 1
ATOM 5392 O O . LEU B 1 272 ? -6.645 37.906 -3.549 1 89.69 272 LEU B O 1
ATOM 5396 N N . SER B 1 273 ? -5.98 35.844 -3.242 1 91.19 273 SER B N 1
ATOM 5397 C CA . SER B 1 273 ? -7.352 35.344 -3.322 1 91.19 273 SER B CA 1
ATOM 5398 C C . SER B 1 273 ? -8.219 35.938 -2.213 1 91.19 273 SER B C 1
ATOM 5400 O O . SER B 1 273 ? -7.965 35.688 -1.03 1 91.19 273 SER B O 1
ATOM 5402 N N . VAL B 1 274 ? -9.289 36.531 -2.566 1 92.62 274 VAL B N 1
ATOM 5403 C CA . VAL B 1 274 ? -10.195 37.188 -1.626 1 92.62 274 VAL B CA 1
ATOM 5404 C C . VAL B 1 274 ? -10.906 36.125 -0.786 1 92.62 274 VAL B C 1
ATOM 5406 O O . VAL B 1 274 ? -11.125 36.312 0.413 1 92.62 274 VAL B O 1
ATOM 5409 N N . GLU B 1 275 ? -11.164 35.062 -1.374 1 91.69 275 GLU B N 1
ATOM 5410 C CA . GLU B 1 275 ? -11.852 34 -0.673 1 91.69 275 GLU B CA 1
ATOM 5411 C C . GLU B 1 275 ? -11.016 33.469 0.487 1 91.69 275 GLU B C 1
ATOM 5413 O O . GLU B 1 275 ? -11.531 33.25 1.58 1 91.69 275 GLU B O 1
ATOM 5418 N N . MET B 1 276 ? -9.758 33.344 0.21 1 92.12 276 MET B N 1
ATOM 5419 C CA . MET B 1 276 ? -8.867 32.812 1.241 1 92.12 276 MET B CA 1
ATOM 5420 C C . MET B 1 276 ? -8.719 33.812 2.389 1 92.12 276 MET B C 1
ATOM 5422 O O . MET B 1 276 ? -8.711 33.406 3.557 1 92.12 276 MET B O 1
ATOM 5426 N N . TRP B 1 277 ? -8.625 35.031 2.092 1 93.94 277 TRP B N 1
ATOM 5427 C CA . TRP B 1 277 ? -8.516 36.062 3.123 1 93.94 277 TRP B CA 1
ATOM 5428 C C . TRP B 1 277 ? -9.805 36.156 3.932 1 93.94 277 TRP B C 1
ATOM 5430 O O . TRP B 1 277 ? -9.766 36.375 5.148 1 93.94 277 TRP B O 1
ATOM 5440 N N . ASP B 1 278 ? -10.945 35.969 3.248 1 93.69 278 ASP B N 1
ATOM 5441 C CA . ASP B 1 278 ? -12.219 35.969 3.949 1 93.69 278 ASP B CA 1
ATOM 5442 C C . ASP B 1 278 ? -12.336 34.812 4.918 1 93.69 278 ASP B C 1
ATOM 5444 O O . ASP B 1 278 ? -12.875 34.969 6.02 1 93.69 278 ASP B O 1
ATOM 5448 N N . ARG B 1 279 ? -11.852 33.75 4.508 1 91.5 279 ARG B N 1
ATOM 5449 C CA . ARG B 1 279 ? -11.859 32.562 5.371 1 91.5 279 ARG B CA 1
ATOM 5450 C C . ARG B 1 279 ? -10.961 32.781 6.586 1 91.5 279 ARG B C 1
ATOM 5452 O O . ARG B 1 279 ? -11.32 32.406 7.703 1 91.5 279 ARG B O 1
ATOM 5459 N N . LEU B 1 280 ? -9.82 33.375 6.316 1 94.25 280 LEU B N 1
ATOM 5460 C CA . LEU B 1 280 ? -8.922 33.656 7.426 1 94.25 280 LEU B CA 1
ATOM 5461 C C . LEU B 1 280 ? -9.578 34.625 8.422 1 94.25 280 LEU B C 1
ATOM 5463 O O . LEU B 1 280 ? -9.531 34.375 9.633 1 94.25 280 LEU B O 1
ATOM 5467 N N . LYS B 1 281 ? -10.219 35.562 7.914 1 94.5 281 LYS B N 1
ATOM 5468 C CA . LYS B 1 281 ? -10.891 36.562 8.766 1 94.5 281 LYS B CA 1
ATOM 5469 C C . LYS B 1 281 ? -11.984 35.875 9.602 1 94.5 281 LYS B C 1
ATOM 5471 O O . LYS B 1 281 ? -12.086 36.125 10.805 1 94.5 281 LYS B O 1
ATOM 5476 N N . LYS B 1 282 ? -12.742 35.125 8.977 1 92.38 282 LYS B N 1
ATOM 5477 C CA . LYS B 1 282 ? -13.852 34.438 9.648 1 92.38 282 LYS B CA 1
ATOM 5478 C C . LYS B 1 282 ? -13.359 33.594 10.828 1 92.38 282 LYS B C 1
ATOM 5480 O O . LYS B 1 282 ? -13.961 33.625 11.906 1 92.38 282 LYS B O 1
ATOM 5485 N N . HIS B 1 283 ? -12.289 32.938 10.641 1 92.62 283 HIS B N 1
ATOM 5486 C CA . HIS B 1 283 ? -11.766 32.062 11.695 1 92.62 283 HIS B CA 1
ATOM 5487 C C . HIS B 1 283 ? -10.969 32.875 12.719 1 92.62 283 HIS B C 1
ATOM 5489 O O . HIS B 1 283 ? -11 32.594 13.914 1 92.62 283 HIS B O 1
ATOM 5495 N N . PHE B 1 284 ? -10.281 33.844 12.242 1 95.19 284 PHE B N 1
ATOM 5496 C CA . PHE B 1 284 ? -9.438 34.656 13.109 1 95.19 284 PHE B CA 1
ATOM 5497 C C . PHE B 1 284 ? -10.25 35.281 14.234 1 95.19 284 PHE B C 1
ATOM 5499 O O . PHE B 1 284 ? -9.797 35.312 15.383 1 95.19 284 PHE B O 1
ATOM 5506 N N . VAL B 1 285 ? -11.453 35.656 13.984 1 93.5 285 VAL B N 1
ATOM 5507 C CA . VAL B 1 285 ? -12.328 36.312 14.953 1 93.5 285 VAL B CA 1
ATOM 5508 C C . VAL B 1 285 ? -12.625 35.344 16.109 1 93.5 285 VAL B C 1
ATOM 5510 O O . VAL B 1 285 ? -12.734 35.781 17.25 1 93.5 285 VAL B O 1
ATOM 5513 N N . THR B 1 286 ? -12.664 34.125 15.797 1 92.94 286 THR B N 1
ATOM 5514 C CA . THR B 1 286 ? -13.008 33.125 16.812 1 92.94 286 THR B CA 1
ATOM 5515 C C . THR B 1 286 ? -11.812 32.875 17.719 1 92.94 286 THR B C 1
ATOM 5517 O O . THR B 1 286 ? -11.969 32.281 18.797 1 92.94 286 THR B O 1
ATOM 5520 N N . TRP B 1 287 ? -10.641 33.312 17.344 1 95.31 287 TRP B N 1
ATOM 5521 C CA . TRP B 1 287 ? -9.438 33.031 18.109 1 95.31 287 TRP B CA 1
ATOM 5522 C C . TRP B 1 287 ? -9.07 34.219 19 1 95.31 287 TRP B C 1
ATOM 5524 O O . TRP B 1 287 ? -8.133 34.156 19.797 1 95.31 287 TRP B O 1
ATOM 5534 N N . THR B 1 288 ? -9.82 35.312 18.984 1 94.19 288 THR B N 1
ATOM 5535 C CA . THR B 1 288 ? -9.422 36.562 19.578 1 94.19 288 THR B CA 1
ATOM 5536 C C . THR B 1 288 ? -9.578 36.531 21.094 1 94.19 288 THR B C 1
ATOM 5538 O O . THR B 1 288 ? -9.117 37.438 21.812 1 94.19 288 THR B O 1
ATOM 5541 N N . HIS B 1 289 ? -10.242 35.469 21.625 1 93.38 289 HIS B N 1
ATOM 5542 C CA . HIS B 1 289 ? -10.312 35.344 23.078 1 93.38 289 HIS B CA 1
ATOM 5543 C C . HIS B 1 289 ? -8.938 35.062 23.672 1 93.38 289 HIS B C 1
ATOM 5545 O O . HIS B 1 289 ? -8.734 35.219 24.875 1 93.38 289 HIS B O 1
ATOM 5551 N N . ARG B 1 290 ? -8.047 34.688 22.828 1 94.19 290 ARG B N 1
ATOM 5552 C CA . ARG B 1 290 ? -6.68 34.438 23.281 1 94.19 290 ARG B CA 1
ATOM 5553 C C . ARG B 1 290 ? -5.801 35.688 23.078 1 94.19 290 ARG B C 1
ATOM 5555 O O . ARG B 1 290 ? -5.637 36.156 21.953 1 94.19 290 ARG B O 1
ATOM 5562 N N . ILE B 1 291 ? -5.117 36.094 24.047 1 93.88 291 ILE B N 1
ATOM 5563 C CA . ILE B 1 291 ? -4.414 37.375 24.047 1 93.88 291 ILE B CA 1
ATOM 5564 C C . ILE B 1 291 ? -3.201 37.281 23.125 1 93.88 291 ILE B C 1
ATOM 5566 O O . ILE B 1 291 ? -2.818 38.281 22.5 1 93.88 291 ILE B O 1
ATOM 5570 N N . GLU B 1 292 ? -2.557 36.125 23.016 1 93.94 292 GLU B N 1
ATOM 5571 C CA . GLU B 1 292 ? -1.381 35.969 22.172 1 93.94 292 GLU B CA 1
ATOM 5572 C C . GLU B 1 292 ? -1.714 36.25 20.703 1 93.94 292 GLU B C 1
ATOM 5574 O O . GLU B 1 292 ? -0.875 36.75 19.969 1 93.94 292 GLU B O 1
ATOM 5579 N N . VAL B 1 293 ? -2.91 35.906 20.312 1 95.5 293 VAL B N 1
ATOM 5580 C CA . VAL B 1 293 ? -3.359 36.156 18.953 1 95.5 293 VAL B CA 1
ATOM 5581 C C . VAL B 1 293 ? -3.393 37.656 18.672 1 95.5 293 VAL B C 1
ATOM 5583 O O . VAL B 1 293 ? -2.936 38.094 17.609 1 95.5 293 VAL B O 1
ATOM 5586 N N . ILE B 1 294 ? -3.85 38.406 19.609 1 94.38 294 ILE B N 1
ATOM 5587 C CA . ILE B 1 294 ? -3.979 39.844 19.453 1 94.38 294 ILE B CA 1
ATOM 5588 C C . ILE B 1 294 ? -2.596 40.5 19.469 1 94.38 294 ILE B C 1
ATOM 5590 O O . ILE B 1 294 ? -2.328 41.438 18.703 1 94.38 294 ILE B O 1
ATOM 5594 N N . HIS B 1 295 ? -1.751 39.969 20.328 1 94 295 HIS B N 1
ATOM 5595 C CA . HIS B 1 295 ? -0.389 40.5 20.375 1 94 295 HIS B CA 1
ATOM 5596 C C . HIS B 1 295 ? 0.312 40.344 19.031 1 94 295 HIS B C 1
ATOM 5598 O O . HIS B 1 295 ? 0.942 41.281 18.531 1 94 295 HIS B O 1
ATOM 5604 N N . HIS B 1 296 ? 0.191 39.25 18.469 1 93.81 296 HIS B N 1
ATOM 5605 C CA . HIS B 1 296 ? 0.869 38.969 17.203 1 93.81 296 HIS B CA 1
ATOM 5606 C C . HIS B 1 296 ? 0.203 39.719 16.062 1 93.81 296 HIS B C 1
ATOM 5608 O O . HIS B 1 296 ? 0.882 40.188 15.141 1 93.81 296 HIS B O 1
ATOM 5614 N N . TRP B 1 297 ? -1.068 39.75 16.078 1 94.31 297 TRP B N 1
ATOM 5615 C CA . TRP B 1 297 ? -1.787 40.562 15.086 1 94.31 297 TRP B CA 1
ATOM 5616 C C . TRP B 1 297 ? -1.319 42 15.109 1 94.31 297 TRP B C 1
ATOM 5618 O O . TRP B 1 297 ? -1.021 42.594 14.07 1 94.31 297 TRP B O 1
ATOM 5628 N N . SER B 1 298 ? -1.233 42.562 16.312 1 92.88 298 SER B N 1
ATOM 5629 C CA . SER B 1 298 ? -0.796 43.938 16.484 1 92.88 298 SER B CA 1
ATOM 5630 C C . SER B 1 298 ? 0.635 44.125 15.992 1 92.88 298 SER B C 1
ATOM 5632 O O . SER B 1 298 ? 0.948 45.156 15.344 1 92.88 298 SER B O 1
ATOM 5634 N N . ALA B 1 299 ? 1.424 43.188 16.281 1 93 299 ALA B N 1
ATOM 5635 C CA . ALA B 1 299 ? 2.82 43.281 15.859 1 93 299 ALA B CA 1
ATOM 5636 C C . ALA B 1 299 ? 2.938 43.219 14.336 1 93 299 ALA B C 1
ATOM 5638 O O . ALA B 1 299 ? 3.736 43.969 13.75 1 93 299 ALA B O 1
ATOM 5639 N N . VAL B 1 300 ? 2.234 42.438 13.695 1 93.12 300 VAL B N 1
ATOM 5640 C CA . VAL B 1 300 ? 2.277 42.281 12.242 1 93.12 300 VAL B CA 1
ATOM 5641 C C . VAL B 1 300 ? 1.755 43.531 11.578 1 93.12 300 VAL B C 1
ATOM 5643 O O . VAL B 1 300 ? 2.346 44.031 10.609 1 93.12 300 VAL B O 1
ATOM 5646 N N . ILE B 1 301 ? 0.632 44.094 12.109 1 92.19 301 ILE B N 1
ATOM 5647 C CA . ILE B 1 301 ? 0.075 45.312 11.555 1 92.19 301 ILE B CA 1
ATOM 5648 C C . ILE B 1 301 ? 1.089 46.438 11.68 1 92.19 301 ILE B C 1
ATOM 5650 O O . ILE B 1 301 ? 1.259 47.25 10.758 1 92.19 301 ILE B O 1
ATOM 5654 N N . TYR B 1 302 ? 1.7 46.469 12.828 1 91.56 302 TYR B N 1
ATOM 5655 C CA . TYR B 1 302 ? 2.709 47.5 13.039 1 91.56 302 TYR B CA 1
ATOM 5656 C C . TYR B 1 302 ? 3.854 47.375 12.039 1 91.56 302 TYR B C 1
ATOM 5658 O O . TYR B 1 302 ? 4.273 48.344 11.43 1 91.56 302 TYR B O 1
ATOM 5666 N N . GLY B 1 303 ? 4.332 46.188 11.914 1 90.38 303 GLY B N 1
ATOM 5667 C CA . GLY B 1 303 ? 5.402 45.938 10.969 1 90.38 303 GLY B CA 1
ATOM 5668 C C . GLY B 1 303 ? 5.012 46.25 9.531 1 90.38 303 GLY B C 1
ATOM 5669 O O . GLY B 1 303 ? 5.801 46.844 8.781 1 90.38 303 GLY B O 1
ATOM 5670 N N . LEU B 1 304 ? 3.857 45.875 9.117 1 90.69 304 LEU B N 1
ATOM 5671 C CA . LEU B 1 304 ? 3.375 46.188 7.773 1 90.69 304 LEU B CA 1
ATOM 5672 C C . LEU B 1 304 ? 3.201 47.688 7.574 1 90.69 304 LEU B C 1
ATOM 5674 O O . LEU B 1 304 ? 3.541 48.219 6.516 1 90.69 304 LEU B O 1
ATOM 5678 N N . THR B 1 305 ? 2.68 48.344 8.562 1 89.56 305 THR B N 1
ATOM 5679 C CA . THR B 1 305 ? 2.459 49.781 8.484 1 89.56 305 THR B CA 1
ATOM 5680 C C . THR B 1 305 ? 3.781 50.531 8.305 1 89.56 305 THR B C 1
ATOM 5682 O O . THR B 1 305 ? 3.871 51.469 7.516 1 89.56 305 THR B O 1
ATOM 5685 N N . GLN B 1 306 ? 4.746 50.094 9.047 1 87 306 GLN B N 1
ATOM 5686 C CA . GLN B 1 306 ? 6.066 50.688 8.906 1 87 306 GLN B CA 1
ATOM 5687 C C . GLN B 1 306 ? 6.559 50.625 7.465 1 87 306 GLN B C 1
ATOM 5689 O O . GLN B 1 306 ? 7.129 51.594 6.953 1 87 306 GLN B O 1
ATOM 5694 N N . ASN B 1 307 ? 6.297 49.656 6.844 1 86.62 307 ASN B N 1
ATOM 5695 C CA . ASN B 1 307 ? 6.777 49.469 5.48 1 86.62 307 ASN B CA 1
ATOM 5696 C C . ASN B 1 307 ? 5.883 50.156 4.465 1 86.62 307 ASN B C 1
ATOM 5698 O O . ASN B 1 307 ? 6.359 50.625 3.426 1 86.62 307 ASN B O 1
ATOM 5702 N N . VAL B 1 308 ? 4.664 50.156 4.715 1 85.19 308 VAL B N 1
ATOM 5703 C CA . VAL B 1 308 ? 3.748 50.875 3.842 1 85.19 308 VAL B CA 1
ATOM 5704 C C . VAL B 1 308 ? 4.074 52.375 3.871 1 85.19 308 VAL B C 1
ATOM 5706 O O . VAL B 1 308 ? 4.043 53.031 2.836 1 85.19 308 VAL B O 1
ATOM 5709 N N . VAL B 1 309 ? 4.383 52.812 5.066 1 83.25 309 VAL B N 1
ATOM 5710 C CA . VAL B 1 309 ? 4.746 54.219 5.234 1 83.25 309 VAL B CA 1
ATOM 5711 C C . VAL B 1 309 ? 6.02 54.531 4.449 1 83.25 309 VAL B C 1
ATOM 5713 O O . VAL B 1 309 ? 6.109 55.562 3.777 1 83.25 309 VAL B O 1
ATOM 5716 N N . LYS B 1 310 ? 6.941 53.656 4.527 1 80.69 310 LYS B N 1
ATOM 5717 C CA . LYS B 1 310 ? 8.172 53.844 3.76 1 80.69 310 LYS B CA 1
ATOM 5718 C C . LYS B 1 310 ? 7.891 53.844 2.26 1 80.69 310 LYS B C 1
ATOM 5720 O O . LYS B 1 310 ? 8.508 54.594 1.512 1 80.69 310 LYS B O 1
ATOM 5725 N N . TYR B 1 311 ? 7.039 53.094 1.821 1 79.62 311 TYR B N 1
ATOM 5726 C CA . TYR B 1 311 ? 6.664 53 0.416 1 79.62 311 TYR B CA 1
ATOM 5727 C C . TYR B 1 311 ? 5.961 54.25 -0.056 1 79.62 311 TYR B C 1
ATOM 5729 O O . TYR B 1 311 ? 6.188 54.719 -1.178 1 79.62 311 TYR B O 1
ATOM 5737 N N . ILE B 1 312 ? 5.051 54.688 0.723 1 76.19 312 ILE B N 1
ATOM 5738 C CA . ILE B 1 312 ? 4.297 55.875 0.371 1 76.19 312 ILE B CA 1
ATOM 5739 C C . ILE B 1 312 ? 5.246 57.062 0.274 1 76.19 312 ILE B C 1
ATOM 5741 O O . ILE B 1 312 ? 5.086 57.938 -0.597 1 76.19 312 ILE B O 1
ATOM 5745 N N . PHE B 1 313 ? 6.258 57.125 1.107 1 73.25 313 PHE B N 1
ATOM 5746 C CA . PHE B 1 313 ? 7.203 58.25 1.126 1 73.25 313 PHE B CA 1
ATOM 5747 C C . PHE B 1 313 ? 8.156 58.156 -0.059 1 73.25 313 PHE B C 1
ATOM 5749 O O . PHE B 1 313 ? 8.492 59.188 -0.667 1 73.25 313 PHE B O 1
ATOM 5756 N N . ASP B 1 314 ? 8.695 57.094 -0.235 1 71.56 314 ASP B N 1
ATOM 5757 C CA . ASP B 1 314 ? 9.641 56.906 -1.328 1 71.56 314 ASP B CA 1
ATOM 5758 C C . ASP B 1 314 ? 9.422 55.562 -2.025 1 71.56 314 ASP B C 1
ATOM 5760 O O . ASP B 1 314 ? 9.828 54.531 -1.516 1 71.56 314 ASP B O 1
ATOM 5764 N N . GLU B 1 315 ? 8.641 55.719 -3.055 1 66.19 315 GLU B N 1
ATOM 5765 C CA . GLU B 1 315 ? 8.328 54.531 -3.818 1 66.19 315 GLU B CA 1
ATOM 5766 C C . GLU B 1 315 ? 9.594 53.75 -4.156 1 66.19 315 GLU B C 1
ATOM 5768 O O . GLU B 1 315 ? 9.547 52.5 -4.309 1 66.19 315 GLU B O 1
ATOM 5773 N N . SER B 1 316 ? 10.641 54.5 -4.367 1 63.03 316 SER B N 1
ATOM 5774 C CA . SER B 1 316 ? 11.898 53.875 -4.762 1 63.03 316 SER B CA 1
ATOM 5775 C C . SER B 1 316 ? 12.508 53.094 -3.609 1 63.03 316 SER B C 1
ATOM 5777 O O . SER B 1 316 ? 13.352 52.219 -3.826 1 63.03 316 SER B O 1
ATOM 5779 N N . LYS B 1 317 ? 12.07 53.406 -2.398 1 60.28 317 LYS B N 1
ATOM 5780 C CA . LYS B 1 317 ? 12.695 52.812 -1.214 1 60.28 317 LYS B CA 1
ATOM 5781 C C . LYS B 1 317 ? 11.984 51.531 -0.804 1 60.28 317 LYS B C 1
ATOM 5783 O O . LYS B 1 317 ? 12.273 50.969 0.254 1 60.28 317 LYS B O 1
ATOM 5788 N N . LEU B 1 318 ? 10.922 51.281 -1.51 1 60.03 318 LEU B N 1
ATOM 5789 C CA . LEU B 1 318 ? 10.359 50 -1.125 1 60.03 318 LEU B CA 1
ATOM 5790 C C . LEU B 1 318 ? 11.398 48.875 -1.231 1 60.03 318 LEU B C 1
ATOM 5792 O O . LEU B 1 318 ? 11.977 48.656 -2.301 1 60.03 318 LEU B O 1
ATOM 5796 N N . GLN B 1 319 ? 11.984 48.625 -0.005 1 61.56 319 GLN B N 1
ATOM 5797 C CA . GLN B 1 319 ? 12.891 47.469 0.031 1 61.56 319 GLN B CA 1
ATOM 5798 C C . GLN B 1 319 ? 12.156 46.188 -0.316 1 61.56 319 GLN B C 1
ATOM 5800 O O . GLN B 1 319 ? 11 46 0.079 1 61.56 319 GLN B O 1
ATOM 5805 N N . SER B 1 320 ? 12.602 45.469 -1.202 1 67.06 320 SER B N 1
ATOM 5806 C CA . SER B 1 320 ? 12.07 44.188 -1.655 1 67.06 320 SER B CA 1
ATOM 5807 C C . SER B 1 320 ? 11.836 43.25 -0.483 1 67.06 320 SER B C 1
ATOM 5809 O O . SER B 1 320 ? 10.891 42.469 -0.498 1 67.06 320 SER B O 1
ATOM 5811 N N . THR B 1 321 ? 12.594 43.5 0.675 1 78.5 321 THR B N 1
ATOM 5812 C CA . THR B 1 321 ? 12.469 42.625 1.833 1 78.5 321 THR B CA 1
ATOM 5813 C C . THR B 1 321 ? 11.961 43.406 3.047 1 78.5 321 THR B C 1
ATOM 5815 O O . THR B 1 321 ? 12.539 44.438 3.422 1 78.5 321 THR B O 1
ATOM 5818 N N . VAL B 1 322 ? 10.836 43.031 3.592 1 78.5 322 VAL B N 1
ATOM 5819 C CA . VAL B 1 322 ? 10.203 43.656 4.746 1 78.5 322 VAL B CA 1
ATOM 5820 C C . VAL B 1 322 ? 10.469 42.812 5.996 1 78.5 322 VAL B C 1
ATOM 5822 O O . VAL B 1 322 ? 10.297 41.594 5.988 1 78.5 322 VAL B O 1
ATOM 5825 N N . THR B 1 323 ? 10.984 43.406 7.004 1 82.69 323 THR B N 1
ATOM 5826 C CA . THR B 1 323 ? 11.227 42.75 8.281 1 82.69 323 THR B CA 1
ATOM 5827 C C . THR B 1 323 ? 10.172 43.125 9.305 1 82.69 323 THR B C 1
ATOM 5829 O O . THR B 1 323 ? 9.938 44.312 9.539 1 82.69 323 THR B O 1
ATOM 5832 N N . ILE B 1 324 ? 9.484 42.25 9.836 1 84.69 324 ILE B N 1
ATOM 5833 C CA . ILE B 1 324 ? 8.445 42.438 10.844 1 84.69 324 ILE B CA 1
ATOM 5834 C C . ILE B 1 324 ? 8.898 41.875 12.18 1 84.69 324 ILE B C 1
ATOM 5836 O O . ILE B 1 324 ? 9.25 40.688 12.266 1 84.69 324 ILE B O 1
ATOM 5840 N N . ALA B 1 325 ? 8.914 42.719 13.18 1 83.06 325 ALA B N 1
ATOM 5841 C CA . ALA B 1 325 ? 9.25 42.281 14.531 1 83.06 325 ALA B CA 1
ATOM 5842 C C . ALA B 1 325 ? 8.016 41.75 15.258 1 83.06 325 ALA B C 1
ATOM 5844 O O . ALA B 1 325 ? 7.004 42.469 15.359 1 83.06 325 ALA B O 1
ATOM 5845 N N . LEU B 1 326 ? 8.172 40.594 15.781 1 82.38 326 LEU B N 1
ATOM 5846 C CA . LEU B 1 326 ? 7.035 39.969 16.469 1 82.38 326 LEU B CA 1
ATOM 5847 C C . LEU B 1 326 ? 7.133 40.219 17.984 1 82.38 326 LEU B C 1
ATOM 5849 O O . LEU B 1 326 ? 8.172 40.656 18.484 1 82.38 326 LEU B O 1
ATOM 5853 N N . HIS B 1 327 ? 6.105 40.156 18.797 1 72.94 327 HIS B N 1
ATOM 5854 C CA . HIS B 1 327 ? 5.969 40.5 20.219 1 72.94 327 HIS B CA 1
ATOM 5855 C C . HIS B 1 327 ? 6.945 39.688 21.062 1 72.94 327 HIS B C 1
ATOM 5857 O O . HIS B 1 327 ? 7.566 40.25 21.984 1 72.94 327 HIS B O 1
ATOM 5863 N N . ASN B 1 328 ? 7.129 38.469 21.016 1 76.44 328 ASN B N 1
ATOM 5864 C CA . ASN B 1 328 ? 7.961 37.656 21.891 1 76.44 328 ASN B CA 1
ATOM 5865 C C . ASN B 1 328 ? 9.273 37.281 21.203 1 76.44 328 ASN B C 1
ATOM 5867 O O . ASN B 1 328 ? 9.852 36.219 21.5 1 76.44 328 ASN B O 1
ATOM 5871 N N . GLY B 1 329 ? 9.641 38.188 20.422 1 71.62 329 GLY B N 1
ATOM 5872 C CA . GLY B 1 329 ? 10.953 37.969 19.828 1 71.62 329 GLY B CA 1
ATOM 5873 C C . GLY B 1 329 ? 10.898 37.25 18.5 1 71.62 329 GLY B C 1
ATOM 5874 O O . GLY B 1 329 ? 9.906 36.594 18.188 1 71.62 329 GLY B O 1
ATOM 5875 N N . GLY B 1 330 ? 11.617 37.656 17.609 1 77.69 330 GLY B N 1
ATOM 5876 C CA . GLY B 1 330 ? 11.766 37.062 16.281 1 77.69 330 GLY B CA 1
ATOM 5877 C C . GLY B 1 330 ? 11.422 38.031 15.164 1 77.69 330 GLY B C 1
ATOM 5878 O O . GLY B 1 330 ? 10.734 39.031 15.391 1 77.69 330 GLY B O 1
ATOM 5879 N N . ASN B 1 331 ? 12.047 37.844 14.195 1 85.44 331 ASN B N 1
ATOM 5880 C CA . ASN B 1 331 ? 11.812 38.688 13.016 1 85.44 331 ASN B CA 1
ATOM 5881 C C . ASN B 1 331 ? 11.438 37.844 11.797 1 85.44 331 ASN B C 1
ATOM 5883 O O . ASN B 1 331 ? 11.945 36.719 11.633 1 85.44 331 ASN B O 1
ATOM 5887 N N . ILE B 1 332 ? 10.445 38.344 11.188 1 85.81 332 ILE B N 1
ATOM 5888 C CA . ILE B 1 332 ? 10.039 37.719 9.938 1 85.81 332 ILE B CA 1
ATOM 5889 C C . ILE B 1 332 ? 10.5 38.562 8.758 1 85.81 332 ILE B C 1
ATOM 5891 O O . ILE B 1 332 ? 10.297 39.781 8.75 1 85.81 332 ILE B O 1
ATOM 5895 N N . SER B 1 333 ? 11.242 37.969 7.973 1 85.69 333 SER B N 1
ATOM 5896 C CA . SER B 1 333 ? 11.664 38.625 6.758 1 85.69 333 SER B CA 1
ATOM 5897 C C . SER B 1 333 ? 10.953 38.062 5.531 1 85.69 333 SER B C 1
ATOM 5899 O O . SER B 1 333 ? 11.07 36.875 5.23 1 85.69 333 SER B O 1
ATOM 5901 N N . ILE B 1 334 ? 10.25 38.969 4.902 1 85.12 334 ILE B N 1
ATOM 5902 C CA . ILE B 1 334 ? 9.477 38.5 3.752 1 85.12 334 ILE B CA 1
ATOM 5903 C C . ILE B 1 334 ? 9.727 39.438 2.566 1 85.12 334 ILE B C 1
ATOM 5905 O O . ILE B 1 334 ? 9.898 40.656 2.74 1 85.12 334 ILE B O 1
ATOM 5909 N N . ASP B 1 335 ? 9.781 38.844 1.427 1 82.06 335 ASP B N 1
ATOM 5910 C CA . ASP B 1 335 ? 9.867 39.594 0.193 1 82.06 335 ASP B CA 1
ATOM 5911 C C . ASP B 1 335 ? 8.477 39.969 -0.326 1 82.06 335 ASP B C 1
ATOM 5913 O O . ASP B 1 335 ? 7.688 39.094 -0.667 1 82.06 335 ASP B O 1
ATOM 5917 N N . PHE B 1 336 ? 8.219 41.281 -0.357 1 81.69 336 PHE B N 1
ATOM 5918 C CA . PHE B 1 336 ? 6.906 41.75 -0.787 1 81.69 336 PHE B CA 1
ATOM 5919 C C . PHE B 1 336 ? 6.996 42.5 -2.109 1 81.69 336 PHE B C 1
ATOM 5921 O O . PHE B 1 336 ? 7.969 43.219 -2.354 1 81.69 336 PHE B O 1
ATOM 5928 N N . THR B 1 337 ? 6.035 42.219 -2.859 1 81.75 337 THR B N 1
ATOM 5929 C CA . THR B 1 337 ? 5.754 43.156 -3.924 1 81.75 337 THR B CA 1
ATOM 5930 C C . THR B 1 337 ? 4.941 44.344 -3.391 1 81.75 337 THR B C 1
ATOM 5932 O O . THR B 1 337 ? 4.25 44.219 -2.379 1 81.75 337 THR B O 1
ATOM 5935 N N . SER B 1 338 ? 5.043 45.406 -4.004 1 81.06 338 SER B N 1
ATOM 5936 C CA . SER B 1 338 ? 4.348 46.594 -3.551 1 81.06 338 SER B CA 1
ATOM 5937 C C . SER B 1 338 ? 2.838 46.375 -3.506 1 81.06 338 SER B C 1
ATOM 5939 O O . SER B 1 338 ? 2.178 46.781 -2.539 1 81.06 338 SER B O 1
ATOM 5941 N N . ASP B 1 339 ? 2.326 45.844 -4.457 1 84.31 339 ASP B N 1
ATOM 5942 C CA . ASP B 1 339 ? 0.887 45.594 -4.516 1 84.31 339 ASP B CA 1
ATOM 5943 C C . ASP B 1 339 ? 0.437 44.656 -3.406 1 84.31 339 ASP B C 1
ATOM 5945 O O . ASP B 1 339 ? -0.609 44.875 -2.789 1 84.31 339 ASP B O 1
ATOM 5949 N N . PHE B 1 340 ? 1.252 43.75 -3.107 1 90.06 340 PHE B N 1
ATOM 5950 C CA . PHE B 1 340 ? 0.856 42.781 -2.09 1 90.06 340 PHE B CA 1
ATOM 5951 C C . PHE B 1 340 ? 0.997 43.375 -0.694 1 90.06 340 PHE B C 1
ATOM 5953 O O . PHE B 1 340 ? 0.2 43.062 0.197 1 90.06 340 PHE B O 1
ATOM 5960 N N . LEU B 1 341 ? 1.941 44.156 -0.535 1 89.12 341 LEU B N 1
ATOM 5961 C CA . LEU B 1 341 ? 2.162 44.781 0.763 1 89.12 341 LEU B CA 1
ATOM 5962 C C . LEU B 1 341 ? 0.946 45.625 1.186 1 89.12 341 LEU B C 1
ATOM 5964 O O . LEU B 1 341 ? 0.445 45.469 2.301 1 89.12 341 LEU B O 1
ATOM 5968 N N . VAL B 1 342 ? 0.47 46.406 0.286 1 87.94 342 VAL B N 1
ATOM 5969 C CA . VAL B 1 342 ? -0.666 47.25 0.602 1 87.94 342 VAL B CA 1
ATOM 5970 C C . VAL B 1 342 ? -1.922 46.406 0.782 1 87.94 342 VAL B C 1
ATOM 5972 O O . VAL B 1 342 ? -2.711 46.656 1.701 1 87.94 342 VAL B O 1
ATOM 5975 N N . TYR B 1 343 ? -2.023 45.5 -0.05 1 91.94 343 TYR B N 1
ATOM 5976 C CA . TYR B 1 343 ? -3.188 44.625 0.009 1 91.94 343 TYR B CA 1
ATOM 5977 C C . TYR B 1 343 ? -3.227 43.844 1.324 1 91.94 343 TYR B C 1
ATOM 5979 O O . TYR B 1 343 ? -4.25 43.844 2.01 1 91.94 343 TYR B O 1
ATOM 5987 N N . SER B 1 344 ? -2.129 43.188 1.666 1 92.88 344 SER B N 1
ATOM 5988 C CA . SER B 1 344 ? -2.059 42.406 2.881 1 92.88 344 SER B CA 1
ATOM 5989 C C . SER B 1 344 ? -2.207 43.25 4.129 1 92.88 344 SER B C 1
ATOM 5991 O O . SER B 1 344 ? -2.791 42.812 5.121 1 92.88 344 SER B O 1
ATOM 5993 N N . TRP B 1 345 ? -1.669 44.438 4.035 1 92 345 TRP B N 1
ATOM 5994 C CA . TRP B 1 345 ? -1.784 45.375 5.145 1 92 345 TRP B CA 1
ATOM 5995 C C . TRP B 1 345 ? -3.246 45.719 5.43 1 92 345 TRP B C 1
ATOM 5997 O O . TRP B 1 345 ? -3.703 45.594 6.57 1 92 345 TRP B O 1
ATOM 6007 N N . HIS B 1 346 ? -3.951 46 4.406 1 90.44 346 HIS B N 1
ATOM 6008 C CA . HIS B 1 346 ? -5.359 46.375 4.551 1 90.44 346 HIS B CA 1
ATOM 6009 C C . HIS B 1 346 ? -6.168 45.188 5.078 1 90.44 346 HIS B C 1
ATOM 6011 O O . HIS B 1 346 ? -6.973 45.344 5.996 1 90.44 346 HIS B O 1
ATOM 6017 N N . ARG B 1 347 ? -5.918 44.094 4.551 1 92.94 347 ARG B N 1
ATOM 6018 C CA . ARG B 1 347 ? -6.684 42.906 4.922 1 92.94 347 ARG B CA 1
ATOM 6019 C C . ARG B 1 347 ? -6.371 42.469 6.355 1 92.94 347 ARG B C 1
ATOM 6021 O O . ARG B 1 347 ? -7.262 42.031 7.082 1 92.94 347 ARG B O 1
ATOM 6028 N N . THR B 1 348 ? -5.109 42.594 6.711 1 94.06 348 THR B N 1
ATOM 6029 C CA . THR B 1 348 ? -4.699 42.156 8.039 1 94.06 348 THR B CA 1
ATOM 6030 C C . THR B 1 348 ? -5.305 43.062 9.109 1 94.06 348 THR B C 1
ATOM 6032 O O . THR B 1 348 ? -5.672 42.594 10.188 1 94.06 348 THR B O 1
ATOM 6035 N N . ILE B 1 349 ? -5.453 44.219 8.859 1 91.38 349 ILE B N 1
ATOM 6036 C CA . ILE B 1 349 ? -6.012 45.188 9.805 1 91.38 349 ILE B CA 1
ATOM 6037 C C . ILE B 1 349 ? -7.441 44.781 10.164 1 91.38 349 ILE B C 1
ATOM 6039 O O . ILE B 1 349 ? -7.812 44.781 11.344 1 91.38 349 ILE B O 1
ATOM 6043 N N . TYR B 1 350 ? -8.164 44.344 9.289 1 90.06 350 TYR B N 1
ATOM 6044 C CA . TYR B 1 350 ? -9.586 44.125 9.508 1 90.06 350 TYR B CA 1
ATOM 6045 C C . TYR B 1 350 ? -9.859 42.688 9.922 1 90.06 350 TYR B C 1
ATOM 6047 O O . TYR B 1 350 ? -11.008 42.312 10.133 1 90.06 350 TYR B O 1
ATOM 6055 N N . MET B 1 351 ? -8.836 41.969 10.07 1 92.06 351 MET B N 1
ATOM 6056 C CA . MET B 1 351 ? -8.969 40.562 10.43 1 92.06 351 MET B CA 1
ATOM 6057 C C . MET B 1 351 ? -9.539 40.406 11.836 1 92.06 351 MET B C 1
ATOM 6059 O O . MET B 1 351 ? -10.195 39.406 12.133 1 92.06 351 MET B O 1
ATOM 6063 N N . ILE B 1 352 ? -9.328 41.25 12.711 1 88.81 352 ILE B N 1
ATOM 6064 C CA . ILE B 1 352 ? -9.688 41.156 14.125 1 88.81 352 ILE B CA 1
ATOM 6065 C C . ILE B 1 352 ? -11.195 41.344 14.281 1 88.81 352 ILE B C 1
ATOM 6067 O O . ILE B 1 352 ? -11.781 40.906 15.273 1 88.81 352 ILE B O 1
ATOM 6071 N N . GLY B 1 353 ? -11.891 41.875 13.359 1 84 353 GLY B N 1
ATOM 6072 C CA . GLY B 1 353 ? -13.32 42.125 13.453 1 84 353 GLY B CA 1
ATOM 6073 C C . GLY B 1 353 ? -13.672 43.281 14.375 1 84 353 GLY B C 1
ATOM 6074 O O . GLY B 1 353 ? -13.008 44.312 14.367 1 84 353 GLY B O 1
ATOM 6075 N N . ASN B 1 354 ? -14.711 43 15.211 1 83 354 ASN B N 1
ATOM 6076 C CA . ASN B 1 354 ? -15.188 44.062 16.125 1 83 354 ASN B CA 1
ATOM 6077 C C . ASN B 1 354 ? -14.398 44.062 17.422 1 83 354 ASN B C 1
ATOM 6079 O O . ASN B 1 354 ? -14.547 43.156 18.25 1 83 354 ASN B O 1
ATOM 6083 N N . THR B 1 355 ? -13.625 45.094 17.656 1 82.69 355 THR B N 1
ATOM 6084 C CA . THR B 1 355 ? -12.758 45.188 18.828 1 82.69 355 THR B CA 1
ATOM 6085 C C . THR B 1 355 ? -13.594 45.344 20.094 1 82.69 355 THR B C 1
ATOM 6087 O O . THR B 1 355 ? -13.125 45 21.188 1 82.69 355 THR B O 1
ATOM 6090 N N . CYS B 1 356 ? -14.844 45.812 19.953 1 82.19 356 CYS B N 1
ATOM 6091 C CA . CYS B 1 356 ? -15.68 46.031 21.125 1 82.19 356 CYS B CA 1
ATOM 6092 C C . CYS B 1 356 ? -16.234 44.719 21.656 1 82.19 356 CYS B C 1
ATOM 6094 O O . CYS B 1 356 ? -16.734 44.656 22.781 1 82.19 356 CYS B O 1
ATOM 6096 N N . ALA B 1 357 ? -16.156 43.781 20.922 1 84.25 357 ALA B N 1
ATOM 6097 C CA . ALA B 1 357 ? -16.672 42.469 21.328 1 84.25 357 ALA B CA 1
ATOM 6098 C C . ALA B 1 357 ? -15.586 41.656 22.047 1 84.25 357 ALA B C 1
ATOM 6100 O O . ALA B 1 357 ? -15.852 40.562 22.562 1 84.25 357 ALA B O 1
ATOM 6101 N N . LEU B 1 358 ? -14.422 42.25 22.156 1 88.31 358 LEU B N 1
ATOM 6102 C CA . LEU B 1 358 ? -13.305 41.562 22.781 1 88.31 358 LEU B CA 1
ATOM 6103 C C . LEU B 1 358 ? -13.359 41.688 24.297 1 88.31 358 LEU B C 1
ATOM 6105 O O . LEU B 1 358 ? -14.07 42.531 24.828 1 88.31 358 LEU B O 1
ATOM 6109 N N . SER B 1 359 ? -12.75 40.781 24.984 1 87.62 359 SER B N 1
ATOM 6110 C CA . SER B 1 359 ? -12.602 40.906 26.438 1 87.62 359 SER B CA 1
ATOM 6111 C C . SER B 1 359 ? -11.828 42.188 26.797 1 87.62 359 SER B C 1
ATOM 6113 O O . SER B 1 359 ? -11.125 42.75 25.953 1 87.62 359 SER B O 1
ATOM 6115 N N . CYS B 1 360 ? -11.898 42.625 28 1 86.56 360 CYS B N 1
ATOM 6116 C CA . CYS B 1 360 ? -11.328 43.875 28.453 1 86.56 360 CYS B CA 1
ATOM 6117 C C . CYS B 1 360 ? -9.82 43.906 28.203 1 86.56 360 CYS B C 1
ATOM 6119 O O . CYS B 1 360 ? -9.297 44.844 27.625 1 86.56 360 CYS B O 1
ATOM 6121 N N . ARG B 1 361 ? -9.188 42.875 28.578 1 88.44 361 ARG B N 1
ATOM 6122 C CA . ARG B 1 361 ? -7.738 42.812 28.422 1 88.44 361 ARG B CA 1
ATOM 6123 C C . ARG B 1 361 ? -7.344 42.812 26.938 1 88.44 361 ARG B C 1
ATOM 6125 O O . ARG B 1 361 ? -6.406 43.5 26.547 1 88.44 361 ARG B O 1
ATOM 6132 N N . ASN B 1 362 ? -8.031 42 26.203 1 91.81 362 ASN B N 1
ATOM 6133 C CA . ASN B 1 362 ? -7.75 41.906 24.781 1 91.81 362 ASN B CA 1
ATOM 6134 C C . ASN B 1 362 ? -8.062 43.188 24.047 1 91.81 362 ASN B C 1
ATOM 6136 O O . ASN B 1 362 ? -7.363 43.562 23.094 1 91.81 362 ASN B O 1
ATOM 6140 N N . PHE B 1 363 ? -9.094 43.812 24.547 1 90.31 363 PHE B N 1
ATOM 6141 C CA . PHE B 1 363 ? -9.516 45.094 23.969 1 90.31 363 PHE B CA 1
ATOM 6142 C C . PHE B 1 363 ? -8.422 46.125 24.141 1 90.31 363 PHE B C 1
ATOM 6144 O O . PHE B 1 363 ? -8.07 46.812 23.172 1 90.31 363 PHE B O 1
ATOM 6151 N N . VAL B 1 364 ? -7.812 46.188 25.266 1 90.44 364 VAL B N 1
ATOM 6152 C CA . VAL B 1 364 ? -6.762 47.156 25.547 1 90.44 364 VAL B CA 1
ATOM 6153 C C . VAL B 1 364 ? -5.562 46.906 24.641 1 90.44 364 VAL B C 1
ATOM 6155 O O . VAL B 1 364 ? -4.996 47.844 24.062 1 90.44 364 VAL B O 1
ATOM 6158 N N . VAL B 1 365 ? -5.215 45.688 24.469 1 91.56 365 VAL B N 1
ATOM 6159 C CA . VAL B 1 365 ? -4.055 45.344 23.656 1 91.56 365 VAL B CA 1
ATOM 6160 C C . VAL B 1 365 ? -4.32 45.656 22.188 1 91.56 365 VAL B C 1
ATOM 6162 O O . VAL B 1 365 ? -3.445 46.188 21.5 1 91.56 365 VAL B O 1
ATOM 6165 N N . ALA B 1 366 ? -5.488 45.375 21.75 1 92.5 366 ALA B N 1
ATOM 6166 C CA . ALA B 1 366 ? -5.848 45.625 20.359 1 92.5 366 ALA B CA 1
ATOM 6167 C C . ALA B 1 366 ? -5.824 47.125 20.047 1 92.5 366 ALA B C 1
ATOM 6169 O O . ALA B 1 366 ? -5.25 47.562 19.031 1 92.5 366 ALA B O 1
ATOM 6170 N N . ILE B 1 367 ? -6.398 47.906 20.922 1 90.44 367 ILE B N 1
ATOM 6171 C CA . ILE B 1 367 ? -6.5 49.344 20.703 1 90.44 367 ILE B CA 1
ATOM 6172 C C . ILE B 1 367 ? -5.117 50 20.812 1 90.44 367 ILE B C 1
ATOM 6174 O O . ILE B 1 367 ? -4.781 50.906 20.062 1 90.44 367 ILE B O 1
ATOM 6178 N N . THR B 1 368 ? -4.398 49.531 21.797 1 91.12 368 THR B N 1
ATOM 6179 C CA . THR B 1 368 ? -3.035 50.031 21.922 1 91.12 368 THR B CA 1
ATOM 6180 C C . THR B 1 368 ? -2.215 49.719 20.672 1 91.12 368 THR B C 1
ATOM 6182 O O . THR B 1 368 ? -1.429 50.562 20.219 1 91.12 368 THR B O 1
ATOM 6185 N N . GLY B 1 369 ? -2.336 48.531 20.172 1 90.44 369 GLY B N 1
ATOM 6186 C CA . GLY B 1 369 ? -1.657 48.188 18.938 1 90.44 369 GLY B CA 1
ATOM 6187 C C . GLY B 1 369 ? -2.062 49.031 17.766 1 90.44 369 GLY B C 1
ATOM 6188 O O . GLY B 1 369 ? -1.211 49.469 16.984 1 90.44 369 GLY B O 1
ATOM 6189 N N . LEU B 1 370 ? -3.311 49.281 17.609 1 89.31 370 LEU B N 1
ATOM 6190 C CA . LEU B 1 370 ? -3.826 50.125 16.547 1 89.31 370 LEU B CA 1
ATOM 6191 C C . LEU B 1 370 ? -3.32 51.562 16.703 1 89.31 370 LEU B C 1
ATOM 6193 O O . LEU B 1 370 ? -2.967 52.219 15.711 1 89.31 370 LEU B O 1
ATOM 6197 N N . SER B 1 371 ? -3.271 52 17.953 1 90.06 371 SER B N 1
ATOM 6198 C CA . SER B 1 371 ? -2.805 53.375 18.234 1 90.06 371 SER B CA 1
ATOM 6199 C C . SER B 1 371 ? -1.354 53.531 17.797 1 90.06 371 SER B C 1
ATOM 6201 O O . SER B 1 371 ? -0.994 54.594 17.25 1 90.06 371 SER B O 1
ATOM 6203 N N . LYS B 1 372 ? -0.569 52.594 18.031 1 90.06 372 LYS B N 1
ATOM 6204 C CA . LYS B 1 372 ? 0.831 52.656 17.609 1 90.06 372 LYS B CA 1
ATOM 6205 C C . LYS B 1 372 ? 0.954 52.719 16.094 1 90.06 372 LYS B C 1
ATOM 6207 O O . LYS B 1 372 ? 1.779 53.469 15.562 1 90.06 372 LYS B O 1
ATOM 6212 N N . SER B 1 373 ? 0.192 52 15.414 1 89.5 373 SER B N 1
ATOM 6213 C CA . SER B 1 373 ? 0.214 52 13.953 1 89.5 373 SER B CA 1
ATOM 6214 C C . SER B 1 373 ? -0.278 53.312 13.383 1 89.5 373 SER B C 1
ATOM 6216 O O . SER B 1 373 ? 0.27 53.812 12.398 1 89.5 373 SER B O 1
ATOM 6218 N N . ILE B 1 374 ? -1.29 53.844 14.016 1 87.5 374 ILE B N 1
ATOM 6219 C CA . ILE B 1 374 ? -1.845 55.125 13.57 1 87.5 374 ILE B CA 1
ATOM 6220 C C . ILE B 1 374 ? -0.827 56.219 13.805 1 87.5 374 ILE B C 1
ATOM 6222 O O . ILE B 1 374 ? -0.667 57.125 12.961 1 87.5 374 ILE B O 1
ATOM 6226 N N . SER B 1 375 ? -0.158 56.156 14.961 1 86.69 375 SER B N 1
ATOM 6227 C CA . SER B 1 375 ? 0.869 57.156 15.266 1 86.69 375 SER B CA 1
ATOM 6228 C C . SER B 1 375 ? 1.983 57.125 14.227 1 86.69 375 SER B C 1
ATOM 6230 O O . SER B 1 375 ? 2.529 58.188 13.867 1 86.69 375 SER B O 1
ATOM 6232 N N . LEU B 1 376 ? 2.283 56 13.734 1 85 376 LEU B N 1
ATOM 6233 C CA . LEU B 1 376 ? 3.289 55.875 12.688 1 85 376 LEU B CA 1
ATOM 6234 C C . LEU B 1 376 ? 2.807 56.5 11.383 1 85 376 LEU B C 1
ATOM 6236 O O . LEU B 1 376 ? 3.586 57.125 10.68 1 85 376 LEU B O 1
ATOM 6240 N N . LEU B 1 377 ? 1.577 56.375 11.102 1 83.19 377 LEU B N 1
ATOM 6241 C CA . LEU B 1 377 ? 0.998 56.938 9.883 1 83.19 377 LEU B CA 1
ATOM 6242 C C . LEU B 1 377 ? 0.903 58.438 9.969 1 83.19 377 LEU B C 1
ATOM 6244 O O . LEU B 1 377 ? 1.136 59.156 8.977 1 83.19 377 LEU B O 1
ATOM 6248 N N . TYR B 1 378 ? 0.599 58.812 11.164 1 77.31 378 TYR B N 1
ATOM 6249 C CA . TYR B 1 378 ? 0.432 60.219 11.391 1 77.31 378 TYR B CA 1
ATOM 6250 C C . TYR B 1 378 ? 1.777 60.938 11.375 1 77.31 378 TYR B C 1
ATOM 6252 O O . TYR B 1 378 ? 1.867 62.125 10.969 1 77.31 378 TYR B O 1
ATOM 6260 N N . SER B 1 379 ? 2.746 60.375 11.961 1 73.75 379 SER B N 1
ATOM 6261 C CA . SER B 1 379 ? 4.062 61 11.992 1 73.75 379 SER B CA 1
ATOM 6262 C C . SER B 1 379 ? 4.547 61.344 10.586 1 73.75 379 SER B C 1
ATOM 6264 O O . SER B 1 379 ? 5.348 62.281 10.414 1 73.75 379 SER B O 1
ATOM 6266 N N . ILE B 1 380 ? 4.059 60.75 9.648 1 63.38 380 ILE B N 1
ATOM 6267 C CA . ILE B 1 380 ? 4.41 61.031 8.258 1 63.38 380 ILE B CA 1
ATOM 6268 C C . ILE B 1 380 ? 3.623 62.25 7.758 1 63.38 380 ILE B C 1
ATOM 6270 O O . ILE B 1 380 ? 4.137 63.031 6.973 1 63.38 380 ILE B O 1
ATOM 6274 N N . ASP B 1 381 ? 2.277 62.219 8.055 1 58.31 381 ASP B N 1
ATOM 6275 C CA . ASP B 1 381 ? 1.447 63.344 7.625 1 58.31 381 ASP B CA 1
ATOM 6276 C C . ASP B 1 381 ? 2.076 64.688 8.031 1 58.31 381 ASP B C 1
ATOM 6278 O O . ASP B 1 381 ? 2.096 65.625 7.242 1 58.31 381 ASP B O 1
ATOM 6282 N N . ALA B 1 382 ? 2.59 64.688 9.305 1 54.91 382 ALA B N 1
ATOM 6283 C CA . ALA B 1 382 ? 3.178 65.938 9.781 1 54.91 382 ALA B CA 1
ATOM 6284 C C . ALA B 1 382 ? 4.398 66.312 8.953 1 54.91 382 ALA B C 1
ATOM 6286 O O . ALA B 1 382 ? 4.723 67.5 8.82 1 54.91 382 ALA B O 1
ATOM 6287 N N . GLY B 1 383 ? 5.004 65.312 8.453 1 50.66 383 GLY B N 1
ATOM 6288 C CA . GLY B 1 383 ? 6.172 65.688 7.684 1 50.66 383 GLY B CA 1
ATOM 6289 C C . GLY B 1 383 ? 5.906 65.75 6.191 1 50.66 383 GLY B C 1
ATOM 6290 O O . GLY B 1 383 ? 6.676 66.375 5.445 1 50.66 383 GLY B O 1
ATOM 6291 N N . SER B 1 384 ? 5.234 64.688 5.633 1 52.59 384 SER B N 1
ATOM 6292 C CA . SER B 1 384 ? 5.18 64.625 4.176 1 52.59 384 SER B CA 1
ATOM 6293 C C . SER B 1 384 ? 3.885 65.25 3.646 1 52.59 384 SER B C 1
ATOM 6295 O O . SER B 1 384 ? 2.812 65 4.211 1 52.59 384 SER B O 1
ATOM 6297 N N . ASN B 1 385 ? 3.984 66.312 2.926 1 49.5 385 ASN B N 1
ATOM 6298 C CA . ASN B 1 385 ? 3.119 67.125 2.1 1 49.5 385 ASN B CA 1
ATOM 6299 C C . ASN B 1 385 ? 1.755 66.5 1.883 1 49.5 385 ASN B C 1
ATOM 6301 O O . ASN B 1 385 ? 1.303 66.312 0.745 1 49.5 385 ASN B O 1
ATOM 6305 N N . GLY B 1 386 ? 0.923 65.938 2.977 1 53.41 386 GLY B N 1
ATOM 6306 C CA . GLY B 1 386 ? -0.517 65.812 2.816 1 53.41 386 GLY B CA 1
ATOM 6307 C C . GLY B 1 386 ? -0.955 64.438 2.377 1 53.41 386 GLY B C 1
ATOM 6308 O O . GLY B 1 386 ? -2.104 64.25 1.978 1 53.41 386 GLY B O 1
ATOM 6309 N N . MET B 1 387 ? -0.063 63.406 2.137 1 56.28 387 MET B N 1
ATOM 6310 C CA . MET B 1 387 ? -0.48 62.188 1.432 1 56.28 387 MET B CA 1
ATOM 6311 C C . MET B 1 387 ? -1.369 61.344 2.316 1 56.28 387 MET B C 1
ATOM 6313 O O . MET B 1 387 ? -2.326 60.719 1.837 1 56.28 387 MET B O 1
ATOM 6317 N N . VAL B 1 388 ? -1.028 61.25 3.547 1 63.22 388 VAL B N 1
ATOM 6318 C CA . VAL B 1 388 ? -1.95 60.531 4.418 1 63.22 388 VAL B CA 1
ATOM 6319 C C . VAL B 1 388 ? -2.678 61.531 5.332 1 63.22 388 VAL B C 1
ATOM 6321 O O . VAL B 1 388 ? -2.111 62 6.316 1 63.22 388 VAL B O 1
ATOM 6324 N N . ASP B 1 389 ? -3.811 62.094 4.887 1 72.75 389 ASP B N 1
ATOM 6325 C CA . ASP B 1 389 ? -4.602 63.094 5.602 1 72.75 389 ASP B CA 1
ATOM 6326 C C . ASP B 1 389 ? -5.363 62.469 6.766 1 72.75 389 ASP B C 1
ATOM 6328 O O . ASP B 1 389 ? -5.539 61.25 6.809 1 72.75 389 ASP B O 1
ATOM 6332 N N . GLY B 1 390 ? -5.457 63.188 7.914 1 75.06 390 GLY B N 1
ATOM 6333 C CA . GLY B 1 390 ? -6.25 62.781 9.062 1 75.06 390 GLY B CA 1
ATOM 6334 C C . GLY B 1 390 ? -7.574 62.156 8.68 1 75.06 390 GLY B C 1
ATOM 6335 O O . GLY B 1 390 ? -8.016 61.219 9.312 1 75.06 390 GLY B O 1
ATOM 6336 N N . ASN B 1 391 ? -8.094 62.562 7.551 1 77.69 391 ASN B N 1
ATOM 6337 C CA . ASN B 1 391 ? -9.367 62 7.086 1 77.69 391 ASN B CA 1
ATOM 6338 C C . ASN B 1 391 ? -9.219 60.562 6.602 1 77.69 391 ASN B C 1
ATOM 6340 O O . ASN B 1 391 ? -10.117 59.75 6.801 1 77.69 391 ASN B O 1
ATOM 6344 N N . THR B 1 392 ? -8.125 60.375 6.004 1 79.38 392 THR B N 1
ATOM 6345 C CA . THR B 1 392 ? -7.871 59.031 5.523 1 79.38 392 THR B CA 1
ATOM 6346 C C . THR B 1 392 ? -7.723 58.062 6.695 1 79.38 392 THR B C 1
ATOM 6348 O O . THR B 1 392 ? -8.258 56.938 6.664 1 79.38 392 THR B O 1
ATOM 6351 N N . ILE B 1 393 ? -7.059 58.469 7.672 1 81.94 393 ILE B N 1
ATOM 6352 C CA . ILE B 1 393 ? -6.859 57.656 8.859 1 81.94 393 ILE B CA 1
ATOM 6353 C C . ILE B 1 393 ? -8.195 57.406 9.547 1 81.94 393 ILE B C 1
ATOM 6355 O O . ILE B 1 393 ? -8.477 56.281 9.977 1 81.94 393 ILE B O 1
ATOM 6359 N N . LEU B 1 394 ? -9.031 58.469 9.586 1 83 394 LEU B N 1
ATOM 6360 C CA . LEU B 1 394 ? -10.336 58.312 10.227 1 83 394 LEU B CA 1
ATOM 6361 C C . LEU B 1 394 ? -11.25 57.406 9.406 1 83 394 LEU B C 1
ATOM 6363 O O . LEU B 1 394 ? -12.094 56.719 9.969 1 83 394 LEU B O 1
ATOM 6367 N N . ASN B 1 395 ? -11.07 57.469 8.195 1 82.19 395 ASN B N 1
ATOM 6368 C CA . ASN B 1 395 ? -11.867 56.594 7.348 1 82.19 395 ASN B CA 1
ATOM 6369 C C . ASN B 1 395 ? -11.508 55.125 7.562 1 82.19 395 ASN B C 1
ATOM 6371 O O . ASN B 1 395 ? -12.375 54.25 7.488 1 82.19 395 ASN B O 1
ATOM 6375 N N . MET B 1 396 ? -10.281 54.906 7.867 1 82.19 396 MET B N 1
ATOM 6376 C CA . MET B 1 396 ? -9.82 53.531 8 1 82.19 396 MET B CA 1
ATOM 6377 C C . MET B 1 396 ? -10.062 53 9.414 1 82.19 396 MET B C 1
ATOM 6379 O O . MET B 1 396 ? -10.477 51.844 9.594 1 82.19 396 MET B O 1
ATOM 6383 N N . PHE B 1 397 ? -9.75 53.875 10.43 1 84.56 397 PHE B N 1
ATOM 6384 C CA . PHE B 1 397 ? -9.695 53.375 11.797 1 84.56 397 PHE B CA 1
ATOM 6385 C C . PHE B 1 397 ? -10.734 54.062 12.664 1 84.56 397 PHE B C 1
ATOM 6387 O O . PHE B 1 397 ? -10.93 53.688 13.828 1 84.56 397 PHE B O 1
ATOM 6394 N N . GLY B 1 398 ? -11.438 55.031 12.133 1 81.94 398 GLY B N 1
ATOM 6395 C CA . GLY B 1 398 ? -12.336 55.844 12.906 1 81.94 398 GLY B CA 1
ATOM 6396 C C . GLY B 1 398 ? -13.445 55.062 13.586 1 81.94 398 GLY B C 1
ATOM 6397 O O . GLY B 1 398 ? -13.758 55.312 14.758 1 81.94 398 GLY B O 1
ATOM 6398 N N . GLU B 1 399 ? -13.977 54.188 12.914 1 82 399 GLU B N 1
ATOM 6399 C CA . GLU B 1 399 ? -15.078 53.406 13.461 1 82 399 GLU B CA 1
ATOM 6400 C C . GLU B 1 399 ? -14.664 52.688 14.734 1 82 399 GLU B C 1
ATOM 6402 O O . GLU B 1 399 ? -15.375 52.688 15.734 1 82 399 GLU B O 1
ATOM 6407 N N . TRP B 1 400 ? -13.508 52.125 14.719 1 85.38 400 TRP B N 1
ATOM 6408 C CA . TRP B 1 400 ? -13.008 51.344 15.859 1 85.38 400 TRP B CA 1
ATOM 6409 C C . TRP B 1 400 ? -12.664 52.281 17.016 1 85.38 400 TRP B C 1
ATOM 6411 O O . TRP B 1 400 ? -12.984 51.969 18.172 1 85.38 400 TRP B O 1
ATOM 6421 N N . LEU B 1 401 ? -12.078 53.375 16.688 1 86.06 401 LEU B N 1
ATOM 6422 C CA . LEU B 1 401 ? -11.641 54.281 17.734 1 86.06 401 LEU B CA 1
ATOM 6423 C C . LEU B 1 401 ? -12.836 54.969 18.406 1 86.06 401 LEU B C 1
ATOM 6425 O O . LEU B 1 401 ? -12.867 55.094 19.625 1 86.06 401 LEU B O 1
ATOM 6429 N N . PHE B 1 402 ? -13.82 55.344 17.562 1 87.19 402 PHE B N 1
ATOM 6430 C CA . PHE B 1 402 ? -15 55.969 18.125 1 87.19 402 PHE B CA 1
ATOM 6431 C C . PHE B 1 402 ? -15.812 55 18.969 1 87.19 402 PHE B C 1
ATOM 6433 O O . PHE B 1 402 ? -16.328 55.344 20.031 1 87.19 402 PHE B O 1
ATOM 6440 N N . GLN B 1 403 ? -15.906 53.875 18.5 1 86.5 403 GLN B N 1
ATOM 6441 C CA . GLN B 1 403 ? -16.625 52.844 19.25 1 86.5 403 GLN B CA 1
ATOM 6442 C C . GLN B 1 403 ? -15.914 52.531 20.562 1 86.5 403 GLN B C 1
ATOM 6444 O O . GLN B 1 403 ? -16.562 52.344 21.594 1 86.5 403 GLN B O 1
ATOM 6449 N N . ALA B 1 404 ? -14.625 52.438 20.469 1 88 404 ALA B N 1
ATOM 6450 C CA . ALA B 1 404 ? -13.828 52.188 21.672 1 88 404 ALA B CA 1
ATOM 6451 C C . ALA B 1 404 ? -13.945 53.312 22.688 1 88 404 ALA B C 1
ATOM 6453 O O . ALA B 1 404 ? -13.977 53.062 23.891 1 88 404 ALA B O 1
ATOM 6454 N N . ALA B 1 405 ? -14.055 54.438 22.188 1 86.44 405 ALA B N 1
ATOM 6455 C CA . ALA B 1 405 ? -14.148 55.625 23.047 1 86.44 405 ALA B CA 1
ATOM 6456 C C . ALA B 1 405 ? -15.508 55.688 23.734 1 86.44 405 ALA B C 1
ATOM 6458 O O . ALA B 1 405 ? -15.648 56.312 24.797 1 86.44 405 ALA B O 1
ATOM 6459 N N . MET B 1 406 ? -16.484 55.031 23.156 1 84.81 406 MET B N 1
ATOM 6460 C CA . MET B 1 406 ? -17.844 55.094 23.688 1 84.81 406 MET B CA 1
ATOM 6461 C C . MET B 1 406 ? -18.125 53.906 24.594 1 84.81 406 MET B C 1
ATOM 6463 O O . MET B 1 406 ? -19.219 53.812 25.172 1 84.81 406 MET B O 1
ATOM 6467 N N . MET B 1 407 ? -17.125 53.125 24.766 1 83.75 407 MET B N 1
ATOM 6468 C CA . MET B 1 407 ? -17.328 51.969 25.625 1 83.75 407 MET B CA 1
ATOM 6469 C C . MET B 1 407 ? -17.312 52.375 27.094 1 83.75 407 MET B C 1
ATOM 6471 O O . MET B 1 407 ? -16.328 52.938 27.578 1 83.75 407 MET B O 1
ATOM 6475 N N . HIS B 1 408 ? -18.406 52.094 27.812 1 79.75 408 HIS B N 1
ATOM 6476 C CA . HIS B 1 408 ? -18.5 52.562 29.188 1 79.75 408 HIS B CA 1
ATOM 6477 C C . HIS B 1 408 ? -18.5 51.375 30.156 1 79.75 408 HIS B C 1
ATOM 6479 O O . HIS B 1 408 ? -18.578 51.562 31.375 1 79.75 408 HIS B O 1
ATOM 6485 N N . GLU B 1 409 ? -18.312 50.344 29.703 1 82.25 409 GLU B N 1
ATOM 6486 C CA . GLU B 1 409 ? -18.312 49.156 30.578 1 82.25 409 GLU B CA 1
ATOM 6487 C C . GLU B 1 409 ? -17.078 49.156 31.484 1 82.25 409 GLU B C 1
ATOM 6489 O O . GLU B 1 409 ? -16.031 49.688 31.109 1 82.25 409 GLU B O 1
ATOM 6494 N N . VAL B 1 410 ? -17.219 48.594 32.656 1 81.25 410 VAL B N 1
ATOM 6495 C CA . VAL B 1 410 ? -16.156 48.531 33.656 1 81.25 410 VAL B CA 1
ATOM 6496 C C . VAL B 1 410 ? -15.023 47.625 33.156 1 81.25 410 VAL B C 1
ATOM 6498 O O . VAL B 1 410 ? -15.273 46.562 32.625 1 81.25 410 VAL B O 1
ATOM 6501 N N . GLY B 1 411 ? -13.82 48.188 33.188 1 82.12 411 GLY B N 1
ATOM 6502 C CA . GLY B 1 411 ? -12.648 47.406 32.812 1 82.12 411 GLY B CA 1
ATOM 6503 C C . GLY B 1 411 ? -12.047 47.875 31.484 1 82.12 411 GLY B C 1
ATOM 6504 O O . GLY B 1 411 ? -10.898 47.531 31.172 1 82.12 411 GLY B O 1
ATOM 6505 N N . PHE B 1 412 ? -12.805 48.656 30.812 1 85.25 412 PHE B N 1
ATOM 6506 C CA . PHE B 1 412 ? -12.375 49.094 29.484 1 85.25 412 PHE B CA 1
ATOM 6507 C C . PHE B 1 412 ? -11.789 50.5 29.531 1 85.25 412 PHE B C 1
ATOM 6509 O O . PHE B 1 412 ? -11.562 51.094 28.484 1 85.25 412 PHE B O 1
ATOM 6516 N N . GLU B 1 413 ? -11.492 50.969 30.625 1 87.12 413 GLU B N 1
ATOM 6517 C CA . GLU B 1 413 ? -11.094 52.375 30.797 1 87.12 413 GLU B CA 1
ATOM 6518 C C . GLU B 1 413 ? -9.742 52.625 30.141 1 87.12 413 GLU B C 1
ATOM 6520 O O . GLU B 1 413 ? -9.547 53.688 29.516 1 87.12 413 GLU B O 1
ATOM 6525 N N . GLU B 1 414 ? -8.883 51.781 30.359 1 87.62 414 GLU B N 1
ATOM 6526 C CA . GLU B 1 414 ? -7.562 52 29.781 1 87.62 414 GLU B CA 1
ATOM 6527 C C . GLU B 1 414 ? -7.633 52.031 28.25 1 87.62 414 GLU B C 1
ATOM 6529 O O . GLU B 1 414 ? -6.965 52.844 27.625 1 87.62 414 GLU B O 1
ATOM 6534 N N . GLY B 1 415 ? -8.422 51.094 27.734 1 87.81 415 GLY B N 1
ATOM 6535 C CA . GLY B 1 415 ? -8.594 51.094 26.281 1 87.81 415 GLY B CA 1
ATOM 6536 C C . GLY B 1 415 ? -9.297 52.344 25.766 1 87.81 415 GLY B C 1
ATOM 6537 O O . GLY B 1 415 ? -8.938 52.875 24.719 1 87.81 415 GLY B O 1
ATOM 6538 N N . ARG B 1 416 ? -10.219 52.75 26.531 1 88.75 416 ARG B N 1
ATOM 6539 C CA . ARG B 1 416 ? -10.945 53.969 26.172 1 88.75 416 ARG B CA 1
ATOM 6540 C C . ARG B 1 416 ? -10.016 55.188 26.188 1 88.75 416 ARG B C 1
ATOM 6542 O O . ARG B 1 416 ? -10.055 56.031 25.281 1 88.75 416 ARG B O 1
ATOM 6549 N N . ALA B 1 417 ? -9.25 55.188 27.203 1 89.25 417 ALA B N 1
ATOM 6550 C CA . ALA B 1 417 ? -8.305 56.312 27.312 1 89.25 417 ALA B CA 1
ATOM 6551 C C . ALA B 1 417 ? -7.348 56.344 26.125 1 89.25 417 ALA B C 1
ATOM 6553 O O . ALA B 1 417 ? -7.039 57.406 25.594 1 89.25 417 ALA B O 1
ATOM 6554 N N . GLU B 1 418 ? -6.895 55.25 25.797 1 89.38 418 GLU B N 1
ATOM 6555 C CA . GLU B 1 418 ? -5.98 55.156 24.656 1 89.38 418 GLU B CA 1
ATOM 6556 C C . GLU B 1 418 ? -6.664 55.562 23.359 1 89.38 418 GLU B C 1
ATOM 6558 O O . GLU B 1 418 ? -6.066 56.25 22.531 1 89.38 418 GLU B O 1
ATOM 6563 N N . ALA B 1 419 ? -7.863 55.125 23.172 1 89.38 419 ALA B N 1
ATOM 6564 C CA . ALA B 1 419 ? -8.617 55.5 21.984 1 89.38 419 ALA B CA 1
ATOM 6565 C C . ALA B 1 419 ? -8.844 57 21.922 1 89.38 419 ALA B C 1
ATOM 6567 O O . ALA B 1 419 ? -8.672 57.625 20.859 1 89.38 419 ALA B O 1
ATOM 6568 N N . LEU B 1 420 ? -9.18 57.562 23.047 1 88.38 420 LEU B N 1
ATOM 6569 C CA . LEU B 1 420 ? -9.414 59.031 23.109 1 88.38 420 LEU B CA 1
ATOM 6570 C C . LEU B 1 420 ? -8.117 59.781 22.859 1 88.38 420 LEU B C 1
ATOM 6572 O O . LEU B 1 420 ? -8.125 60.781 22.156 1 88.38 420 LEU B O 1
ATOM 6576 N N . GLY B 1 421 ? -7.137 59.312 23.484 1 87.75 421 GLY B N 1
ATOM 6577 C CA . GLY B 1 421 ? -5.848 59.938 23.234 1 87.75 421 GLY B CA 1
ATOM 6578 C C . GLY B 1 421 ? -5.457 59.906 21.766 1 87.75 421 GLY B C 1
ATOM 6579 O O . GLY B 1 421 ? -4.934 60.906 21.25 1 87.75 421 GLY B O 1
ATOM 6580 N N . THR B 1 422 ? -5.672 58.906 21.109 1 87.81 422 THR B N 1
ATOM 6581 C CA . THR B 1 422 ? -5.336 58.75 19.703 1 87.81 422 THR B CA 1
ATOM 6582 C C . THR B 1 422 ? -6.211 59.688 18.844 1 87.81 422 THR B C 1
ATOM 6584 O O . THR B 1 422 ? -5.727 60.312 17.906 1 87.81 422 THR B O 1
ATOM 6587 N N . LEU B 1 423 ? -7.492 59.688 19.188 1 85.56 423 LEU B N 1
ATOM 6588 C CA . LEU B 1 423 ? -8.406 60.562 18.469 1 85.56 423 LEU B CA 1
ATOM 6589 C C . LEU B 1 423 ? -8 62.031 18.609 1 85.56 423 LEU B C 1
ATOM 6591 O O . LEU B 1 423 ? -8.055 62.781 17.641 1 85.56 423 LEU B O 1
ATOM 6595 N N . CYS B 1 424 ? -7.551 62.312 19.812 1 84.62 424 CYS B N 1
ATOM 6596 C CA . CYS B 1 424 ? -7.113 63.688 20.047 1 84.62 424 CYS B CA 1
ATOM 6597 C C . CYS B 1 424 ? -5.875 64 19.219 1 84.62 424 CYS B C 1
ATOM 6599 O O . CYS B 1 424 ? -5.742 65.125 18.703 1 84.62 424 CYS B O 1
ATOM 6601 N N . ARG B 1 425 ? -5.027 63.188 19.031 1 82.69 425 ARG B N 1
ATOM 6602 C CA . ARG B 1 425 ? -3.809 63.375 18.25 1 82.69 425 ARG B CA 1
ATOM 6603 C C . ARG B 1 425 ? -4.125 63.531 16.766 1 82.69 425 ARG B C 1
ATOM 6605 O O . ARG B 1 425 ? -3.457 64.312 16.062 1 82.69 425 ARG B O 1
ATOM 6612 N N . ILE B 1 426 ? -5.16 62.844 16.297 1 79.38 426 ILE B N 1
ATOM 6613 C CA . ILE B 1 426 ? -5.543 62.875 14.891 1 79.38 426 ILE B CA 1
ATOM 6614 C C . ILE B 1 426 ? -6.195 64.25 14.578 1 79.38 426 ILE B C 1
ATOM 6616 O O . ILE B 1 426 ? -5.961 64.812 13.516 1 79.38 426 ILE B O 1
ATOM 6620 N N . PHE B 1 427 ? -6.977 64.75 15.57 1 77.88 427 PHE B N 1
ATOM 6621 C CA . PHE B 1 427 ? -7.727 66 15.344 1 77.88 427 PHE B CA 1
ATOM 6622 C C . PHE B 1 427 ? -6.871 67.188 15.664 1 77.88 427 PHE B C 1
ATOM 6624 O O . PHE B 1 427 ? -7.242 68.312 15.328 1 77.88 427 PHE B O 1
ATOM 6631 N N . SER B 1 428 ? -5.746 67.125 16.312 1 70.81 428 SER B N 1
ATOM 6632 C CA . SER B 1 428 ? -4.871 68.25 16.594 1 70.81 428 SER B CA 1
ATOM 6633 C C . SER B 1 428 ? -3.951 68.5 15.406 1 70.81 428 SER B C 1
ATOM 6635 O O . SE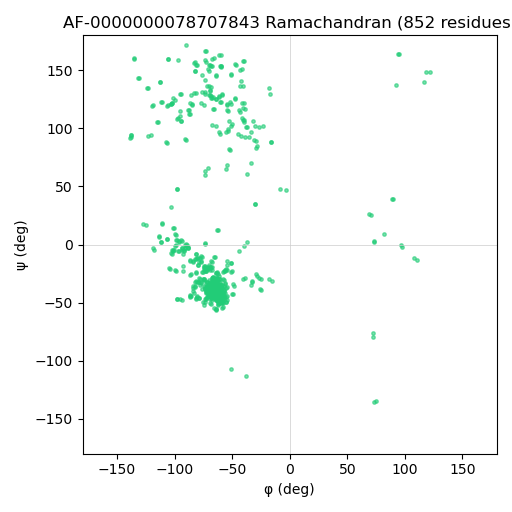R B 1 428 ? -3.574 67.625 14.672 1 70.81 428 SER B O 1
#

pLDDT: mean 80.81, std 19.33, range [23.86, 98.12]

Solvent-accessible surface area (backbone atoms only — not comparable to full-atom values): 47460 Å² total; per-residue (Å²): 107,65,52,41,50,37,23,64,69,66,65,40,72,73,52,78,66,52,66,75,63,69,76,48,57,66,72,54,49,51,52,48,34,41,53,52,36,48,38,49,29,72,90,70,21,86,55,63,53,42,17,66,70,26,64,26,72,56,35,46,53,56,50,46,59,44,44,41,52,33,37,66,50,62,61,91,45,46,67,51,33,50,41,34,50,48,37,52,47,39,44,66,71,32,68,85,54,25,38,37,40,46,58,72,63,30,62,74,29,70,66,29,41,52,50,52,44,50,54,49,57,31,57,48,45,52,64,53,74,73,78,66,74,67,65,71,70,53,60,81,76,61,86,64,53,74,65,59,56,50,52,53,49,49,50,47,51,52,40,45,52,53,48,46,51,53,48,52,49,50,50,52,48,53,50,50,38,54,64,73,40,49,88,43,53,49,72,66,43,50,50,50,51,47,51,45,50,51,46,47,45,50,63,32,47,56,44,60,81,64,80,79,68,67,84,72,76,65,80,74,84,75,82,81,68,83,72,75,75,80,74,78,73,71,62,77,62,81,81,69,64,68,76,87,56,62,53,22,51,45,24,68,70,43,43,53,64,48,50,52,46,48,53,51,53,54,63,62,66,66,74,77,55,62,67,59,54,51,51,48,28,64,52,44,44,61,30,49,86,38,55,59,51,44,47,40,52,30,23,49,49,35,29,42,45,56,51,50,52,45,27,73,73,32,68,85,59,50,58,55,61,46,68,28,54,44,64,93,60,58,72,45,76,37,77,48,52,72,71,52,47,56,50,52,43,59,52,56,64,59,26,64,62,64,60,82,77,42,53,48,69,43,28,29,54,44,47,50,30,49,45,53,36,48,50,57,51,45,60,40,28,78,68,44,92,58,80,53,40,60,64,55,52,40,70,74,47,31,68,59,35,55,51,38,47,65,49,77,57,89,72,32,57,68,30,17,50,50,29,44,52,46,51,51,59,55,76,98,106,65,53,42,48,36,23,64,69,65,66,41,71,73,53,77,66,54,67,73,64,69,75,48,56,67,71,54,50,51,52,47,33,40,53,51,36,48,37,49,30,71,90,66,20,85,53,62,53,42,18,65,70,24,66,27,70,56,36,46,54,56,50,45,59,44,45,42,52,34,36,66,52,61,62,89,45,46,67,51,33,49,42,36,50,48,36,52,47,38,45,66,72,32,68,85,55,24,38,36,40,45,58,71,64,30,62,74,29,70,66,30,40,52,50,52,43,50,52,51,55,31,56,48,45,54,64,53,76,74,78,66,75,66,66,72,69,53,61,80,76,62,88,66,53,73,65,59,56,50,53,53,50,49,52,48,51,52,40,46,52,51,48,46,53,52,48,52,49,51,50,52,48,54,50,50,37,53,65,76,39,50,88,44,53,49,73,67,43,49,50,49,51,47,51,43,48,52,46,47,44,51,62,34,48,58,42,60,81,64,78,78,66,67,84,72,74,65,77,73,82,73,82,81,72,80,77,75,84,67,84,74,77,68,62,78,59,80,82,70,64,70,76,86,55,60,53,22,51,43,24,66,71,44,43,53,65,48,50,51,48,50,54,50,53,54,62,60,65,66,74,79,54,62,66,59,54,50,52,47,28,63,52,44,44,63,31,51,87,38,55,61,51,43,46,42,51,32,22,48,47,34,30,42,44,58,50,50,52,45,28,74,74,32,67,85,58,50,58,54,61,45,67,28,55,43,76,89,62,58,70,46,76,37,75,47,52,72,70,52,48,55,50,51,43,57,53,56,65,60,26,63,62,65,62,82,77,43,55,48,70,43,28,30,53,44,48,50,32,49,46,54,37,48,51,58,50,45,60,40,30,78,66,43,94,61,79,53,40,59,63,55,52,41,71,73,46,32,69,61,36,54,52,38,47,65,50,78,57,90,72,32,57,66,28,18,49,52,28,45,52,46,52,50,58,57,74,97

Foldseek 3Di:
DLLVVLVVVVHHNPDPVADPCVPPDLVVLLVQLQVLLQQLQQPRHPVNQNQAVQQDLVSVVVSLSSLLVLLQHQLVSVVSNVSSLNSVLCCLQPLRNHHPNDNVQDLQDPSNLVVLLSSLQSLLSLLDDDDPPPPVPPPPPDPPDPVVVVVVVVVVVVSLVSSLVSNLSSLVSLLSSCVRCVVRHDPVSLVSNLSSLLSSLLQQLLDDADPDDDVPPPPDDDDPDPPDPDDDPPPPPPVPPPPPDSRNVSSLSCVQSSLVSNVLSVLQNLDPDPVSLVSLLVRLQSNLQDQSSLQFLLQQLLQLLLQLLVCVVPVPPNDQWGWTAGPPGDIRIHGDDNVSSVSVSLSSLCSNPQLLPYDLVSSQSNLLSLLSSLVSVVVSCVPPDRPCALVNSCVRCVVNLVVLLPDDDPSNVNSNVSSVVSNVVSVD/DLLVVLVVVVQHNPDPVADPCVPPDLVVLLVQLQVLLQCLQQPRHPVNQNQAVQQDLVSVVVSLSSLLVLLQHQLVSVVSNVSSLRSVLCCLQPVRNHHPNDNVQDLQDPSNLVVLLSSLQSLLSLLDDDDPPPPPPPPPPDPPDPVVVVVVVVVVVVSLVSSLVSNLSSLVSLLSSCVRCVVRHDPVSLVSNLSSLLSSLLQQLLDDADPDDDVPPPPDDDDPDCPDDDDDPPPPPPVPPPPPDSRNVSSLSCVQSSLVSNVLSVLQNLDPDPVSLVSLLVSLQSNLQDQSSLQQLLQQLQQLLLQLLVCVVPVPPNDQWGWTAGDVGDIRIHGDDNVSSVSVSLSSLCSNPQLLVYDLVSSQSNLLSLLSSVVSVVVVCVPDDRPCALVNSCVRCVVNLVVLLPDDDPSNVNSNVSSVVSVVVSVD

Nearest PDB structures (foldseek):
  5h2r-assembly2_B  TM=1.379E-01  e=5.319E+00  Trypanosoma brucei brucei TREU927

Organism: Batrachochytrium dendrobatidis (strain JAM81 / FGSC 10211) (NCBI:txid684364)

InterPro domains:
  IPR039930 Ral GTPase-activating protein subunit beta [PTHR21344] (1-428)
  IPR046859 Ral GTPase-activating protein subunit alpha/beta, N-terminal domain [PF20412] (161-314)

Radius of gyration: 40.68 Å; Cα contacts (8 Å, |Δi|>4): 965; chains: 2; bounding box: 66×135×110 Å

Sequence (856 aa):
MFASKLGELGMFAPSPDSGILNAFPLSVKRKLILEITQCLLPRSSPLGDPGAILTSATHVNWMMEVIGQGFSLPIEDVIVIQDAINVYHSWLLEKSTRPAIIQQCGDSSDLAQGFFQTIFKHYSLMFVPRVGNSVQSINLQQSISTNSKISDLEECADNTAAHIELCRKVLSILLAASKTLANTFTTETWVVLFKVLLGISDIILTQPISTRTPIGVLSTPSTPGNLKSSKSVATPLLDDIEPYCSGPVMADRICEPMIKTLLEIWLRSGILSVEMWDRLKKHFVTWTHRIEVIHHWSAVIYGLTQNVVKYIFDESKLQSTVTIALHNGGNISIDFTSDFLVYSWHRTIYMIGNTCALSCRNFVVAITGLSKSISLLYSIDAGSNGMVDGNTILNMFGEWLFQAAMMHEVGFEEGRAEALGTLCRIFSMFASKLGELGMFAPSPDSGILNAFPLSVKRKLILEITQCLLPRSSPLGDPGAILTSATHVNWMMEVIGQGFSLPIEDVIVIQDAINVYHSWLLEKSTRPAIIQQCGDSSDLAQGFFQTIFKHYSLMFVPRVGNSVQSINLQQSISTNSKISDLEECADNTAAHIELCRKVLSILLAASKTLANTFTTETWVVLFKVLLGISDIILTQPISTRTPIGVLSTPSTPGNLKSSKSVATPLLDDIEPYCSGPVMADRICEPMIKTLLEIWLRSGILSVEMWDRLKKHFVTWTHRIEVIHHWSAVIYGLTQNVVKYIFDESKLQSTVTIALHNGGNISIDFTSDFLVYSWHRTIYMIGNTCALSCRNFVVAITGLSKSISLLYSIDAGSNGMVDGNTILNMFGEWLFQAAMMHEVGFEEGRAEALGTLCRIFS

Secondary structure (DSSP, 8-state):
-HHHHHHHTTS-PPPTTS-TTTTS-HHHHHHHHHHHHHHH-TTT-TTS-HHHH--SHHHHHHHHHHHHHHTTS-GGGHHHHHHHHHHHHHHHH-GGGS-HHHHHH-TTSHHHHHHHHHHHHHHHGGGS----HHHHT--TTS---HHHHHHHHHHHHHHHHHHHHHHHHHHHHHHHHHHHTTTT--HHHHHHHHHHHHHHHHHHHTSPPP----TT---------------------GGG-----HHHHHHHHHHHHHHHHHHHHHHHHT---HHHHHHHHHHHHHTTTSHHHHHHHHHHHHHHHHHHHHHHH-GGG--SEEEEEPTTS-EEEEE--HHHHHHHHHHHHGGG--GGGS-HHHHHHHHHHHHHHHHHHHHHHHHTTTSS-HHHHHHHHHHHHHHHHT--STT-HHHHHHHHHHHHHHH-/-HHHHHHHTTS-PPPTTS-TTTTS-HHHHHHHHHHHHHHH-TTT-TTS-HHHH--SHHHHHHHHHHHHHHTTS-GGGHHHHHHHHHHHHHHHH-GGGS-HHHHHH-TTSHHHHHHHHHHHHHHHGGGS----TTTTT--TTS---HHHHHHHHHHHHHHHHHHHHHHHHHHHHHHHHHHHTTTT--HHHHHHHHHHHHHHHHHHHTSPPP----TT--------------S------GGG-----HHHHHHHHHHHHHHHHHHHHHHHHT---HHHHHHHHHHHHHTTTSHHHHHHHHHHHHHHHHHHHHHHH-GGG--SEEEEE-TTS-EEEEE--HHHHHHHHHHHHGGG--GGGS-HHHHHHHHHHHHHHHHHHHHHHHHTTTSS-HHHHHHHHHHHHHHHHT--STT-HHHHHHHHHHHHHHH-